Protein AF-A0A6M0H4W9-F1 (afdb_monomer_lite)

Sequence (1234 aa):
MKKTFKLLVAVLIGGSIASRFIGTFAAENNKVINEQLAGKTRFETAIEISNKFNNTDTVILVNSTAISDAIAVAPLAKMKNAPILLTEKNELNEVTINQIKKLDIKNIIIIGGEGVVSKNVEKQLSKMNVNIDRLGGESRYETCEKIIKSMGKVEKVAIVNGYNGLADGLSIAAPASRDEMAIVLSDGKEFVAAKDIVKNSKSIYIIGGEGVISEKLRTDLNGKRVSGCNRIKTNSEVIGEFYNEKELETLYIAKDGSNNFNELIDALTISPLSGIEKSPVQLVGDVLDDSQKNCLKEKIIKNIVQVGYGIKRNILEEIVNNLNTKKVNKKLEIESVKLVTNEKIIIKLGCEIKSIDKKNFHIEGGKVNLATLSKDRKTIELGVSGLVKGKEYIIKFKNLNGAFYDYYLEDVKIKVPNKSSSKNSNKPGVEVPKDDKNKKVWETKYFTFEGNIITGFSELGKEKLKTDKDIILPSKNEKGEKVTTIGDKAFFSTIEQQGSLNNQANAKQSKNKGINSIIIPDTITTIGNEAFRNNCLTSIKIPKAVTTIGMLAFNNNMIKELTIPENVINVGNGAFALNYISKLNLPSSLKTIPVAFAFNELEEVTIPEGVVKISDMAFSDNKISKINLPSTLTYLSGFNNNNFSSIDIPKTVTELGQKAFARNKIDNVVIPGNIKKVGKSAFQNTWHDCFISSLTIEDGVEVIENFAFSLNHLKDVYLPNSIKSIKSNSFNKNSGYDGLVHLYTIDYKNKSFLQDSKYHVIDPAKVVIRYICNDKVLKEVEMWKDEKNKYFYIGDKDIEIPVKYEDNQYEVKESIKKIDKLDKNKNIVFVKCEKKEVAEDITIKSIGDVAPLVVDFKTSKDKVINGLSRKTFIVDSNKNIHYVDLDWKIDKYDGNIPGEYSVVGTFVLPNGVVNNNPKLLLEVKTLVIVKENMNSNNDSSWDVEDFNFEDASICGFSENGFEKLKTNKNLILPNENEEGKIINYIKSDSFKDKELESLVIPEGLDNLVIGTNAFQNNNLSKVIISNGVKEIDAYAFEKNNLEYIDFPSTLKKIGNNAFANNKLVSVNFSEDIEGIALDRFSFYNNKLTSITILKEVKKVHGEAFKDNKGCAIDNKVEIFTLNQEAVNNNNWFPTSKHHKIVVLGVESIEEVKPIEVQLKTDFNNINLQSKIILNLNNGYKKEATVTWIKGEYNCSKSGEYVLEGYYDLPENMDGEKPKVTIKIIVRENMIYAA

Organism: NCBI:txid1465809

Secondary structure (DSSP, 8-state):
-------------------------------SSSEEE--SSHHHHHHHHHTT--S--EEEEEETT-HHHHTTHHHHHHHTT--EEEE-SS---HHHHHHHHHTT--EEEEES-TTTS-HHHHHHHHTTS-EEEEE--SSHHHHHHHHHHHH---SEEEEEETTT-HHHHHHHHHHHHHHTPEEEEE-SSSB-S-HHHHHT-SEEEEES-TTTS-HHHHHHTTPEEE--SSHHHHHHHHHHHH---SEEEEEEEEE--SS-GGGGHHHHHHHHHHHHHT--EEEE-SS--HHHHHHHHT-EEEEEEEESS---HHHHHHHHHTS---PPEEE--EEEEEEEETTEEEEEESS--SB--GGGEEETTSEEEEEEE-TTSSEEEEEEE-PPTT-EEEEEEPPEE-SSSEEE---EEEE--S--------PPPPPPPP---S-----GGGEEEETTEEEEE-HHHHHHHTT--EEE--SB-TTSPBP-EEPTTTT--PPPP-S-SS-GGG-PPPTTTS--EEE--TT--EE-TTTTTT---S-----TT--EE-TTTT-S----EEE--TT--EE-TTTT-SS---EEE--TT-SEE-S-S-SS--SEEEPPTT--EE-TTTT-SS---EEE--TT--EE----SS--S-----TT--EE-TTTTTT---SEEEE-TT--EE-TTTT----SS----EEEE-TT--EE-TTTTTTS---EEEPPTT--EE-TTTTTT---SSS-EEEEES-TTSSS-----SSEEEEEPPEEEEEEETTEEEEEEEESB-TTSPBP-TT-TT-EEE---B-SSEE-S-SEEE-SS-BTTTTEEEEE-EE-SSPPP-BEEEE---PPEEE-TT--HHHHHHHS-SEEEEEETT--EEEEE-EEEE-S--TTS-EEEEEEEE--PPTT-B--SSPPPSEEEEEEEEPP-TT-----PPPGGGEEEETTEEEEE-HHHHHHTTT--EEE--SB-TTSPBP-EEPTTTTTTS---EEEE-TT-TTEEE-TTTTTTS--SEEEE-TTEEEE-TTTT-S---SEEEE-TT--EE-TTTTTTS--SEEEE-TT--SEEE-TTTT-SS--SEEE--S-EEEE-TTTTTT---S-TTS-EEEEES-HHHHHH-TTS---SSEEEEE--EEEE-----EEEETT--GGGS---SEEEEEETTS-EEEEEEEEE-TT--TTS-EEEEEEEEE---TT--S---EEEEEEEEE-------

InterPro domains:
  IPR007253 Cell wall binding repeat 2 [PF04122] (37-122)
  IPR007253 Cell wall binding repeat 2 [PF04122] (134-217)
  IPR007253 Cell wall binding repeat 2 [PF04122] (225-300)
  IPR014755 Copper resistance protein CopC/internalin, immunoglobulin-like [G3DSA:2.60.40.1220] (333-408)
  IPR026906 BspA-type LRR region [PF13306] (511-621)
  IPR026906 BspA-type LRR region [PF13306] (639-733)
  IPR026906 BspA-type LRR region [PF13306] (985-1109)
  IPR032675 Leucine-rich repeat domain superfamily [G3DSA:3.80.10.10] (432-569)
  IPR032675 Leucine-rich repeat domain superfamily [G3DSA:3.80.10.10] (570-641)
  IPR032675 Leucine-rich repeat domain superfamily [G3DSA:3.80.10.10] (642-851)
  IPR032675 Leucine-rich repeat domain superfamily [G3DSA:3.80.10.10] (924-1192)
  IPR051922 Bacterial Sporulation-Associated [PTHR30032] (3-338)

Foldseek 3Di:
DDDDDDDDDDDDDDDDDDDDDPDDPDDDDDDLFPAEQADPDLQSSLLSLQVPQDPAQEEEEFALQPLLLCLQQLQVCLVRSYFYGYQHQQGRDPSNVVSCVVSNHAEYEYTEDCQGRNVNHVVVVVVVNHHYHYQYDPDSQSSLQSSVVSLPQDQAEEEAASPPGSLLSLLCLQLCNQRSYGYFHDNQEEGDHDVVNLVRHNAYEYGEDCVGHNPNHCVVSVHHYQYDPDSQLSSLSSCVVRVVDQEAAEEEEFASCPVHVSSSSQSSRNSSVSSVRVYGYHHDYQDDDPSLLVSQLSHDYNGYYYRYDDHDPVRSVSSSVSHDADAAEEEWDWPDWDDPDQFKIKTFTPHAFDDDDQVQKDKVQWDFPDWDADPRRGMIMTGIDRDDAQDKIKIAGDFGHHPRHTYHYDIDIDHHHNDDDDDDDDDDDDDDPDDDPDDDDDDQQQFDDDQLETQAGDPNVQVVCQVAQAEEDDQAHPVRHGRAEHEALRQAWDADDDDDDDDVPQRAHDQRTARAHYDDDLNYQYYEHCSRARHAHQDDDDHQNHQEQYACRNARYAHADDEDHQNHAYHHAQVAENYAHQYYHDHQNYQEQHLHADHYAHQEDEDHANHAYYDALSHHNYAHQYYHDYLNYQEAANYAQYAHQADDDHLNHQEYEALRHEAYQHQEYEAELSHQEQYALVHHYDDDPHFHAYYHYYHNHAYQDACSREPGQYAEYEDHPNYQDYDQRSHHQHVYPVQAHEYEYLPPVDPHPDDHHPHYDYAHHWAKEFEDEPRDGPDIDTDQADPVRHGDDPPPFFDWDQDFDDAQFKTAPDRIDGPPDDPSVPSYHYGYIDTDPGGDAWEWPDKFAWFEAEDEQPDDPVNRQLRGFQWTWTQIRRRDIDIWGWDKDWDPDDSNDFAKTKMKTATDDDPRYDADVVGDGRIHIYIYGYDDDPVDDPDDDDDLQQFDDDALETQAGDPNVLVSLVVALAEEDDQAHPVRHGRAEYEACRQAPSQRAEYEDDPNRANHEQYHCSNAQHAHQYYHDDPRHAYYEARSHANYAHQEDEDDQNYQEQYHLSQANYAHSYYAYPQNHENHEQYACSHHQYQYQEYEDAYYHNAHPQHVQHNNVHRDSQQAYEYEYCAPCCDVPDPRHDHHSHYGYDHKDFPDWPDAAAAEDEQQQDPVNGPHDQWTWTQIPRSDIDIWGKDKDCPPDDSHDFDKDKIKIFTDDPPNHDDDGDIDIYIYGYDYDPPPDD

Structure (mmCIF, N/CA/C/O backbone):
data_AF-A0A6M0H4W9-F1
#
_entry.id   AF-A0A6M0H4W9-F1
#
loop_
_atom_site.group_PDB
_atom_site.id
_atom_site.type_symbol
_atom_site.label_atom_id
_atom_site.label_alt_id
_atom_site.label_comp_id
_atom_site.label_asym_id
_atom_site.label_entity_id
_atom_site.label_seq_id
_atom_site.pdbx_PDB_ins_code
_atom_site.Cartn_x
_atom_site.Cartn_y
_atom_site.Cartn_z
_atom_site.occupancy
_atom_site.B_iso_or_equiv
_atom_site.auth_seq_id
_atom_site.auth_comp_id
_atom_site.auth_asym_id
_atom_site.auth_atom_id
_atom_site.pdbx_PDB_model_num
ATOM 1 N N . MET A 1 1 ? -65.200 -37.292 -10.925 1.00 32.03 1 MET A N 1
ATOM 2 C CA . MET A 1 1 ? -64.600 -38.634 -11.117 1.00 32.03 1 MET A CA 1
ATOM 3 C C . MET A 1 1 ? -63.394 -38.743 -10.185 1.00 32.03 1 MET A C 1
ATOM 5 O O . MET A 1 1 ? -62.514 -37.911 -10.297 1.00 32.03 1 MET A O 1
ATOM 9 N N . LYS A 1 2 ? -63.570 -39.419 -9.036 1.00 28.42 2 LYS A N 1
ATOM 10 C CA . LYS A 1 2 ? -62.911 -40.689 -8.615 1.00 28.42 2 LYS A CA 1
ATOM 11 C C . LYS A 1 2 ? -61.388 -40.537 -8.378 1.00 28.42 2 LYS A C 1
ATOM 13 O O . LYS A 1 2 ? -60.672 -40.330 -9.340 1.00 28.42 2 LYS A O 1
ATOM 18 N N . LYS A 1 3 ? -60.944 -40.457 -7.103 1.00 30.64 3 LYS A N 1
ATOM 19 C CA . LYS A 1 3 ? -60.423 -41.557 -6.217 1.00 30.64 3 LYS A CA 1
ATOM 20 C C . LYS A 1 3 ? -58.957 -41.901 -6.581 1.00 30.64 3 LYS A C 1
ATOM 22 O O . LYS A 1 3 ? -58.693 -42.005 -7.762 1.00 30.64 3 LYS A O 1
ATOM 27 N N . THR A 1 4 ? -57.943 -42.082 -5.718 1.00 28.89 4 THR A N 1
ATOM 28 C CA . THR A 1 4 ? -57.756 -42.663 -4.350 1.00 28.89 4 THR A CA 1
ATOM 29 C C . THR A 1 4 ? -56.230 -42.557 -4.053 1.00 28.89 4 THR A C 1
ATOM 31 O O . THR A 1 4 ? -55.474 -42.681 -5.005 1.00 28.89 4 THR A O 1
ATOM 34 N N . PHE A 1 5 ? -55.664 -42.153 -2.902 1.00 25.73 5 PHE A N 1
ATOM 35 C CA . PHE A 1 5 ? -55.563 -42.687 -1.517 1.00 25.73 5 PHE A CA 1
ATOM 36 C C . PHE A 1 5 ? -54.711 -43.966 -1.280 1.00 25.73 5 PHE A C 1
ATOM 38 O O . PHE A 1 5 ? -54.959 -44.976 -1.932 1.00 25.73 5 PHE A O 1
ATOM 45 N N . LYS A 1 6 ? -53.869 -43.900 -0.213 1.00 24.20 6 LYS A N 1
ATOM 46 C CA . LYS A 1 6 ? -53.020 -44.897 0.523 1.00 24.20 6 LYS A CA 1
ATOM 47 C C . LYS A 1 6 ? -51.514 -44.814 0.204 1.00 24.20 6 LYS A C 1
ATOM 49 O O . LYS A 1 6 ? -51.140 -45.026 -0.935 1.00 24.20 6 LYS A O 1
ATOM 54 N N . LEU A 1 7 ? -50.586 -44.437 1.096 1.00 24.69 7 LEU A N 1
ATOM 55 C CA . LEU A 1 7 ? -50.360 -44.654 2.544 1.00 24.69 7 LEU A CA 1
ATOM 56 C C . LEU A 1 7 ? -50.149 -46.129 2.930 1.00 24.69 7 LEU A C 1
ATOM 58 O O . LEU A 1 7 ? -51.121 -46.877 3.008 1.00 24.69 7 LEU A O 1
ATOM 62 N N . LEU A 1 8 ? -48.911 -46.495 3.290 1.00 22.03 8 LEU A N 1
ATOM 63 C CA . LEU A 1 8 ? -48.659 -47.397 4.415 1.00 22.03 8 LEU A CA 1
ATOM 64 C C . LEU A 1 8 ? -47.326 -47.066 5.107 1.00 22.03 8 LEU A C 1
ATOM 66 O O . LEU A 1 8 ? -46.333 -46.720 4.475 1.00 22.03 8 LEU A O 1
ATOM 70 N N . VAL A 1 9 ? -47.396 -47.148 6.430 1.00 22.94 9 VAL A N 1
ATOM 71 C CA . VAL A 1 9 ? -46.432 -46.811 7.480 1.00 22.94 9 VAL A CA 1
ATOM 72 C C . VAL A 1 9 ? -46.017 -48.113 8.175 1.00 22.94 9 VAL A C 1
ATOM 74 O O . VAL A 1 9 ? -46.828 -49.036 8.218 1.00 22.94 9 VAL A O 1
ATOM 77 N N . ALA A 1 10 ? -44.827 -48.094 8.792 1.00 24.70 10 ALA A N 1
ATOM 78 C CA . ALA A 1 10 ? -44.401 -48.773 10.036 1.00 24.70 10 ALA A CA 1
ATOM 79 C C . ALA A 1 10 ? -43.157 -49.672 9.830 1.00 24.70 10 ALA A C 1
ATOM 81 O O . ALA A 1 10 ? -43.217 -50.540 8.973 1.00 24.70 10 ALA A O 1
ATOM 82 N N . VAL A 1 11 ? -41.980 -49.550 10.475 1.00 25.02 11 VAL A N 1
ATOM 83 C CA . VAL A 1 11 ? -41.474 -49.035 11.780 1.00 25.02 11 VAL A CA 1
ATOM 84 C C . VAL A 1 11 ? -40.856 -50.200 12.590 1.00 25.02 11 VAL A C 1
ATOM 86 O O . VAL A 1 11 ? -41.448 -51.274 12.625 1.00 25.02 11 VAL A O 1
ATOM 89 N N . LEU A 1 12 ? -39.744 -49.896 13.304 1.00 25.27 12 LEU A N 1
ATOM 90 C CA . LEU A 1 12 ? -39.143 -50.567 14.494 1.00 25.27 12 LEU A CA 1
ATOM 91 C C . LEU A 1 12 ? -38.184 -51.759 14.207 1.00 25.27 12 LEU A C 1
ATOM 93 O O . LEU A 1 12 ? -38.542 -52.636 13.439 1.00 25.27 12 LEU A O 1
ATOM 97 N N . ILE A 1 13 ? -36.939 -51.892 14.717 1.00 28.77 13 ILE A N 1
ATOM 98 C CA . ILE A 1 13 ? -36.183 -51.533 15.960 1.00 28.77 13 ILE A CA 1
ATOM 99 C C . ILE A 1 13 ? -34.667 -51.571 15.595 1.00 28.77 13 ILE A C 1
ATOM 101 O O . ILE A 1 13 ? -34.315 -52.341 14.713 1.00 28.77 13 ILE A O 1
ATOM 105 N N . GLY A 1 14 ? -33.672 -50.881 16.171 1.00 25.84 14 GLY A N 1
ATOM 106 C CA . GLY A 1 14 ? -33.511 -49.981 17.316 1.00 25.84 14 GLY A CA 1
ATOM 107 C C . GLY A 1 14 ? -32.002 -49.736 17.571 1.00 25.84 14 GLY A C 1
ATOM 108 O O . GLY A 1 14 ? -31.177 -50.530 17.125 1.00 25.84 14 GLY A O 1
ATOM 109 N N . GLY A 1 15 ? -31.653 -48.655 18.290 1.00 26.03 15 GLY A N 1
ATOM 110 C CA . GLY A 1 15 ? -30.313 -48.467 18.885 1.00 26.03 15 GLY A CA 1
ATOM 111 C C . GLY A 1 15 ? -29.701 -47.053 18.858 1.00 26.03 15 GLY A C 1
ATOM 112 O O . GLY A 1 15 ? -28.792 -46.825 18.077 1.00 26.03 15 GLY A O 1
ATOM 113 N N . SER A 1 16 ? -30.186 -46.161 19.747 1.00 29.53 16 SER A N 1
ATOM 114 C CA . SER A 1 16 ? -29.491 -45.087 20.529 1.00 29.53 16 SER A CA 1
ATOM 115 C C . SER A 1 16 ? -28.453 -44.123 19.893 1.00 29.53 16 SER A C 1
ATOM 117 O O . SER A 1 16 ? -27.545 -44.585 19.227 1.00 29.53 16 SER A O 1
ATOM 119 N N . ILE A 1 17 ? -28.311 -42.812 20.184 1.00 28.78 17 ILE A N 1
ATOM 120 C CA . ILE A 1 17 ? -29.036 -41.681 20.826 1.00 28.78 17 ILE A CA 1
ATOM 121 C C . ILE A 1 17 ? -28.088 -40.446 20.709 1.00 28.78 17 ILE A C 1
ATOM 123 O O . ILE A 1 17 ? -26.911 -40.541 21.033 1.00 28.78 17 ILE A O 1
ATOM 127 N N . ALA A 1 18 ? -28.644 -39.307 20.275 1.00 27.45 18 ALA A N 1
ATOM 128 C CA . ALA A 1 18 ? -28.306 -37.887 20.515 1.00 27.45 18 ALA A CA 1
ATOM 129 C C . ALA A 1 18 ? -26.848 -37.351 20.535 1.00 27.45 18 ALA A C 1
ATOM 131 O O . ALA A 1 18 ? -26.135 -37.455 21.529 1.00 27.45 18 ALA A O 1
ATOM 132 N N . SER A 1 19 ? -26.564 -36.451 19.585 1.00 26.30 19 SER A N 1
ATOM 133 C CA . SER A 1 19 ? -25.997 -35.130 19.895 1.00 26.30 19 SER A CA 1
ATOM 134 C C . SER A 1 19 ? -26.638 -34.056 19.001 1.00 26.30 19 SER A C 1
ATOM 136 O O . SER A 1 19 ? -26.992 -34.280 17.846 1.00 26.30 19 SER A O 1
ATOM 138 N N . ARG A 1 20 ? -26.915 -32.906 19.619 1.00 27.78 20 ARG A N 1
ATOM 139 C CA . ARG A 1 20 ? -27.613 -31.740 19.070 1.00 27.78 20 ARG A CA 1
ATOM 140 C C . ARG A 1 20 ? -26.697 -30.969 18.116 1.00 27.78 20 ARG A C 1
ATOM 142 O O . ARG A 1 20 ? -25.591 -30.635 18.519 1.00 27.78 20 ARG A O 1
ATOM 149 N N . PHE A 1 21 ? -27.218 -30.519 16.976 1.00 25.22 21 PHE A N 1
ATOM 150 C CA . PHE A 1 21 ? -26.775 -29.258 16.377 1.00 25.22 21 PHE A CA 1
ATOM 151 C C . PHE A 1 21 ? -27.961 -28.299 16.287 1.00 25.22 21 PHE A C 1
ATOM 153 O O . PHE A 1 21 ? -28.819 -28.385 15.414 1.00 25.22 21 PHE A O 1
ATOM 160 N N . ILE A 1 22 ? -28.004 -27.392 17.262 1.00 29.20 22 ILE A N 1
ATOM 161 C CA . ILE A 1 22 ? -28.669 -26.100 17.138 1.00 29.20 22 ILE A CA 1
ATOM 162 C C . ILE A 1 22 ? -27.714 -25.256 16.292 1.00 29.20 22 ILE A C 1
ATOM 164 O O . ILE A 1 22 ? -26.676 -24.822 16.782 1.00 29.20 22 ILE A O 1
ATOM 168 N N . GLY A 1 23 ? -28.042 -25.088 15.014 1.00 24.38 23 GLY A N 1
ATOM 169 C CA . GLY A 1 23 ? -27.436 -24.103 14.126 1.00 24.38 23 GLY A CA 1
ATOM 170 C C . GLY A 1 23 ? -28.416 -22.953 13.940 1.00 24.38 23 GLY A C 1
ATOM 171 O O . GLY A 1 23 ? -29.367 -23.045 13.175 1.00 24.38 23 GLY A O 1
ATOM 172 N N . THR A 1 24 ? -28.207 -21.906 14.719 1.00 24.75 24 THR A N 1
ATOM 173 C CA . THR A 1 24 ? -28.845 -20.589 14.687 1.00 24.75 24 THR A CA 1
ATOM 174 C C . THR A 1 24 ? -28.977 -20.027 13.264 1.00 24.75 24 THR A C 1
ATOM 176 O O . THR A 1 24 ? -27.980 -19.627 12.672 1.00 24.75 24 THR A O 1
ATOM 179 N N . PHE A 1 25 ? -30.201 -19.890 12.744 1.00 25.50 25 PHE A N 1
ATOM 180 C CA . PHE A 1 25 ? -30.491 -18.891 11.710 1.00 25.50 25 PHE A CA 1
ATOM 181 C C . PHE A 1 25 ? -30.731 -17.550 12.405 1.00 25.50 25 PHE A C 1
ATOM 183 O O . PHE A 1 25 ? -31.840 -17.213 12.810 1.00 25.50 25 PHE A O 1
ATOM 190 N N . ALA A 1 26 ? -29.646 -16.809 12.599 1.00 26.69 26 ALA A N 1
ATOM 191 C CA . ALA A 1 26 ? -29.668 -15.400 12.949 1.00 26.69 26 ALA A CA 1
ATOM 192 C C . ALA A 1 26 ? -28.574 -14.702 12.139 1.00 26.69 26 ALA A C 1
ATOM 194 O O . ALA A 1 26 ? -27.420 -14.735 12.548 1.00 26.69 26 ALA A O 1
ATOM 195 N N . ALA A 1 27 ? -28.943 -14.123 10.992 1.00 25.89 27 ALA A N 1
ATOM 196 C CA . ALA A 1 27 ? -28.301 -12.959 10.367 1.00 25.89 27 ALA A CA 1
ATOM 197 C C . ALA A 1 27 ? -28.917 -12.699 8.980 1.00 25.89 27 ALA A C 1
ATOM 199 O O . ALA A 1 27 ? -28.407 -13.179 7.979 1.00 25.89 27 ALA A O 1
ATOM 200 N N . GLU A 1 28 ? -29.970 -11.886 8.906 1.00 26.20 28 GLU A N 1
ATOM 201 C CA . GLU A 1 28 ? -30.247 -11.104 7.693 1.00 26.20 28 GLU A CA 1
ATOM 202 C C . GLU A 1 28 ? -30.628 -9.685 8.113 1.00 26.20 28 GLU A C 1
ATOM 204 O O . GLU A 1 28 ? -31.800 -9.343 8.295 1.00 26.20 28 GLU A O 1
ATOM 209 N N . ASN A 1 29 ? -29.583 -8.884 8.323 1.00 27.45 29 ASN A N 1
ATOM 210 C CA . ASN A 1 29 ? -29.636 -7.432 8.360 1.00 27.45 29 ASN A CA 1
ATOM 211 C C . ASN A 1 29 ? -28.575 -6.885 7.398 1.00 27.45 29 ASN A C 1
ATOM 213 O O . ASN A 1 29 ? -27.473 -7.424 7.308 1.00 27.45 29 ASN A O 1
ATOM 217 N N . ASN A 1 30 ? -28.919 -5.756 6.774 1.00 34.53 30 ASN A N 1
ATOM 218 C CA . ASN A 1 30 ? -28.092 -4.879 5.947 1.00 34.53 30 ASN A CA 1
ATOM 219 C C . ASN A 1 30 ? -27.619 -5.415 4.601 1.00 34.53 30 ASN A C 1
ATOM 221 O O . ASN A 1 30 ? -26.530 -5.975 4.501 1.00 34.53 30 ASN A O 1
ATOM 225 N N . LYS A 1 31 ? -28.316 -5.035 3.528 1.00 34.88 31 LYS A N 1
ATOM 226 C CA . LYS A 1 31 ? -27.690 -5.066 2.212 1.00 34.88 31 LYS A CA 1
ATOM 227 C C . LYS A 1 31 ? -28.162 -3.896 1.331 1.00 34.88 31 LYS A C 1
ATOM 229 O O . LYS A 1 31 ? -29.227 -3.898 0.739 1.00 34.88 31 LYS A O 1
ATOM 234 N N . VAL A 1 32 ? -27.333 -2.842 1.363 1.00 47.62 32 VAL A N 1
ATOM 235 C CA . VAL A 1 32 ? -27.251 -1.708 0.407 1.00 47.62 32 VAL A CA 1
ATOM 236 C C . VAL A 1 32 ? -26.865 -2.213 -1.000 1.00 47.62 32 VAL A C 1
ATOM 238 O O . VAL A 1 32 ? -27.101 -1.561 -2.007 1.00 47.62 32 VAL A O 1
ATOM 241 N N . ILE A 1 33 ? -26.312 -3.420 -1.036 1.00 51.91 33 ILE A N 1
ATOM 242 C CA . ILE A 1 33 ? -26.134 -4.316 -2.169 1.00 51.91 33 ILE A CA 1
ATOM 243 C C . ILE A 1 33 ? -27.247 -5.353 -2.053 1.00 51.91 33 ILE A C 1
ATOM 245 O O . ILE A 1 33 ? -27.251 -6.044 -1.053 1.00 51.91 33 ILE A O 1
ATOM 249 N N . ASN A 1 34 ? -28.161 -5.529 -2.996 1.00 60.94 34 ASN A N 1
ATOM 250 C CA . ASN A 1 34 ? -29.227 -6.527 -2.816 1.00 60.94 34 ASN A CA 1
ATOM 251 C C . ASN A 1 34 ? -28.665 -7.962 -2.743 1.00 60.94 34 ASN A C 1
ATOM 253 O O . ASN A 1 34 ? -29.259 -8.825 -2.102 1.00 60.94 34 ASN A O 1
ATOM 257 N N . GLU A 1 35 ? -27.483 -8.203 -3.321 1.00 77.75 35 GLU A N 1
ATOM 258 C CA . GLU A 1 35 ? -26.851 -9.520 -3.374 1.00 77.75 35 GLU A CA 1
ATOM 259 C C . GLU A 1 35 ? -25.320 -9.440 -3.551 1.00 77.75 35 GLU A C 1
ATOM 261 O O . GLU A 1 35 ? -24.811 -8.567 -4.234 1.00 77.75 35 GLU A O 1
ATOM 266 N N . GLN A 1 36 ? -24.554 -10.342 -2.932 1.00 87.62 36 GLN A N 1
ATOM 267 C CA . GLN A 1 36 ? -23.094 -10.382 -3.105 1.00 87.62 36 GLN A CA 1
ATOM 268 C C . GLN A 1 36 ? -22.728 -11.735 -3.697 1.00 87.62 36 GLN A C 1
ATOM 270 O O . GLN A 1 36 ? -23.053 -12.751 -3.090 1.00 87.62 36 GLN A O 1
ATOM 275 N N . LEU A 1 37 ? -22.043 -11.721 -4.835 1.00 92.50 37 LEU A N 1
ATOM 276 C CA . LEU A 1 37 ? -21.465 -12.894 -5.479 1.00 92.50 37 LEU A CA 1
ATOM 277 C C . LEU A 1 37 ? -19.966 -12.878 -5.181 1.00 92.50 37 LEU A C 1
ATOM 279 O O . LEU A 1 37 ? -19.187 -12.257 -5.900 1.00 92.50 37 LEU A O 1
ATOM 283 N N . ALA A 1 38 ? -19.570 -13.457 -4.050 1.00 90.31 38 ALA A N 1
ATOM 284 C CA . ALA A 1 38 ? -18.181 -13.457 -3.603 1.00 90.31 38 ALA A CA 1
ATOM 285 C C . ALA A 1 38 ? -17.867 -14.704 -2.777 1.00 90.31 38 ALA A C 1
ATOM 287 O O . ALA A 1 38 ? -18.635 -15.071 -1.890 1.00 90.31 38 ALA A O 1
ATOM 288 N N . GLY A 1 39 ? -16.701 -15.288 -3.029 1.00 85.12 39 GLY A N 1
ATOM 289 C CA . GLY A 1 39 ? -16.082 -16.294 -2.176 1.00 85.12 39 GLY A CA 1
ATOM 290 C C . GLY A 1 39 ? -14.749 -15.797 -1.617 1.00 85.12 39 GLY A C 1
ATOM 291 O O . GLY A 1 39 ? -14.257 -14.746 -2.023 1.00 85.12 39 GLY A O 1
ATOM 292 N N . LYS A 1 40 ? -14.153 -16.516 -0.658 1.00 83.19 40 LYS A N 1
ATOM 293 C CA . LYS A 1 40 ? -12.884 -16.124 -0.009 1.00 83.19 40 LYS A CA 1
ATOM 294 C C . LYS A 1 40 ? -11.740 -16.008 -1.015 1.00 83.19 40 LYS A C 1
ATOM 296 O O . LYS A 1 40 ? -10.784 -15.277 -0.768 1.00 83.19 40 LYS A O 1
ATOM 301 N N . THR A 1 41 ? -11.838 -16.723 -2.134 1.00 90.12 41 THR A N 1
ATOM 302 C CA . THR A 1 41 ? -10.901 -16.662 -3.259 1.00 90.12 41 THR A CA 1
ATOM 303 C C . THR A 1 41 ? -11.627 -16.333 -4.566 1.00 90.12 41 THR A C 1
ATOM 305 O O . THR A 1 41 ? -12.839 -16.510 -4.680 1.00 90.12 41 THR A O 1
ATOM 308 N N . ARG A 1 42 ? -10.874 -15.927 -5.597 1.00 91.12 42 ARG A N 1
ATOM 309 C CA . ARG A 1 42 ? -11.403 -15.719 -6.960 1.00 91.12 42 ARG A CA 1
ATOM 310 C C . ARG A 1 42 ? -12.066 -16.971 -7.549 1.00 91.12 42 ARG A C 1
ATOM 312 O O . ARG A 1 42 ? -13.034 -16.860 -8.292 1.00 91.12 42 ARG A O 1
ATOM 319 N N . PHE A 1 43 ? -11.580 -18.162 -7.185 1.00 95.25 43 PHE A N 1
ATOM 320 C CA . PHE A 1 43 ? -12.173 -19.438 -7.596 1.00 95.25 43 PHE A CA 1
ATOM 321 C C . PHE A 1 43 ? -13.576 -19.598 -7.020 1.00 95.25 43 PHE A C 1
ATOM 323 O O . PHE A 1 43 ? -14.515 -19.912 -7.741 1.00 95.25 43 PHE A O 1
ATOM 330 N N . GLU A 1 44 ? -13.725 -19.324 -5.726 1.00 95.19 44 GLU A N 1
ATOM 331 C CA . GLU A 1 44 ? -15.017 -19.390 -5.050 1.00 95.19 44 GLU A CA 1
ATOM 332 C C . GLU A 1 44 ? -15.967 -18.280 -5.530 1.00 95.19 44 GLU A C 1
ATOM 334 O O . GLU A 1 44 ? -17.151 -18.540 -5.713 1.00 95.19 44 GLU A O 1
ATOM 339 N N . THR A 1 45 ? -15.469 -17.076 -5.835 1.00 95.62 45 THR A N 1
ATOM 340 C CA . THR A 1 45 ? -16.277 -16.027 -6.487 1.00 95.62 45 THR A CA 1
ATOM 341 C C . THR A 1 45 ? -16.814 -16.493 -7.843 1.00 95.62 45 THR A C 1
ATOM 343 O O . THR A 1 45 ? -18.012 -16.375 -8.094 1.00 95.62 45 THR A O 1
ATOM 346 N N . ALA A 1 46 ? -15.972 -17.088 -8.696 1.00 96.75 46 ALA A N 1
ATOM 347 C CA . ALA A 1 46 ? -16.408 -17.653 -9.975 1.00 96.75 46 ALA A CA 1
ATOM 348 C C . ALA A 1 46 ? -17.456 -18.769 -9.795 1.00 96.75 46 ALA A C 1
ATOM 350 O O . ALA A 1 46 ? -18.393 -18.881 -10.586 1.00 96.75 46 ALA A O 1
ATOM 351 N N . ILE A 1 47 ? -17.351 -19.560 -8.721 1.00 96.19 47 ILE A N 1
ATOM 352 C CA . ILE A 1 47 ? -18.344 -20.578 -8.356 1.00 96.19 47 ILE A CA 1
ATOM 353 C C . ILE A 1 47 ? -19.684 -19.937 -7.976 1.00 96.19 47 ILE A C 1
ATOM 355 O O . ILE A 1 47 ? -20.716 -20.362 -8.501 1.00 96.19 47 ILE A O 1
ATOM 359 N N . GLU A 1 48 ? -19.689 -18.900 -7.134 1.00 96.56 48 GLU A N 1
ATOM 360 C CA . GLU A 1 48 ? -20.915 -18.175 -6.765 1.00 96.56 48 GLU A CA 1
ATOM 361 C C . GLU A 1 48 ? -21.614 -17.570 -7.986 1.00 96.56 48 GLU A C 1
ATOM 363 O O . GLU A 1 48 ? -22.834 -17.669 -8.119 1.00 96.56 48 GLU A O 1
ATOM 368 N N . ILE A 1 49 ? -20.841 -17.030 -8.930 1.00 97.12 49 ILE A N 1
ATOM 369 C CA . ILE A 1 49 ? -21.361 -16.542 -10.211 1.00 97.12 49 ILE A CA 1
ATOM 370 C C . ILE A 1 49 ? -21.931 -17.701 -11.039 1.00 97.12 49 ILE A C 1
ATOM 372 O O . ILE A 1 49 ? -23.034 -17.596 -11.572 1.00 97.12 49 ILE A O 1
ATOM 376 N N . SER A 1 50 ? -21.228 -18.834 -11.121 1.00 97.19 50 SER A N 1
ATOM 377 C CA . SER A 1 50 ? -21.678 -19.988 -11.910 1.00 97.19 50 SER A CA 1
ATOM 378 C C . SER A 1 50 ? -22.996 -20.590 -11.413 1.00 97.19 50 SER A C 1
ATOM 380 O O . SER A 1 50 ? -23.782 -21.077 -12.220 1.00 97.19 50 SER A O 1
ATOM 382 N N . ASN A 1 51 ? -23.296 -20.487 -10.111 1.00 94.94 51 ASN A N 1
ATOM 383 C CA . ASN A 1 51 ? -24.569 -20.936 -9.536 1.00 94.94 51 ASN A CA 1
ATOM 384 C C . ASN A 1 51 ? -25.782 -20.129 -10.049 1.00 94.94 51 ASN A C 1
ATOM 386 O O . ASN A 1 51 ? -26.918 -20.545 -9.830 1.00 94.94 51 ASN A O 1
ATOM 390 N N . LYS A 1 52 ? -25.565 -18.982 -10.708 1.00 94.56 52 LYS A N 1
ATOM 391 C CA . LYS A 1 52 ? -26.625 -18.162 -11.318 1.00 94.56 52 LYS A CA 1
ATOM 392 C C . LYS A 1 52 ? -26.996 -18.587 -12.737 1.00 94.56 52 LYS A C 1
ATOM 394 O O . LYS A 1 52 ? -27.997 -18.109 -13.266 1.00 94.56 52 LYS A O 1
ATOM 399 N N . PHE A 1 53 ? -26.229 -19.487 -13.347 1.00 93.31 53 PHE A N 1
ATOM 400 C CA . PHE A 1 53 ? -26.520 -20.000 -14.680 1.00 93.31 53 PHE A CA 1
ATOM 401 C C . PHE A 1 53 ? -27.508 -21.160 -14.589 1.00 93.31 53 PHE A C 1
ATOM 403 O O . PHE A 1 53 ? -27.290 -22.129 -13.865 1.00 93.31 53 PHE A O 1
ATOM 410 N N . ASN A 1 54 ? -28.590 -21.075 -15.361 1.00 85.81 54 ASN A N 1
ATOM 411 C CA . ASN A 1 54 ? -29.581 -22.141 -15.464 1.00 85.81 54 ASN A CA 1
ATOM 412 C C . ASN A 1 54 ? -29.326 -22.973 -16.725 1.00 85.81 54 ASN A C 1
ATOM 414 O O . ASN A 1 54 ? -29.091 -22.409 -17.795 1.00 85.81 54 ASN A O 1
ATOM 418 N N . ASN A 1 55 ? -29.456 -24.299 -16.608 1.00 83.25 55 ASN A N 1
ATOM 419 C CA . ASN A 1 55 ? -29.400 -25.247 -17.729 1.00 83.25 55 ASN A CA 1
ATOM 420 C C . ASN A 1 55 ? -28.134 -25.116 -18.600 1.00 83.25 55 ASN A C 1
ATOM 422 O O . ASN A 1 55 ? -28.226 -25.144 -19.827 1.00 83.25 55 ASN A O 1
ATOM 426 N N . THR A 1 56 ? -26.964 -24.940 -17.979 1.00 91.50 56 THR A N 1
ATOM 427 C CA . THR A 1 56 ? -25.684 -24.961 -18.697 1.00 91.50 56 THR A CA 1
ATOM 428 C C . THR A 1 56 ? -25.131 -26.381 -18.784 1.00 91.50 56 THR A C 1
ATOM 430 O O . THR A 1 56 ? -25.133 -27.108 -17.796 1.00 91.50 56 THR A O 1
ATOM 433 N N . ASP A 1 57 ? -24.652 -26.773 -19.963 1.00 94.25 57 ASP A N 1
ATOM 434 C CA . ASP A 1 57 ? -23.893 -28.008 -20.183 1.00 94.25 57 ASP A CA 1
ATOM 435 C C . ASP A 1 57 ? -22.417 -27.732 -20.514 1.00 94.25 57 ASP A C 1
ATOM 437 O O . ASP A 1 57 ? -21.652 -28.667 -20.762 1.00 94.25 57 ASP A O 1
ATOM 441 N N . THR A 1 58 ? -22.021 -26.455 -20.537 1.00 96.94 58 THR A N 1
ATOM 442 C CA . THR A 1 58 ? -20.725 -25.991 -21.025 1.00 96.94 58 THR A CA 1
ATOM 443 C C . THR A 1 58 ? -20.093 -25.021 -20.031 1.00 96.94 58 THR A C 1
ATOM 445 O O . THR A 1 58 ? -20.739 -24.085 -19.569 1.00 96.94 58 THR A O 1
ATOM 448 N N . VAL A 1 59 ? -18.806 -25.192 -19.732 1.00 97.88 59 VAL A N 1
ATOM 449 C CA . VAL A 1 59 ? -18.014 -24.241 -18.933 1.00 97.88 59 VAL A CA 1
ATOM 450 C C . VAL A 1 59 ? -16.844 -23.723 -19.747 1.00 97.88 59 VAL A C 1
ATOM 452 O O . VAL A 1 59 ? -16.194 -24.475 -20.469 1.00 97.88 59 VAL A O 1
ATOM 455 N N . ILE A 1 60 ? -16.535 -22.441 -19.579 1.00 98.12 60 ILE A N 1
ATOM 456 C CA . ILE A 1 60 ? -15.278 -21.872 -20.056 1.00 98.12 60 ILE A CA 1
ATOM 457 C C . ILE A 1 60 ? -14.271 -21.884 -18.910 1.00 98.12 60 ILE A C 1
ATOM 459 O O . ILE A 1 60 ? -14.544 -21.347 -17.839 1.00 98.12 60 ILE A O 1
ATOM 463 N N . LEU A 1 61 ? -13.109 -22.495 -19.128 1.00 97.75 61 LEU A N 1
ATOM 464 C CA . LEU A 1 61 ? -12.057 -22.611 -18.126 1.00 97.75 61 LEU A CA 1
ATOM 465 C C . LEU A 1 61 ? -10.895 -21.668 -18.452 1.00 97.75 61 LEU A C 1
ATOM 467 O O . LEU A 1 61 ? -10.267 -21.778 -19.506 1.00 97.75 61 LEU A O 1
ATOM 471 N N . VAL A 1 62 ? -10.606 -20.753 -17.528 1.00 97.12 62 VAL A N 1
ATOM 472 C CA . VAL A 1 62 ? -9.585 -19.704 -17.673 1.00 97.12 62 VAL A CA 1
ATOM 473 C C . VAL A 1 62 ? -8.548 -19.826 -16.557 1.00 97.12 62 VAL A C 1
ATOM 475 O O . VAL A 1 62 ? -8.895 -20.104 -15.409 1.00 97.12 62 VAL A O 1
ATOM 478 N N . ASN A 1 63 ? -7.268 -19.593 -16.859 1.00 94.62 63 ASN A N 1
ATOM 479 C CA . ASN A 1 63 ? -6.252 -19.488 -15.810 1.00 94.62 63 ASN A CA 1
ATOM 480 C C . ASN A 1 63 ? -6.490 -18.225 -14.963 1.00 94.62 63 ASN A C 1
ATOM 482 O O . ASN A 1 63 ? -6.566 -17.109 -15.479 1.00 94.62 63 ASN A O 1
ATOM 486 N N . SER A 1 64 ? -6.552 -18.419 -13.648 1.00 91.31 64 SER A N 1
ATOM 487 C CA . SER A 1 64 ? -6.839 -17.412 -12.631 1.00 91.31 64 SER A CA 1
ATOM 488 C C . SER A 1 64 ? -5.905 -16.189 -12.643 1.00 91.31 64 SER A C 1
ATOM 490 O O . SER A 1 64 ? -6.288 -15.136 -12.128 1.00 91.31 64 SER A O 1
ATOM 492 N N . THR A 1 65 ? -4.707 -16.311 -13.225 1.00 84.94 65 THR A N 1
ATOM 493 C CA . THR A 1 65 ? -3.659 -15.274 -13.288 1.00 84.94 65 THR A CA 1
ATOM 494 C C . THR A 1 65 ? -3.335 -14.797 -14.710 1.00 84.94 65 THR A C 1
ATOM 496 O O . THR A 1 65 ? -2.556 -13.862 -14.876 1.00 84.94 65 THR A O 1
ATOM 499 N N . ALA A 1 66 ? -3.952 -15.377 -15.747 1.00 85.25 66 ALA A N 1
ATOM 500 C CA . ALA A 1 66 ? -3.656 -15.073 -17.153 1.00 85.25 66 ALA A CA 1
ATOM 501 C C . ALA A 1 66 ? -4.829 -14.375 -17.869 1.00 85.25 66 ALA A C 1
ATOM 503 O O . ALA A 1 66 ? -5.253 -14.769 -18.956 1.00 85.25 66 ALA A O 1
ATOM 504 N N . ILE A 1 67 ? -5.364 -13.313 -17.254 1.00 85.19 67 ILE A N 1
ATOM 505 C CA . ILE A 1 67 ? -6.532 -12.560 -17.758 1.00 85.19 67 ILE A CA 1
ATOM 506 C C . ILE A 1 67 ? -6.318 -12.060 -19.192 1.00 85.19 67 ILE A C 1
ATOM 508 O O . ILE A 1 67 ? -7.267 -12.020 -19.975 1.00 85.19 67 ILE A O 1
ATOM 512 N N . SER A 1 68 ? -5.078 -11.708 -19.551 1.00 82.69 68 SER A N 1
ATOM 513 C CA . SER A 1 68 ? -4.722 -11.174 -20.872 1.00 82.69 68 SER A CA 1
ATOM 514 C C . SER A 1 68 ? -5.107 -12.078 -22.036 1.00 82.69 68 SER A C 1
ATOM 516 O O . SER A 1 68 ? -5.394 -11.588 -23.126 1.00 82.69 68 SER A O 1
ATOM 518 N N . ASP A 1 69 ? -5.137 -13.384 -21.796 1.00 81.00 69 ASP A N 1
ATOM 519 C CA . ASP A 1 69 ? -5.407 -14.396 -22.812 1.00 81.00 69 ASP A CA 1
ATOM 520 C C . ASP A 1 69 ? -6.907 -14.689 -22.920 1.00 81.00 69 ASP A C 1
ATOM 522 O O . ASP A 1 69 ? -7.365 -15.282 -23.895 1.00 81.00 69 ASP A O 1
ATOM 526 N N . ALA A 1 70 ? -7.688 -14.218 -21.945 1.00 88.38 70 ALA A N 1
ATOM 527 C CA . ALA A 1 70 ? -9.112 -14.480 -21.823 1.00 88.38 70 ALA A CA 1
ATOM 528 C C . ALA A 1 70 ? -9.997 -13.233 -21.964 1.00 88.38 70 ALA A C 1
ATOM 530 O O . ALA A 1 70 ? -11.216 -13.375 -21.950 1.00 88.38 70 ALA A O 1
ATOM 531 N N . ILE A 1 71 ? -9.434 -12.030 -22.162 1.00 89.00 71 ILE A N 1
ATOM 532 C CA . ILE A 1 71 ? -10.197 -10.769 -22.319 1.00 89.00 71 ILE A CA 1
ATOM 533 C C . ILE A 1 71 ? -11.348 -10.934 -23.323 1.00 89.00 71 ILE A C 1
ATOM 535 O O . ILE A 1 71 ? -12.463 -10.473 -23.091 1.00 89.00 71 ILE A O 1
ATOM 539 N N . ALA A 1 72 ? -11.078 -11.622 -24.436 1.00 93.75 72 ALA A N 1
ATOM 540 C CA . ALA A 1 72 ? -12.023 -11.770 -25.534 1.00 93.75 72 ALA A CA 1
ATOM 541 C C . ALA A 1 72 ? -13.120 -12.821 -25.302 1.00 93.75 72 ALA A C 1
ATOM 543 O O . ALA A 1 72 ? -13.991 -12.981 -26.155 1.00 93.75 72 ALA A O 1
ATOM 544 N N . VAL A 1 73 ? -13.093 -13.560 -24.187 1.00 96.44 73 VAL A N 1
ATOM 545 C CA . VAL A 1 73 ? -13.925 -14.760 -24.035 1.00 96.44 73 VAL A CA 1
ATOM 546 C C . VAL A 1 73 ? -15.347 -14.490 -23.552 1.00 96.44 73 VAL A C 1
ATOM 548 O O . VAL A 1 73 ? -16.238 -15.292 -23.826 1.00 96.44 73 VAL A O 1
ATOM 551 N N . ALA A 1 74 ? -15.594 -13.378 -22.856 1.00 97.19 74 ALA A N 1
ATOM 552 C CA . ALA A 1 74 ? -16.900 -13.125 -22.241 1.00 97.19 74 ALA A CA 1
ATOM 553 C C . ALA A 1 74 ? -18.087 -13.194 -23.238 1.00 97.19 74 ALA A C 1
ATOM 555 O O . ALA A 1 74 ? -19.078 -13.863 -22.922 1.00 97.19 74 ALA A O 1
ATOM 556 N N . PRO A 1 75 ? -17.988 -12.644 -24.468 1.00 97.56 75 PRO A N 1
ATOM 557 C CA . PRO A 1 75 ? -19.041 -12.788 -25.473 1.00 97.56 75 PRO A CA 1
ATOM 558 C C . PRO A 1 75 ? -19.300 -14.233 -25.904 1.00 97.56 75 PRO A C 1
ATOM 560 O O . PRO A 1 75 ? -20.456 -14.652 -25.974 1.00 97.56 75 PRO A O 1
ATOM 563 N N . LEU A 1 76 ? -18.244 -15.025 -26.120 1.00 97.38 76 LEU A N 1
ATOM 564 C CA . LEU A 1 76 ? -18.369 -16.449 -26.441 1.00 97.38 76 LEU A CA 1
ATOM 565 C C . LEU A 1 76 ? -19.036 -17.220 -25.293 1.00 97.38 76 LEU A C 1
ATOM 567 O O . LEU A 1 76 ? -19.923 -18.038 -25.536 1.00 97.38 76 LEU A O 1
ATOM 571 N N . ALA A 1 77 ? -18.646 -16.933 -24.048 1.00 97.62 77 ALA A N 1
ATOM 572 C CA . ALA A 1 77 ? -19.232 -17.538 -22.854 1.00 97.62 77 ALA A CA 1
ATOM 573 C C . ALA A 1 77 ? -20.749 -17.302 -22.802 1.00 97.62 77 ALA A C 1
ATOM 575 O O . ALA A 1 77 ? -21.519 -18.250 -22.645 1.00 97.62 77 ALA A O 1
ATOM 576 N N . LYS A 1 78 ? -21.196 -16.061 -23.043 1.00 96.56 78 LYS A N 1
ATOM 577 C CA . LYS A 1 78 ? -22.627 -15.735 -23.121 1.00 96.56 78 LYS A CA 1
ATOM 578 C C . LYS A 1 78 ? -23.319 -16.488 -24.253 1.00 96.56 78 LYS A C 1
ATOM 580 O O . LYS A 1 78 ? -24.383 -17.056 -24.026 1.00 96.56 78 LYS A O 1
ATOM 585 N N . MET A 1 79 ? -22.743 -16.515 -25.459 1.00 94.88 79 MET A N 1
ATOM 586 C CA . MET A 1 79 ? -23.339 -17.203 -26.619 1.00 94.88 79 MET A CA 1
ATOM 587 C C . MET A 1 79 ? -23.527 -18.708 -26.384 1.00 94.88 79 MET A C 1
ATOM 589 O O . MET A 1 79 ? -24.435 -19.313 -26.948 1.00 94.88 79 MET A O 1
ATOM 593 N N . LYS A 1 80 ? -22.687 -19.309 -25.535 1.00 94.88 80 LYS A N 1
ATOM 594 C CA . LYS A 1 80 ? -22.786 -20.712 -25.112 1.00 94.88 80 LYS A CA 1
ATOM 595 C C . LYS A 1 80 ? -23.623 -20.920 -23.844 1.00 94.88 80 LYS A C 1
ATOM 597 O O . LYS A 1 80 ? -23.744 -22.057 -23.407 1.00 94.88 80 LYS A O 1
ATOM 602 N N . ASN A 1 81 ? -24.182 -19.861 -23.249 1.00 95.25 81 ASN A N 1
ATOM 603 C CA . ASN A 1 81 ? -24.806 -19.894 -21.919 1.00 95.25 81 ASN A CA 1
ATOM 604 C C . ASN A 1 81 ? -23.888 -20.545 -20.855 1.00 95.25 81 ASN A C 1
ATOM 606 O O . ASN A 1 81 ? -24.331 -21.309 -20.000 1.00 95.25 81 ASN A O 1
ATOM 610 N N . ALA A 1 82 ? -22.584 -20.272 -20.940 1.00 97.06 82 ALA A N 1
ATOM 611 C CA . ALA A 1 82 ? -21.541 -20.929 -20.164 1.00 97.06 82 ALA A CA 1
ATOM 612 C C . ALA A 1 82 ? -20.949 -19.981 -19.106 1.00 97.06 82 ALA A C 1
ATOM 614 O O . ALA A 1 82 ? -20.519 -18.877 -19.460 1.00 97.06 82 ALA A O 1
ATOM 615 N N . PRO A 1 83 ? -20.863 -20.386 -17.824 1.00 97.94 83 PRO A N 1
ATOM 616 C CA . PRO A 1 83 ? -20.095 -19.635 -16.844 1.00 97.94 83 PRO A CA 1
ATOM 617 C C . PRO A 1 83 ? -18.589 -19.774 -17.100 1.00 97.94 83 PRO A C 1
ATOM 619 O O . PRO A 1 83 ? -18.118 -20.773 -17.655 1.00 97.94 83 PRO A O 1
ATOM 622 N N . ILE A 1 84 ? -17.828 -18.774 -16.652 1.00 98.31 84 ILE A N 1
ATOM 623 C CA . ILE A 1 84 ? -16.364 -18.816 -16.643 1.00 98.31 84 ILE A CA 1
ATOM 624 C C . ILE A 1 84 ? -15.913 -19.311 -15.268 1.00 98.31 84 ILE A C 1
ATOM 626 O O . ILE A 1 84 ? -16.136 -18.636 -14.263 1.00 98.31 84 ILE A O 1
ATOM 630 N N . LEU A 1 85 ? -15.271 -20.477 -15.227 1.00 97.88 85 LEU A N 1
ATOM 631 C CA . LEU A 1 85 ? -14.597 -20.999 -14.040 1.00 97.88 85 LEU A CA 1
ATOM 632 C C . LEU A 1 85 ? -13.084 -20.820 -14.156 1.00 97.88 85 LEU A C 1
ATOM 634 O O . LEU A 1 85 ? -12.531 -20.648 -15.246 1.00 97.88 85 LEU A O 1
ATOM 638 N N . LEU A 1 86 ? -12.412 -20.868 -13.007 1.00 97.69 86 LEU A N 1
ATOM 639 C CA . LEU A 1 86 ? -10.983 -20.604 -12.907 1.00 97.69 86 LEU A CA 1
ATOM 640 C C . LEU A 1 86 ? -10.188 -21.872 -12.583 1.00 97.69 86 LEU A C 1
ATOM 642 O O . LEU A 1 86 ? -10.630 -22.722 -11.809 1.00 97.69 86 LEU A O 1
ATOM 646 N N . THR A 1 87 ? -8.988 -21.961 -13.144 1.00 96.12 87 THR A N 1
ATOM 647 C CA . THR A 1 87 ? -7.975 -22.985 -12.847 1.00 96.12 87 THR A CA 1
ATOM 648 C C . THR A 1 87 ? -6.636 -22.322 -12.552 1.00 96.12 87 THR A C 1
ATOM 650 O O . THR A 1 87 ? -6.419 -21.178 -12.950 1.00 96.12 87 THR A O 1
ATOM 653 N N . GLU A 1 88 ? -5.727 -23.025 -11.885 1.00 94.44 88 GLU A N 1
ATOM 654 C CA . GLU A 1 88 ? -4.315 -22.651 -11.943 1.00 94.44 88 GLU A CA 1
ATOM 655 C C . GLU A 1 88 ? -3.690 -23.188 -13.233 1.00 94.44 88 GLU A C 1
ATOM 657 O O . GLU A 1 88 ? -4.275 -24.034 -13.919 1.00 94.44 88 GLU A O 1
ATOM 662 N N . LYS A 1 89 ? -2.484 -22.710 -13.566 1.00 93.06 89 LYS A N 1
ATOM 663 C CA . LYS A 1 89 ? -1.763 -23.132 -14.777 1.00 93.06 89 LYS A CA 1
ATOM 664 C C . LYS A 1 89 ? -1.635 -24.651 -14.869 1.00 93.06 89 LYS A C 1
ATOM 666 O O . LYS A 1 89 ? -1.889 -25.223 -15.923 1.00 93.06 89 LYS A O 1
ATOM 671 N N . ASN A 1 90 ? -1.207 -25.290 -13.782 1.00 91.44 90 ASN A N 1
ATOM 672 C CA . ASN A 1 90 ? -0.834 -26.704 -13.777 1.00 91.44 90 ASN A CA 1
ATOM 673 C C . ASN A 1 90 ? -1.821 -27.612 -13.057 1.00 91.44 90 ASN A C 1
ATOM 675 O O . ASN A 1 90 ? -1.672 -28.831 -13.125 1.00 91.44 90 ASN A O 1
ATOM 679 N N . GLU A 1 91 ? -2.810 -27.045 -12.380 1.00 92.56 91 GLU A N 1
ATOM 680 C CA . GLU A 1 91 ? -3.698 -27.802 -11.519 1.00 92.56 91 GLU A CA 1
ATOM 681 C C . GLU A 1 91 ? -5.105 -27.216 -11.525 1.00 92.56 91 GLU A C 1
ATOM 683 O O . GLU A 1 91 ? -5.315 -26.008 -11.394 1.00 92.56 91 GLU A O 1
ATOM 688 N N . LEU A 1 92 ? -6.074 -28.111 -11.675 1.00 91.06 92 LEU A N 1
ATOM 689 C CA . LEU A 1 92 ? -7.478 -27.821 -11.505 1.00 91.06 92 LEU A CA 1
ATOM 690 C C . LEU A 1 92 ? -7.839 -27.920 -10.025 1.00 91.06 92 LEU A C 1
ATOM 692 O O . LEU A 1 92 ? -7.891 -29.011 -9.458 1.00 91.06 92 LEU A O 1
ATOM 696 N N . ASN A 1 93 ? -8.118 -26.771 -9.416 1.00 90.25 93 ASN A N 1
ATOM 697 C CA . ASN A 1 93 ? -8.462 -26.692 -8.000 1.00 90.25 93 ASN A CA 1
ATOM 698 C C . ASN A 1 93 ? -9.694 -27.541 -7.656 1.00 90.25 93 ASN A C 1
ATOM 700 O O . ASN A 1 93 ? -10.672 -27.588 -8.408 1.00 90.25 93 ASN A O 1
ATOM 704 N N . GLU A 1 94 ? -9.680 -28.148 -6.468 1.00 92.69 94 GLU A N 1
ATOM 705 C CA . GLU A 1 94 ? -10.747 -29.044 -6.003 1.00 92.69 94 GLU A CA 1
ATOM 706 C C . GLU A 1 94 ? -12.127 -28.364 -6.002 1.00 92.69 94 GLU A C 1
ATOM 708 O O . GLU A 1 94 ? -13.125 -28.964 -6.403 1.00 92.69 94 GLU A O 1
ATOM 713 N N . VAL A 1 95 ? -12.185 -27.079 -5.638 1.00 93.56 95 VAL A N 1
ATOM 714 C CA . VAL A 1 95 ? -13.423 -26.284 -5.675 1.00 93.56 95 VAL A CA 1
ATOM 715 C C . VAL A 1 95 ? -13.999 -26.181 -7.094 1.00 93.56 95 VAL A C 1
ATOM 717 O O . VAL A 1 95 ? -15.209 -26.321 -7.277 1.00 93.56 95 VAL A O 1
ATOM 720 N N . THR A 1 96 ? -13.145 -26.037 -8.110 1.00 95.62 96 THR A N 1
ATOM 721 C CA . THR A 1 96 ? -13.548 -25.995 -9.522 1.00 95.62 96 THR A CA 1
ATOM 722 C C . THR A 1 96 ? -13.997 -27.375 -10.004 1.00 95.62 96 THR A C 1
ATOM 724 O O . THR A 1 96 ? -15.038 -27.482 -10.650 1.00 95.62 96 THR A O 1
ATOM 727 N N . ILE A 1 97 ? -13.281 -28.446 -9.634 1.00 94.50 97 ILE A N 1
ATOM 728 C CA . ILE A 1 97 ? -13.674 -29.839 -9.930 1.00 94.50 97 ILE A CA 1
ATOM 729 C C . ILE A 1 97 ? -15.077 -30.126 -9.392 1.00 94.50 97 ILE A C 1
ATOM 731 O O . ILE A 1 97 ? -15.931 -30.665 -10.100 1.00 94.50 97 ILE A O 1
ATOM 735 N N . ASN A 1 98 ? -15.319 -29.768 -8.133 1.00 95.31 98 ASN A N 1
ATOM 736 C CA . ASN A 1 98 ? -16.592 -30.014 -7.471 1.00 95.31 98 ASN A CA 1
ATOM 737 C C . ASN A 1 98 ? -17.724 -29.223 -8.124 1.00 95.31 98 ASN A C 1
ATOM 739 O O . ASN A 1 98 ? -18.818 -29.761 -8.288 1.00 95.31 98 ASN A O 1
ATOM 743 N N . GLN A 1 99 ? -17.457 -27.994 -8.568 1.00 96.19 99 GLN A N 1
ATOM 744 C CA . GLN A 1 99 ? -18.460 -27.198 -9.263 1.00 96.19 99 GLN A CA 1
ATOM 745 C C . GLN A 1 99 ? -18.793 -27.749 -10.656 1.00 96.19 99 GLN A C 1
ATOM 747 O O . GLN A 1 99 ? -19.970 -27.829 -10.999 1.00 96.19 99 GLN A O 1
ATOM 752 N N . ILE A 1 100 ? -17.797 -28.201 -11.426 1.00 95.25 100 ILE A N 1
ATOM 753 C CA . ILE A 1 100 ? -18.016 -28.861 -12.728 1.00 95.25 100 ILE A CA 1
ATOM 754 C C . ILE A 1 100 ? -18.921 -30.091 -12.558 1.00 95.25 100 ILE A C 1
ATOM 756 O O . ILE A 1 100 ? -19.865 -30.273 -13.323 1.00 95.25 100 ILE A O 1
ATOM 760 N N . LYS A 1 101 ? -18.685 -30.905 -11.519 1.00 93.25 101 LYS A N 1
ATOM 761 C CA . LYS A 1 101 ? -19.539 -32.064 -11.199 1.00 93.25 101 LYS A CA 1
ATOM 762 C C . LYS A 1 101 ? -20.942 -31.651 -10.759 1.00 93.25 101 LYS A C 1
ATOM 764 O O . LYS A 1 101 ? -21.916 -32.261 -11.180 1.00 93.25 101 LYS A O 1
ATOM 769 N N . LYS A 1 102 ? -21.052 -30.629 -9.904 1.00 94.12 102 LYS A N 1
ATOM 770 C CA . LYS A 1 102 ? -22.334 -30.140 -9.370 1.00 94.12 102 LYS A CA 1
ATOM 771 C C . LYS A 1 102 ? -23.249 -29.604 -10.473 1.00 94.12 102 LYS A C 1
ATOM 773 O O . LYS A 1 102 ? -24.458 -29.787 -10.383 1.00 94.12 102 LYS A O 1
ATOM 778 N N . LEU A 1 103 ? -22.679 -28.938 -11.477 1.00 91.62 103 LEU A N 1
ATOM 779 C CA . LEU A 1 103 ? -23.414 -28.381 -12.613 1.00 91.62 103 LEU A CA 1
ATOM 780 C C . LEU A 1 103 ? -23.703 -29.411 -13.726 1.00 91.62 103 LEU A C 1
ATOM 782 O O . LEU A 1 103 ? -24.353 -29.046 -14.696 1.00 91.62 103 LEU A O 1
ATOM 786 N N . ASP A 1 104 ? -23.250 -30.666 -13.592 1.00 91.50 104 ASP A N 1
ATOM 787 C CA . ASP A 1 104 ? -23.394 -31.731 -14.607 1.00 91.50 104 ASP A CA 1
ATOM 788 C C . ASP A 1 104 ? -22.884 -31.313 -16.005 1.00 91.50 104 ASP A C 1
ATOM 790 O O . ASP A 1 104 ? -23.528 -31.508 -17.038 1.00 91.50 104 ASP A O 1
ATOM 794 N N . ILE A 1 105 ? -21.709 -30.676 -16.028 1.00 95.81 105 ILE A N 1
ATOM 795 C CA . ILE A 1 105 ? -21.104 -30.133 -17.250 1.00 95.81 105 ILE A CA 1
ATOM 796 C C . ILE A 1 105 ? -20.669 -31.255 -18.187 1.00 95.81 105 ILE A C 1
ATOM 798 O O . ILE A 1 105 ? -20.022 -32.211 -17.767 1.00 95.81 105 ILE A O 1
ATOM 802 N N . LYS A 1 106 ? -20.961 -31.091 -19.480 1.00 95.44 106 LYS A N 1
ATOM 803 C CA . LYS A 1 106 ? -20.613 -32.037 -20.549 1.00 95.44 106 LYS A CA 1
ATOM 804 C C . LYS A 1 106 ? -19.471 -31.546 -21.422 1.00 95.44 106 LYS A C 1
ATOM 806 O O . LYS A 1 106 ? -18.724 -32.371 -21.934 1.00 95.44 106 LYS A O 1
ATOM 811 N N . ASN A 1 107 ? -19.332 -30.233 -21.595 1.00 97.25 107 ASN A N 1
ATOM 812 C CA . ASN A 1 107 ? -18.318 -29.629 -22.453 1.00 97.25 107 ASN A CA 1
ATOM 813 C C . ASN A 1 107 ? -17.497 -28.596 -21.673 1.00 97.25 107 ASN A C 1
ATOM 815 O O . ASN A 1 107 ? -18.037 -27.779 -20.930 1.00 97.25 107 ASN A O 1
ATOM 819 N N . ILE A 1 108 ? -16.183 -28.597 -21.857 1.00 98.06 108 ILE A N 1
ATOM 820 C CA . ILE A 1 108 ? -15.284 -27.612 -21.261 1.00 98.06 108 ILE A CA 1
ATOM 821 C C . ILE A 1 108 ? -14.444 -26.993 -22.363 1.00 98.06 108 ILE A C 1
ATOM 823 O O . ILE A 1 108 ? -13.768 -27.699 -23.104 1.00 98.06 108 ILE A O 1
ATOM 827 N N . ILE A 1 109 ? -14.471 -25.666 -22.437 1.00 98.06 109 ILE A N 1
ATOM 828 C CA . ILE A 1 109 ? -13.662 -24.889 -23.369 1.00 98.06 109 ILE A CA 1
ATOM 829 C C . ILE A 1 109 ? -12.522 -24.243 -22.585 1.00 98.06 109 ILE A C 1
ATOM 831 O O . ILE A 1 109 ? -12.738 -23.303 -21.821 1.00 98.06 109 ILE A O 1
ATOM 835 N N . ILE A 1 110 ? -11.305 -24.742 -22.766 1.00 97.69 110 ILE A N 1
ATOM 836 C CA . ILE A 1 110 ? -10.095 -24.195 -22.154 1.00 97.69 110 ILE A CA 1
ATOM 837 C C . ILE A 1 110 ? -9.607 -23.003 -22.972 1.00 97.69 110 ILE A C 1
ATOM 839 O O . ILE A 1 110 ? -9.465 -23.097 -24.191 1.00 97.69 110 ILE A O 1
ATOM 843 N N . ILE A 1 111 ? -9.306 -21.898 -22.295 1.00 97.06 111 ILE A N 1
ATOM 844 C CA . ILE A 1 111 ? -8.802 -20.677 -22.922 1.00 97.06 111 ILE A CA 1
ATOM 845 C C . ILE A 1 111 ? -7.310 -20.514 -22.655 1.00 97.06 111 ILE A C 1
ATOM 847 O O . ILE A 1 111 ? -6.865 -20.559 -21.508 1.00 97.06 111 ILE A O 1
ATOM 851 N N . GLY A 1 112 ? -6.554 -20.288 -23.728 1.00 92.94 112 GLY A N 1
ATOM 852 C CA . GLY A 1 112 ? -5.100 -20.152 -23.700 1.00 92.94 112 GLY A CA 1
ATOM 853 C C . GLY A 1 112 ? -4.372 -21.430 -24.114 1.00 92.94 112 GLY A C 1
ATOM 854 O O . GLY A 1 112 ? -4.929 -22.531 -24.112 1.00 92.94 112 GLY A O 1
ATOM 855 N N . GLY A 1 113 ? -3.119 -21.276 -24.547 1.00 92.56 113 GLY A N 1
ATOM 856 C CA . GLY A 1 113 ? -2.249 -22.394 -24.920 1.00 92.56 113 GLY A CA 1
ATOM 857 C C . GLY A 1 113 ? -1.809 -23.236 -23.715 1.00 92.56 113 GLY A C 1
ATOM 858 O O . GLY A 1 113 ? -2.159 -22.950 -22.568 1.00 92.56 113 GLY A O 1
ATOM 859 N N . GLU A 1 114 ? -1.008 -24.273 -23.958 1.00 92.19 114 GLU A N 1
ATOM 860 C CA . GLU A 1 114 ? -0.500 -25.161 -22.897 1.00 92.19 114 GLU A CA 1
ATOM 861 C C . GLU A 1 114 ? 0.385 -24.428 -21.874 1.00 92.19 114 GLU A C 1
ATOM 863 O O . GLU A 1 114 ? 0.383 -24.777 -20.697 1.00 92.19 114 GLU A O 1
ATOM 868 N N . GLY A 1 115 ? 1.068 -23.354 -22.282 1.00 85.75 115 GLY A N 1
ATOM 869 C CA . GLY A 1 115 ? 1.828 -22.497 -21.365 1.00 85.75 115 GLY A CA 1
ATOM 870 C C . GLY A 1 115 ? 0.956 -21.677 -20.400 1.00 85.75 115 GLY A C 1
ATOM 871 O O . GLY A 1 115 ? 1.473 -21.154 -19.412 1.00 85.75 115 GLY A O 1
ATOM 872 N N . VAL A 1 116 ? -0.354 -21.583 -20.663 1.00 88.00 116 VAL A N 1
ATOM 873 C CA . VAL A 1 116 ? -1.335 -20.808 -19.885 1.00 88.00 116 VAL A CA 1
ATOM 874 C C . VAL A 1 116 ? -2.225 -21.729 -19.058 1.00 88.00 116 VAL A C 1
ATOM 876 O O . VAL A 1 116 ? -2.388 -21.509 -17.864 1.00 88.00 116 VAL A O 1
ATOM 879 N N . VAL A 1 117 ? -2.758 -22.790 -19.661 1.00 93.69 117 VAL A N 1
ATOM 880 C CA . VAL A 1 117 ? -3.440 -23.887 -18.960 1.00 93.69 117 VAL A CA 1
ATOM 881 C C . VAL A 1 117 ? -2.811 -25.177 -19.456 1.00 93.69 117 VAL A C 1
ATOM 883 O O . VAL A 1 117 ? -2.999 -25.534 -20.615 1.00 93.69 117 VAL A O 1
ATOM 886 N N . SER A 1 118 ? -2.051 -25.877 -18.628 1.00 95.50 118 SER A N 1
ATOM 887 C CA . SER A 1 118 ? -1.220 -26.984 -19.094 1.00 95.50 118 SER A CA 1
ATOM 888 C C . SER A 1 118 ? -2.021 -28.230 -19.448 1.00 95.50 118 SER A C 1
ATOM 890 O O . SER A 1 118 ? -3.172 -28.418 -19.040 1.00 95.50 118 SER A O 1
ATOM 892 N N . LYS A 1 119 ? -1.376 -29.146 -20.179 1.00 93.25 119 LYS A N 1
ATOM 893 C CA . LYS A 1 119 ? -1.909 -30.491 -20.439 1.00 93.25 119 LYS A CA 1
ATOM 894 C C . LYS A 1 119 ? -2.239 -31.260 -19.160 1.00 93.25 119 LYS A C 1
ATOM 896 O O . LYS A 1 119 ? -2.993 -32.227 -19.220 1.00 93.25 119 LYS A O 1
ATOM 901 N N . ASN A 1 120 ? -1.680 -30.892 -18.003 1.00 93.31 120 ASN A N 1
ATOM 902 C CA . ASN A 1 120 ? -2.030 -31.565 -16.756 1.00 93.31 120 ASN A CA 1
ATOM 903 C C . ASN A 1 120 ? -3.479 -31.275 -16.341 1.00 93.31 120 ASN A C 1
ATOM 905 O O . ASN A 1 120 ? -4.192 -32.198 -15.953 1.00 93.31 120 ASN A O 1
ATOM 909 N N . VAL A 1 121 ? -3.943 -30.036 -16.520 1.00 95.50 121 VAL A N 1
ATOM 910 C CA . VAL A 1 121 ? -5.345 -29.662 -16.285 1.00 95.50 121 VAL A CA 1
ATOM 911 C C . VAL A 1 121 ? -6.268 -30.423 -17.239 1.00 95.50 121 VAL A C 1
ATOM 913 O O . VAL A 1 121 ? -7.254 -31.009 -16.801 1.00 95.50 121 VAL A O 1
ATOM 916 N N . GLU A 1 122 ? -5.914 -30.530 -18.524 1.00 92.19 122 GLU A N 1
ATOM 917 C CA . GLU A 1 122 ? -6.656 -31.372 -19.479 1.00 92.19 122 GLU A CA 1
ATOM 918 C C . GLU A 1 122 ? -6.714 -32.837 -19.053 1.00 92.19 122 GLU A C 1
ATOM 920 O O . GLU A 1 122 ? -7.773 -33.458 -19.099 1.00 92.19 122 GLU A O 1
ATOM 925 N N . LYS A 1 123 ? -5.591 -33.401 -18.597 1.00 93.25 123 LYS A N 1
ATOM 926 C CA . LYS A 1 123 ? -5.548 -34.774 -18.083 1.00 93.25 123 LYS A CA 1
ATOM 927 C C . LYS A 1 123 ? -6.457 -34.939 -16.867 1.00 93.25 123 LYS A C 1
ATOM 929 O O . LYS A 1 123 ? -7.125 -35.965 -16.760 1.00 93.25 123 LYS A O 1
ATOM 934 N N . GLN A 1 124 ? -6.511 -33.962 -15.962 1.00 94.69 124 GLN A N 1
ATOM 935 C CA . GLN A 1 124 ? -7.429 -33.982 -14.820 1.00 94.69 124 GLN A CA 1
ATOM 936 C C . GLN A 1 124 ? -8.894 -33.934 -15.276 1.00 94.69 124 GLN A C 1
ATOM 938 O O . GLN A 1 124 ? -9.695 -34.742 -14.809 1.00 94.69 124 GLN A O 1
ATOM 943 N N . LEU A 1 125 ? -9.220 -33.074 -16.243 1.00 93.81 125 LEU A N 1
ATOM 944 C CA . LEU A 1 125 ? -10.559 -32.965 -16.826 1.00 93.81 125 LEU A CA 1
ATOM 945 C C . LEU A 1 125 ? -10.984 -34.216 -17.597 1.00 93.81 125 LEU A C 1
ATOM 947 O O . LEU A 1 125 ? -12.125 -34.646 -17.476 1.00 93.81 125 LEU A O 1
ATOM 951 N N . SER A 1 126 ? -10.076 -34.857 -18.337 1.00 88.81 126 SER A N 1
ATOM 952 C CA . SER A 1 126 ? -10.386 -36.051 -19.141 1.00 88.81 126 SER A CA 1
ATOM 953 C C . SER A 1 126 ? -10.890 -37.227 -18.295 1.00 88.81 126 SER A C 1
ATOM 955 O O . SER A 1 126 ? -11.620 -38.088 -18.779 1.00 88.81 126 SER A O 1
ATOM 957 N N . LYS A 1 127 ? -10.573 -37.231 -16.992 1.00 91.62 127 LYS A N 1
ATOM 958 C CA . LYS A 1 127 ? -11.074 -38.207 -16.014 1.00 91.62 127 LYS A CA 1
ATOM 959 C C . LYS A 1 127 ? -12.530 -37.957 -15.595 1.00 91.62 127 LYS A C 1
ATOM 961 O O . LYS A 1 127 ? -13.086 -38.772 -14.865 1.00 91.62 127 LYS A O 1
ATOM 966 N N . MET A 1 128 ? -13.140 -36.843 -16.006 1.00 88.75 128 MET A N 1
ATOM 967 C CA . MET A 1 128 ? -14.466 -36.393 -15.564 1.00 88.75 128 MET A CA 1
ATOM 968 C C . MET A 1 128 ? -15.595 -36.692 -16.568 1.00 88.75 128 MET A C 1
ATOM 970 O O . MET A 1 128 ? -16.704 -36.217 -16.362 1.00 88.75 128 MET A O 1
ATOM 974 N N . ASN A 1 129 ? -15.348 -37.499 -17.611 1.00 88.38 129 ASN A N 1
ATOM 975 C CA . ASN A 1 129 ? -16.320 -37.822 -18.673 1.00 88.38 129 ASN A CA 1
ATOM 976 C C . ASN A 1 129 ? -16.929 -36.572 -19.347 1.00 88.38 129 ASN A C 1
ATOM 978 O O . ASN A 1 129 ? -18.139 -36.479 -19.543 1.00 88.38 129 ASN A O 1
ATOM 982 N N . VAL A 1 130 ? -16.068 -35.609 -19.679 1.00 94.31 130 VAL A N 1
ATOM 983 C CA . VAL A 1 130 ? -16.417 -34.346 -20.344 1.00 94.31 130 VAL A CA 1
ATOM 984 C C . VAL A 1 130 ? -15.690 -34.231 -21.682 1.00 94.31 130 VAL A C 1
ATOM 986 O O . VAL A 1 130 ? -14.565 -34.712 -21.824 1.00 94.31 130 VAL A O 1
ATOM 989 N N . ASN A 1 131 ? -16.309 -33.562 -22.650 1.00 95.94 131 ASN A N 1
ATOM 990 C CA . ASN A 1 131 ? -15.660 -33.153 -23.891 1.00 95.94 131 ASN A CA 1
ATOM 991 C C . ASN A 1 131 ? -14.803 -31.917 -23.622 1.00 95.94 131 ASN A C 1
ATOM 993 O O . ASN A 1 131 ? -15.265 -30.975 -22.978 1.00 95.94 131 ASN A O 1
ATOM 997 N N . ILE A 1 132 ? -13.566 -31.912 -24.110 1.00 96.94 132 ILE A N 1
ATOM 998 C CA . ILE A 1 132 ? -12.617 -30.823 -23.873 1.00 96.94 132 ILE A CA 1
ATOM 999 C C . ILE A 1 132 ? -12.225 -30.221 -25.215 1.00 96.94 132 ILE A C 1
ATOM 1001 O O . ILE A 1 132 ? -11.590 -30.891 -26.026 1.00 96.94 132 ILE A O 1
ATOM 1005 N N . ASP A 1 133 ? -12.549 -28.946 -25.396 1.00 96.38 133 ASP A N 1
ATOM 1006 C CA . ASP A 1 133 ? -12.063 -28.120 -26.495 1.00 96.38 133 ASP A CA 1
ATOM 1007 C C . ASP A 1 133 ? -11.056 -27.105 -25.952 1.00 96.38 133 ASP A C 1
ATOM 1009 O O . ASP A 1 133 ? -11.232 -26.557 -24.865 1.00 96.38 133 ASP A O 1
ATOM 1013 N N . ARG A 1 134 ? -10.004 -26.801 -26.715 1.00 96.56 134 ARG A N 1
ATOM 1014 C CA . ARG A 1 134 ? -9.044 -25.745 -26.367 1.00 96.56 134 ARG A CA 1
ATOM 1015 C C . ARG A 1 134 ? -9.032 -24.648 -27.419 1.00 96.56 134 ARG A C 1
ATOM 1017 O O . ARG A 1 134 ? -8.722 -24.885 -28.585 1.00 96.56 134 ARG A O 1
ATOM 1024 N N . LEU A 1 135 ? -9.253 -23.418 -26.971 1.00 96.69 135 LEU A N 1
ATOM 1025 C CA . LEU A 1 135 ? -9.064 -22.198 -27.745 1.00 96.69 135 LEU A CA 1
ATOM 1026 C C . LEU A 1 135 ? -7.821 -21.479 -27.213 1.00 96.69 135 LEU A C 1
ATOM 1028 O O . LEU A 1 135 ? -7.903 -20.617 -26.344 1.00 96.69 135 LEU A O 1
ATOM 1032 N N . GLY A 1 136 ? -6.653 -21.872 -27.720 1.00 91.50 136 GLY A N 1
ATOM 1033 C CA . GLY A 1 136 ? -5.358 -21.315 -27.326 1.00 91.50 136 GLY A CA 1
ATOM 1034 C C . GLY A 1 136 ? -4.373 -21.295 -28.486 1.00 91.50 136 GLY A C 1
ATOM 1035 O O . GLY A 1 136 ? -4.254 -22.294 -29.195 1.00 91.50 136 GLY A O 1
ATOM 1036 N N . GLY A 1 137 ? -3.720 -20.162 -28.721 1.00 87.19 137 GLY A N 1
ATOM 1037 C CA . GLY A 1 137 ? -2.626 -19.999 -29.685 1.00 87.19 137 GLY A CA 1
ATOM 1038 C C . GLY A 1 137 ? -1.278 -19.779 -29.001 1.00 87.19 137 GLY A C 1
ATOM 1039 O O . GLY A 1 137 ? -1.196 -19.828 -27.773 1.00 87.19 137 GLY A O 1
ATOM 1040 N N . GLU A 1 138 ? -0.233 -19.533 -29.792 1.00 84.75 138 GLU A N 1
ATOM 1041 C CA . GLU A 1 138 ? 1.108 -19.208 -29.275 1.00 84.75 138 GLU A CA 1
ATOM 1042 C C . GLU A 1 138 ? 1.156 -17.796 -28.671 1.00 84.75 138 GLU A C 1
ATOM 1044 O O . GLU A 1 138 ? 1.974 -17.499 -27.802 1.00 84.75 138 GLU A O 1
ATOM 1049 N N . SER A 1 139 ? 0.218 -16.938 -29.079 1.00 87.75 139 SER A N 1
ATOM 1050 C CA . SER A 1 139 ? 0.049 -15.575 -28.585 1.00 87.75 139 SER A CA 1
ATOM 1051 C C . SER A 1 139 ? -1.388 -15.288 -28.132 1.00 87.75 139 SER A C 1
ATOM 1053 O O . SER A 1 139 ? -2.352 -15.934 -28.557 1.00 87.75 139 SER A O 1
ATOM 1055 N N . ARG A 1 140 ? -1.571 -14.238 -27.315 1.00 88.19 140 ARG A N 1
ATOM 1056 C CA . ARG A 1 140 ? -2.912 -13.738 -26.938 1.00 88.19 140 ARG A CA 1
ATOM 1057 C C . ARG A 1 140 ? -3.743 -13.304 -28.149 1.00 88.19 140 ARG A C 1
ATOM 1059 O O . ARG A 1 140 ? -4.967 -13.385 -28.110 1.00 88.19 140 ARG A O 1
ATOM 1066 N N . TYR A 1 141 ? -3.089 -12.891 -29.235 1.00 90.62 141 TYR A N 1
ATOM 1067 C CA . TYR A 1 141 ? -3.737 -12.525 -30.494 1.00 90.62 141 TYR A CA 1
ATOM 1068 C C . TYR A 1 141 ? -4.307 -13.741 -31.219 1.00 90.62 141 TYR A C 1
ATOM 1070 O O . TYR A 1 141 ? -5.461 -13.716 -31.636 1.00 90.62 141 TYR A O 1
ATOM 1078 N N . GLU A 1 142 ? -3.553 -14.833 -31.304 1.00 91.62 142 GLU A N 1
ATOM 1079 C CA . GLU A 1 142 ? -4.055 -16.082 -31.883 1.00 91.62 142 GLU A CA 1
ATOM 1080 C C . GLU A 1 142 ? -5.126 -16.737 -31.009 1.00 91.62 142 GLU A C 1
ATOM 1082 O O . GLU A 1 142 ? -6.119 -17.246 -31.528 1.00 91.62 142 GLU A O 1
ATOM 1087 N N . THR A 1 143 ? -4.960 -16.705 -29.683 1.00 93.81 143 THR A N 1
ATOM 1088 C CA . THR A 1 143 ? -6.004 -17.137 -28.743 1.00 93.81 143 THR A CA 1
ATOM 1089 C C . THR A 1 143 ? -7.287 -16.335 -28.974 1.00 93.81 143 THR A C 1
ATOM 1091 O O . THR A 1 143 ? -8.354 -16.921 -29.157 1.00 93.81 143 THR A O 1
ATOM 1094 N N . CYS A 1 144 ? -7.181 -15.005 -29.070 1.00 94.06 144 CYS A N 1
ATOM 1095 C CA . CYS A 1 144 ? -8.287 -14.114 -29.421 1.00 94.06 144 CYS A CA 1
ATOM 1096 C C . CYS A 1 144 ? -8.916 -14.486 -30.773 1.00 94.06 144 CYS A C 1
ATOM 1098 O O . CYS A 1 144 ? -10.134 -14.622 -30.865 1.00 94.06 144 CYS A O 1
ATOM 1100 N N . GLU A 1 145 ? -8.118 -14.745 -31.808 1.00 92.62 145 GLU A N 1
ATOM 1101 C CA . GLU A 1 145 ? -8.630 -15.148 -33.117 1.00 92.62 145 GLU A CA 1
ATOM 1102 C C . GLU A 1 145 ? -9.397 -16.479 -33.072 1.00 92.62 145 GLU A C 1
ATOM 1104 O O . GLU A 1 145 ? -10.466 -16.587 -33.676 1.00 92.62 145 GLU A O 1
ATOM 1109 N N . LYS A 1 146 ? -8.904 -17.477 -32.326 1.00 95.06 146 LYS A N 1
ATOM 1110 C CA . LYS A 1 146 ? -9.601 -18.760 -32.126 1.00 95.06 146 LYS A CA 1
ATOM 1111 C C . LYS A 1 146 ? -10.927 -18.578 -31.383 1.00 95.06 146 LYS A C 1
ATOM 1113 O O . LYS A 1 146 ? -11.921 -19.189 -31.773 1.00 95.06 146 LYS A O 1
ATOM 1118 N N . ILE A 1 147 ? -10.962 -17.715 -30.364 1.00 95.88 147 ILE A N 1
ATOM 1119 C CA . ILE A 1 147 ? -12.195 -17.360 -29.643 1.00 95.88 147 ILE A CA 1
ATOM 1120 C C . ILE A 1 147 ? -13.213 -16.749 -30.608 1.00 95.88 147 ILE A C 1
ATOM 1122 O O . ILE A 1 147 ? -14.340 -17.233 -30.694 1.00 95.88 147 ILE A O 1
ATOM 1126 N N . ILE A 1 148 ? -12.812 -15.738 -31.381 1.00 93.75 148 ILE A N 1
ATOM 1127 C CA . ILE A 1 148 ? -13.720 -15.032 -32.291 1.00 93.75 148 ILE A CA 1
ATOM 1128 C C . ILE A 1 148 ? -14.207 -15.964 -33.409 1.00 93.75 148 ILE A C 1
ATOM 1130 O O . ILE A 1 148 ? -15.391 -15.967 -33.733 1.00 93.75 148 ILE A O 1
ATOM 1134 N N . LYS A 1 149 ? -13.337 -16.815 -33.968 1.00 92.56 149 LYS A N 1
ATOM 1135 C CA . LYS A 1 149 ? -13.747 -17.828 -34.955 1.00 92.56 149 LYS A CA 1
ATOM 1136 C C . LYS A 1 149 ? -14.792 -18.795 -34.388 1.00 92.56 149 LYS A C 1
ATOM 1138 O O . LYS A 1 149 ? -15.723 -19.154 -35.103 1.00 92.56 149 LYS A O 1
ATOM 1143 N N . SER A 1 150 ? -14.683 -19.164 -33.109 1.00 94.00 150 SER A N 1
ATOM 1144 C CA . SER A 1 150 ? -15.663 -20.012 -32.412 1.00 94.00 150 SER A CA 1
ATOM 1145 C C . SER A 1 150 ? -17.016 -19.316 -32.179 1.00 94.00 150 SER A C 1
ATOM 1147 O O . SER A 1 150 ? -18.047 -19.983 -32.083 1.00 94.00 150 SER A O 1
ATOM 1149 N N . MET A 1 151 ? -17.047 -17.977 -32.156 1.00 93.62 151 MET A N 1
ATOM 1150 C CA . MET A 1 151 ? -18.296 -17.198 -32.135 1.00 93.62 151 MET A CA 1
ATOM 1151 C C . MET A 1 151 ? -19.024 -17.210 -33.492 1.00 93.62 151 MET A C 1
ATOM 1153 O O . MET A 1 151 ? -20.225 -16.963 -33.548 1.00 93.62 151 MET A O 1
ATOM 1157 N N . GLY A 1 152 ? -18.328 -17.507 -34.593 1.00 87.44 152 GLY A N 1
ATOM 1158 C CA . GLY A 1 152 ? -18.897 -17.469 -35.940 1.00 87.44 152 GLY A CA 1
ATOM 1159 C C . GLY A 1 152 ? -19.026 -16.044 -36.490 1.00 87.44 152 GLY A C 1
ATOM 1160 O O . GLY A 1 152 ? -18.120 -15.222 -36.352 1.00 87.44 152 GLY A O 1
ATOM 1161 N N . LYS A 1 153 ? -20.134 -15.747 -37.184 1.00 85.56 153 LYS A N 1
ATOM 1162 C CA . LYS A 1 153 ? -20.350 -14.434 -37.811 1.00 85.56 153 LYS A CA 1
ATOM 1163 C C . LYS A 1 153 ? -20.832 -13.417 -36.774 1.00 85.56 153 LYS A C 1
ATOM 1165 O O . LYS A 1 153 ? -21.926 -13.558 -36.242 1.00 85.56 153 LYS A O 1
ATOM 1170 N N . VAL A 1 154 ? -20.054 -12.356 -36.581 1.00 91.06 154 VAL A N 1
ATOM 1171 C CA . VAL A 1 154 ? -20.381 -11.221 -35.704 1.00 91.06 154 VAL A CA 1
ATOM 1172 C C . VAL A 1 154 ? -20.568 -9.943 -36.520 1.00 91.06 154 VAL A C 1
ATOM 1174 O O . VAL A 1 154 ? -19.874 -9.717 -37.510 1.00 91.06 154 VAL A O 1
ATOM 1177 N N . GLU A 1 155 ? -21.514 -9.093 -36.118 1.00 93.12 155 GLU A N 1
ATOM 1178 C CA . GLU A 1 155 ? -21.791 -7.828 -36.818 1.00 93.12 155 GLU A CA 1
ATOM 1179 C C . GLU A 1 155 ? -21.094 -6.618 -36.184 1.00 93.12 155 GLU A C 1
ATOM 1181 O O . GLU A 1 155 ? -20.914 -5.598 -36.851 1.00 93.12 155 GLU A O 1
ATOM 1186 N N . LYS A 1 156 ? -20.691 -6.725 -34.913 1.00 96.19 156 LYS A N 1
ATOM 1187 C CA . LYS A 1 156 ? -20.049 -5.656 -34.144 1.00 96.19 156 LYS A CA 1
ATOM 1188 C C . LYS A 1 156 ? -18.705 -6.121 -33.597 1.00 96.19 156 LYS A C 1
ATOM 1190 O O . LYS A 1 156 ? -18.574 -7.266 -33.160 1.00 96.19 156 LYS A O 1
ATOM 1195 N N . VAL A 1 157 ? -17.742 -5.207 -33.555 1.00 96.06 157 VAL A N 1
ATOM 1196 C CA . VAL A 1 157 ? -16.394 -5.458 -33.042 1.00 96.06 157 VAL A CA 1
ATOM 1197 C C . VAL A 1 157 ? -15.965 -4.344 -32.088 1.00 96.06 157 VAL A C 1
ATOM 1199 O O . VAL A 1 157 ? -16.136 -3.169 -32.401 1.00 96.06 157 VAL A O 1
ATOM 1202 N N . ALA A 1 158 ? -15.352 -4.708 -30.963 1.00 96.81 158 ALA A N 1
ATOM 1203 C CA . ALA A 1 158 ? -14.597 -3.805 -30.099 1.00 96.81 158 ALA A CA 1
ATOM 1204 C C . ALA A 1 158 ? -13.099 -4.097 -30.214 1.00 96.81 158 ALA A C 1
ATOM 1206 O O . ALA A 1 158 ? -12.654 -5.194 -29.890 1.00 96.81 158 ALA A O 1
ATOM 1207 N N . ILE A 1 159 ? -12.319 -3.110 -30.647 1.00 95.31 159 ILE A N 1
ATOM 1208 C CA . ILE A 1 159 ? -10.859 -3.168 -30.670 1.00 95.31 159 ILE A CA 1
ATOM 1209 C C . ILE A 1 159 ? -10.331 -2.671 -29.326 1.00 95.31 159 ILE A C 1
ATOM 1211 O O . ILE A 1 159 ? -10.662 -1.559 -28.903 1.00 95.31 159 ILE A O 1
ATOM 1215 N N . VAL A 1 160 ? -9.496 -3.484 -28.681 1.00 94.25 160 VAL A N 1
ATOM 1216 C CA . VAL A 1 160 ? -8.900 -3.202 -27.366 1.00 94.25 160 VAL A CA 1
ATOM 1217 C C . VAL A 1 160 ? -7.396 -3.488 -27.400 1.00 94.25 160 VAL A C 1
ATOM 1219 O O . VAL A 1 160 ? -6.949 -4.375 -28.129 1.00 94.25 160 VAL A O 1
ATOM 1222 N N . ASN A 1 161 ? -6.583 -2.755 -26.635 1.00 91.75 161 ASN A N 1
ATOM 1223 C CA . ASN A 1 161 ? -5.142 -3.026 -26.584 1.00 91.75 161 ASN A CA 1
ATOM 1224 C C . ASN A 1 161 ? -4.858 -4.252 -25.700 1.00 91.75 161 ASN A C 1
ATOM 1226 O O . ASN A 1 161 ? -5.217 -4.280 -24.522 1.00 91.75 161 ASN A O 1
ATOM 1230 N N . GLY A 1 162 ? -4.183 -5.250 -26.268 1.00 85.06 162 GLY A N 1
ATOM 1231 C CA . GLY A 1 162 ? -3.892 -6.523 -25.616 1.00 85.06 162 GLY A CA 1
ATOM 1232 C C . GLY A 1 162 ? -2.809 -6.470 -24.538 1.00 85.06 162 GLY A C 1
ATOM 1233 O O . GLY A 1 162 ? -2.721 -7.424 -23.774 1.00 85.06 162 GLY A O 1
ATOM 1234 N N . TYR A 1 163 ? -2.001 -5.407 -24.446 1.00 80.94 163 TYR A N 1
ATOM 1235 C CA . TYR A 1 163 ? -0.910 -5.257 -23.469 1.00 80.94 163 TYR A CA 1
ATOM 1236 C C . TYR A 1 163 ? -1.202 -4.181 -22.418 1.00 80.94 163 TYR A C 1
ATOM 1238 O O . TYR A 1 163 ? -1.172 -4.467 -21.225 1.00 80.94 163 TYR A O 1
ATOM 1246 N N . ASN A 1 164 ? -1.551 -2.969 -22.856 1.00 80.75 164 ASN A N 1
ATOM 1247 C CA . ASN A 1 164 ? -1.708 -1.798 -21.983 1.00 80.75 164 ASN A CA 1
ATOM 1248 C C . ASN A 1 164 ? -3.178 -1.379 -21.779 1.00 80.75 164 ASN A C 1
ATOM 1250 O O . ASN A 1 164 ? -3.438 -0.349 -21.164 1.00 80.75 164 ASN A O 1
ATOM 1254 N N . GLY A 1 165 ? -4.138 -2.162 -22.289 1.00 82.81 165 GLY A N 1
ATOM 1255 C CA . GLY A 1 165 ? -5.574 -1.844 -22.290 1.00 82.81 165 GLY A CA 1
ATOM 1256 C C . GLY A 1 165 ? -6.460 -2.867 -21.575 1.00 82.81 165 GLY A C 1
ATOM 1257 O O . GLY A 1 165 ? -7.634 -2.979 -21.908 1.00 82.81 165 GLY A O 1
ATOM 1258 N N . LEU A 1 166 ? -5.938 -3.632 -20.606 1.00 85.62 166 LEU A N 1
ATOM 1259 C CA . LEU A 1 166 ? -6.705 -4.688 -19.920 1.00 85.62 166 LEU A CA 1
ATOM 1260 C C . LEU A 1 166 ? -8.020 -4.169 -19.315 1.00 85.62 166 LEU A C 1
ATOM 1262 O O . LEU A 1 166 ? -9.079 -4.744 -19.551 1.00 85.62 166 LEU A O 1
ATOM 1266 N N . ALA A 1 167 ? -7.975 -3.055 -18.579 1.00 88.88 167 ALA A N 1
ATOM 1267 C CA . ALA A 1 167 ? -9.170 -2.466 -17.974 1.00 88.88 167 ALA A CA 1
ATOM 1268 C C . ALA A 1 167 ? -10.150 -1.891 -19.018 1.00 88.88 167 ALA A C 1
ATOM 1270 O O . ALA A 1 167 ? -11.362 -1.927 -18.800 1.00 88.88 167 ALA A O 1
ATOM 1271 N N . ASP A 1 168 ? -9.654 -1.424 -20.169 1.00 92.31 168 ASP A N 1
ATOM 1272 C CA . ASP A 1 168 ? -10.491 -1.010 -21.304 1.00 92.31 168 ASP A CA 1
ATOM 1273 C C . ASP A 1 168 ? -11.203 -2.235 -21.916 1.00 92.31 168 ASP A C 1
ATOM 1275 O O . ASP A 1 168 ? -12.409 -2.206 -22.165 1.00 92.31 168 ASP A O 1
ATOM 1279 N N . GLY A 1 169 ? -10.483 -3.355 -22.052 1.00 92.88 169 GLY A N 1
ATOM 1280 C CA . GLY A 1 169 ? -11.022 -4.653 -22.464 1.00 92.88 169 GLY A CA 1
ATOM 1281 C C . GLY A 1 169 ? -12.112 -5.185 -21.536 1.00 92.88 169 GLY A C 1
ATOM 1282 O O . GLY A 1 169 ? -13.162 -5.628 -22.000 1.00 92.88 169 GLY A O 1
ATOM 1283 N N . LEU A 1 170 ? -11.913 -5.084 -20.221 1.00 95.00 170 LEU A N 1
ATOM 1284 C CA . LEU A 1 170 ? -12.928 -5.493 -19.248 1.00 95.00 170 LEU A CA 1
ATOM 1285 C C . LEU A 1 170 ? -14.096 -4.512 -19.153 1.00 95.00 170 LEU A C 1
ATOM 1287 O O . LEU A 1 170 ? -15.215 -4.932 -18.869 1.00 95.00 170 LEU A O 1
ATOM 1291 N N . SER A 1 171 ? -13.880 -3.231 -19.454 1.00 96.31 171 SER A N 1
ATOM 1292 C CA . SER A 1 171 ? -14.966 -2.251 -19.514 1.00 96.31 171 SER A CA 1
ATOM 1293 C C . SER A 1 171 ? -15.991 -2.603 -20.593 1.00 96.31 171 SER A C 1
ATOM 1295 O O . SER A 1 171 ? -17.189 -2.454 -20.361 1.00 96.31 171 SER A O 1
ATOM 1297 N N . ILE A 1 172 ? -15.539 -3.103 -21.750 1.00 97.69 172 ILE A N 1
ATOM 1298 C CA . ILE A 1 172 ? -16.420 -3.492 -22.861 1.00 97.69 172 ILE A CA 1
ATOM 1299 C C . ILE A 1 172 ? -16.933 -4.938 -22.766 1.00 97.69 172 ILE A C 1
ATOM 1301 O O . ILE A 1 172 ? -17.850 -5.293 -23.499 1.00 97.69 172 ILE A O 1
ATOM 1305 N N . ALA A 1 173 ? -16.420 -5.769 -21.852 1.00 97.38 173 ALA A N 1
ATOM 1306 C CA . ALA A 1 173 ? -16.764 -7.194 -21.771 1.00 97.38 173 ALA A CA 1
ATOM 1307 C C . ALA A 1 173 ? -18.265 -7.464 -21.548 1.00 97.38 173 ALA A C 1
ATOM 1309 O O . ALA A 1 173 ? -18.850 -8.319 -22.219 1.00 97.38 173 ALA A O 1
ATOM 1310 N N . ALA A 1 174 ? -18.908 -6.701 -20.663 1.00 97.06 174 ALA A N 1
ATOM 1311 C CA . ALA A 1 174 ? -20.346 -6.782 -20.401 1.00 97.06 174 ALA A CA 1
ATOM 1312 C C . ALA A 1 174 ? -21.210 -6.324 -21.602 1.00 97.06 174 ALA A C 1
ATOM 1314 O O . ALA A 1 174 ? -22.023 -7.125 -22.082 1.00 97.06 174 ALA A O 1
ATOM 1315 N N . PRO A 1 175 ? -21.012 -5.110 -22.170 1.00 97.38 175 PRO A N 1
ATOM 1316 C CA . PRO A 1 175 ? -21.665 -4.711 -23.418 1.00 97.38 175 PRO A CA 1
ATOM 1317 C C . PRO A 1 175 ? -21.450 -5.705 -24.557 1.00 97.38 175 PRO A C 1
ATOM 1319 O O . PRO A 1 175 ? -22.388 -6.031 -25.282 1.00 97.38 175 PRO A O 1
ATOM 1322 N N . ALA A 1 176 ? -20.225 -6.213 -24.701 1.00 97.81 176 ALA A N 1
ATOM 1323 C CA . ALA A 1 176 ? -19.885 -7.133 -25.768 1.00 97.81 176 ALA A CA 1
ATOM 1324 C C . ALA A 1 176 ? -20.588 -8.483 -25.607 1.00 97.81 176 ALA A C 1
ATOM 1326 O O . ALA A 1 176 ? -21.050 -9.058 -26.590 1.00 97.81 176 ALA A O 1
ATOM 1327 N N . SER A 1 177 ? -20.755 -8.950 -24.369 1.00 97.62 177 SER A N 1
ATOM 1328 C CA . SER A 1 177 ? -21.534 -10.153 -24.063 1.00 97.62 177 SER A CA 1
ATOM 1329 C C . SER A 1 177 ? -23.022 -9.966 -24.350 1.00 97.62 177 SER A C 1
ATOM 1331 O O . SER A 1 177 ? -23.663 -10.852 -24.913 1.00 97.62 177 SER A O 1
ATOM 1333 N N . ARG A 1 178 ? -23.581 -8.799 -24.014 1.00 96.19 178 ARG A N 1
ATOM 1334 C CA . ARG A 1 178 ? -24.985 -8.473 -24.293 1.00 96.19 178 ARG A CA 1
ATOM 1335 C C . ARG A 1 178 ? -25.275 -8.424 -25.796 1.00 96.19 178 ARG A C 1
ATOM 1337 O O . ARG A 1 178 ? -26.249 -9.023 -26.250 1.00 96.19 178 ARG A O 1
ATOM 1344 N N . ASP A 1 179 ? -24.420 -7.728 -26.542 1.00 95.56 179 ASP A N 1
ATOM 1345 C CA . ASP A 1 179 ? -24.608 -7.415 -27.964 1.00 95.56 179 ASP A CA 1
ATOM 1346 C C . ASP A 1 179 ? -23.988 -8.453 -28.914 1.00 95.56 179 ASP A C 1
ATOM 1348 O O . ASP A 1 179 ? -24.023 -8.246 -30.127 1.00 95.56 179 ASP A O 1
ATOM 1352 N N . GLU A 1 180 ? -23.405 -9.533 -28.380 1.00 95.19 180 GLU A N 1
ATOM 1353 C CA . GLU A 1 180 ? -22.682 -10.561 -29.152 1.00 95.19 180 GLU A CA 1
ATOM 1354 C C . GLU A 1 180 ? -21.572 -9.948 -30.029 1.00 95.19 180 GLU A C 1
ATOM 1356 O O . GLU A 1 180 ? -21.332 -10.331 -31.174 1.00 95.19 180 GLU A O 1
ATOM 1361 N N . MET A 1 181 ? -20.894 -8.945 -29.468 1.00 96.50 181 MET A N 1
ATOM 1362 C CA . MET A 1 181 ? -19.795 -8.217 -30.091 1.00 96.50 181 MET A CA 1
ATOM 1363 C C . MET A 1 181 ? -18.487 -8.977 -29.884 1.00 96.50 181 MET A C 1
ATOM 1365 O O . MET A 1 181 ? -18.163 -9.368 -28.763 1.00 96.50 181 MET A O 1
ATOM 1369 N N . ALA A 1 182 ? -17.691 -9.137 -30.939 1.00 96.38 182 ALA A N 1
ATOM 1370 C CA . ALA A 1 182 ? -16.350 -9.689 -30.785 1.00 96.38 182 ALA A CA 1
ATOM 1371 C C . ALA A 1 182 ? -15.404 -8.653 -30.171 1.00 96.38 182 ALA A C 1
ATOM 1373 O O . ALA A 1 182 ? -15.327 -7.518 -30.640 1.00 96.38 182 ALA A O 1
ATOM 1374 N N . ILE A 1 183 ? -14.644 -9.063 -29.159 1.00 96.50 183 ILE A N 1
ATOM 1375 C CA . ILE A 1 183 ? -13.541 -8.270 -28.613 1.00 96.50 183 ILE A CA 1
ATOM 1376 C C . ILE A 1 183 ? -12.262 -8.715 -29.318 1.00 96.50 183 ILE A C 1
ATOM 1378 O O . ILE A 1 183 ? -11.861 -9.873 -29.216 1.00 96.50 183 ILE A O 1
ATOM 1382 N N . VAL A 1 184 ? -11.631 -7.794 -30.037 1.00 94.50 184 VAL A N 1
ATOM 1383 C CA . VAL A 1 184 ? -10.442 -8.034 -30.857 1.00 94.50 184 VAL A CA 1
ATOM 1384 C C . VAL A 1 184 ? -9.247 -7.331 -30.230 1.00 94.50 184 VAL A C 1
ATOM 1386 O O . VAL A 1 184 ? -9.281 -6.126 -29.975 1.00 94.50 184 VAL A O 1
ATOM 1389 N N . LEU A 1 185 ? -8.169 -8.083 -30.013 1.00 92.44 185 LEU A N 1
ATOM 1390 C CA . LEU A 1 185 ? -6.933 -7.542 -29.459 1.00 92.44 185 LEU A CA 1
ATOM 1391 C C . LEU A 1 185 ? -6.073 -6.863 -30.540 1.00 92.44 185 LEU A C 1
ATOM 1393 O O . LEU A 1 185 ? -5.846 -7.400 -31.626 1.00 92.44 185 LEU A O 1
ATOM 1397 N N . SER A 1 186 ? -5.543 -5.692 -30.196 1.00 89.06 186 SER A N 1
ATOM 1398 C CA . SER A 1 186 ? -4.580 -4.894 -30.963 1.00 89.06 186 SER A CA 1
ATOM 1399 C C . SER A 1 186 ? -3.309 -4.651 -30.139 1.00 89.06 186 SER A C 1
ATOM 1401 O O . SER A 1 186 ? -3.322 -4.777 -28.915 1.00 89.06 186 SER A O 1
ATOM 1403 N N . ASP A 1 187 ? -2.192 -4.324 -30.785 1.00 86.75 187 ASP A N 1
ATOM 1404 C CA . ASP A 1 187 ? -0.981 -3.825 -30.110 1.00 86.75 187 ASP A CA 1
ATOM 1405 C C . ASP A 1 187 ? -1.022 -2.299 -29.849 1.00 86.75 187 ASP A C 1
ATOM 1407 O O . ASP A 1 187 ? -0.141 -1.745 -29.194 1.00 86.75 187 ASP A O 1
ATOM 1411 N N . GLY A 1 188 ? -2.077 -1.621 -30.318 1.00 85.44 188 GLY A N 1
ATOM 1412 C CA . GLY A 1 188 ? -2.296 -0.177 -30.229 1.00 85.44 188 GLY A CA 1
ATOM 1413 C C . GLY A 1 188 ? -1.992 0.587 -31.522 1.00 85.44 188 GLY A C 1
ATOM 1414 O O . GLY A 1 188 ? -2.488 1.703 -31.700 1.00 85.44 188 GLY A O 1
ATOM 1415 N N . LYS A 1 189 ? -1.229 0.008 -32.453 1.00 82.00 189 LYS A N 1
ATOM 1416 C CA . LYS A 1 189 ? -0.899 0.601 -33.761 1.00 82.00 189 LYS A CA 1
ATOM 1417 C C . LYS A 1 189 ? -1.578 -0.144 -34.900 1.00 82.00 189 LYS A C 1
ATOM 1419 O O . LYS A 1 189 ? -2.110 0.488 -35.805 1.00 82.00 189 LYS A O 1
ATOM 1424 N N . GLU A 1 190 ? -1.615 -1.465 -34.808 1.00 76.44 190 GLU A N 1
ATOM 1425 C CA . GLU A 1 190 ? -2.273 -2.355 -35.749 1.00 76.44 190 GLU A CA 1
ATOM 1426 C C . GLU A 1 190 ? -3.130 -3.378 -34.996 1.00 76.44 190 GLU A C 1
ATOM 1428 O O . GLU A 1 190 ? -2.945 -3.661 -33.808 1.00 76.44 190 GLU A O 1
ATOM 1433 N N . PHE A 1 191 ? -4.131 -3.934 -35.671 1.00 68.75 191 PHE A N 1
ATOM 1434 C CA . PHE A 1 191 ? -4.892 -5.055 -35.132 1.00 68.75 191 PHE A CA 1
ATOM 1435 C C . PHE A 1 191 ? -4.333 -6.352 -35.717 1.00 68.75 191 PHE A C 1
ATOM 1437 O O . PHE A 1 191 ? -4.192 -6.504 -36.934 1.00 68.75 191 PHE A O 1
ATOM 1444 N N . VAL A 1 192 ? -3.957 -7.269 -34.828 1.00 64.81 192 VAL A N 1
ATOM 1445 C CA . VAL A 1 192 ? -3.189 -8.469 -35.186 1.00 64.81 192 VAL A CA 1
ATOM 1446 C C . VAL A 1 192 ? -4.110 -9.686 -35.328 1.00 64.81 192 VAL A C 1
ATOM 1448 O O . VAL A 1 192 ? -3.846 -10.551 -36.155 1.00 64.81 192 VAL A O 1
ATOM 1451 N N . ALA A 1 193 ? -5.236 -9.715 -34.606 1.00 71.31 193 ALA A N 1
ATOM 1452 C CA . ALA A 1 193 ? -6.175 -10.837 -34.584 1.00 71.31 193 ALA A CA 1
ATOM 1453 C C . ALA A 1 193 ? -7.392 -10.647 -35.515 1.00 71.31 193 ALA A C 1
ATOM 1455 O O . ALA A 1 193 ? -7.920 -9.542 -35.653 1.00 71.31 193 ALA A O 1
ATOM 1456 N N . ALA A 1 194 ? -7.883 -11.752 -36.092 1.00 78.00 194 ALA A N 1
ATOM 1457 C CA . ALA A 1 194 ? -9.197 -11.862 -36.749 1.00 78.00 194 ALA A CA 1
ATOM 1458 C C . ALA A 1 194 ? -9.476 -10.834 -37.871 1.00 78.00 194 ALA A C 1
ATOM 1460 O O . ALA A 1 194 ? -10.580 -10.284 -37.972 1.00 78.00 194 ALA A O 1
ATOM 1461 N N . LYS A 1 195 ? -8.489 -10.598 -38.751 1.00 83.19 195 LYS A N 1
ATOM 1462 C CA . LYS A 1 195 ? -8.536 -9.521 -39.758 1.00 83.19 195 LYS A CA 1
ATOM 1463 C C . LYS A 1 195 ? -9.778 -9.524 -40.652 1.00 83.19 195 LYS A C 1
ATOM 1465 O O . LYS A 1 195 ? -10.365 -8.469 -40.900 1.00 83.19 195 LYS A O 1
ATOM 1470 N N . ASP A 1 196 ? -10.202 -10.702 -41.091 1.00 82.38 196 ASP A N 1
ATOM 1471 C CA . ASP A 1 196 ? -11.358 -10.859 -41.978 1.00 82.38 196 ASP A CA 1
ATOM 1472 C C . ASP A 1 196 ? -12.684 -10.524 -41.288 1.00 82.38 196 ASP A C 1
ATOM 1474 O O . ASP A 1 196 ? -13.609 -10.018 -41.920 1.00 82.38 196 ASP A O 1
ATOM 1478 N N . ILE A 1 197 ? -12.781 -10.760 -39.981 1.00 83.81 197 ILE A N 1
ATOM 1479 C CA . ILE A 1 197 ? -13.997 -10.496 -39.207 1.00 83.81 197 ILE A CA 1
ATOM 1480 C C . ILE A 1 197 ? -14.150 -8.995 -38.971 1.00 83.81 197 ILE A C 1
ATOM 1482 O O . ILE A 1 197 ? -15.240 -8.457 -39.150 1.00 83.81 197 ILE A O 1
ATOM 1486 N N . VAL A 1 198 ? -13.051 -8.297 -38.668 1.00 88.12 198 VAL A N 1
ATOM 1487 C CA . VAL A 1 198 ? -13.057 -6.833 -38.535 1.00 88.12 198 VAL A CA 1
ATOM 1488 C C . VAL A 1 198 ? -13.468 -6.170 -39.849 1.00 88.12 198 VAL A C 1
ATOM 1490 O O . VAL A 1 198 ? -14.368 -5.332 -39.844 1.00 88.12 198 VAL A O 1
ATOM 1493 N N . LYS A 1 199 ? -12.887 -6.588 -40.983 1.00 84.19 199 LYS A N 1
ATOM 1494 C CA . LYS A 1 199 ? -13.212 -6.033 -42.312 1.00 84.19 199 LYS A CA 1
ATOM 1495 C C . LYS A 1 199 ? -14.682 -6.199 -42.704 1.00 84.19 199 LYS A C 1
ATOM 1497 O O . LYS A 1 199 ? -15.220 -5.346 -43.399 1.00 84.19 199 LYS A O 1
ATOM 1502 N N . ASN A 1 200 ? -15.316 -7.288 -42.274 1.00 84.69 200 ASN A N 1
ATOM 1503 C CA . ASN A 1 200 ? -16.707 -7.606 -42.601 1.00 84.69 200 ASN A CA 1
ATOM 1504 C C . ASN A 1 200 ? -17.714 -7.130 -41.538 1.00 84.69 200 ASN A C 1
ATOM 1506 O O . ASN A 1 200 ? -18.916 -7.376 -41.677 1.00 84.69 200 ASN A O 1
ATOM 1510 N N . SER A 1 201 ? -17.246 -6.483 -40.467 1.00 87.88 201 SER A N 1
ATOM 1511 C CA . SER A 1 201 ? -18.111 -5.985 -39.398 1.00 87.88 201 SER A CA 1
ATOM 1512 C C . SER A 1 201 ? -18.863 -4.720 -39.826 1.00 87.88 201 SER A C 1
ATOM 1514 O O . SER A 1 201 ? -18.368 -3.903 -40.600 1.00 87.88 201 SER A O 1
ATOM 1516 N N . LYS A 1 202 ? -20.090 -4.549 -39.324 1.00 92.31 202 LYS A N 1
ATOM 1517 C CA . LYS A 1 202 ? -20.931 -3.376 -39.609 1.00 92.31 202 LYS A CA 1
ATOM 1518 C C . LYS A 1 202 ? -20.612 -2.196 -38.694 1.00 92.31 202 LYS A C 1
ATOM 1520 O O . LYS A 1 202 ? -20.907 -1.054 -39.036 1.00 92.31 202 LYS A O 1
ATOM 1525 N N . SER A 1 203 ? -20.088 -2.458 -37.499 1.00 94.50 203 SER A N 1
ATOM 1526 C CA . SER A 1 203 ? -19.771 -1.422 -36.515 1.00 94.50 203 SER A CA 1
ATOM 1527 C C . SER A 1 203 ? -18.512 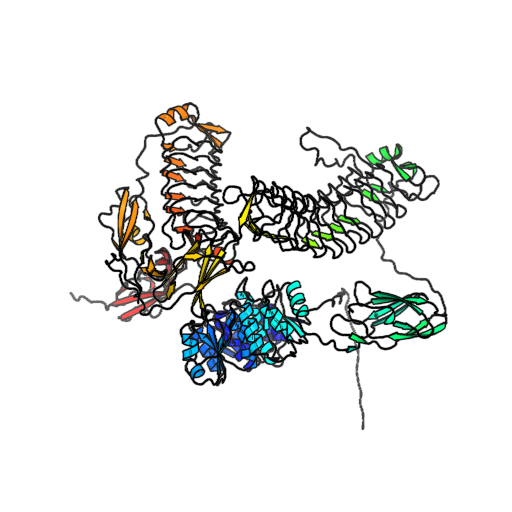-1.783 -35.746 1.00 94.50 203 SER A C 1
ATOM 1529 O O . SER A 1 203 ? -18.426 -2.862 -35.158 1.00 94.50 203 SER A O 1
ATOM 1531 N N . ILE A 1 204 ? -17.562 -0.852 -35.732 1.00 95.94 204 ILE A N 1
ATOM 1532 C CA . ILE A 1 204 ? -16.280 -0.999 -35.049 1.00 95.94 204 ILE A CA 1
ATOM 1533 C C . ILE A 1 204 ? -16.202 0.052 -33.947 1.00 95.94 204 ILE A C 1
ATOM 1535 O O . ILE A 1 204 ? -16.380 1.245 -34.197 1.00 95.94 204 ILE A O 1
ATOM 1539 N N . TYR A 1 205 ? -15.916 -0.393 -32.730 1.00 97.50 205 TYR A N 1
ATOM 1540 C CA . TYR A 1 205 ? -15.684 0.453 -31.570 1.00 97.50 205 TYR A CA 1
ATOM 1541 C C . TYR A 1 205 ? -14.219 0.365 -31.160 1.00 97.50 205 TYR A C 1
ATOM 1543 O O . TYR A 1 205 ? -13.654 -0.722 -31.106 1.00 97.50 205 TYR A O 1
ATOM 1551 N N . ILE A 1 206 ? -13.599 1.501 -30.864 1.00 96.69 206 ILE A N 1
ATOM 1552 C CA . ILE A 1 206 ? -12.233 1.571 -30.342 1.00 96.69 206 ILE A CA 1
ATOM 1553 C C . ILE A 1 206 ? -12.323 1.912 -28.860 1.00 96.69 206 ILE A C 1
ATOM 1555 O O . ILE A 1 206 ? -12.738 3.020 -28.518 1.00 96.69 206 ILE A O 1
ATOM 1559 N N . ILE A 1 207 ? -11.962 0.971 -27.989 1.00 96.81 207 ILE A N 1
ATOM 1560 C CA . ILE A 1 207 ? -12.081 1.154 -26.539 1.00 96.81 207 ILE A CA 1
ATOM 1561 C C . ILE A 1 207 ? -10.706 1.483 -25.965 1.00 96.81 207 ILE A C 1
ATOM 1563 O O . ILE A 1 207 ? -9.779 0.679 -26.053 1.00 96.81 207 ILE A O 1
ATOM 1567 N N . GLY A 1 208 ? -10.584 2.683 -25.401 1.00 91.56 208 GLY A N 1
ATOM 1568 C CA . GLY A 1 208 ? -9.321 3.230 -24.900 1.00 91.56 208 GLY A CA 1
ATOM 1569 C C . GLY A 1 208 ? -8.888 4.506 -25.630 1.00 91.56 208 GLY A C 1
ATOM 1570 O O . GLY A 1 208 ? -9.257 4.766 -26.781 1.00 91.56 208 GLY A O 1
ATOM 1571 N N . GLY A 1 209 ? -8.145 5.359 -24.921 1.00 89.44 209 GLY A N 1
ATOM 1572 C CA . GLY A 1 209 ? -7.694 6.660 -25.429 1.00 89.44 209 GLY A CA 1
ATOM 1573 C C . GLY A 1 209 ? -6.628 6.547 -26.524 1.00 89.44 209 GLY A C 1
ATOM 1574 O O . GLY A 1 209 ? -6.102 5.467 -26.792 1.00 89.44 209 GLY A O 1
ATOM 1575 N N . GLU A 1 210 ? -6.261 7.676 -27.139 1.00 85.81 210 GLU A N 1
ATOM 1576 C CA . GLU A 1 210 ? -5.264 7.720 -28.227 1.00 85.81 210 GLU A CA 1
ATOM 1577 C C . GLU A 1 210 ? -3.882 7.171 -27.832 1.00 85.81 210 GLU A C 1
ATOM 1579 O O . GLU A 1 210 ? -3.171 6.633 -28.677 1.00 85.81 210 GLU A O 1
ATOM 1584 N N . GLY A 1 211 ? -3.514 7.271 -26.548 1.00 78.31 211 GLY A N 1
ATOM 1585 C CA . GLY A 1 211 ? -2.264 6.716 -26.016 1.00 78.31 211 GLY A CA 1
ATOM 1586 C C . GLY A 1 211 ? -2.254 5.188 -25.870 1.00 78.31 211 GLY A C 1
ATOM 1587 O O . GLY A 1 211 ? -1.186 4.608 -25.710 1.00 78.31 211 GLY A O 1
ATOM 1588 N N . VAL A 1 212 ? -3.422 4.537 -25.931 1.00 83.94 212 VAL A N 1
ATOM 1589 C CA . VAL A 1 212 ? -3.584 3.075 -25.808 1.00 83.94 212 VAL A CA 1
ATOM 1590 C C . VAL A 1 212 ? -3.923 2.452 -27.164 1.00 83.94 212 VAL A C 1
ATOM 1592 O O . VAL A 1 212 ? -3.385 1.402 -27.516 1.00 83.94 212 VAL A O 1
ATOM 1595 N N . ILE A 1 213 ? -4.772 3.114 -27.956 1.00 89.69 213 ILE A N 1
ATOM 1596 C CA . ILE A 1 213 ? -5.038 2.770 -29.355 1.00 89.69 213 ILE A CA 1
ATOM 1597 C C . ILE A 1 213 ? -4.927 4.027 -30.207 1.00 89.69 213 ILE A C 1
ATOM 1599 O O . ILE A 1 213 ? -5.732 4.953 -30.067 1.00 89.69 213 ILE A O 1
ATOM 1603 N N . SER A 1 214 ? -3.966 4.025 -31.126 1.00 91.06 214 SER A N 1
ATOM 1604 C CA . SER A 1 214 ? -3.631 5.167 -31.968 1.00 91.06 214 SER A CA 1
ATOM 1605 C C . SER A 1 214 ? -4.824 5.684 -32.772 1.00 91.06 214 SER A C 1
ATOM 1607 O O . SER A 1 214 ? -5.718 4.943 -33.191 1.00 91.06 214 SER A O 1
ATOM 1609 N N . GLU A 1 215 ? -4.824 6.990 -33.023 1.00 91.44 215 GLU A N 1
ATOM 1610 C CA . GLU A 1 215 ? -5.843 7.625 -33.859 1.00 91.44 215 GLU A CA 1
ATOM 1611 C C . GLU A 1 215 ? -5.765 7.181 -35.325 1.00 91.44 215 GLU A C 1
ATOM 1613 O O . GLU A 1 215 ? -6.786 7.099 -36.012 1.00 91.44 215 GLU A O 1
ATOM 1618 N N . LYS A 1 216 ? -4.566 6.784 -35.767 1.00 90.94 216 LYS A N 1
ATOM 1619 C CA . LYS A 1 216 ? -4.352 6.133 -37.058 1.00 90.94 216 LYS A CA 1
ATOM 1620 C C . LYS A 1 216 ? -5.174 4.849 -37.165 1.00 90.94 216 LYS A C 1
ATOM 1622 O O . LYS A 1 216 ? -5.992 4.747 -38.069 1.00 90.94 216 LYS A O 1
ATOM 1627 N N . LEU A 1 217 ? -5.032 3.924 -36.213 1.00 88.81 217 LEU A N 1
ATOM 1628 C CA . LEU A 1 217 ? -5.776 2.663 -36.239 1.00 88.81 217 LEU A CA 1
ATOM 1629 C C . LEU A 1 217 ? -7.295 2.884 -36.186 1.00 88.81 217 LEU A C 1
ATOM 1631 O O . LEU A 1 217 ? -8.041 2.225 -36.907 1.00 88.81 217 LEU A O 1
ATOM 1635 N N . ARG A 1 218 ? -7.764 3.840 -35.370 1.00 93.38 218 ARG A N 1
ATOM 1636 C CA . ARG A 1 218 ? -9.190 4.208 -35.328 1.00 93.38 218 ARG A CA 1
ATOM 1637 C C . ARG A 1 218 ? -9.688 4.671 -36.698 1.00 93.38 218 ARG A C 1
ATOM 1639 O O . ARG A 1 218 ? -10.768 4.261 -37.120 1.00 93.38 218 ARG A O 1
ATOM 1646 N N . THR A 1 219 ? -8.914 5.519 -37.371 1.00 90.88 219 THR A N 1
ATOM 1647 C CA . THR A 1 219 ? -9.258 6.067 -38.688 1.00 90.88 219 THR A CA 1
ATOM 1648 C C . THR A 1 219 ? -9.221 4.991 -39.769 1.00 90.88 219 THR A C 1
ATOM 1650 O O . THR A 1 219 ? -10.184 4.874 -40.522 1.00 90.88 219 THR A O 1
ATOM 1653 N N . ASP A 1 220 ? -8.175 4.159 -39.792 1.00 89.00 220 ASP A N 1
ATOM 1654 C CA . ASP A 1 220 ? -8.004 3.060 -40.754 1.00 89.00 220 ASP A CA 1
ATOM 1655 C C . ASP A 1 220 ? -9.169 2.051 -40.675 1.00 89.00 220 ASP A C 1
ATOM 1657 O O . ASP A 1 220 ? -9.568 1.466 -41.680 1.00 89.00 220 ASP A O 1
ATOM 1661 N N . LEU A 1 221 ? -9.756 1.883 -39.485 1.00 88.50 221 LEU A N 1
ATOM 1662 C CA . LEU A 1 221 ? -10.912 1.019 -39.244 1.00 88.50 221 LEU A CA 1
ATOM 1663 C C . LEU A 1 221 ? -12.268 1.733 -39.317 1.00 88.50 221 LEU A C 1
ATOM 1665 O O . LEU A 1 221 ? -13.296 1.086 -39.140 1.00 88.50 221 LEU A O 1
ATOM 1669 N N . ASN A 1 222 ? -12.301 3.052 -39.526 1.00 91.38 222 ASN A N 1
ATOM 1670 C CA . ASN A 1 222 ? -13.513 3.869 -39.402 1.00 91.38 222 ASN A CA 1
ATOM 1671 C C . ASN A 1 222 ? -14.293 3.599 -38.089 1.00 91.38 222 ASN A C 1
ATOM 1673 O O . ASN A 1 222 ? -15.522 3.511 -38.068 1.00 91.38 222 ASN A O 1
ATOM 1677 N N . GLY A 1 223 ? -13.563 3.412 -36.985 1.00 92.12 223 GLY A N 1
ATOM 1678 C CA . GLY A 1 223 ? -14.131 3.015 -35.698 1.00 92.12 223 GLY A CA 1
ATOM 1679 C C . GLY A 1 223 ? -14.610 4.196 -34.846 1.00 92.12 223 GLY A C 1
ATOM 1680 O O . GLY A 1 223 ? -14.001 5.272 -34.840 1.00 92.12 223 GLY A O 1
ATOM 1681 N N . LYS A 1 224 ? -15.673 3.991 -34.060 1.00 96.81 224 LYS A N 1
ATOM 1682 C CA . LYS A 1 224 ? -16.140 4.945 -33.042 1.00 96.81 224 LYS A CA 1
ATOM 1683 C C . LYS A 1 224 ? -15.333 4.767 -31.754 1.00 96.81 224 LYS A C 1
ATOM 1685 O O . LYS A 1 224 ? -15.367 3.698 -31.152 1.00 96.81 224 LYS A O 1
ATOM 1690 N N . ARG A 1 225 ? -14.613 5.802 -31.313 1.00 97.00 225 ARG A N 1
ATOM 1691 C CA . ARG A 1 225 ? -13.842 5.750 -30.060 1.00 97.00 225 ARG A CA 1
ATOM 1692 C C . ARG A 1 225 ? -14.745 5.953 -28.844 1.00 97.00 225 ARG A C 1
ATOM 1694 O O . ARG A 1 225 ? -15.552 6.877 -28.831 1.00 97.00 225 ARG A O 1
ATOM 1701 N N . VAL A 1 226 ? -14.553 5.122 -27.823 1.00 96.56 226 VAL A N 1
ATOM 1702 C CA . VAL A 1 226 ? -15.154 5.255 -26.490 1.00 96.56 226 VAL A CA 1
ATOM 1703 C C . VAL A 1 226 ? -14.019 5.159 -25.473 1.00 96.56 226 VAL A C 1
ATOM 1705 O O . VAL A 1 226 ? -13.357 4.127 -25.363 1.00 96.56 226 VAL A O 1
ATOM 1708 N N . SER A 1 227 ? -13.713 6.257 -24.783 1.00 92.94 227 SER A N 1
ATOM 1709 C CA . SER A 1 227 ? -12.499 6.343 -23.963 1.00 92.94 227 SER A CA 1
ATOM 1710 C C . SER A 1 227 ? -12.567 7.418 -22.889 1.00 92.94 227 SER A C 1
ATOM 1712 O O . SER A 1 227 ? -13.119 8.490 -23.126 1.00 92.94 227 SER A O 1
ATOM 1714 N N . GLY A 1 228 ? -11.894 7.177 -21.765 1.00 84.12 228 GLY A N 1
ATOM 1715 C CA . GLY A 1 228 ? -11.596 8.175 -20.743 1.00 84.12 228 GLY A CA 1
ATOM 1716 C C . GLY A 1 228 ? -10.101 8.486 -20.630 1.00 84.12 228 GLY A C 1
ATOM 1717 O O . GLY A 1 228 ? -9.259 7.841 -21.248 1.00 84.12 228 GLY A O 1
ATOM 1718 N N . CYS A 1 229 ? -9.756 9.476 -19.802 1.00 77.94 229 CYS A N 1
ATOM 1719 C CA . CYS A 1 229 ? -8.363 9.791 -19.455 1.00 77.94 229 CYS A CA 1
ATOM 1720 C C . CYS A 1 229 ? -7.733 8.779 -18.480 1.00 77.94 229 CYS A C 1
ATOM 1722 O O . CYS A 1 229 ? -6.533 8.834 -18.231 1.00 77.94 229 CYS A O 1
ATOM 1724 N N . ASN A 1 230 ? -8.534 7.875 -17.915 1.00 83.25 230 ASN A N 1
ATOM 1725 C CA . ASN A 1 230 ? -8.109 6.771 -17.063 1.00 83.25 230 ASN A CA 1
ATOM 1726 C C . ASN A 1 230 ? -9.117 5.608 -17.181 1.00 83.25 230 ASN A C 1
ATOM 1728 O O . ASN A 1 230 ? -10.192 5.768 -17.766 1.00 83.25 230 ASN A O 1
ATOM 1732 N N . ARG A 1 231 ? -8.781 4.452 -16.592 1.00 88.75 231 ARG A N 1
ATOM 1733 C CA . ARG A 1 231 ? -9.594 3.220 -16.647 1.00 88.75 231 ARG A CA 1
ATOM 1734 C C . ARG A 1 231 ? -11.022 3.387 -16.118 1.00 88.75 231 ARG A C 1
ATOM 1736 O O . ARG A 1 231 ? -11.959 2.831 -16.681 1.00 88.75 231 ARG A O 1
ATOM 1743 N N . ILE A 1 232 ? -11.184 4.175 -15.054 1.00 89.94 232 ILE A N 1
ATOM 1744 C CA . ILE A 1 232 ? -12.471 4.408 -14.394 1.00 89.94 232 ILE A CA 1
ATOM 1745 C C . ILE A 1 232 ? -13.375 5.222 -15.318 1.00 89.94 232 ILE A C 1
ATOM 1747 O O . ILE A 1 232 ? -14.534 4.872 -15.540 1.00 89.94 232 ILE A O 1
ATOM 1751 N N . LYS A 1 233 ? -12.824 6.281 -15.916 1.00 91.31 233 LYS A N 1
ATOM 1752 C CA . LYS A 1 233 ? -13.549 7.102 -16.873 1.00 91.31 233 LYS A CA 1
ATOM 1753 C C . LYS A 1 233 ? -13.880 6.313 -18.140 1.00 91.31 233 LYS A C 1
ATOM 1755 O O . LYS A 1 233 ? -15.017 6.400 -18.578 1.00 91.31 233 LYS A O 1
ATOM 1760 N N . THR A 1 234 ? -12.967 5.501 -18.692 1.00 93.69 234 THR A N 1
ATOM 1761 C CA . THR A 1 234 ? -13.310 4.632 -19.837 1.00 93.69 234 THR A CA 1
ATOM 1762 C C . THR A 1 234 ? -14.492 3.721 -19.503 1.00 93.69 234 THR A C 1
ATOM 1764 O O . THR A 1 234 ? -15.422 3.642 -20.299 1.00 93.69 234 THR A O 1
ATOM 1767 N N . ASN A 1 235 ? -14.515 3.097 -18.320 1.00 96.62 235 ASN A N 1
ATOM 1768 C CA . ASN A 1 235 ? -15.649 2.279 -17.887 1.00 96.62 235 ASN A CA 1
ATOM 1769 C C . ASN A 1 235 ? -16.963 3.081 -17.820 1.00 96.62 235 ASN A C 1
ATOM 1771 O O . ASN A 1 235 ? -17.977 2.616 -18.334 1.00 96.62 235 ASN A O 1
ATOM 1775 N N . SER A 1 236 ? -16.946 4.298 -17.266 1.00 94.12 236 SER A N 1
ATOM 1776 C CA . SER A 1 236 ? -18.120 5.185 -17.232 1.00 94.12 236 SER A CA 1
ATOM 1777 C C . SER A 1 236 ? -18.623 5.566 -18.626 1.00 94.12 236 SER A C 1
ATOM 1779 O O . SER A 1 236 ? -19.827 5.515 -18.862 1.00 94.12 236 SER A O 1
ATOM 1781 N N . GLU A 1 237 ? -17.722 5.913 -19.552 1.00 94.62 237 GLU A N 1
ATOM 1782 C CA . GLU A 1 237 ? -18.072 6.257 -20.941 1.00 94.62 237 GLU A CA 1
ATOM 1783 C C . GLU A 1 237 ? -18.628 5.037 -21.692 1.00 94.62 237 GLU A C 1
ATOM 1785 O O . GLU A 1 237 ? -19.593 5.152 -22.442 1.00 94.62 237 GLU A O 1
ATOM 1790 N N . VAL A 1 238 ? -18.079 3.841 -21.450 1.00 96.75 238 VAL A N 1
ATOM 1791 C CA . VAL A 1 238 ? -18.611 2.587 -22.003 1.00 96.75 238 VAL A CA 1
ATOM 1792 C C . VAL A 1 238 ? -20.013 2.299 -21.457 1.00 96.75 238 VAL A C 1
ATOM 1794 O O . VAL A 1 238 ? -20.918 1.984 -22.227 1.00 96.75 238 VAL A O 1
ATOM 1797 N N . ILE A 1 239 ? -20.247 2.456 -20.153 1.00 94.94 239 ILE A N 1
ATOM 1798 C CA . ILE A 1 239 ? -21.597 2.299 -19.592 1.00 94.94 239 ILE A CA 1
ATOM 1799 C C . ILE A 1 239 ? -22.553 3.335 -20.201 1.00 94.94 239 ILE A C 1
ATOM 1801 O O . ILE A 1 239 ? -23.664 2.982 -20.597 1.00 94.94 239 ILE A O 1
ATOM 1805 N N . GLY A 1 240 ? -22.108 4.587 -20.317 1.00 91.44 240 GLY A N 1
ATOM 1806 C CA . GLY A 1 240 ? -22.882 5.692 -20.874 1.00 91.44 240 GLY A CA 1
ATOM 1807 C C . GLY A 1 240 ? -23.229 5.544 -22.357 1.00 91.44 240 GLY A C 1
ATOM 1808 O O . GLY A 1 240 ? -24.291 6.007 -22.750 1.00 91.44 240 GLY A O 1
ATOM 1809 N N . GLU A 1 241 ? -22.377 4.896 -23.156 1.00 94.50 241 GLU A N 1
ATOM 1810 C CA . GLU A 1 241 ? -22.586 4.654 -24.593 1.00 94.50 241 GLU A CA 1
ATOM 1811 C C . GLU A 1 241 ? -23.465 3.429 -24.874 1.00 94.50 241 GLU A C 1
ATOM 1813 O O . GLU A 1 241 ? -24.242 3.423 -25.833 1.00 94.50 241 GLU A O 1
ATOM 1818 N N . PHE A 1 242 ? -23.309 2.363 -24.082 1.00 95.50 242 PHE A N 1
ATOM 1819 C CA . PHE A 1 242 ? -23.957 1.083 -24.363 1.00 95.50 242 PHE A CA 1
ATOM 1820 C C . PHE A 1 242 ? -25.212 0.837 -23.529 1.00 95.50 242 PHE A C 1
ATOM 1822 O O . PHE A 1 242 ? -26.050 0.043 -23.952 1.00 95.50 242 PHE A O 1
ATOM 1829 N N . TYR A 1 243 ? -25.390 1.494 -22.384 1.00 93.12 243 TYR A N 1
ATOM 1830 C CA . TYR A 1 243 ? -26.563 1.349 -21.516 1.00 93.12 243 TYR A CA 1
ATOM 1831 C C . TYR A 1 243 ? -27.289 2.686 -21.378 1.00 93.12 243 TYR A C 1
ATOM 1833 O O . TYR A 1 243 ? -27.372 3.254 -20.295 1.00 93.12 243 TYR A O 1
ATOM 1841 N N . ASN A 1 244 ? -27.837 3.202 -22.477 1.00 86.12 244 ASN A N 1
ATOM 1842 C CA . ASN A 1 244 ? -28.450 4.542 -22.532 1.00 86.12 244 ASN A CA 1
ATOM 1843 C C . ASN A 1 244 ? -29.805 4.608 -21.809 1.00 86.12 244 ASN A C 1
ATOM 1845 O O . ASN A 1 244 ? -30.327 5.690 -21.540 1.00 86.12 244 ASN A O 1
ATOM 1849 N N . GLU A 1 245 ? -30.369 3.451 -21.472 1.00 84.31 245 GLU A N 1
ATOM 1850 C CA . GLU A 1 245 ? -31.608 3.325 -20.716 1.00 84.31 245 GLU A CA 1
ATOM 1851 C C . GLU A 1 245 ? -31.472 4.002 -19.346 1.00 84.31 245 GLU A C 1
ATOM 1853 O O . GLU A 1 245 ? -30.433 3.924 -18.681 1.00 84.31 245 GLU A O 1
ATOM 1858 N N . LYS A 1 246 ? -32.522 4.721 -18.936 1.00 80.75 246 LYS A N 1
ATOM 1859 C CA . LYS A 1 246 ? -32.570 5.363 -17.617 1.00 80.75 246 LYS A CA 1
ATOM 1860 C C . LYS A 1 246 ? -32.869 4.361 -16.511 1.00 80.75 246 LYS A C 1
ATOM 1862 O O . LYS A 1 246 ? -32.441 4.586 -15.392 1.00 80.75 246 LYS A O 1
ATOM 1867 N N . GLU A 1 247 ? -33.593 3.287 -16.807 1.00 84.38 247 GLU A N 1
ATOM 1868 C CA . GLU A 1 247 ? -33.937 2.236 -15.849 1.00 84.38 247 GLU A CA 1
ATOM 1869 C C . GLU A 1 247 ? -33.176 0.959 -16.201 1.00 84.38 247 GLU A C 1
ATOM 1871 O O . GLU A 1 247 ? -33.277 0.489 -17.329 1.00 84.38 247 GLU A O 1
ATOM 1876 N N . LEU A 1 248 ? -32.430 0.400 -15.247 1.00 85.19 248 LEU A N 1
ATOM 1877 C CA . LEU A 1 248 ? -31.706 -0.864 -15.405 1.00 85.19 248 LEU A CA 1
ATOM 1878 C C . LEU A 1 248 ? -32.050 -1.807 -14.246 1.00 85.19 248 LEU A C 1
ATOM 1880 O O . LEU A 1 248 ? -32.228 -1.378 -13.101 1.00 85.19 248 LEU A O 1
ATOM 1884 N N . GLU A 1 249 ? -32.146 -3.104 -14.539 1.00 86.00 249 GLU A N 1
ATOM 1885 C CA . GLU A 1 249 ? -32.538 -4.110 -13.546 1.00 86.00 249 GLU A CA 1
ATOM 1886 C C . GLU A 1 249 ? -31.439 -4.318 -12.499 1.00 86.00 249 GLU A C 1
ATOM 1888 O O . GLU A 1 249 ? -31.683 -4.121 -11.311 1.00 86.00 249 GLU A O 1
ATOM 1893 N N . THR A 1 250 ? -30.220 -4.639 -12.939 1.00 91.00 250 THR A N 1
ATOM 1894 C CA . THR A 1 250 ? -29.075 -4.896 -12.053 1.00 91.00 250 THR A CA 1
ATOM 1895 C C . THR A 1 250 ? -27.864 -4.036 -12.431 1.00 91.00 250 THR A C 1
ATOM 1897 O O . THR A 1 250 ? -27.599 -3.833 -13.614 1.00 91.00 250 THR A O 1
ATOM 1900 N N . LEU A 1 251 ? -27.114 -3.550 -11.440 1.00 93.31 251 LEU A N 1
ATOM 1901 C CA . LEU A 1 251 ? -25.771 -2.980 -11.577 1.00 93.31 251 LEU A CA 1
ATOM 1902 C C . LEU A 1 251 ? -24.777 -3.888 -10.853 1.00 93.31 251 LEU A C 1
ATOM 1904 O O . LEU A 1 251 ? -24.836 -4.020 -9.627 1.00 93.31 251 LEU A O 1
ATOM 1908 N N . TYR A 1 252 ? -23.856 -4.484 -11.602 1.00 96.50 252 TYR A N 1
ATOM 1909 C CA . TYR A 1 252 ? -22.761 -5.265 -11.039 1.00 96.50 252 TYR A CA 1
ATOM 1910 C C . TYR A 1 252 ? -21.587 -4.353 -10.691 1.00 96.50 252 TYR A C 1
ATOM 1912 O O . TYR A 1 252 ? -21.240 -3.471 -11.472 1.00 96.50 252 TYR A O 1
ATOM 1920 N N . ILE A 1 253 ? -20.968 -4.564 -9.532 1.00 95.81 253 ILE A N 1
ATOM 1921 C CA . ILE A 1 253 ? -19.840 -3.765 -9.046 1.00 95.81 253 ILE A CA 1
ATOM 1922 C C . ILE A 1 253 ? -18.646 -4.690 -8.825 1.00 95.81 253 ILE A C 1
ATOM 1924 O O . ILE A 1 253 ? -18.718 -5.592 -7.991 1.00 95.81 253 ILE A O 1
ATOM 1928 N N . ALA A 1 254 ? -17.555 -4.440 -9.545 1.00 95.56 254 ALA A N 1
ATOM 1929 C CA . ALA A 1 254 ? -16.302 -5.188 -9.455 1.00 95.56 254 ALA A CA 1
ATOM 1930 C C . ALA A 1 254 ? -15.112 -4.228 -9.297 1.00 95.56 254 ALA A C 1
ATOM 1932 O O . ALA A 1 254 ? -15.216 -3.038 -9.594 1.00 95.56 254 ALA A O 1
ATOM 1933 N N . LYS A 1 255 ? -13.971 -4.728 -8.819 1.00 94.00 255 LYS A N 1
ATOM 1934 C CA . LYS A 1 255 ? -12.759 -3.911 -8.667 1.00 94.00 255 LYS A CA 1
ATOM 1935 C C . LYS A 1 255 ? -12.163 -3.515 -10.019 1.00 94.00 255 LYS A C 1
ATOM 1937 O O . LYS A 1 255 ? -12.217 -4.278 -10.979 1.00 94.00 255 LYS A O 1
ATOM 1942 N N . ASP A 1 256 ? -11.542 -2.342 -10.077 1.00 91.56 256 ASP A N 1
ATOM 1943 C CA . ASP A 1 256 ? -10.926 -1.788 -11.293 1.00 91.56 256 ASP A CA 1
ATOM 1944 C C . ASP A 1 256 ? -9.485 -2.270 -11.578 1.00 91.56 256 ASP A C 1
ATOM 1946 O O . ASP A 1 256 ? -8.866 -1.870 -12.575 1.00 91.56 256 ASP A O 1
ATOM 1950 N N . GLY A 1 257 ? -8.928 -3.097 -10.689 1.00 87.81 257 GLY A N 1
ATOM 1951 C CA . GLY A 1 257 ? -7.565 -3.621 -10.764 1.00 87.81 257 GLY A CA 1
ATOM 1952 C C . GLY A 1 257 ? -6.471 -2.554 -10.745 1.00 87.81 257 GLY A C 1
ATOM 1953 O O . GLY A 1 257 ? -5.402 -2.768 -11.324 1.00 87.81 257 GLY A O 1
ATOM 1954 N N . SER A 1 258 ? -6.744 -1.374 -10.172 1.00 81.81 258 SER A N 1
ATOM 1955 C CA . SER A 1 258 ? -5.758 -0.297 -9.984 1.00 81.81 258 SER A CA 1
ATOM 1956 C C . SER A 1 258 ? -4.648 -0.690 -9.007 1.00 81.81 258 SER A C 1
ATOM 1958 O O . SER A 1 258 ? -3.490 -0.368 -9.260 1.00 81.81 258 SER A O 1
ATOM 1960 N N . ASN A 1 259 ? -4.991 -1.445 -7.959 1.00 74.50 259 ASN A N 1
ATOM 1961 C CA . ASN A 1 259 ? -4.048 -1.972 -6.971 1.00 74.50 259 ASN A CA 1
ATOM 1962 C C . ASN A 1 259 ? -3.350 -3.251 -7.464 1.00 74.50 259 ASN A C 1
ATOM 1964 O O . ASN A 1 259 ? -2.150 -3.420 -7.274 1.00 74.50 259 ASN A O 1
ATOM 1968 N N . ASN A 1 260 ? -4.090 -4.152 -8.118 1.00 80.69 260 ASN A N 1
ATOM 1969 C CA . ASN A 1 260 ? -3.552 -5.366 -8.729 1.00 80.69 260 ASN A CA 1
ATOM 1970 C C . ASN A 1 260 ? -4.392 -5.744 -9.958 1.00 80.69 260 ASN A C 1
ATOM 1972 O O . ASN A 1 260 ? -5.597 -5.961 -9.846 1.00 80.69 260 ASN A O 1
ATOM 1976 N N . PHE A 1 261 ? -3.774 -5.868 -11.137 1.00 79.00 261 PHE A N 1
ATOM 1977 C CA . PHE A 1 261 ? -4.504 -6.156 -12.380 1.00 79.00 261 PHE A CA 1
ATOM 1978 C C . PHE A 1 261 ? -5.269 -7.489 -12.334 1.00 79.00 261 PHE A C 1
ATOM 1980 O O . PHE A 1 261 ? -6.280 -7.633 -13.019 1.00 79.00 261 PHE A O 1
ATOM 1987 N N . ASN A 1 262 ? -4.836 -8.443 -11.500 1.00 83.19 262 ASN A N 1
ATOM 1988 C CA . ASN A 1 262 ? -5.529 -9.714 -11.309 1.00 83.19 262 ASN A CA 1
ATOM 1989 C C . ASN A 1 262 ? -6.909 -9.565 -10.645 1.00 83.19 262 ASN A C 1
ATOM 1991 O O . ASN A 1 262 ? -7.716 -10.487 -10.716 1.00 83.19 262 ASN A O 1
ATOM 1995 N N . GLU A 1 263 ? -7.213 -8.424 -10.021 1.00 87.62 263 GLU A N 1
ATOM 1996 C CA . GLU A 1 263 ? -8.543 -8.144 -9.460 1.00 87.62 263 GLU A CA 1
ATOM 1997 C C . GLU A 1 263 ? -9.615 -7.969 -10.550 1.00 87.62 263 GLU A C 1
ATOM 1999 O O . GLU A 1 263 ? -10.803 -8.103 -10.270 1.00 87.62 263 GLU A O 1
ATOM 2004 N N . LEU A 1 264 ? -9.212 -7.748 -11.809 1.00 92.38 264 LEU A N 1
ATOM 2005 C CA . LEU A 1 264 ? -10.120 -7.692 -12.959 1.00 92.38 264 LEU A CA 1
ATOM 2006 C C . LEU A 1 264 ? -10.745 -9.056 -13.309 1.00 92.38 264 LEU A C 1
ATOM 2008 O O . LEU A 1 264 ? -11.686 -9.106 -14.102 1.00 92.38 264 LEU A O 1
ATOM 2012 N N . ILE A 1 265 ? -10.263 -10.163 -12.727 1.00 94.75 265 ILE A N 1
ATOM 2013 C CA . ILE A 1 265 ? -10.806 -11.507 -12.986 1.00 94.75 265 ILE A CA 1
ATOM 2014 C C . ILE A 1 265 ? -12.276 -11.625 -12.554 1.00 94.75 265 ILE A C 1
ATOM 2016 O O . ILE A 1 265 ? -13.062 -12.315 -13.205 1.00 94.75 265 ILE A O 1
ATOM 2020 N N . ASP A 1 266 ? -12.680 -10.900 -11.509 1.00 94.50 266 ASP A N 1
ATOM 2021 C CA . ASP A 1 266 ? -14.066 -10.876 -11.033 1.00 94.50 266 ASP A CA 1
ATOM 2022 C C . ASP A 1 266 ? -14.976 -10.169 -12.054 1.00 94.50 266 ASP A C 1
ATOM 2024 O O . ASP A 1 266 ? -16.088 -10.619 -12.324 1.00 94.50 266 ASP A O 1
ATOM 2028 N N . ALA A 1 267 ? -14.474 -9.116 -12.711 1.00 96.38 267 ALA A N 1
ATOM 2029 C CA . ALA A 1 267 ? -15.174 -8.455 -13.811 1.00 96.38 267 ALA A CA 1
ATOM 2030 C C . ALA A 1 267 ? -15.268 -9.355 -15.059 1.00 96.38 267 ALA A C 1
ATOM 2032 O O . ALA A 1 267 ? -16.306 -9.380 -15.725 1.00 96.38 267 ALA A O 1
ATOM 2033 N N . LEU A 1 268 ? -14.219 -10.133 -15.360 1.00 97.00 268 LEU A N 1
ATOM 2034 C CA . LEU A 1 268 ? -14.245 -11.100 -16.463 1.00 97.00 268 LEU A CA 1
ATOM 2035 C C . LEU A 1 268 ? -15.314 -12.173 -16.233 1.00 97.00 268 LEU A C 1
ATOM 2037 O O . LEU A 1 268 ? -16.121 -12.442 -17.119 1.00 97.00 268 LEU A O 1
ATOM 2041 N N . THR A 1 269 ? -15.322 -12.772 -15.040 1.00 97.19 269 THR A N 1
ATOM 2042 C CA . THR A 1 269 ? -16.188 -13.912 -14.703 1.00 97.19 269 THR A CA 1
ATOM 2043 C C . THR A 1 269 ? -17.667 -13.538 -14.617 1.00 97.19 269 THR A C 1
ATOM 2045 O O . THR A 1 269 ? -18.504 -14.348 -15.012 1.00 97.19 269 THR A O 1
ATOM 2048 N N . ILE A 1 270 ? -18.011 -12.314 -14.188 1.00 97.69 270 ILE A N 1
ATOM 2049 C CA . ILE A 1 270 ? -19.409 -11.843 -14.153 1.00 97.69 270 ILE A CA 1
ATOM 2050 C C . ILE A 1 270 ? -19.943 -11.388 -15.519 1.00 97.69 270 ILE A C 1
ATOM 2052 O O . ILE A 1 270 ? -21.152 -11.421 -15.747 1.00 97.69 270 ILE A O 1
ATOM 2056 N N . SER A 1 271 ? -19.069 -10.983 -16.447 1.00 97.75 271 SER A N 1
ATOM 2057 C CA . SER A 1 271 ? -19.466 -10.389 -17.735 1.00 97.75 271 SER A CA 1
ATOM 2058 C C . SER A 1 271 ? -20.458 -11.226 -18.566 1.00 97.75 271 SER A C 1
ATOM 2060 O O . SER A 1 271 ? -21.387 -10.634 -19.118 1.00 97.75 271 SER A O 1
ATOM 2062 N N . PRO A 1 272 ? -20.363 -12.572 -18.640 1.00 97.75 272 PRO A N 1
ATOM 2063 C CA . PRO A 1 272 ? -21.335 -13.372 -19.387 1.00 97.75 272 PRO A CA 1
ATOM 2064 C C . PRO A 1 272 ? -22.738 -13.327 -18.769 1.00 97.75 272 PRO A C 1
ATOM 2066 O O . PRO A 1 272 ? -23.717 -13.157 -19.495 1.00 97.75 272 PRO A O 1
ATOM 2069 N N . LEU A 1 273 ? -22.840 -13.407 -17.434 1.00 96.69 273 LEU A N 1
ATOM 2070 C CA . LEU A 1 273 ? -24.114 -13.293 -16.712 1.00 96.69 273 LEU A CA 1
ATOM 2071 C C . LEU A 1 273 ? -24.705 -11.891 -16.874 1.00 96.69 273 LEU A C 1
ATOM 2073 O O . LEU A 1 273 ? -25.880 -11.734 -17.191 1.00 96.69 273 LEU A O 1
ATOM 2077 N N . SER A 1 274 ? -23.860 -10.871 -16.740 1.00 96.38 274 SER A N 1
ATOM 2078 C CA . SER A 1 274 ? -24.219 -9.477 -16.992 1.00 96.38 274 SER A CA 1
ATOM 2079 C C . SER A 1 274 ? -24.745 -9.271 -18.422 1.00 96.38 274 SER A C 1
ATOM 2081 O O . SER A 1 274 ? -25.724 -8.550 -18.615 1.00 96.38 274 SER A O 1
ATOM 2083 N N . GLY A 1 275 ? -24.175 -9.956 -19.419 1.00 96.00 275 GLY A N 1
ATOM 2084 C CA . GLY A 1 275 ? -24.682 -9.975 -20.791 1.00 96.00 275 GLY A CA 1
ATOM 2085 C C . GLY A 1 275 ? -26.064 -10.627 -20.933 1.00 96.00 275 GLY A C 1
ATOM 2086 O O . GLY A 1 275 ? -26.910 -10.092 -21.651 1.00 96.00 275 GLY A O 1
ATOM 2087 N N . ILE A 1 276 ? -26.314 -11.743 -20.235 1.00 94.50 276 ILE A N 1
ATOM 2088 C CA . ILE A 1 276 ? -27.620 -12.436 -20.197 1.00 94.50 276 ILE A CA 1
ATOM 2089 C C . ILE A 1 276 ? -28.692 -11.535 -19.571 1.00 94.50 276 ILE A C 1
ATOM 2091 O O . ILE A 1 276 ? -29.782 -11.385 -20.122 1.00 94.50 276 ILE A O 1
ATOM 2095 N N . GLU A 1 277 ? -28.363 -10.896 -18.451 1.00 93.69 277 GLU A N 1
ATOM 2096 C CA . GLU A 1 277 ? -29.268 -10.011 -17.711 1.00 93.69 277 GLU A CA 1
ATOM 2097 C C . GLU A 1 277 ? -29.377 -8.602 -18.304 1.00 93.69 277 GLU A C 1
ATOM 2099 O O . GLU A 1 277 ? -30.210 -7.809 -17.870 1.00 93.69 277 GLU A O 1
ATOM 2104 N N . LYS A 1 278 ? -28.565 -8.293 -19.325 1.00 94.44 278 LYS A N 1
ATOM 2105 C CA . LYS A 1 278 ? -28.475 -6.973 -19.967 1.00 94.44 278 LYS A CA 1
ATOM 2106 C C . LYS A 1 278 ? -28.105 -5.859 -18.983 1.00 94.44 278 LYS A C 1
ATOM 2108 O O . LYS A 1 278 ? -28.558 -4.724 -19.110 1.00 94.44 278 LYS A O 1
ATOM 2113 N N . SER A 1 279 ? -27.221 -6.172 -18.047 1.00 94.12 279 SER A N 1
ATOM 2114 C CA . SER A 1 279 ? -26.817 -5.297 -16.948 1.00 94.12 279 SER A CA 1
ATOM 2115 C C . SER A 1 279 ? -25.376 -4.816 -17.096 1.00 94.12 279 SER A C 1
ATOM 2117 O O . SER A 1 279 ? -24.544 -5.590 -17.560 1.00 94.12 279 SER A O 1
ATOM 2119 N N . PRO A 1 280 ? -25.037 -3.570 -16.723 1.00 96.00 280 PRO A N 1
ATOM 2120 C CA . PRO A 1 280 ? -23.657 -3.089 -16.750 1.00 96.00 280 PRO A CA 1
ATOM 2121 C C . PRO A 1 280 ? -22.804 -3.660 -15.609 1.00 96.00 280 PRO A C 1
ATOM 2123 O O . PRO A 1 280 ? -23.314 -4.002 -14.538 1.00 96.00 280 PRO A O 1
ATOM 2126 N N . VAL A 1 281 ? -21.487 -3.674 -15.834 1.00 97.19 281 VAL A N 1
ATOM 2127 C CA . VAL A 1 281 ? -20.459 -3.901 -14.809 1.00 97.19 281 VAL A CA 1
ATOM 2128 C C . VAL A 1 281 ? -19.699 -2.594 -14.590 1.00 97.19 281 VAL A C 1
ATOM 2130 O O . VAL A 1 281 ? -18.981 -2.121 -15.474 1.00 97.19 281 VAL A O 1
ATOM 2133 N N . GLN A 1 282 ? -19.861 -2.010 -13.407 1.00 95.56 282 GLN A N 1
ATOM 2134 C CA . GLN A 1 282 ? -19.122 -0.837 -12.961 1.00 95.56 282 GLN A CA 1
ATOM 2135 C C . GLN A 1 282 ? -17.827 -1.274 -12.274 1.00 95.56 282 GLN A C 1
ATOM 2137 O O . GLN A 1 282 ? -17.853 -1.949 -11.243 1.00 95.56 282 GLN A O 1
ATOM 2142 N N . LEU A 1 283 ? -16.698 -0.847 -12.835 1.00 95.56 283 LEU A N 1
ATOM 2143 C CA . LEU A 1 283 ? -15.377 -1.010 -12.239 1.00 95.56 283 LEU A CA 1
ATOM 2144 C C . LEU A 1 283 ? -15.126 0.114 -11.234 1.00 95.56 283 LEU A C 1
ATOM 2146 O O . LEU A 1 283 ? -15.287 1.287 -11.573 1.00 95.56 283 LEU A O 1
ATOM 2150 N N . VAL A 1 284 ? -14.745 -0.228 -10.004 1.00 93.38 284 VAL A N 1
ATOM 2151 C CA . VAL A 1 284 ? -14.541 0.741 -8.917 1.00 93.38 284 VAL A CA 1
ATOM 2152 C C . VAL A 1 284 ? -13.192 0.552 -8.233 1.00 93.38 284 VAL A C 1
ATOM 2154 O O . VAL A 1 284 ? -12.760 -0.575 -7.987 1.00 93.38 284 VAL A O 1
ATOM 2157 N N . GLY A 1 285 ? -12.536 1.671 -7.933 1.00 87.81 285 GLY A N 1
ATOM 2158 C CA . GLY A 1 285 ? -11.339 1.722 -7.098 1.00 87.81 285 GLY A CA 1
ATOM 2159 C C . GLY A 1 285 ? -11.678 2.072 -5.646 1.00 87.81 285 GLY A C 1
ATOM 2160 O O . GLY A 1 285 ? -12.796 1.869 -5.170 1.00 87.81 285 GLY A O 1
ATOM 2161 N N . ASP A 1 286 ? -10.709 2.653 -4.944 1.00 84.12 286 ASP A N 1
ATOM 2162 C CA . ASP A 1 286 ? -10.855 3.069 -3.543 1.00 84.12 286 ASP A CA 1
ATOM 2163 C C . ASP A 1 286 ? -11.661 4.364 -3.335 1.00 84.12 286 ASP A C 1
ATOM 2165 O O . ASP A 1 286 ? -11.956 4.708 -2.189 1.00 84.12 286 ASP A O 1
ATOM 2169 N N . VAL A 1 287 ? -12.005 5.072 -4.420 1.00 84.19 287 VAL A N 1
ATOM 2170 C CA . VAL A 1 287 ? -12.784 6.325 -4.457 1.00 84.19 287 VAL A CA 1
ATOM 2171 C C . VAL A 1 287 ? -13.668 6.332 -5.716 1.00 84.19 287 VAL A C 1
ATOM 2173 O O . VAL A 1 287 ? -13.237 5.832 -6.756 1.00 84.19 287 VAL A O 1
ATOM 2176 N N . LEU A 1 288 ? -14.881 6.907 -5.649 1.00 84.19 288 LEU A N 1
ATOM 2177 C CA . LEU A 1 288 ? -15.692 7.181 -6.847 1.00 84.19 288 LEU A CA 1
ATOM 2178 C C . LEU A 1 288 ? -15.242 8.469 -7.539 1.00 84.19 288 LEU A C 1
ATOM 2180 O O . LEU A 1 288 ? -15.283 9.550 -6.943 1.00 84.19 288 LEU A O 1
ATOM 2184 N N . ASP A 1 289 ? -14.930 8.360 -8.826 1.00 84.31 289 ASP A N 1
ATOM 2185 C CA . ASP A 1 289 ? -14.655 9.505 -9.694 1.00 84.31 289 ASP A CA 1
ATOM 2186 C C . ASP A 1 289 ? -15.948 10.245 -10.094 1.00 84.31 289 ASP A C 1
ATOM 2188 O O . ASP A 1 289 ? -17.036 9.661 -10.155 1.00 84.31 289 ASP A O 1
ATOM 2192 N N . ASP A 1 290 ? -15.840 11.537 -10.412 1.00 85.81 290 ASP A N 1
ATOM 2193 C CA . ASP A 1 290 ? -16.982 12.360 -10.827 1.00 85.81 290 ASP A CA 1
ATOM 2194 C C . ASP A 1 290 ? -17.669 11.832 -12.095 1.00 85.81 290 ASP A C 1
ATOM 2196 O O . ASP A 1 290 ? -18.893 11.928 -12.214 1.00 85.81 290 ASP A O 1
ATOM 2200 N N . SER A 1 291 ? -16.921 11.219 -13.021 1.00 83.69 291 SER A N 1
ATOM 2201 C CA . SER A 1 291 ? -17.500 10.574 -14.208 1.00 83.69 291 SER A CA 1
ATOM 2202 C C . SER A 1 291 ? -18.450 9.432 -13.837 1.00 83.69 291 SER A C 1
ATOM 2204 O O . SER A 1 291 ? -19.535 9.329 -14.409 1.00 83.69 291 SER A O 1
ATOM 2206 N N . GLN A 1 292 ? -18.099 8.629 -12.828 1.00 90.06 292 GLN A N 1
ATOM 2207 C CA . GLN A 1 292 ? -18.950 7.548 -12.326 1.00 90.06 292 GLN A CA 1
ATOM 2208 C C . GLN A 1 292 ? -20.180 8.112 -11.630 1.00 90.06 292 GLN A C 1
ATOM 2210 O O . GLN A 1 292 ? -21.294 7.670 -11.891 1.00 90.06 292 GLN A O 1
ATOM 2215 N N . LYS A 1 293 ? -20.002 9.130 -10.780 1.00 89.06 293 LYS A N 1
ATOM 2216 C CA . LYS A 1 293 ? -21.115 9.791 -10.081 1.00 89.06 293 LYS A CA 1
ATOM 2217 C C . LYS A 1 293 ? -22.126 10.353 -11.069 1.00 89.06 293 LYS A C 1
ATOM 2219 O O . LYS A 1 293 ? -23.324 10.184 -10.877 1.00 89.06 293 LYS A O 1
ATOM 2224 N N . ASN A 1 294 ? -21.653 11.008 -12.124 1.00 84.88 294 ASN A N 1
ATOM 2225 C CA . ASN A 1 294 ? -22.520 11.582 -13.146 1.00 84.88 294 ASN A CA 1
ATOM 2226 C C . ASN A 1 294 ? -23.232 10.497 -13.957 1.00 84.88 294 ASN A C 1
ATOM 2228 O O . ASN A 1 294 ? -24.445 10.586 -14.122 1.00 84.88 294 ASN A O 1
ATOM 2232 N N . CYS A 1 295 ? -22.519 9.441 -14.362 1.00 84.44 295 CYS A N 1
ATOM 2233 C CA . CYS A 1 295 ? -23.125 8.288 -15.026 1.00 84.44 295 CYS A CA 1
ATOM 2234 C C . CYS A 1 295 ? -24.236 7.661 -14.161 1.00 84.44 295 CYS A C 1
ATOM 2236 O O . CYS A 1 295 ? -25.346 7.446 -14.641 1.00 84.44 295 CYS A O 1
ATOM 2238 N N . LEU A 1 296 ? -23.988 7.459 -12.861 1.00 84.56 296 LEU A N 1
ATOM 2239 C CA . LEU A 1 296 ? -24.940 6.868 -11.912 1.00 84.56 296 LEU A CA 1
ATOM 2240 C C . LEU A 1 296 ? -26.161 7.762 -11.627 1.00 84.56 296 LEU A C 1
ATOM 2242 O O . LEU A 1 296 ? -27.275 7.248 -11.532 1.00 84.56 296 LEU A O 1
ATOM 2246 N N . LYS A 1 297 ? -25.991 9.091 -11.555 1.00 83.44 297 LYS A N 1
ATOM 2247 C CA . LYS A 1 297 ? -27.087 10.061 -11.323 1.00 83.44 297 LYS A CA 1
ATOM 2248 C C . LYS A 1 297 ? -28.171 10.029 -12.380 1.00 83.44 297 LYS A C 1
ATOM 2250 O O . LYS A 1 297 ? -29.311 10.401 -12.108 1.00 83.44 297 LYS A O 1
ATOM 2255 N N . GLU A 1 298 ? -27.836 9.597 -13.584 1.00 78.88 298 GLU A N 1
ATOM 2256 C CA . GLU A 1 298 ? -28.794 9.497 -14.676 1.00 78.88 298 GLU A CA 1
ATOM 2257 C C . GLU A 1 298 ? -29.551 8.162 -14.681 1.00 78.88 298 GLU A C 1
ATOM 2259 O O . GLU A 1 298 ? -30.532 8.024 -15.419 1.00 78.88 298 GLU A O 1
ATOM 2264 N N . LYS A 1 299 ? -29.140 7.198 -13.842 1.00 80.31 299 LYS A N 1
ATOM 2265 C CA . LYS A 1 299 ? -29.698 5.845 -13.786 1.00 80.31 299 LYS A CA 1
ATOM 2266 C C . LYS A 1 299 ? -30.602 5.623 -12.578 1.00 80.31 299 LYS A C 1
ATOM 2268 O O . LYS A 1 299 ? -30.363 6.091 -11.466 1.00 80.31 299 LYS A O 1
ATOM 2273 N N . ILE A 1 300 ? -31.632 4.826 -12.815 1.00 81.69 300 ILE A N 1
ATOM 2274 C CA . ILE A 1 300 ? -32.530 4.217 -11.846 1.00 81.69 300 ILE A CA 1
ATOM 2275 C C . ILE A 1 300 ? -32.190 2.724 -11.867 1.00 81.69 300 ILE A C 1
ATOM 2277 O O . ILE A 1 300 ? -32.461 2.038 -12.850 1.00 81.69 300 ILE A O 1
ATOM 2281 N N . ILE A 1 301 ? -31.564 2.225 -10.803 1.00 83.38 301 ILE A N 1
ATOM 2282 C CA . ILE A 1 301 ? -31.132 0.825 -10.692 1.00 83.38 301 ILE A CA 1
ATOM 2283 C C . ILE A 1 301 ? -32.008 0.111 -9.663 1.00 83.38 301 ILE A C 1
ATOM 2285 O O . ILE A 1 301 ? -32.171 0.618 -8.551 1.00 83.38 301 ILE A O 1
ATOM 2289 N N . LYS A 1 302 ? -32.554 -1.065 -9.998 1.00 78.31 302 LYS A N 1
ATOM 2290 C CA . LYS A 1 302 ? -33.380 -1.842 -9.053 1.00 78.31 302 LYS A CA 1
ATOM 2291 C C . LYS A 1 302 ? -32.547 -2.713 -8.112 1.00 78.31 302 LYS A C 1
ATOM 2293 O O . LYS A 1 302 ? -32.847 -2.774 -6.919 1.00 78.31 302 LYS A O 1
ATOM 2298 N N . ASN A 1 303 ? -31.502 -3.357 -8.632 1.00 82.75 303 ASN A N 1
ATOM 2299 C CA . ASN A 1 303 ? -30.627 -4.263 -7.895 1.00 82.75 303 ASN A CA 1
ATOM 2300 C C . ASN A 1 303 ? -29.160 -3.873 -8.033 1.00 82.75 303 ASN A C 1
ATOM 2302 O O . ASN A 1 303 ? -28.680 -3.572 -9.118 1.00 82.75 303 ASN A O 1
ATOM 2306 N N . ILE A 1 304 ? -28.424 -3.918 -6.929 1.00 88.12 304 ILE A N 1
ATOM 2307 C CA . ILE A 1 304 ? -26.978 -3.699 -6.924 1.00 88.12 304 ILE A CA 1
ATOM 2308 C C . ILE A 1 304 ? -26.322 -4.974 -6.433 1.00 88.12 304 ILE A C 1
ATOM 2310 O O . ILE A 1 304 ? -26.692 -5.470 -5.367 1.00 88.12 304 ILE A O 1
ATOM 2314 N N . VAL A 1 305 ? -25.363 -5.487 -7.198 1.00 92.25 305 VAL A N 1
ATOM 2315 C CA . VAL A 1 305 ? -24.677 -6.740 -6.894 1.00 92.25 305 VAL A CA 1
ATOM 2316 C C . VAL A 1 305 ? -23.184 -6.498 -6.785 1.00 92.25 305 VAL A C 1
ATOM 2318 O O . VAL A 1 305 ? -22.542 -6.064 -7.737 1.00 92.25 305 VAL A O 1
ATOM 2321 N N . GLN A 1 306 ? -22.620 -6.788 -5.616 1.00 94.31 306 GLN A N 1
ATOM 2322 C CA . GLN A 1 306 ? -21.171 -6.767 -5.436 1.00 94.31 306 GLN A CA 1
ATOM 2323 C C . GLN A 1 306 ? -20.581 -8.089 -5.920 1.00 94.31 306 GLN A C 1
ATOM 2325 O O . GLN A 1 306 ? -21.043 -9.153 -5.508 1.00 94.31 306 GLN A O 1
ATOM 2330 N N . VAL A 1 307 ? -19.525 -8.009 -6.723 1.00 95.06 307 VAL A N 1
ATOM 2331 C CA . VAL A 1 307 ? -18.778 -9.157 -7.234 1.00 95.06 307 VAL A CA 1
ATOM 2332 C C . VAL A 1 307 ? -17.397 -9.174 -6.582 1.00 95.06 307 VAL A C 1
ATOM 2334 O O . VAL A 1 307 ? -16.658 -8.193 -6.664 1.00 95.06 307 VAL A O 1
ATOM 2337 N N . GLY A 1 308 ? -17.073 -10.268 -5.894 1.00 90.75 308 GLY A N 1
ATOM 2338 C CA . GLY A 1 308 ? -15.820 -10.417 -5.150 1.00 90.75 308 GLY A CA 1
ATOM 2339 C C . GLY A 1 308 ? -15.758 -9.652 -3.818 1.00 90.75 308 GLY A C 1
ATOM 2340 O O . GLY A 1 308 ? -16.638 -8.860 -3.455 1.00 90.75 308 GLY A O 1
ATOM 2341 N N . TYR A 1 309 ? -14.706 -9.913 -3.036 1.00 84.25 309 TYR A N 1
ATOM 2342 C CA . TYR A 1 309 ? -14.420 -9.202 -1.781 1.00 84.25 309 TYR A CA 1
ATOM 2343 C C . TYR A 1 309 ? -13.459 -8.025 -1.985 1.00 84.25 309 TYR A C 1
ATOM 2345 O O . TYR A 1 309 ? -12.701 -7.956 -2.948 1.00 84.25 309 TYR A O 1
ATOM 2353 N N . GLY A 1 310 ? -13.448 -7.104 -1.018 1.00 80.00 310 GLY A N 1
ATOM 2354 C CA . GLY A 1 310 ? -12.458 -6.027 -0.934 1.00 80.00 310 GLY A CA 1
ATOM 2355 C C . GLY A 1 310 ? -12.870 -4.697 -1.568 1.00 80.00 310 GLY A C 1
ATOM 2356 O O . GLY A 1 310 ? -12.062 -3.778 -1.568 1.00 80.00 310 GLY A O 1
ATOM 2357 N N . ILE A 1 311 ? -14.105 -4.560 -2.062 1.00 86.06 311 ILE A N 1
ATOM 2358 C CA . ILE A 1 311 ? -14.695 -3.240 -2.332 1.00 86.06 311 ILE A CA 1
ATOM 2359 C C . ILE A 1 311 ? -15.125 -2.639 -0.991 1.00 86.06 311 ILE A C 1
ATOM 2361 O O . ILE A 1 311 ? -15.852 -3.275 -0.220 1.00 86.06 311 ILE A O 1
ATOM 2365 N N . LYS A 1 312 ? -14.659 -1.424 -0.688 1.00 82.50 312 LYS A N 1
ATOM 2366 C CA . LYS A 1 312 ? -14.948 -0.765 0.589 1.00 82.50 312 LYS A CA 1
ATOM 2367 C C . LYS A 1 312 ? -16.436 -0.421 0.708 1.00 82.50 312 LYS A C 1
ATOM 2369 O O . LYS A 1 312 ? -17.094 -0.025 -0.251 1.00 82.50 312 LYS A O 1
ATOM 2374 N N . ARG A 1 313 ? -16.986 -0.539 1.920 1.00 77.56 313 ARG A N 1
ATOM 2375 C CA . ARG A 1 313 ? -18.419 -0.315 2.177 1.00 77.56 313 ARG A CA 1
ATOM 2376 C C . ARG A 1 313 ? -18.877 1.111 1.843 1.00 77.56 313 ARG A C 1
ATOM 2378 O O . ARG A 1 313 ? -19.970 1.283 1.317 1.00 77.56 313 ARG A O 1
ATOM 2385 N N . ASN A 1 314 ? -18.052 2.114 2.129 1.00 77.00 314 ASN A N 1
ATOM 2386 C CA . ASN A 1 314 ? -18.344 3.516 1.822 1.00 77.00 314 ASN A CA 1
ATOM 2387 C C . ASN A 1 314 ? -18.505 3.768 0.312 1.00 77.00 314 ASN A C 1
ATOM 2389 O O . ASN A 1 314 ? -19.364 4.553 -0.066 1.00 77.00 314 ASN A O 1
ATOM 2393 N N . ILE A 1 315 ? -17.745 3.068 -0.537 1.00 86.25 315 ILE A N 1
ATOM 2394 C CA . ILE A 1 315 ? -17.856 3.127 -2.004 1.00 86.25 315 ILE A CA 1
ATOM 2395 C C . ILE A 1 315 ? -19.212 2.605 -2.462 1.00 86.25 315 ILE A C 1
ATOM 2397 O O . ILE A 1 315 ? -19.896 3.244 -3.255 1.00 86.25 315 ILE A O 1
ATOM 2401 N N . LEU A 1 316 ? -19.654 1.486 -1.893 1.00 81.81 316 LEU A N 1
ATOM 2402 C CA . LEU A 1 316 ? -20.969 0.911 -2.177 1.00 81.81 316 LEU A CA 1
ATOM 2403 C C . LEU A 1 316 ? -22.094 1.855 -1.735 1.00 81.81 316 LEU A C 1
ATOM 2405 O O . LEU A 1 316 ? -23.045 2.075 -2.479 1.00 81.81 316 LEU A O 1
ATOM 2409 N N . GLU A 1 317 ? -21.968 2.461 -0.554 1.00 78.00 317 GLU A N 1
ATOM 2410 C CA . GLU A 1 317 ? -22.916 3.467 -0.063 1.00 78.00 317 GLU A CA 1
ATOM 2411 C C . GLU A 1 317 ? -22.926 4.729 -0.941 1.00 78.00 317 GLU A C 1
ATOM 2413 O O . GLU A 1 317 ? -23.993 5.271 -1.227 1.00 78.00 317 GLU A O 1
ATOM 2418 N N . GLU A 1 318 ? -21.766 5.185 -1.413 1.00 81.62 318 GLU A N 1
ATOM 2419 C CA . GLU A 1 318 ? -21.647 6.335 -2.310 1.00 81.62 318 GLU A CA 1
ATOM 2420 C C . GLU A 1 318 ? -22.268 6.064 -3.688 1.00 81.62 318 GLU A C 1
ATOM 2422 O O . GLU A 1 318 ? -22.961 6.941 -4.204 1.00 81.62 318 GLU A O 1
ATOM 2427 N N . ILE A 1 319 ? -22.125 4.856 -4.247 1.00 83.94 319 ILE A N 1
ATOM 2428 C CA . ILE A 1 319 ? -22.809 4.443 -5.488 1.00 83.94 319 ILE A CA 1
ATOM 2429 C C . ILE A 1 319 ? -24.320 4.568 -5.322 1.00 83.94 319 ILE A C 1
ATOM 2431 O O . ILE A 1 319 ? -24.975 5.232 -6.121 1.00 83.94 319 ILE A O 1
ATOM 2435 N N . VAL A 1 320 ? -24.869 3.996 -4.248 1.00 77.38 320 VAL A N 1
ATOM 2436 C CA . VAL A 1 320 ? -26.315 4.026 -3.980 1.00 77.38 320 VAL A CA 1
ATOM 2437 C C . VAL A 1 320 ? -26.828 5.450 -3.794 1.00 77.38 320 VAL A C 1
ATOM 2439 O O . VAL A 1 320 ? -27.888 5.798 -4.310 1.00 77.38 320 VAL A O 1
ATOM 2442 N N . ASN A 1 321 ? -26.068 6.294 -3.094 1.00 75.25 321 ASN A N 1
ATOM 2443 C CA . ASN A 1 321 ? -26.435 7.690 -2.860 1.00 75.25 321 ASN A CA 1
ATOM 2444 C C . ASN A 1 321 ? -26.434 8.541 -4.138 1.00 75.25 321 ASN A C 1
ATOM 2446 O O . ASN A 1 321 ? -27.096 9.577 -4.168 1.00 75.25 321 ASN A O 1
ATOM 2450 N N . ASN A 1 322 ? -25.695 8.131 -5.170 1.00 79.31 322 ASN A N 1
ATOM 2451 C CA . ASN A 1 322 ? -25.643 8.837 -6.445 1.00 79.31 322 ASN A CA 1
ATOM 2452 C C . ASN A 1 322 ? -26.692 8.346 -7.456 1.00 79.31 322 ASN A C 1
ATOM 2454 O O . ASN A 1 322 ? -26.725 8.895 -8.545 1.00 79.31 322 ASN A O 1
ATOM 2458 N N . LEU A 1 323 ? -27.562 7.380 -7.134 1.00 77.50 323 LEU A N 1
ATOM 2459 C CA . LEU A 1 323 ? -28.630 6.922 -8.037 1.00 77.50 323 LEU A CA 1
ATOM 2460 C C . LEU A 1 323 ? -29.892 7.797 -7.980 1.00 77.50 323 LEU A C 1
ATOM 2462 O O . LEU A 1 323 ? -30.270 8.328 -6.933 1.00 77.50 323 LEU A O 1
ATOM 2466 N N . ASN A 1 324 ? -30.613 7.884 -9.100 1.00 62.50 324 ASN A N 1
ATOM 2467 C CA . ASN A 1 324 ? -31.898 8.577 -9.181 1.00 62.50 324 ASN A CA 1
ATOM 2468 C C . ASN A 1 324 ? -33.020 7.683 -8.616 1.00 62.50 324 ASN A C 1
ATOM 2470 O O . ASN A 1 324 ? -33.285 6.610 -9.153 1.00 62.50 324 ASN A O 1
ATOM 2474 N N . THR A 1 325 ? -33.693 8.082 -7.529 1.00 52.97 325 THR A N 1
ATOM 2475 C CA . THR A 1 325 ? -34.712 7.235 -6.870 1.00 52.97 325 THR A CA 1
ATOM 2476 C C . THR A 1 325 ? -36.129 7.817 -6.974 1.00 52.97 325 THR A C 1
ATOM 2478 O O . THR A 1 325 ? -36.454 8.831 -6.361 1.00 52.97 325 THR A O 1
ATOM 2481 N N . LYS A 1 326 ? -37.030 7.124 -7.692 1.00 43.34 326 LYS A N 1
ATOM 2482 C CA . LYS A 1 326 ? -38.486 7.175 -7.444 1.00 43.34 326 LYS A CA 1
ATOM 2483 C C . LYS A 1 326 ? -38.827 6.051 -6.462 1.00 43.34 326 LYS A C 1
ATOM 2485 O O . LYS A 1 326 ? -38.704 4.881 -6.809 1.00 43.34 326 LYS A O 1
ATOM 2490 N N . LYS A 1 327 ? -39.237 6.381 -5.234 1.00 46.38 327 LYS A N 1
ATOM 2491 C CA . LYS A 1 327 ? -39.609 5.374 -4.224 1.00 46.38 327 LYS A CA 1
ATOM 2492 C C . LYS A 1 327 ? -40.924 4.681 -4.600 1.00 46.38 327 LYS A C 1
ATOM 2494 O O . LYS A 1 327 ? -41.931 5.347 -4.820 1.00 46.38 327 LYS A O 1
ATOM 2499 N N . VAL A 1 328 ? -40.918 3.350 -4.652 1.00 44.97 328 VAL A N 1
ATOM 2500 C CA . VAL A 1 328 ? -42.107 2.509 -4.893 1.00 44.97 328 VAL A CA 1
ATOM 2501 C C . VAL A 1 328 ? -42.722 2.091 -3.543 1.00 44.97 328 VAL A C 1
ATOM 2503 O O . VAL A 1 328 ? -41.993 1.920 -2.566 1.00 44.97 328 VAL A O 1
ATOM 2506 N N . ASN A 1 329 ? -44.051 1.934 -3.458 1.00 47.78 329 ASN A N 1
ATOM 2507 C CA . ASN A 1 329 ? -44.736 1.466 -2.241 1.00 47.78 329 ASN A CA 1
ATOM 2508 C C . ASN A 1 329 ? -44.711 -0.074 -2.149 1.00 47.78 329 ASN A C 1
ATOM 2510 O O . ASN A 1 329 ? -45.138 -0.737 -3.094 1.00 47.78 329 ASN A O 1
ATOM 2514 N N . LYS A 1 330 ? -44.272 -0.658 -1.025 1.00 53.97 330 LYS A N 1
ATOM 2515 C CA . LYS A 1 330 ? -44.163 -2.121 -0.830 1.00 53.97 330 LYS A CA 1
ATOM 2516 C C . LYS A 1 330 ? -44.958 -2.595 0.395 1.00 53.97 330 LYS A C 1
ATOM 2518 O O . LYS A 1 330 ? -44.887 -1.977 1.454 1.00 53.97 330 LYS A O 1
ATOM 2523 N N . LYS A 1 331 ? -45.706 -3.699 0.273 1.00 68.44 331 LYS A N 1
ATOM 2524 C CA . LYS A 1 331 ? -46.426 -4.310 1.407 1.00 68.44 331 LYS A CA 1
ATOM 2525 C C . LYS A 1 331 ? -45.425 -4.900 2.401 1.00 68.44 331 LYS A C 1
ATOM 2527 O O . LYS A 1 331 ? -44.519 -5.619 1.984 1.00 68.44 331 LYS A O 1
ATOM 2532 N N . LEU A 1 332 ? -45.593 -4.612 3.688 1.00 76.88 332 LEU A N 1
ATOM 2533 C CA . LEU A 1 332 ? -44.732 -5.102 4.762 1.00 76.88 332 LEU A CA 1
ATOM 2534 C C . LEU A 1 332 ? -45.486 -6.089 5.657 1.00 76.88 332 LEU A C 1
ATOM 2536 O O . LEU A 1 332 ? -46.573 -5.781 6.144 1.00 76.88 332 LEU A O 1
ATOM 2540 N N . GLU A 1 333 ? -44.908 -7.270 5.878 1.00 77.00 333 GLU A N 1
ATOM 2541 C CA . GLU A 1 333 ? -45.483 -8.284 6.767 1.00 77.00 333 GLU A CA 1
ATOM 2542 C C . GLU A 1 333 ? -45.171 -7.999 8.241 1.00 77.00 333 GLU A C 1
ATOM 2544 O O . GLU A 1 333 ? -44.081 -7.539 8.599 1.00 77.00 333 GLU A O 1
ATOM 2549 N N . ILE A 1 334 ? -46.141 -8.296 9.107 1.00 81.88 334 ILE A N 1
ATOM 2550 C CA . ILE A 1 334 ? -46.017 -8.181 10.561 1.00 81.88 334 ILE A CA 1
ATOM 2551 C C . ILE A 1 334 ? -45.778 -9.580 11.127 1.00 81.88 334 ILE A C 1
ATOM 2553 O O . ILE A 1 334 ? -46.665 -10.427 11.078 1.00 81.88 334 ILE A O 1
ATOM 2557 N N . GLU A 1 335 ? -44.595 -9.813 11.696 1.00 83.75 335 GLU A N 1
ATOM 2558 C CA . GLU A 1 335 ? -44.233 -11.094 12.315 1.00 83.75 335 GLU A CA 1
ATOM 2559 C C . GLU A 1 335 ? -45.029 -11.346 13.596 1.00 83.75 335 GLU A C 1
ATOM 2561 O O . GLU A 1 335 ? -45.423 -12.471 13.892 1.00 83.75 335 GLU A O 1
ATOM 2566 N N . SER A 1 336 ? -45.228 -10.305 14.408 1.00 82.69 336 SER A N 1
ATOM 2567 C CA . SER A 1 336 ? -46.031 -10.417 15.626 1.00 82.69 336 SER A CA 1
ATOM 2568 C C . SER A 1 336 ? -46.482 -9.061 16.149 1.00 82.69 336 SER A C 1
ATOM 2570 O O . SER A 1 336 ? -45.788 -8.056 16.004 1.00 82.69 336 SER A O 1
ATOM 2572 N N . VAL A 1 337 ? -47.629 -9.048 16.830 1.00 85.81 337 VAL A N 1
ATOM 2573 C CA . VAL A 1 337 ? -48.079 -7.912 17.641 1.00 85.81 337 VAL A CA 1
ATOM 2574 C C . VAL A 1 337 ? -48.377 -8.398 19.048 1.00 85.81 337 VAL A C 1
ATOM 2576 O O . VAL A 1 337 ? -49.159 -9.326 19.247 1.00 85.81 337 VAL A O 1
ATOM 2579 N N . LYS A 1 338 ? -47.745 -7.770 20.039 1.00 84.88 338 LYS A N 1
ATOM 2580 C CA . LYS A 1 338 ? -47.884 -8.118 21.451 1.00 84.88 338 LYS A CA 1
ATOM 2581 C C . LYS A 1 338 ? -48.261 -6.893 22.271 1.00 84.88 338 LYS A C 1
ATOM 2583 O O . LYS A 1 338 ? -47.502 -5.931 22.358 1.00 84.88 338 LYS A O 1
ATOM 2588 N N . LEU A 1 339 ? -49.405 -6.965 22.943 1.00 81.50 339 LEU A N 1
ATOM 2589 C CA . LEU A 1 339 ? -49.732 -6.049 24.032 1.00 81.50 339 LEU A CA 1
ATOM 2590 C C . LEU A 1 339 ? -48.931 -6.477 25.270 1.00 81.50 339 LEU A C 1
ATOM 2592 O O . LEU A 1 339 ? -49.160 -7.555 25.818 1.00 81.50 339 LEU A O 1
ATOM 2596 N N . VAL A 1 340 ? -47.950 -5.670 25.671 1.00 76.56 340 VAL A N 1
ATOM 2597 C CA . VAL A 1 340 ? -47.057 -5.984 26.801 1.00 76.56 340 VAL A CA 1
ATOM 2598 C C . VAL A 1 340 ? -47.664 -5.496 28.112 1.00 76.56 340 VAL A C 1
ATOM 2600 O O . VAL A 1 340 ? -47.635 -6.206 29.114 1.00 76.56 340 VAL A O 1
ATOM 2603 N N . THR A 1 341 ? -48.254 -4.304 28.086 1.00 77.06 341 THR A N 1
ATOM 2604 C CA . THR A 1 341 ? -49.052 -3.716 29.168 1.00 77.06 341 THR A CA 1
ATOM 2605 C C . THR A 1 341 ? -50.199 -2.917 28.551 1.00 77.06 341 THR A C 1
ATOM 2607 O O . THR A 1 341 ? -50.213 -2.686 27.344 1.00 77.06 341 THR A O 1
ATOM 2610 N N . ASN A 1 342 ? -51.133 -2.416 29.363 1.00 76.31 342 ASN A N 1
ATOM 2611 C CA . ASN A 1 342 ? -52.198 -1.521 28.882 1.00 76.31 342 ASN A CA 1
ATOM 2612 C C . ASN A 1 342 ? -51.673 -0.174 28.333 1.00 76.31 342 ASN A C 1
ATOM 2614 O O . ASN A 1 342 ? -52.461 0.619 27.823 1.00 76.31 342 ASN A O 1
ATOM 2618 N N . GLU A 1 343 ? -50.361 0.071 28.428 1.00 82.38 343 GLU A N 1
ATOM 2619 C CA . GLU A 1 343 ? -49.687 1.300 28.003 1.00 82.38 343 GLU A CA 1
ATOM 2620 C C . GLU A 1 343 ? -48.612 1.062 26.929 1.00 82.38 343 GLU A C 1
ATOM 2622 O O . GLU A 1 343 ? -48.025 2.018 26.423 1.00 82.38 343 GLU A O 1
ATOM 2627 N N . LYS A 1 344 ? -48.335 -0.200 26.559 1.00 87.19 344 LYS A N 1
ATOM 2628 C CA . LYS A 1 344 ? -47.264 -0.544 25.614 1.00 87.19 344 LYS A CA 1
ATOM 2629 C C . LYS A 1 344 ? -47.651 -1.688 24.681 1.00 87.19 344 LYS A C 1
ATOM 2631 O O . LYS A 1 344 ? -47.919 -2.808 25.126 1.00 87.19 344 LYS A O 1
ATOM 2636 N N . ILE A 1 345 ? -47.584 -1.419 23.379 1.00 88.12 345 ILE A N 1
ATOM 2637 C CA . ILE A 1 345 ? -47.721 -2.410 22.304 1.00 88.12 345 ILE A CA 1
ATOM 2638 C C . ILE A 1 345 ? -46.368 -2.557 21.610 1.00 88.12 345 ILE A C 1
ATOM 2640 O O . ILE A 1 345 ? -45.698 -1.565 21.338 1.00 88.12 345 ILE A O 1
ATOM 2644 N N . ILE A 1 346 ? -45.976 -3.790 21.312 1.00 88.19 346 ILE A N 1
ATOM 2645 C CA . ILE A 1 346 ? -44.797 -4.103 20.510 1.00 88.19 346 ILE A CA 1
ATOM 2646 C C . ILE A 1 346 ? -45.258 -4.747 19.205 1.00 88.19 346 ILE A C 1
ATOM 2648 O O . ILE A 1 346 ? -46.006 -5.722 19.230 1.00 88.19 346 ILE A O 1
ATOM 2652 N N . ILE A 1 347 ? -44.809 -4.203 18.079 1.00 89.81 347 ILE A N 1
ATOM 2653 C CA . ILE A 1 347 ? -45.061 -4.706 16.728 1.00 89.81 347 ILE A CA 1
ATOM 2654 C C . ILE A 1 347 ? -43.712 -5.105 16.145 1.00 89.81 347 ILE A C 1
ATOM 2656 O O . ILE A 1 347 ? -42.815 -4.272 16.048 1.00 89.81 347 ILE A O 1
ATOM 2660 N N . LYS A 1 348 ? -43.558 -6.366 15.760 1.00 87.12 348 LYS A N 1
ATOM 2661 C CA . LYS A 1 348 ? -42.355 -6.867 15.102 1.00 87.12 348 LYS A CA 1
ATOM 2662 C C . LYS A 1 348 ? -42.630 -7.054 13.618 1.00 87.12 348 LYS A C 1
ATOM 2664 O O . LYS A 1 348 ? -43.606 -7.702 13.250 1.00 87.12 348 LYS A O 1
ATOM 2669 N N . LEU A 1 349 ? -41.788 -6.460 12.789 1.00 83.75 349 LEU A N 1
ATOM 2670 C CA . LEU A 1 349 ? -41.894 -6.431 11.336 1.00 83.75 349 LEU A CA 1
ATOM 2671 C C . LEU A 1 349 ? -40.999 -7.501 10.711 1.00 83.75 349 LEU A C 1
ATOM 2673 O O . LEU A 1 349 ? -39.945 -7.816 11.258 1.00 83.75 349 LEU A O 1
ATOM 2677 N N . GLY A 1 350 ? -41.391 -7.996 9.536 1.00 70.62 350 GLY A N 1
ATOM 2678 C CA . GLY A 1 350 ? -40.606 -8.973 8.771 1.00 70.62 350 GLY A CA 1
ATOM 2679 C C . GLY A 1 350 ? -39.294 -8.421 8.202 1.00 70.62 350 GLY A C 1
ATOM 2680 O O . GLY A 1 350 ? -38.404 -9.185 7.838 1.00 70.62 350 GLY A O 1
ATOM 2681 N N . CYS A 1 351 ? -39.127 -7.094 8.130 1.00 63.62 351 CYS A N 1
ATOM 2682 C CA . CYS A 1 351 ? -37.885 -6.468 7.675 1.00 63.62 351 CYS A CA 1
ATOM 2683 C C . CYS A 1 351 ? -37.597 -5.133 8.374 1.00 63.62 351 CYS A C 1
ATOM 2685 O O . CYS A 1 351 ? -38.441 -4.586 9.085 1.00 63.62 351 CYS A O 1
ATOM 2687 N N . GLU A 1 352 ? -36.380 -4.615 8.180 1.00 75.81 352 GLU A N 1
ATOM 2688 C CA . GLU A 1 352 ? -35.948 -3.343 8.766 1.00 75.81 352 GLU A CA 1
ATOM 2689 C C . GLU A 1 352 ? -36.602 -2.131 8.081 1.00 75.81 352 GLU A C 1
ATOM 2691 O O . GLU A 1 352 ? -36.788 -2.119 6.861 1.00 75.81 352 GLU A O 1
ATOM 2696 N N . ILE A 1 353 ? -36.872 -1.069 8.847 1.00 71.94 353 ILE A N 1
ATOM 2697 C CA . ILE A 1 353 ? -37.348 0.229 8.338 1.00 71.94 353 ILE A CA 1
ATOM 2698 C C . ILE A 1 353 ? -36.443 1.387 8.792 1.00 71.94 353 ILE A C 1
ATOM 2700 O O . ILE A 1 353 ? -35.715 1.280 9.776 1.00 71.94 353 ILE A O 1
ATOM 2704 N N . LYS A 1 354 ? -36.435 2.505 8.049 1.00 68.12 354 LYS A N 1
ATOM 2705 C CA . LYS A 1 354 ? -35.465 3.599 8.258 1.00 68.12 354 LYS A CA 1
ATOM 2706 C C . LYS A 1 354 ? -35.863 4.507 9.413 1.00 68.12 354 LYS A C 1
ATOM 2708 O O . LYS A 1 354 ? -35.012 4.902 10.208 1.00 68.12 354 LYS A O 1
ATOM 2713 N N . SER A 1 355 ? -37.137 4.870 9.476 1.00 72.38 355 SER A N 1
ATOM 2714 C CA . SER A 1 355 ? -37.669 5.717 10.534 1.00 72.38 355 SER A CA 1
ATOM 2715 C C . SER A 1 355 ? -39.173 5.535 10.680 1.00 72.38 355 SER A C 1
ATOM 2717 O O . SER A 1 355 ? -39.859 5.060 9.774 1.00 72.38 355 SER A O 1
ATOM 2719 N N . ILE A 1 356 ? -39.680 5.935 11.842 1.00 79.69 356 ILE A N 1
ATOM 2720 C CA . ILE A 1 356 ? -41.108 5.971 12.143 1.00 79.69 356 ILE A CA 1
ATOM 2721 C C . ILE A 1 356 ? -41.462 7.303 12.794 1.00 79.69 356 ILE A C 1
ATOM 2723 O O . ILE A 1 356 ? -40.644 7.900 13.492 1.00 79.69 356 ILE A O 1
ATOM 2727 N N . ASP A 1 357 ? -42.701 7.734 12.601 1.00 84.00 357 ASP A N 1
ATOM 2728 C CA . ASP A 1 357 ? -43.344 8.822 13.326 1.00 84.00 357 ASP A CA 1
ATOM 2729 C C . ASP A 1 357 ? -44.605 8.272 14.008 1.00 84.00 357 ASP A C 1
ATOM 2731 O O . ASP A 1 357 ? -45.292 7.391 13.489 1.00 84.00 357 ASP A O 1
ATOM 2735 N N . LYS A 1 358 ? -44.962 8.800 15.180 1.00 84.38 358 LYS A N 1
ATOM 2736 C CA . LYS A 1 358 ? -46.195 8.395 15.873 1.00 84.38 358 LYS A CA 1
ATOM 2737 C C . LYS A 1 358 ? -47.457 8.596 15.022 1.00 84.38 358 LYS A C 1
ATOM 2739 O O . LYS A 1 358 ? -48.412 7.847 15.182 1.00 84.38 358 LYS A O 1
ATOM 2744 N N . LYS A 1 359 ? -47.464 9.568 14.100 1.00 87.19 359 LYS A N 1
ATOM 2745 C CA . LYS A 1 359 ? -48.558 9.835 13.147 1.00 87.19 359 LYS A CA 1
ATOM 2746 C C . LYS A 1 359 ? -48.766 8.699 12.150 1.00 87.19 359 LYS A C 1
ATOM 2748 O O . LYS A 1 359 ? -49.812 8.664 11.501 1.00 87.19 359 LYS A O 1
ATOM 2753 N N . ASN A 1 360 ? -47.792 7.797 12.013 1.00 89.00 360 ASN A N 1
ATOM 2754 C CA . ASN A 1 360 ? -47.944 6.606 11.194 1.00 89.00 360 ASN A CA 1
ATOM 2755 C C . ASN A 1 360 ? -48.893 5.573 11.813 1.00 89.00 360 ASN A C 1
ATOM 2757 O O . ASN A 1 360 ? -49.293 4.647 11.116 1.00 89.00 360 ASN A O 1
ATOM 2761 N N . PHE A 1 361 ? -49.277 5.736 13.082 1.00 88.81 361 PHE A N 1
ATOM 2762 C CA . PHE A 1 361 ? -50.099 4.782 13.816 1.00 88.81 361 PHE A CA 1
ATOM 2763 C C . PHE A 1 361 ? -51.348 5.470 14.366 1.00 88.81 361 PHE A C 1
ATOM 2765 O O . PHE A 1 361 ? -51.274 6.514 15.017 1.00 88.81 361 PHE A O 1
ATOM 2772 N N . HIS A 1 362 ? -52.507 4.866 14.137 1.00 90.44 362 HIS A N 1
ATOM 2773 C CA . HIS A 1 362 ? -53.775 5.302 14.708 1.00 90.44 362 HIS A CA 1
ATOM 2774 C C . HIS A 1 362 ? -54.464 4.116 15.376 1.00 90.44 362 HIS A C 1
ATOM 2776 O O . HIS A 1 362 ? -54.521 3.043 14.794 1.00 90.44 362 HIS A O 1
ATOM 2782 N N . ILE A 1 363 ? -54.982 4.293 16.591 1.00 89.56 363 ILE A N 1
ATOM 2783 C CA . ILE A 1 363 ? -55.740 3.249 17.289 1.00 89.56 363 ILE A CA 1
ATOM 2784 C C . ILE A 1 363 ? -57.174 3.736 17.433 1.00 89.56 363 ILE A C 1
ATOM 2786 O O . ILE A 1 363 ? -57.415 4.742 18.100 1.00 89.56 363 ILE A O 1
ATOM 2790 N N . GLU A 1 364 ? -58.125 3.031 16.828 1.00 85.06 364 GLU A N 1
ATOM 2791 C CA . GLU A 1 364 ? -59.537 3.411 16.895 1.00 85.06 364 GLU A CA 1
ATOM 2792 C C . GLU A 1 364 ? -60.051 3.299 18.337 1.00 85.06 364 GLU A C 1
ATOM 2794 O O . GLU A 1 364 ? -60.086 2.214 18.909 1.00 85.06 364 GLU A O 1
ATOM 2799 N N . GLY A 1 365 ? -60.423 4.427 18.952 1.00 77.94 365 GLY A N 1
ATOM 2800 C CA . GLY A 1 365 ? -60.863 4.475 20.353 1.00 77.94 365 GLY A CA 1
ATOM 2801 C C . GLY A 1 365 ? -59.734 4.464 21.397 1.00 77.94 365 GLY A C 1
ATOM 2802 O O . GLY A 1 365 ? -60.026 4.357 22.587 1.00 77.94 365 GLY A O 1
ATOM 2803 N N . GLY A 1 366 ? -58.468 4.587 20.979 1.00 82.38 366 GLY A N 1
ATOM 2804 C CA . GLY A 1 366 ? -57.292 4.735 21.846 1.00 82.38 366 GLY A CA 1
ATOM 2805 C C . GLY A 1 366 ? -56.378 5.879 21.389 1.00 82.38 366 GLY A C 1
ATOM 2806 O O . GLY A 1 366 ? -56.657 6.562 20.405 1.00 82.38 366 GLY A O 1
ATOM 2807 N N . LYS A 1 367 ? -55.268 6.117 22.096 1.00 85.56 367 LYS A N 1
ATOM 2808 C CA . LYS A 1 367 ? -54.296 7.164 21.738 1.00 85.56 367 LYS A CA 1
ATOM 2809 C C . LYS A 1 367 ? -52.876 6.614 21.670 1.00 85.56 367 LYS A C 1
ATOM 2811 O O . LYS A 1 367 ? -52.440 5.926 22.589 1.00 85.56 367 LYS A O 1
ATOM 2816 N N . VAL A 1 368 ? -52.143 6.965 20.610 1.00 88.19 368 VAL A N 1
ATOM 2817 C CA . VAL A 1 368 ? -50.696 6.720 20.482 1.00 88.19 368 VAL A CA 1
ATOM 2818 C C . VAL A 1 368 ? -49.950 7.962 20.962 1.00 88.19 368 VAL A C 1
ATOM 2820 O O . VAL A 1 368 ? -50.059 9.039 20.374 1.00 88.19 368 VAL A O 1
ATOM 2823 N N . ASN A 1 369 ? -49.204 7.824 22.053 1.00 85.31 369 ASN A N 1
ATOM 2824 C CA . ASN A 1 369 ? -48.451 8.917 22.667 1.00 85.31 369 ASN A CA 1
ATOM 2825 C C . ASN A 1 369 ? -47.028 8.998 22.106 1.00 85.31 369 ASN A C 1
ATOM 2827 O O . ASN A 1 369 ? -46.522 10.097 21.864 1.00 85.31 369 ASN A O 1
ATOM 2831 N N . LEU A 1 370 ? -46.413 7.839 21.862 1.00 84.00 370 LEU A N 1
ATOM 2832 C CA . LEU A 1 370 ? -45.035 7.701 21.403 1.00 84.00 370 LEU A CA 1
ATOM 2833 C C . LEU A 1 370 ? -44.902 6.480 20.486 1.00 84.00 370 LEU A C 1
ATOM 2835 O O . LEU A 1 370 ? -45.571 5.474 20.706 1.00 84.00 370 LEU A O 1
ATOM 2839 N N . ALA A 1 371 ? -44.021 6.566 19.492 1.00 87.81 371 ALA A N 1
ATOM 2840 C CA . ALA A 1 371 ? -43.583 5.432 18.690 1.00 87.81 371 ALA A CA 1
ATOM 2841 C C . ALA A 1 371 ? -42.052 5.447 18.625 1.00 87.81 371 ALA A C 1
ATOM 2843 O O . ALA A 1 371 ? -41.468 6.464 18.252 1.00 87.81 371 ALA A O 1
ATOM 2844 N N . THR A 1 372 ? -41.408 4.348 19.006 1.00 82.19 372 THR A N 1
ATOM 2845 C CA . THR A 1 372 ? -39.945 4.204 18.988 1.00 82.19 372 THR A CA 1
ATOM 2846 C C . THR A 1 372 ? -39.536 2.946 18.242 1.00 82.19 372 THR A C 1
ATOM 2848 O O . THR A 1 372 ? -40.135 1.890 18.428 1.00 82.19 372 THR A O 1
ATOM 2851 N N . LEU A 1 373 ? -38.514 3.067 17.396 1.00 87.19 373 LEU A N 1
ATOM 2852 C CA . LEU A 1 373 ? -37.940 1.957 16.644 1.00 87.19 373 LEU A CA 1
ATOM 2853 C C . LEU A 1 373 ? -36.713 1.424 17.394 1.00 87.19 373 LEU A C 1
ATOM 2855 O O . LEU A 1 373 ? -35.837 2.198 17.782 1.00 87.19 373 LEU A O 1
ATOM 2859 N N . SER A 1 374 ? -36.652 0.118 17.619 1.00 73.62 374 SER A N 1
ATOM 2860 C CA . SER A 1 374 ? -35.513 -0.564 18.245 1.00 73.62 374 SER A CA 1
ATOM 2861 C C . SER A 1 374 ? -34.256 -0.544 17.368 1.00 73.62 374 SER A C 1
ATOM 2863 O O . SER A 1 374 ? -34.306 -0.306 16.162 1.00 73.62 374 SER A O 1
ATOM 2865 N N . LYS A 1 375 ? -33.099 -0.857 17.971 1.00 67.81 375 LYS A N 1
ATOM 2866 C CA . LYS A 1 375 ? -31.796 -0.914 17.277 1.00 67.81 375 LYS A CA 1
ATOM 2867 C C . LYS A 1 375 ? -31.756 -1.910 16.114 1.00 67.81 375 LYS A C 1
ATOM 2869 O O . LYS A 1 375 ? -31.019 -1.681 15.165 1.00 67.81 375 LYS A O 1
ATOM 2874 N N . ASP A 1 376 ? -32.548 -2.980 16.183 1.00 72.19 376 ASP A N 1
ATOM 2875 C CA . ASP A 1 376 ? -32.676 -3.962 15.098 1.00 72.19 376 ASP A CA 1
ATOM 2876 C C . ASP A 1 376 ? -33.477 -3.435 13.895 1.00 72.19 376 ASP A C 1
ATOM 2878 O O . ASP A 1 376 ? -33.593 -4.143 12.907 1.00 72.19 376 ASP A O 1
ATOM 2882 N N . ARG A 1 377 ? -34.066 -2.231 13.994 1.00 78.06 377 ARG A N 1
ATOM 2883 C CA . ARG A 1 377 ? -34.936 -1.591 12.998 1.00 78.06 377 ARG A CA 1
ATOM 2884 C C . ARG A 1 377 ? -36.158 -2.405 12.555 1.00 78.06 377 ARG A C 1
ATOM 2886 O O . ARG A 1 377 ? -36.846 -1.977 11.631 1.00 78.06 377 ARG A O 1
ATOM 2893 N N . LYS A 1 378 ? -36.472 -3.518 13.226 1.00 83.00 378 LYS A N 1
ATOM 2894 C CA . LYS A 1 378 ? -37.622 -4.397 12.944 1.00 83.00 378 LYS A CA 1
ATOM 2895 C C . LYS A 1 378 ? -38.706 -4.312 14.014 1.00 83.00 378 LYS A C 1
ATOM 2897 O O . LYS A 1 378 ? -39.846 -4.676 13.743 1.00 83.00 378 LYS A O 1
ATOM 2902 N N . THR A 1 379 ? -38.393 -3.829 15.217 1.00 88.38 379 THR A N 1
ATOM 2903 C CA . THR A 1 379 ? -39.363 -3.769 16.318 1.00 88.38 379 THR A CA 1
ATOM 2904 C C . THR A 1 379 ? -39.832 -2.336 16.590 1.00 88.38 379 THR A C 1
ATOM 2906 O O . THR A 1 379 ? -39.063 -1.445 16.946 1.00 88.38 379 THR A O 1
ATOM 2909 N N . ILE A 1 380 ? -41.132 -2.105 16.437 1.00 90.12 380 ILE A N 1
ATOM 2910 C CA . ILE A 1 380 ? -41.797 -0.851 16.784 1.00 90.12 380 ILE A CA 1
ATOM 2911 C C . ILE A 1 380 ? -42.411 -0.995 18.172 1.00 90.12 380 ILE A C 1
ATOM 2913 O O . ILE A 1 380 ? -43.230 -1.880 18.420 1.00 90.12 380 ILE A O 1
ATOM 2917 N N . GLU A 1 381 ? -42.067 -0.081 19.069 1.00 91.31 381 GLU A N 1
ATOM 2918 C CA . GLU A 1 381 ? -42.712 0.056 20.368 1.00 91.31 381 GLU A CA 1
ATOM 2919 C C . GLU A 1 381 ? -43.644 1.270 20.360 1.00 91.31 381 GLU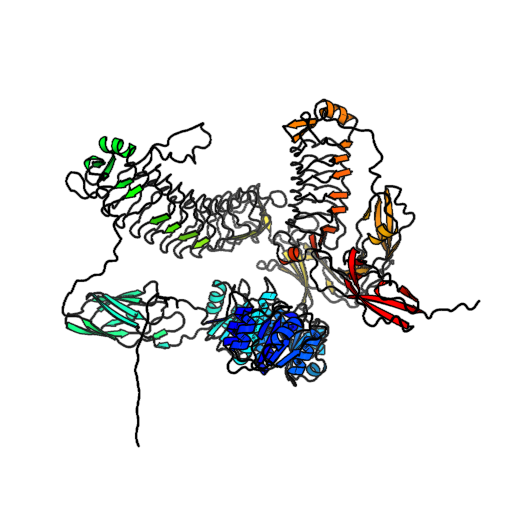 A C 1
ATOM 2921 O O . GLU A 1 381 ? -43.204 2.405 20.172 1.00 91.31 381 GLU A O 1
ATOM 2926 N N . LEU A 1 382 ? -44.937 1.035 20.576 1.00 89.81 382 LEU A N 1
ATOM 2927 C CA . LEU A 1 382 ? -45.944 2.081 20.716 1.00 89.81 382 LEU A CA 1
ATOM 2928 C C . LEU A 1 382 ? -46.279 2.283 22.193 1.00 89.81 382 LEU A C 1
ATOM 2930 O O . LEU A 1 382 ? -46.775 1.369 22.856 1.00 89.81 382 LEU A O 1
ATOM 2934 N N . GLY A 1 383 ? -46.052 3.497 22.689 1.00 87.69 383 GLY A N 1
ATOM 2935 C CA . GLY A 1 383 ? -46.593 3.966 23.960 1.00 87.69 383 GLY A CA 1
ATOM 2936 C C . GLY A 1 383 ? -48.024 4.451 23.754 1.00 87.69 383 GLY A C 1
ATOM 2937 O O . GLY A 1 383 ? -48.253 5.376 22.970 1.00 87.69 383 GLY A O 1
ATOM 2938 N N . VAL A 1 384 ? -48.988 3.842 24.440 1.00 87.44 384 VAL A N 1
ATOM 2939 C CA . VAL A 1 384 ? -50.426 4.033 24.196 1.00 87.44 384 VAL A CA 1
ATOM 2940 C C . VAL A 1 384 ? -51.192 4.357 25.473 1.00 87.44 384 VAL A C 1
ATOM 2942 O O . VAL A 1 384 ? -50.746 4.047 26.570 1.00 87.44 384 VAL A O 1
ATOM 2945 N N . SER A 1 385 ? -52.346 5.008 25.352 1.00 83.12 385 SER A N 1
ATOM 2946 C CA . SER A 1 385 ? -53.255 5.258 26.477 1.00 83.12 385 SER A CA 1
ATOM 2947 C C . SER A 1 385 ? -54.722 5.193 26.044 1.00 83.12 385 SER A C 1
ATOM 2949 O O . SER A 1 385 ? -55.039 5.215 24.853 1.00 83.12 385 SER A O 1
ATOM 2951 N N . GLY A 1 386 ? -55.630 5.076 27.018 1.00 80.62 386 GLY A N 1
ATOM 2952 C CA . GLY A 1 386 ? -57.076 4.985 26.769 1.00 80.62 386 GLY A CA 1
ATOM 2953 C C . GLY A 1 386 ? -57.587 3.584 26.401 1.00 80.62 386 GLY A C 1
ATOM 2954 O O . GLY A 1 386 ? -58.739 3.447 25.998 1.00 80.62 386 GLY A O 1
ATOM 2955 N N . LEU A 1 387 ? -56.764 2.539 26.550 1.00 83.75 387 LEU A N 1
ATOM 2956 C CA . LEU A 1 387 ? -57.170 1.154 26.298 1.00 83.75 387 LEU A CA 1
ATOM 2957 C C . LEU A 1 387 ? -57.892 0.551 27.517 1.00 83.75 387 LEU A C 1
ATOM 2959 O O . LEU A 1 387 ? -57.345 0.493 28.619 1.00 83.75 387 LEU A O 1
ATOM 2963 N N . VAL A 1 388 ? -59.122 0.076 27.315 1.00 80.25 388 VAL A N 1
ATOM 2964 C CA . VAL A 1 388 ? -59.998 -0.488 28.353 1.00 80.25 388 VAL A CA 1
ATOM 2965 C C . VAL A 1 388 ? -59.912 -2.014 28.342 1.00 80.25 388 VAL A C 1
ATOM 2967 O O . VAL A 1 388 ? -59.981 -2.647 27.287 1.00 80.25 388 VAL A O 1
ATOM 2970 N N . LYS A 1 389 ? -59.789 -2.620 29.531 1.00 79.19 389 LYS A N 1
ATOM 2971 C CA . LYS A 1 389 ? -59.745 -4.082 29.705 1.00 79.19 389 LYS A CA 1
ATOM 2972 C C . LYS A 1 389 ? -60.979 -4.749 29.085 1.00 79.19 389 LYS A C 1
ATOM 2974 O O . LYS A 1 389 ? -62.095 -4.267 29.253 1.00 79.19 389 LYS A O 1
ATOM 2979 N N . GLY A 1 390 ? -60.767 -5.850 28.369 1.00 71.56 390 GLY A N 1
ATOM 2980 C CA . GLY A 1 390 ? -61.827 -6.645 27.747 1.00 71.56 390 GLY A CA 1
ATOM 2981 C C . GLY A 1 390 ? -62.309 -6.146 26.385 1.00 71.56 390 GLY A C 1
ATOM 2982 O O . GLY A 1 390 ? -63.039 -6.883 25.722 1.00 71.56 390 GLY A O 1
ATOM 2983 N N . LYS A 1 391 ? -61.889 -4.952 25.940 1.00 80.56 391 LYS A N 1
ATOM 2984 C CA . LYS A 1 391 ? -62.218 -4.406 24.615 1.00 80.56 391 LYS A CA 1
ATOM 2985 C C . LYS A 1 391 ? -61.166 -4.767 23.560 1.00 80.56 391 LYS A C 1
ATOM 2987 O O . LYS A 1 391 ? -59.993 -4.994 23.869 1.00 80.56 391 LYS A O 1
ATOM 2992 N N . GLU A 1 392 ? -61.624 -4.835 22.315 1.00 85.31 392 GLU A N 1
ATOM 2993 C CA . GLU A 1 392 ? -60.804 -5.028 21.119 1.00 85.31 392 GLU A CA 1
ATOM 2994 C C . GLU A 1 392 ? -60.604 -3.684 20.412 1.00 85.31 392 GLU A C 1
ATOM 2996 O O . GLU A 1 392 ? -61.512 -2.853 20.393 1.00 85.31 392 GLU A O 1
ATOM 3001 N N . TYR A 1 393 ? -59.410 -3.472 19.869 1.00 85.62 393 TYR A N 1
ATOM 3002 C CA . TYR A 1 393 ? -58.984 -2.234 19.224 1.00 85.62 393 TYR A CA 1
ATOM 3003 C C . TYR A 1 393 ? -58.319 -2.545 17.883 1.00 85.62 393 TYR A C 1
ATOM 3005 O O . TYR A 1 393 ? -57.615 -3.550 17.763 1.00 85.62 393 TYR A O 1
ATOM 3013 N N . ILE A 1 394 ? -58.508 -1.666 16.896 1.00 87.06 394 ILE A N 1
ATOM 3014 C CA . ILE A 1 394 ? -57.868 -1.754 15.577 1.00 87.06 394 ILE A CA 1
ATOM 3015 C C . ILE A 1 394 ? -56.744 -0.722 15.505 1.00 87.06 394 ILE A C 1
ATOM 3017 O O . ILE A 1 394 ? -56.970 0.467 15.736 1.00 87.06 394 ILE A O 1
ATOM 3021 N N . ILE A 1 395 ? -55.536 -1.183 15.188 1.00 88.69 395 ILE A N 1
ATOM 3022 C CA . ILE A 1 395 ? -54.380 -0.347 14.876 1.00 88.69 395 ILE A CA 1
ATOM 3023 C C . ILE A 1 395 ? -54.341 -0.169 13.361 1.00 88.69 395 ILE A C 1
ATOM 3025 O O . ILE A 1 395 ? -54.111 -1.134 12.635 1.00 88.69 395 ILE A O 1
ATOM 3029 N N . LYS A 1 396 ? -54.558 1.063 12.909 1.00 85.94 396 LYS A N 1
ATOM 3030 C CA . LYS A 1 396 ? -54.429 1.482 11.518 1.00 85.94 396 LYS A CA 1
ATOM 3031 C C . LYS A 1 396 ? -53.053 2.060 11.246 1.00 85.94 396 LYS A C 1
ATOM 3033 O O . LYS A 1 396 ? -52.533 2.842 12.051 1.00 85.94 396 LYS A O 1
ATOM 3038 N N . PHE A 1 397 ? -52.500 1.721 10.089 1.00 83.69 397 PHE A N 1
ATOM 3039 C CA . PHE A 1 397 ? -51.165 2.143 9.680 1.00 83.69 397 PHE A CA 1
ATOM 3040 C C . PHE A 1 397 ? -51.225 3.115 8.501 1.00 83.69 397 PHE A C 1
ATOM 3042 O O . PHE A 1 397 ? -51.979 2.928 7.550 1.00 83.69 397 PHE A O 1
ATOM 3049 N N . LYS A 1 398 ? -50.393 4.155 8.543 1.00 81.31 398 LYS A N 1
ATOM 3050 C CA . LYS A 1 398 ? -49.998 4.918 7.350 1.00 81.31 398 LYS A CA 1
ATOM 3051 C C . LYS A 1 398 ? -48.629 4.443 6.880 1.00 81.31 398 LYS A C 1
ATOM 3053 O O . LYS A 1 398 ? -47.889 3.845 7.661 1.00 81.31 398 LYS A O 1
ATOM 3058 N N . ASN A 1 399 ? -48.276 4.781 5.641 1.00 72.75 399 ASN A N 1
ATOM 3059 C CA . ASN A 1 399 ? -47.003 4.385 5.043 1.00 72.75 399 ASN A CA 1
ATOM 3060 C C . ASN A 1 399 ? -45.812 4.715 5.959 1.00 72.75 399 ASN A C 1
ATOM 3062 O O . ASN A 1 399 ? -45.701 5.837 6.458 1.00 72.75 399 ASN A O 1
ATOM 3066 N N . LEU A 1 400 ? -44.946 3.730 6.191 1.00 73.38 400 LEU A N 1
ATOM 3067 C CA . LEU A 1 400 ? -43.711 3.847 6.958 1.00 73.38 400 LEU A CA 1
ATOM 3068 C C . LEU A 1 400 ? -42.541 4.147 6.025 1.00 73.38 400 LEU A C 1
ATOM 3070 O O . LEU A 1 400 ? -42.410 3.544 4.961 1.00 73.38 400 LEU A O 1
ATOM 3074 N N . ASN A 1 401 ? -41.656 5.043 6.454 1.00 60.00 401 ASN A N 1
ATOM 3075 C CA . ASN A 1 401 ? -40.500 5.432 5.658 1.00 60.00 401 ASN A CA 1
ATOM 3076 C C . ASN A 1 401 ? -39.423 4.342 5.703 1.00 60.00 401 ASN A C 1
ATOM 3078 O O . ASN A 1 401 ? -38.739 4.139 6.714 1.00 60.00 401 ASN A O 1
ATOM 3082 N N . GLY A 1 402 ? -39.233 3.660 4.577 1.00 53.03 402 GLY A N 1
ATOM 3083 C CA . GLY A 1 402 ? -38.089 2.792 4.349 1.00 53.03 402 GLY A CA 1
ATOM 3084 C C . GLY A 1 402 ? -36.882 3.552 3.804 1.00 53.03 402 GLY A C 1
ATOM 3085 O O . GLY A 1 402 ? -36.943 4.730 3.435 1.00 53.03 402 GLY A O 1
ATOM 3086 N N . ALA A 1 403 ? -35.742 2.864 3.760 1.00 44.69 403 ALA A N 1
ATOM 3087 C CA . ALA A 1 403 ? -34.534 3.407 3.147 1.00 44.69 403 ALA A CA 1
ATOM 3088 C C . ALA A 1 403 ? -34.680 3.564 1.622 1.00 44.69 403 ALA A C 1
ATOM 3090 O O . ALA A 1 403 ? -34.159 4.533 1.078 1.00 44.69 403 ALA A O 1
ATOM 3091 N N . PHE A 1 404 ? -35.458 2.681 0.983 1.00 44.59 404 PHE A N 1
ATOM 3092 C CA . PHE A 1 404 ? -35.573 2.566 -0.479 1.00 44.59 404 PHE A CA 1
ATOM 3093 C C . PHE A 1 404 ? -37.026 2.496 -0.995 1.00 44.59 404 PHE A C 1
ATOM 3095 O O . PHE A 1 404 ? -37.306 2.968 -2.092 1.00 44.59 404 PHE A O 1
ATOM 3102 N N . TYR A 1 405 ? -37.958 1.983 -0.180 1.00 51.50 405 TYR A N 1
ATOM 3103 C CA . TYR A 1 405 ? -39.401 1.906 -0.455 1.00 51.50 405 TYR A CA 1
ATOM 3104 C C . TYR A 1 405 ? -40.190 2.625 0.642 1.00 51.50 405 TYR A C 1
ATOM 3106 O O . TYR A 1 405 ? -39.707 2.732 1.771 1.00 51.50 405 TYR A O 1
ATOM 3114 N N . ASP A 1 406 ? -41.409 3.057 0.340 1.00 56.94 406 ASP A N 1
ATOM 3115 C CA . ASP A 1 406 ? -42.391 3.404 1.370 1.00 56.94 406 ASP A CA 1
ATOM 3116 C C . ASP A 1 406 ? -43.219 2.145 1.674 1.00 56.94 406 ASP A C 1
ATOM 3118 O O . ASP A 1 406 ? -43.700 1.462 0.770 1.00 56.94 406 ASP A O 1
ATOM 3122 N N . TYR A 1 407 ? -43.335 1.767 2.945 1.00 67.25 407 TYR A N 1
ATOM 3123 C CA . TYR A 1 407 ? -43.953 0.499 3.336 1.00 67.25 407 TYR A CA 1
ATOM 3124 C C . TYR A 1 407 ? -45.391 0.695 3.793 1.00 67.25 407 TYR A C 1
ATOM 3126 O O . TYR A 1 407 ? -45.629 1.520 4.669 1.00 67.25 407 TYR A O 1
ATOM 3134 N N . TYR A 1 408 ? -46.340 -0.091 3.287 1.00 74.81 408 TYR A N 1
ATOM 3135 C CA . TYR A 1 408 ? -47.702 -0.124 3.832 1.00 74.81 408 TYR A CA 1
ATOM 3136 C C . TYR A 1 408 ? -47.960 -1.432 4.588 1.00 74.81 408 TYR A C 1
ATOM 3138 O O . TYR A 1 408 ? -47.457 -2.492 4.214 1.00 74.81 408 TYR A O 1
ATOM 3146 N N . LEU A 1 409 ? -48.731 -1.341 5.670 1.00 80.44 409 LEU A N 1
ATOM 3147 C CA . LEU A 1 409 ? -49.060 -2.438 6.583 1.00 80.44 409 LEU A CA 1
ATOM 3148 C C . LEU A 1 409 ? -50.570 -2.664 6.579 1.00 80.44 409 LEU A C 1
ATOM 3150 O O . LEU A 1 409 ? -51.333 -1.720 6.380 1.00 80.44 409 LEU A O 1
ATOM 3154 N N . GLU A 1 410 ? -50.994 -3.901 6.818 1.00 80.75 410 GLU A N 1
ATOM 3155 C CA . GLU A 1 410 ? -52.405 -4.196 7.070 1.00 80.75 410 GLU A CA 1
ATOM 3156 C C . GLU A 1 410 ? -52.786 -3.844 8.508 1.00 80.75 410 GLU A C 1
ATOM 3158 O O . GLU A 1 410 ? -51.972 -3.952 9.427 1.00 80.75 410 GLU A O 1
ATOM 3163 N N . ASP A 1 411 ? -54.037 -3.428 8.699 1.00 86.38 411 ASP A N 1
ATOM 3164 C CA . ASP A 1 411 ? -54.572 -3.082 10.012 1.00 86.38 411 ASP A CA 1
ATOM 3165 C C . ASP A 1 411 ? -54.554 -4.298 10.952 1.00 86.38 411 ASP A C 1
ATOM 3167 O O . ASP A 1 411 ? -54.936 -5.408 10.575 1.00 86.38 411 ASP A O 1
ATOM 3171 N N . VAL A 1 412 ? -54.157 -4.089 12.211 1.00 83.38 412 VAL A N 1
ATOM 3172 C CA . VAL A 1 412 ? -54.036 -5.171 13.202 1.00 83.38 412 VAL A CA 1
ATOM 3173 C C . VAL A 1 412 ? -55.038 -5.005 14.332 1.00 83.38 412 VAL A C 1
ATOM 3175 O O . VAL A 1 412 ? -55.141 -3.944 14.945 1.00 83.38 412 VAL A O 1
ATOM 3178 N N . LYS A 1 413 ? -55.731 -6.095 14.667 1.00 86.12 413 LYS A N 1
ATOM 3179 C CA . LYS A 1 413 ? -56.631 -6.178 15.821 1.00 86.12 413 LYS A CA 1
ATOM 3180 C C . LYS A 1 413 ? -55.882 -6.630 17.071 1.00 86.12 413 LYS A C 1
ATOM 3182 O O . LYS A 1 413 ? -55.170 -7.631 17.043 1.00 86.12 413 LYS A O 1
ATOM 3187 N N . ILE A 1 414 ? -56.087 -5.931 18.185 1.00 85.38 414 ILE A N 1
ATOM 3188 C CA . ILE A 1 414 ? -55.556 -6.308 19.499 1.00 85.38 414 ILE A CA 1
ATOM 3189 C C . ILE A 1 414 ? -56.668 -6.340 20.551 1.00 85.38 414 ILE A C 1
ATOM 3191 O O . ILE A 1 414 ? -57.524 -5.460 20.595 1.00 85.38 414 ILE A O 1
ATOM 3195 N N . LYS A 1 415 ? -56.646 -7.339 21.438 1.00 82.25 415 LYS A N 1
ATOM 3196 C CA . LYS A 1 415 ? -57.605 -7.473 22.546 1.00 82.25 415 LYS A CA 1
ATOM 3197 C C . LYS A 1 415 ? -56.903 -7.284 23.883 1.00 82.25 415 LYS A C 1
ATOM 3199 O O . LYS A 1 415 ? -55.912 -7.959 24.155 1.00 82.25 415 LYS A O 1
ATOM 3204 N N . VAL A 1 416 ? -57.425 -6.399 24.733 1.00 79.31 416 VAL A N 1
ATOM 3205 C CA . VAL A 1 416 ? -56.861 -6.159 26.070 1.00 79.31 416 VAL A CA 1
ATOM 3206 C C . VAL A 1 416 ? -57.345 -7.261 27.025 1.00 79.31 416 VAL A C 1
ATOM 3208 O O . VAL A 1 416 ? -58.550 -7.349 27.280 1.00 79.31 416 VAL A O 1
ATOM 3211 N N . PRO A 1 417 ? -56.462 -8.123 27.562 1.00 67.00 417 PRO A N 1
ATOM 3212 C CA . PRO A 1 417 ? -56.869 -9.265 28.375 1.00 67.00 417 PRO A CA 1
ATOM 3213 C C . PRO A 1 417 ? -57.456 -8.847 29.735 1.00 67.00 417 PRO A C 1
ATOM 3215 O O . PRO A 1 417 ? -57.044 -7.864 30.350 1.00 67.00 417 PRO A O 1
ATOM 3218 N N . ASN A 1 418 ? -58.417 -9.635 30.230 1.00 56.34 418 ASN A N 1
ATOM 3219 C CA . ASN A 1 418 ? -59.178 -9.348 31.455 1.00 56.34 418 ASN A CA 1
ATOM 3220 C C . ASN A 1 418 ? -58.435 -9.657 32.774 1.00 56.34 418 ASN A C 1
ATOM 3222 O O . ASN A 1 418 ? -58.940 -9.304 33.837 1.00 56.34 418 ASN A O 1
ATOM 3226 N N . LYS A 1 419 ? -57.257 -10.300 32.752 1.00 51.09 419 LYS A N 1
ATOM 3227 C CA . LYS A 1 419 ? -56.532 -10.732 33.964 1.00 51.09 419 LYS A CA 1
ATOM 3228 C C . LYS A 1 419 ? -55.051 -10.347 33.935 1.00 51.09 419 LYS A C 1
ATOM 3230 O O . LYS A 1 419 ? -54.372 -10.552 32.937 1.00 51.09 419 LYS A O 1
ATOM 3235 N N . SER A 1 420 ? -54.554 -9.854 35.071 1.00 44.84 420 SER A N 1
ATOM 3236 C CA . SER A 1 420 ? -53.127 -9.792 35.399 1.00 44.84 420 SER A CA 1
ATOM 3237 C C . SER A 1 420 ? -52.651 -11.179 35.837 1.00 44.84 420 SER A C 1
ATOM 3239 O O . SER A 1 420 ? -53.177 -11.714 36.813 1.00 44.84 420 SER A O 1
ATOM 3241 N N . SER A 1 421 ? -51.655 -11.755 35.169 1.00 35.38 421 SER A N 1
ATOM 3242 C CA . SER A 1 421 ? -51.016 -12.998 35.617 1.00 35.38 421 SER A CA 1
ATOM 3243 C C . SER A 1 421 ? -49.497 -12.885 35.557 1.00 35.38 421 SER A C 1
ATOM 3245 O O . SER A 1 421 ? -48.903 -12.791 34.484 1.00 35.38 421 SER A O 1
ATOM 3247 N N . SER A 1 422 ? -48.896 -12.902 36.744 1.00 35.03 422 SER A N 1
ATOM 3248 C CA . SER A 1 422 ? -47.500 -13.233 37.012 1.00 35.03 422 SER A CA 1
ATOM 3249 C C . SER A 1 422 ? -47.312 -14.762 37.112 1.00 35.03 422 SER A C 1
ATOM 3251 O O . SER A 1 422 ? -48.280 -15.471 37.390 1.00 35.03 422 SER A O 1
ATOM 3253 N N . LYS A 1 423 ? -46.046 -15.215 36.975 1.00 31.59 423 LYS A N 1
ATOM 3254 C CA . LYS A 1 423 ? -45.475 -16.596 37.073 1.00 31.59 423 LYS A CA 1
ATOM 3255 C C . LYS A 1 423 ? -45.476 -17.397 35.745 1.00 31.59 423 LYS A C 1
ATOM 3257 O O . LYS A 1 423 ? -46.446 -17.325 35.012 1.00 31.59 423 LYS A O 1
ATOM 3262 N N . ASN A 1 424 ? -44.455 -18.183 35.352 1.00 28.31 424 ASN A N 1
ATOM 3263 C CA . ASN A 1 424 ? -43.356 -18.822 36.093 1.00 28.31 424 ASN A CA 1
ATOM 3264 C C . ASN A 1 424 ? -42.225 -19.367 35.161 1.00 28.31 424 ASN A C 1
ATOM 3266 O O . ASN A 1 424 ? -42.511 -19.889 34.091 1.00 28.31 424 ASN A O 1
ATOM 3270 N N . SER A 1 425 ? -40.977 -19.308 35.657 1.00 27.05 425 SER A N 1
ATOM 3271 C CA . SER A 1 425 ? -39.943 -20.375 35.726 1.00 27.05 425 SER A CA 1
ATOM 3272 C C . SER A 1 425 ? -39.264 -21.016 34.492 1.00 27.05 425 SER A C 1
ATOM 3274 O O . SER A 1 425 ? -39.874 -21.806 33.783 1.00 27.05 425 SER A O 1
ATOM 3276 N N . ASN A 1 426 ? -37.930 -20.851 34.397 1.00 27.83 426 ASN A N 1
ATOM 3277 C CA . ASN A 1 426 ? -36.951 -21.958 34.460 1.00 27.83 426 ASN A CA 1
ATOM 3278 C C . ASN A 1 426 ? -35.504 -21.444 34.656 1.00 27.83 426 ASN A C 1
ATOM 3280 O O . ASN A 1 426 ? -35.018 -20.603 33.905 1.00 27.83 426 ASN A O 1
ATOM 3284 N N . LYS A 1 427 ? -34.840 -21.956 35.704 1.00 29.33 427 LYS A N 1
ATOM 3285 C CA . LYS A 1 427 ? -33.406 -21.805 36.024 1.00 29.33 427 LYS A CA 1
ATOM 3286 C C . LYS A 1 427 ? -32.547 -22.645 35.063 1.00 29.33 427 LYS A C 1
ATOM 3288 O O . LYS A 1 427 ? -32.967 -23.753 34.739 1.00 29.33 427 LYS A O 1
ATOM 3293 N N . PRO A 1 428 ? -31.290 -22.258 34.792 1.00 28.55 428 PRO A N 1
ATOM 3294 C CA . PRO A 1 428 ? -30.193 -23.203 34.644 1.00 28.55 428 PRO A CA 1
ATOM 3295 C C . PRO A 1 428 ? -29.439 -23.333 35.975 1.00 28.55 428 PRO A C 1
ATOM 3297 O O . PRO A 1 428 ? -29.116 -22.338 36.628 1.00 28.55 428 PRO A O 1
ATOM 3300 N N . GLY A 1 429 ? -29.211 -24.576 36.394 1.00 25.23 429 GLY A N 1
ATOM 3301 C CA . GLY A 1 429 ? -28.373 -24.909 37.538 1.00 25.23 429 GLY A CA 1
ATOM 3302 C C . GLY A 1 429 ? -26.919 -24.530 37.273 1.00 25.23 429 GLY A C 1
ATOM 3303 O O . GLY A 1 429 ? -26.361 -24.872 36.236 1.00 25.23 429 GLY A O 1
ATOM 3304 N N . VAL A 1 430 ? -26.326 -23.828 38.232 1.00 28.06 430 VAL A N 1
ATOM 3305 C CA . VAL A 1 430 ? -24.884 -23.852 38.454 1.00 28.06 430 VAL A CA 1
ATOM 3306 C C . VAL A 1 430 ? -24.680 -24.907 39.530 1.00 28.06 430 VAL A C 1
ATOM 3308 O O . VAL A 1 430 ? -25.243 -24.788 40.621 1.00 28.06 430 VAL A O 1
ATOM 3311 N N . GLU A 1 431 ? -23.959 -25.972 39.191 1.00 26.55 431 GLU A N 1
ATOM 3312 C CA . GLU A 1 431 ? -23.495 -26.952 40.163 1.00 26.55 431 GLU A CA 1
ATOM 3313 C C . GLU A 1 431 ? -22.631 -26.244 41.208 1.00 26.55 431 GLU A C 1
ATOM 3315 O O . GLU A 1 431 ? -21.641 -25.580 40.901 1.00 26.55 431 GLU A O 1
ATOM 3320 N N . VAL A 1 432 ? -23.064 -26.361 42.458 1.00 26.61 432 VAL A N 1
ATOM 3321 C CA . VAL A 1 432 ? -22.305 -25.985 43.646 1.00 26.61 432 VAL A CA 1
ATOM 3322 C C . VAL A 1 432 ? -21.333 -27.139 43.927 1.00 26.61 432 VAL A C 1
ATOM 3324 O O . VAL A 1 432 ? -21.793 -28.283 43.995 1.00 26.61 432 VAL A O 1
ATOM 3327 N N . PRO A 1 433 ? -20.020 -26.896 44.096 1.00 28.94 433 PRO A N 1
ATOM 3328 C CA . PRO A 1 433 ? -19.107 -27.924 44.579 1.00 28.94 433 PRO A CA 1
ATOM 3329 C C . PRO A 1 433 ? -19.547 -28.391 45.969 1.00 28.94 433 PRO A C 1
ATOM 3331 O O . PRO A 1 433 ? -19.901 -27.577 46.822 1.00 28.94 433 PRO A O 1
ATOM 3334 N N . LYS A 1 434 ? -19.551 -29.709 46.175 1.00 30.67 434 LYS A N 1
ATOM 3335 C CA . LYS A 1 434 ? -19.909 -30.350 47.443 1.00 30.67 434 LYS A CA 1
ATOM 3336 C C . LYS A 1 434 ? -19.030 -29.848 48.594 1.00 30.67 434 LYS A C 1
ATOM 3338 O O . LYS A 1 434 ? -17.834 -29.643 48.414 1.00 30.67 434 LYS A O 1
ATOM 3343 N N . ASP A 1 435 ? -19.683 -29.712 49.748 1.00 33.81 435 ASP A N 1
ATOM 3344 C CA . ASP A 1 435 ? -19.158 -29.370 51.071 1.00 33.81 435 ASP A CA 1
ATOM 3345 C C . ASP A 1 435 ? -17.720 -29.839 51.330 1.00 33.81 435 ASP A C 1
ATOM 3347 O O . ASP A 1 435 ? -17.466 -31.041 51.430 1.00 33.81 435 ASP A O 1
ATOM 3351 N N . ASP A 1 436 ? -16.835 -28.875 51.594 1.00 32.19 436 ASP A N 1
ATOM 3352 C CA . ASP A 1 436 ? -15.691 -29.087 52.474 1.00 32.19 436 ASP A CA 1
ATOM 3353 C C . ASP A 1 436 ? -15.924 -28.298 53.772 1.00 32.19 436 ASP A C 1
ATOM 3355 O O . ASP A 1 436 ? -15.977 -27.063 53.810 1.00 32.19 436 ASP A O 1
ATOM 3359 N N . LYS A 1 437 ? -16.171 -29.038 54.852 1.00 36.56 437 LYS A N 1
ATOM 3360 C CA . LYS A 1 437 ? -16.490 -28.516 56.181 1.00 36.56 437 LYS A CA 1
ATOM 3361 C C . LYS A 1 437 ? -15.200 -28.071 56.874 1.00 36.56 437 LYS A C 1
ATOM 3363 O O . LYS A 1 437 ? -14.756 -28.746 57.793 1.00 36.56 437 LYS A O 1
ATOM 3368 N N . ASN A 1 438 ? -14.620 -26.936 56.463 1.00 39.06 438 ASN A N 1
ATOM 3369 C CA . ASN A 1 438 ? -13.810 -26.066 57.334 1.00 39.06 438 ASN A CA 1
ATOM 3370 C C . ASN A 1 438 ? -13.429 -24.713 56.676 1.00 39.06 438 ASN A C 1
ATOM 3372 O O . ASN A 1 438 ? -12.525 -24.644 55.855 1.00 39.06 438 ASN A O 1
ATOM 3376 N N . LYS A 1 439 ? -14.053 -23.626 57.177 1.00 48.19 439 LYS A N 1
ATOM 3377 C CA . LYS A 1 439 ? -13.728 -22.176 57.047 1.00 48.19 439 LYS A CA 1
ATOM 3378 C C . LYS A 1 439 ? -13.790 -21.505 55.657 1.00 48.19 439 LYS A C 1
ATOM 3380 O O . LYS A 1 439 ? -13.065 -21.880 54.751 1.00 48.19 439 LYS A O 1
ATOM 3385 N N . LYS A 1 440 ? -14.507 -20.361 55.596 1.00 54.06 440 LYS A N 1
ATOM 3386 C CA . LYS A 1 440 ? -14.008 -19.000 55.225 1.00 54.06 440 LYS A CA 1
ATOM 3387 C C . LYS A 1 440 ? -15.165 -18.013 54.931 1.00 54.06 440 LYS A C 1
ATOM 3389 O O . LYS A 1 440 ? -15.321 -17.515 53.824 1.00 54.06 440 LYS A O 1
ATOM 3394 N N . VAL A 1 441 ? -15.996 -17.702 55.929 1.00 74.69 441 VAL A N 1
ATOM 3395 C CA . VAL A 1 441 ? -17.024 -16.649 55.785 1.00 74.69 441 VAL A CA 1
ATOM 3396 C C . VAL A 1 441 ? -16.460 -15.316 56.287 1.00 74.69 441 VAL A C 1
ATOM 3398 O O . VAL A 1 441 ? -15.907 -15.245 57.385 1.00 74.69 441 VAL A O 1
ATOM 3401 N N . TRP A 1 442 ? -16.570 -14.264 55.474 1.00 86.88 442 TRP A N 1
ATOM 3402 C CA . TRP A 1 442 ? -16.299 -12.881 55.873 1.00 86.88 442 TRP A CA 1
ATOM 3403 C C . TRP A 1 442 ? -17.574 -12.268 56.482 1.00 86.88 442 TRP A C 1
ATOM 3405 O O . TRP A 1 442 ? -18.489 -11.866 55.771 1.00 86.88 442 TRP A O 1
ATOM 3415 N N . GLU A 1 443 ? -17.658 -12.246 57.812 1.00 89.00 443 GLU A N 1
ATOM 3416 C CA . GLU A 1 443 ? -18.728 -11.604 58.593 1.00 89.00 443 GLU A CA 1
ATOM 3417 C C . GLU A 1 443 ? -18.533 -10.083 58.747 1.00 89.00 443 GLU A C 1
ATOM 3419 O O . GLU A 1 443 ? -17.428 -9.565 58.584 1.00 89.00 443 GLU A O 1
ATOM 3424 N N . THR A 1 444 ? -19.592 -9.363 59.143 1.00 92.19 444 THR A N 1
ATOM 3425 C CA . THR A 1 444 ? -19.578 -7.897 59.328 1.00 92.19 444 THR A CA 1
ATOM 3426 C C . THR A 1 444 ? -18.482 -7.416 60.279 1.00 92.19 444 THR A C 1
ATOM 3428 O O . THR A 1 444 ? -17.847 -6.411 59.985 1.00 92.19 444 THR A O 1
ATOM 3431 N N . LYS A 1 445 ? -18.169 -8.174 61.340 1.00 92.56 445 LYS A N 1
ATOM 3432 C CA . LYS A 1 445 ? -17.121 -7.844 62.329 1.00 92.56 445 LYS A CA 1
ATOM 3433 C C . LYS A 1 445 ? -15.709 -7.668 61.745 1.00 92.56 445 LYS A C 1
ATOM 3435 O O . LYS A 1 445 ? -14.828 -7.139 62.421 1.00 92.56 445 LYS A O 1
ATOM 3440 N N . TYR A 1 446 ? -15.453 -8.153 60.525 1.00 95.69 446 TYR A N 1
ATOM 3441 C CA . TYR A 1 446 ? -14.160 -8.011 59.842 1.00 95.69 446 TYR A CA 1
ATOM 3442 C C . TYR A 1 446 ? -14.010 -6.684 59.090 1.00 95.69 446 TYR A C 1
ATOM 3444 O O . TYR A 1 446 ? -12.953 -6.416 58.519 1.00 95.69 446 TYR A O 1
ATOM 3452 N N . PHE A 1 447 ? -15.042 -5.847 59.085 1.00 96.81 447 PHE A N 1
ATOM 3453 C CA . PHE A 1 447 ? -15.082 -4.610 58.321 1.00 96.81 447 PHE A CA 1
ATOM 3454 C C . PHE A 1 447 ? -15.431 -3.424 59.218 1.00 96.81 447 PHE A C 1
ATOM 3456 O O . PHE A 1 447 ? -16.061 -3.587 60.258 1.00 96.81 447 PHE A O 1
ATOM 3463 N N . THR A 1 448 ? -15.018 -2.227 58.814 1.00 96.81 448 THR A N 1
ATOM 3464 C CA . THR A 1 448 ? -15.423 -0.968 59.450 1.00 96.81 448 THR A CA 1
ATOM 3465 C C . THR A 1 448 ? -16.516 -0.296 58.628 1.00 96.81 448 THR A C 1
ATOM 3467 O O . THR A 1 448 ? -16.518 -0.378 57.396 1.00 96.81 448 THR A O 1
ATOM 3470 N N . PHE A 1 449 ? -17.451 0.376 59.304 1.00 96.62 449 PHE A N 1
ATOM 3471 C CA . PHE A 1 449 ? -18.590 1.034 58.666 1.00 96.62 449 PHE A CA 1
ATOM 3472 C C . PHE A 1 449 ? -18.794 2.454 59.187 1.00 96.62 449 PHE A C 1
ATOM 3474 O O . PHE A 1 449 ? -18.627 2.717 60.375 1.00 96.62 449 PHE A O 1
ATOM 3481 N N . GLU A 1 450 ? -19.251 3.333 58.300 1.00 95.06 450 GLU A N 1
ATOM 3482 C CA . GLU A 1 450 ? -19.802 4.647 58.623 1.00 95.06 450 GLU A CA 1
ATOM 3483 C C . GLU A 1 450 ? -21.203 4.737 58.000 1.00 95.06 450 GLU A C 1
ATOM 3485 O O . GLU A 1 450 ? -21.369 4.966 56.802 1.00 95.06 450 GLU A O 1
ATOM 3490 N N . GLY A 1 451 ? -22.232 4.431 58.797 1.00 93.69 451 GLY A N 1
ATOM 3491 C CA . GLY A 1 451 ? -23.605 4.290 58.302 1.00 93.69 451 GLY A CA 1
ATOM 3492 C C . GLY A 1 451 ? -23.736 3.187 57.242 1.00 93.69 451 GLY A C 1
ATOM 3493 O O . GLY A 1 451 ? -23.511 2.007 57.521 1.00 93.69 451 GLY A O 1
ATOM 3494 N N . ASN A 1 452 ? -24.103 3.575 56.017 1.00 95.25 452 ASN A N 1
ATOM 3495 C CA . ASN A 1 452 ? -24.247 2.701 54.844 1.00 95.25 452 ASN A CA 1
ATOM 3496 C C . ASN A 1 452 ? -22.952 2.541 54.019 1.00 95.25 452 ASN A C 1
ATOM 3498 O O . ASN A 1 452 ? -22.990 1.942 52.935 1.00 95.25 452 ASN A O 1
ATOM 3502 N N . ILE A 1 453 ? -21.831 3.084 54.501 1.00 97.50 453 ILE A N 1
ATOM 3503 C CA . ILE A 1 453 ? -20.523 3.060 53.845 1.00 97.50 453 ILE A CA 1
ATOM 3504 C C . ILE A 1 453 ? -19.646 2.005 54.518 1.00 97.50 453 ILE A C 1
ATOM 3506 O O . ILE A 1 453 ? -19.473 2.033 55.733 1.00 97.50 453 ILE A O 1
ATOM 3510 N N . ILE A 1 454 ? -19.057 1.096 53.741 1.00 97.75 454 ILE A N 1
ATOM 3511 C CA . ILE A 1 454 ? -17.969 0.235 54.218 1.00 97.75 454 ILE A CA 1
ATOM 3512 C C . ILE A 1 454 ? -16.635 0.964 54.028 1.00 97.75 454 ILE A C 1
ATOM 3514 O O . ILE A 1 454 ? -16.279 1.323 52.906 1.00 97.75 454 ILE A O 1
ATOM 3518 N N . THR A 1 455 ? -15.916 1.227 55.119 1.00 97.06 455 THR A N 1
ATOM 3519 C CA . THR A 1 455 ? -14.711 2.078 55.137 1.00 97.06 455 THR A CA 1
ATOM 3520 C C . THR A 1 455 ? -13.403 1.292 55.177 1.00 97.06 455 THR A C 1
ATOM 3522 O O . THR A 1 455 ? -12.342 1.895 55.067 1.00 97.06 455 THR A O 1
ATOM 3525 N N . GLY A 1 456 ? -13.459 -0.039 55.293 1.00 96.06 456 GLY A N 1
ATOM 3526 C CA . GLY A 1 456 ? -12.295 -0.915 55.174 1.00 96.06 456 GLY A CA 1
ATOM 3527 C C . GLY A 1 456 ? -12.337 -2.135 56.083 1.00 96.06 456 GLY A C 1
ATOM 3528 O O . GLY A 1 456 ? -13.414 -2.628 56.421 1.00 96.06 456 GLY A O 1
ATOM 3529 N N . PHE A 1 457 ? -11.162 -2.653 56.445 1.00 95.88 457 PHE A N 1
ATOM 3530 C CA . PHE A 1 457 ? -11.016 -3.779 57.371 1.00 95.88 457 PHE A CA 1
ATOM 3531 C C . PHE A 1 457 ? -10.943 -3.312 58.828 1.00 95.88 457 PHE A C 1
ATOM 3533 O O . PHE A 1 457 ? -10.190 -2.391 59.152 1.00 95.88 457 PHE A O 1
ATOM 3540 N N . SER A 1 458 ? -11.643 -4.016 59.722 1.00 95.50 458 SER A N 1
ATOM 3541 C CA . SER A 1 458 ? -11.386 -3.926 61.165 1.00 95.50 458 SER A CA 1
ATOM 3542 C C . SER A 1 458 ? -10.037 -4.575 61.507 1.00 95.50 458 SER A C 1
ATOM 3544 O O . SER A 1 458 ? -9.442 -5.257 60.669 1.00 95.50 458 SER A O 1
ATOM 3546 N N . GLU A 1 459 ? -9.552 -4.436 62.744 1.00 94.31 459 GLU A N 1
ATOM 3547 C CA . GLU A 1 459 ? -8.326 -5.130 63.182 1.00 94.31 459 GLU A CA 1
ATOM 3548 C C . GLU A 1 459 ? -8.428 -6.657 63.000 1.00 94.31 459 GLU A C 1
ATOM 3550 O O . GLU A 1 459 ? -7.502 -7.295 62.500 1.00 94.31 459 GLU A O 1
ATOM 3555 N N . LEU A 1 460 ? -9.602 -7.242 63.272 1.00 93.06 460 LEU A N 1
ATOM 3556 C CA . LEU A 1 460 ? -9.867 -8.660 62.999 1.00 93.06 460 LEU A CA 1
ATOM 3557 C C . LEU A 1 460 ? -9.822 -8.979 61.497 1.00 93.06 460 LEU A C 1
ATOM 3559 O O . LEU A 1 460 ? -9.378 -10.059 61.105 1.00 93.06 460 LEU A O 1
ATOM 3563 N N . GLY A 1 461 ? -10.298 -8.061 60.653 1.00 93.69 461 GLY A N 1
ATOM 3564 C CA . GLY A 1 461 ? -10.244 -8.199 59.199 1.00 93.69 461 GLY A CA 1
ATOM 3565 C C . GLY A 1 461 ? -8.818 -8.175 58.657 1.00 93.69 461 GLY A C 1
ATOM 3566 O O . GLY A 1 461 ? -8.477 -9.010 57.821 1.00 93.69 461 GLY A O 1
ATOM 3567 N N . LYS A 1 462 ? -7.965 -7.283 59.177 1.00 92.31 462 LYS A N 1
ATOM 3568 C CA . LYS A 1 462 ? -6.540 -7.199 58.812 1.00 92.31 462 LYS A CA 1
ATOM 3569 C C . LYS A 1 462 ? -5.784 -8.478 59.170 1.00 92.31 462 LYS A C 1
ATOM 3571 O O . LYS A 1 462 ? -5.002 -8.968 58.359 1.00 92.31 462 LYS A O 1
ATOM 3576 N N . GLU A 1 463 ? -6.043 -9.060 60.342 1.00 90.75 463 GLU A N 1
ATOM 3577 C CA . GLU A 1 463 ? -5.454 -10.351 60.723 1.00 90.75 463 GLU A CA 1
ATOM 3578 C C . GLU A 1 463 ? -5.948 -11.492 59.828 1.00 90.75 463 GLU A C 1
ATOM 3580 O O . GLU A 1 463 ? -5.155 -12.306 59.349 1.00 90.75 463 GLU A O 1
ATOM 3585 N N . LYS A 1 464 ? -7.250 -11.523 59.519 1.00 90.50 464 LYS A N 1
ATOM 3586 C CA . LYS A 1 464 ? -7.817 -12.522 58.607 1.00 90.50 464 LYS A CA 1
ATOM 3587 C C . LYS A 1 464 ? -7.217 -12.414 57.198 1.00 90.50 464 LYS A C 1
ATOM 3589 O O . LYS A 1 464 ? -6.888 -13.450 56.616 1.00 90.50 464 LYS A O 1
ATOM 3594 N N . LEU A 1 465 ? -6.984 -11.195 56.701 1.00 89.75 465 LEU A N 1
ATOM 3595 C CA . LEU A 1 465 ? -6.401 -10.916 55.381 1.00 89.75 465 LEU A CA 1
ATOM 3596 C C . LEU A 1 465 ? -5.015 -11.557 55.178 1.00 89.75 465 LEU A C 1
ATOM 3598 O O . LEU A 1 465 ? -4.664 -11.928 54.058 1.00 89.75 465 LEU A O 1
ATOM 3602 N N . LYS A 1 466 ? -4.234 -11.752 56.252 1.00 88.19 466 LYS A N 1
ATOM 3603 C CA . LYS A 1 466 ? -2.921 -12.424 56.179 1.00 88.19 466 LYS A CA 1
ATOM 3604 C C . LYS A 1 466 ? -3.022 -13.874 55.691 1.00 88.19 466 LYS A C 1
ATOM 3606 O O . LYS A 1 466 ? -2.085 -14.374 55.078 1.00 88.19 466 LYS A O 1
ATOM 3611 N N . THR A 1 467 ? -4.150 -14.541 55.951 1.00 88.00 467 THR A N 1
ATOM 3612 C CA . THR A 1 467 ? -4.379 -15.965 55.620 1.00 88.00 467 THR A CA 1
ATOM 3613 C C . THR A 1 467 ? -5.462 -16.184 54.563 1.00 88.00 467 THR A C 1
ATOM 3615 O O . THR A 1 467 ? -5.549 -17.257 53.963 1.00 88.00 467 THR A O 1
ATOM 3618 N N . ASP A 1 468 ? -6.302 -15.179 54.324 1.00 89.00 468 ASP A N 1
ATOM 3619 C CA . ASP A 1 468 ? -7.447 -15.257 53.432 1.00 89.00 468 ASP A CA 1
ATOM 3620 C C . ASP A 1 468 ? -7.548 -13.982 52.595 1.00 89.00 468 ASP A C 1
ATOM 3622 O O . ASP A 1 468 ? -7.838 -12.916 53.119 1.00 89.00 468 ASP A O 1
ATOM 3626 N N . LYS A 1 469 ? -7.276 -14.077 51.293 1.00 90.00 469 LYS A N 1
ATOM 3627 C CA . LYS A 1 469 ? -7.190 -12.919 50.384 1.00 90.00 469 LYS A CA 1
ATOM 3628 C C . LYS A 1 469 ? -8.330 -12.857 49.374 1.00 90.00 469 LYS A C 1
ATOM 3630 O O . LYS A 1 469 ? -8.300 -12.017 48.478 1.00 90.00 469 LYS A O 1
ATOM 3635 N N . ASP A 1 470 ? -9.310 -13.740 49.523 1.00 90.88 470 ASP A N 1
ATOM 3636 C CA . ASP A 1 470 ? -10.510 -13.812 48.701 1.00 90.88 470 ASP A CA 1
ATOM 3637 C C . ASP A 1 470 ? -11.679 -13.280 49.530 1.00 90.88 470 ASP A C 1
ATOM 3639 O O . ASP A 1 470 ? -12.150 -13.918 50.474 1.00 90.88 470 ASP A O 1
ATOM 3643 N N . ILE A 1 471 ? -12.078 -12.042 49.245 1.00 91.75 471 ILE A N 1
ATOM 3644 C CA . ILE A 1 471 ? -12.928 -11.246 50.132 1.00 91.75 471 ILE A CA 1
ATOM 3645 C C . ILE A 1 471 ? -14.377 -11.284 49.657 1.00 91.75 471 ILE A C 1
ATOM 3647 O O . ILE A 1 471 ? -14.669 -11.082 48.479 1.00 91.75 471 ILE A O 1
ATOM 3651 N N . ILE A 1 472 ? -15.310 -11.464 50.589 1.00 91.88 472 ILE A N 1
ATOM 3652 C CA . ILE A 1 472 ? -16.747 -11.322 50.328 1.00 91.88 472 ILE A CA 1
ATOM 3653 C C . ILE A 1 472 ? -17.250 -10.144 51.153 1.00 91.88 472 ILE A C 1
ATOM 3655 O O . ILE A 1 472 ? -17.222 -10.197 52.381 1.00 91.88 472 ILE A O 1
ATOM 3659 N N . LEU A 1 473 ? -17.690 -9.072 50.490 1.00 94.75 473 LEU A N 1
ATOM 3660 C CA . LEU A 1 473 ? -18.212 -7.908 51.200 1.00 94.75 473 LEU A CA 1
ATOM 3661 C C . LEU A 1 473 ? -19.658 -8.152 51.667 1.00 94.75 473 LEU A C 1
ATOM 3663 O O . LEU A 1 473 ? -20.471 -8.698 50.912 1.00 94.75 473 LEU A O 1
ATOM 3667 N N . PRO A 1 474 ? -20.018 -7.723 52.888 1.00 93.50 474 PRO A N 1
ATOM 3668 C CA . PRO A 1 474 ? -21.364 -7.894 53.410 1.00 93.50 474 PRO A CA 1
ATOM 3669 C C . PRO A 1 474 ? -22.342 -6.910 52.755 1.00 93.50 474 PRO A C 1
ATOM 3671 O O . PRO A 1 474 ? -22.025 -5.749 52.505 1.00 93.50 474 PRO A O 1
ATOM 3674 N N . SER A 1 475 ? -23.572 -7.366 52.503 1.00 93.69 475 SER A N 1
ATOM 3675 C CA . SER A 1 475 ? -24.654 -6.531 51.948 1.00 93.69 475 SER A CA 1
ATOM 3676 C C . SER A 1 475 ? -25.342 -5.639 52.990 1.00 93.69 475 SER A C 1
ATOM 3678 O O . SER A 1 475 ? -26.109 -4.739 52.633 1.00 93.69 475 SER A O 1
ATOM 3680 N N . LYS A 1 476 ? -25.083 -5.895 54.277 1.00 94.56 476 LYS A N 1
ATOM 3681 C CA . LYS A 1 476 ? -25.637 -5.176 55.425 1.00 94.56 476 LYS A CA 1
ATOM 3682 C C . LYS A 1 476 ? -24.550 -4.879 56.456 1.00 94.56 476 LYS A C 1
ATOM 3684 O O . LYS A 1 476 ? -23.603 -5.652 56.569 1.00 94.56 476 LYS A O 1
ATOM 3689 N N . ASN A 1 477 ? -24.699 -3.788 57.199 1.00 92.62 477 ASN A N 1
ATOM 3690 C CA . ASN A 1 477 ? -23.829 -3.464 58.329 1.00 92.62 477 ASN A CA 1
ATOM 3691 C C . ASN A 1 477 ? -24.264 -4.218 59.604 1.00 92.62 477 ASN A C 1
ATOM 3693 O O . ASN A 1 477 ? -25.205 -5.015 59.587 1.00 92.62 477 ASN A O 1
ATOM 3697 N N . GLU A 1 478 ? -23.598 -3.945 60.726 1.00 90.62 478 GLU A N 1
ATOM 3698 C CA . GLU A 1 478 ? -23.880 -4.571 62.029 1.00 90.62 478 GLU A CA 1
ATOM 3699 C C . GLU A 1 478 ? -25.298 -4.295 62.560 1.00 90.62 478 GLU A C 1
ATOM 3701 O O . GLU A 1 478 ? -25.834 -5.090 63.327 1.00 90.62 478 GLU A O 1
ATOM 3706 N N . LYS A 1 479 ? -25.938 -3.208 62.110 1.00 90.31 479 LYS A N 1
ATOM 3707 C CA . LYS A 1 479 ? -27.320 -2.835 62.457 1.00 90.31 479 LYS A CA 1
ATOM 3708 C C . LYS A 1 479 ? -28.360 -3.430 61.500 1.00 90.31 479 LYS A C 1
ATOM 3710 O O . LYS A 1 479 ? -29.554 -3.183 61.648 1.00 90.31 479 LYS A O 1
ATOM 3715 N N . GLY A 1 480 ? -27.930 -4.204 60.501 1.00 88.88 480 GLY A N 1
ATOM 3716 C CA . GLY A 1 480 ? -28.803 -4.773 59.473 1.00 88.88 480 GLY A CA 1
ATOM 3717 C C . GLY A 1 480 ? -29.214 -3.788 58.370 1.00 88.88 480 GLY A C 1
ATOM 3718 O O . GLY A 1 480 ? -30.031 -4.148 57.515 1.00 88.88 480 GLY A O 1
ATOM 3719 N N . GLU A 1 481 ? -28.648 -2.580 58.354 1.00 93.12 481 GLU A N 1
ATOM 3720 C CA . GLU A 1 481 ? -28.892 -1.562 57.330 1.00 93.12 481 GLU A CA 1
ATOM 3721 C C . GLU A 1 481 ? -28.146 -1.924 56.042 1.00 93.12 481 GLU A C 1
ATOM 3723 O O . GLU A 1 481 ? -27.053 -2.489 56.079 1.00 93.12 481 GLU A O 1
ATOM 3728 N N . LYS A 1 482 ? -28.730 -1.606 54.883 1.00 96.50 482 LYS A N 1
ATOM 3729 C CA . LYS A 1 482 ? -28.158 -1.927 53.569 1.00 96.50 482 LYS A CA 1
ATOM 3730 C C . LYS A 1 482 ? -26.876 -1.120 53.324 1.00 96.50 482 LYS A C 1
ATOM 3732 O O . LYS A 1 482 ? -26.913 0.106 53.346 1.00 96.50 482 LYS A O 1
ATOM 3737 N N . VAL A 1 483 ? -25.776 -1.800 53.005 1.00 96.88 483 VAL A N 1
ATOM 3738 C CA . VAL A 1 483 ? -24.522 -1.151 52.587 1.00 96.88 483 VAL A CA 1
ATOM 3739 C C . VAL A 1 483 ? -24.642 -0.780 51.115 1.00 96.88 483 VAL A C 1
ATOM 3741 O O . VAL A 1 483 ? -24.924 -1.644 50.282 1.00 96.88 483 VAL A O 1
ATOM 3744 N N . THR A 1 484 ? -24.446 0.495 50.786 1.00 97.38 484 THR A N 1
ATOM 3745 C CA . THR A 1 484 ? -24.604 1.011 49.414 1.00 97.38 484 THR A CA 1
ATOM 3746 C C . THR A 1 484 ? -23.326 1.611 48.840 1.00 97.38 484 THR A C 1
ATOM 3748 O O . THR A 1 484 ? -23.243 1.804 47.630 1.00 97.38 484 THR A O 1
ATOM 3751 N N . THR A 1 485 ? -22.313 1.869 49.663 1.00 98.31 485 THR A N 1
ATOM 3752 C CA . THR A 1 485 ? -21.088 2.546 49.224 1.00 98.31 485 THR A CA 1
ATOM 3753 C C . THR A 1 485 ? -19.861 1.832 49.762 1.00 98.31 485 THR A C 1
ATOM 3755 O O . THR A 1 485 ? -19.811 1.510 50.945 1.00 98.31 485 THR A O 1
ATOM 3758 N N . ILE A 1 486 ? -18.857 1.627 48.910 1.00 98.62 486 ILE A N 1
ATOM 3759 C CA . ILE A 1 486 ? -17.485 1.333 49.340 1.00 98.62 486 ILE A CA 1
ATOM 3760 C C . ILE A 1 486 ? -16.757 2.669 49.444 1.00 98.62 486 ILE A C 1
ATOM 3762 O O . ILE A 1 486 ? -16.714 3.404 48.461 1.00 98.62 486 ILE A O 1
ATOM 3766 N N . GLY A 1 487 ? -16.249 2.996 50.628 1.00 97.44 487 GLY A N 1
ATOM 3767 C CA . GLY A 1 487 ? -15.615 4.279 50.913 1.00 97.44 487 GLY A CA 1
ATOM 3768 C C . GLY A 1 487 ? -14.282 4.477 50.194 1.00 97.44 487 GLY A C 1
ATOM 3769 O O . GLY A 1 487 ? -13.679 3.541 49.659 1.00 97.44 487 GLY A O 1
ATOM 3770 N N . ASP A 1 488 ? -13.814 5.720 50.204 1.00 98.00 488 ASP A N 1
ATOM 3771 C CA . ASP A 1 488 ? -12.508 6.081 49.662 1.00 98.00 488 ASP A CA 1
ATOM 3772 C C . ASP A 1 488 ? -11.397 5.329 50.407 1.00 98.00 488 ASP A C 1
ATOM 3774 O O . ASP A 1 488 ? -11.406 5.232 51.633 1.00 98.00 488 ASP A O 1
ATOM 3778 N N . LYS A 1 489 ? -10.442 4.772 49.653 1.00 96.50 489 LYS A N 1
ATOM 3779 C CA . LYS A 1 489 ? -9.304 3.979 50.151 1.00 96.50 489 LYS A CA 1
ATOM 3780 C C . LYS A 1 489 ? -9.679 2.776 51.028 1.00 96.50 489 LYS A C 1
ATOM 3782 O O . LYS A 1 489 ? -8.790 2.214 51.662 1.00 96.50 489 LYS A O 1
ATOM 3787 N N . ALA A 1 490 ? -10.942 2.336 51.029 1.00 96.25 490 ALA A N 1
ATOM 3788 C CA . ALA A 1 490 ? -11.430 1.320 51.966 1.00 96.25 490 ALA A CA 1
ATOM 3789 C C . ALA A 1 490 ? -10.582 0.037 51.983 1.00 96.25 490 ALA A C 1
ATOM 3791 O O . ALA A 1 490 ? -10.281 -0.517 53.037 1.00 96.25 490 ALA A O 1
ATOM 3792 N N . PHE A 1 491 ? -10.146 -0.411 50.810 1.00 96.44 491 PHE A N 1
ATOM 3793 C CA . PHE A 1 491 ? -9.317 -1.599 50.632 1.00 96.44 491 PHE A CA 1
ATOM 3794 C C . PHE A 1 491 ? -8.033 -1.282 49.854 1.00 96.44 491 PHE A C 1
ATOM 3796 O O . PHE A 1 491 ? -7.499 -2.130 49.138 1.00 96.44 491 PHE A O 1
ATOM 3803 N N . PHE A 1 492 ? -7.535 -0.050 49.979 1.00 93.12 492 PHE A N 1
ATOM 3804 C CA . PHE A 1 492 ? -6.242 0.357 49.440 1.00 93.12 492 PHE A CA 1
ATOM 3805 C C . PHE A 1 492 ? -5.110 -0.461 50.078 1.00 93.12 492 PHE A C 1
ATOM 3807 O O . PHE A 1 492 ? -5.089 -0.655 51.295 1.00 93.12 492 PHE A O 1
ATOM 3814 N N . SER A 1 493 ? -4.132 -0.889 49.275 1.00 89.06 493 SER A N 1
ATOM 3815 C CA . SER A 1 493 ? -2.925 -1.553 49.779 1.00 89.06 493 SER A CA 1
ATOM 3816 C C . SER A 1 493 ? -1.660 -0.740 49.478 1.00 89.06 493 SER A C 1
ATOM 3818 O O . SER A 1 493 ? -1.549 -0.032 48.476 1.00 89.06 493 SER A O 1
ATOM 3820 N N . THR A 1 494 ? -0.682 -0.799 50.380 1.00 82.19 494 THR A N 1
ATOM 3821 C CA . THR A 1 494 ? 0.616 -0.137 50.190 1.00 82.19 494 THR A CA 1
ATOM 3822 C C . THR A 1 494 ? 1.536 -1.029 49.357 1.00 82.19 494 THR A C 1
ATOM 3824 O O . THR A 1 494 ? 1.584 -2.241 49.564 1.00 82.19 494 THR A O 1
ATOM 3827 N N . ILE A 1 495 ? 2.274 -0.443 48.411 1.00 73.88 495 ILE A N 1
ATOM 3828 C CA . ILE A 1 495 ? 3.241 -1.171 47.572 1.00 73.88 495 ILE A CA 1
ATOM 3829 C C . ILE A 1 495 ? 4.413 -1.649 48.449 1.00 73.88 495 ILE A C 1
ATOM 3831 O O . ILE A 1 495 ? 4.951 -0.866 49.235 1.00 73.88 495 ILE A O 1
ATOM 3835 N N . GLU A 1 496 ? 4.827 -2.915 48.331 1.00 61.03 496 GLU A N 1
ATOM 3836 C CA . GLU A 1 496 ? 6.121 -3.366 48.873 1.00 61.03 496 GLU A CA 1
ATOM 3837 C C . GLU A 1 496 ? 7.258 -2.877 47.970 1.00 61.03 496 GLU A C 1
ATOM 3839 O O . GLU A 1 496 ? 7.337 -3.256 46.804 1.00 61.03 496 GLU A O 1
ATOM 3844 N N . GLN A 1 497 ? 8.140 -2.025 48.499 1.00 53.91 497 GLN A N 1
ATOM 3845 C CA . GLN A 1 497 ? 9.353 -1.617 47.793 1.00 53.91 497 GLN A CA 1
ATOM 3846 C C . GLN A 1 497 ? 10.426 -2.704 47.935 1.00 53.91 497 GLN A C 1
ATOM 3848 O O . GLN A 1 497 ? 10.832 -3.033 49.048 1.00 53.91 497 GLN A O 1
ATOM 3853 N N . GLN A 1 498 ? 10.923 -3.219 46.811 1.00 42.69 498 GLN A N 1
ATOM 3854 C CA . GLN A 1 498 ? 12.228 -3.875 46.730 1.00 42.69 498 GLN A CA 1
ATOM 3855 C C . GLN A 1 498 ? 13.091 -3.108 45.714 1.00 42.69 498 GLN A C 1
ATOM 3857 O O . GLN A 1 498 ? 12.763 -3.083 44.532 1.00 42.69 498 GLN A O 1
ATOM 3862 N N . GLY A 1 499 ? 14.194 -2.501 46.171 1.00 44.75 499 GLY A N 1
ATOM 3863 C CA . GLY A 1 499 ? 15.252 -1.949 45.306 1.00 44.75 499 GLY A CA 1
ATOM 3864 C C . GLY A 1 499 ? 15.128 -0.472 44.882 1.00 44.75 499 GLY A C 1
ATOM 3865 O O . GLY A 1 499 ? 14.084 0.155 45.035 1.00 44.75 499 GLY A O 1
ATOM 3866 N N . SER A 1 500 ? 16.252 0.075 44.391 1.00 38.03 500 SER A N 1
ATOM 3867 C CA . SER A 1 500 ? 16.553 1.512 44.216 1.00 38.03 500 SER A CA 1
ATOM 3868 C C . SER A 1 500 ? 15.645 2.297 43.245 1.00 38.03 500 SER A C 1
ATOM 3870 O O . SER A 1 500 ? 15.079 1.774 42.284 1.00 38.03 500 SER A O 1
ATOM 3872 N N . LEU A 1 501 ? 15.555 3.600 43.529 1.00 42.88 501 LEU A N 1
ATOM 3873 C CA . LEU A 1 501 ? 14.659 4.648 43.026 1.00 42.88 501 LEU A CA 1
ATOM 3874 C C . LEU A 1 501 ? 14.890 5.057 41.558 1.00 42.88 501 LEU A C 1
ATOM 3876 O O . LEU A 1 501 ? 15.249 6.201 41.297 1.00 42.88 501 LEU A O 1
ATOM 3880 N N . ASN A 1 502 ? 14.660 4.172 40.581 1.00 38.66 502 ASN A N 1
ATOM 3881 C CA . ASN A 1 502 ? 14.909 4.556 39.179 1.00 38.66 502 ASN A CA 1
ATOM 3882 C C . ASN A 1 502 ? 13.727 4.348 38.214 1.00 38.66 502 ASN A C 1
ATOM 3884 O O . ASN A 1 502 ? 13.782 4.895 37.123 1.00 38.66 502 ASN A O 1
ATOM 3888 N N . ASN A 1 503 ? 12.643 3.642 38.578 1.00 44.25 503 ASN A N 1
ATOM 3889 C CA . ASN A 1 503 ? 11.468 3.460 37.697 1.00 44.25 503 ASN A CA 1
ATOM 3890 C C . ASN A 1 503 ? 10.148 3.259 38.478 1.00 44.25 503 ASN A C 1
ATOM 3892 O O . ASN A 1 503 ? 9.497 2.218 38.407 1.00 44.25 503 ASN A O 1
ATOM 3896 N N . GLN A 1 504 ? 9.729 4.275 39.236 1.00 43.66 504 GLN A N 1
ATOM 3897 C CA . GLN A 1 504 ? 8.552 4.213 40.121 1.00 43.66 504 GLN A CA 1
ATOM 3898 C C . GLN A 1 504 ? 7.196 4.015 39.407 1.00 43.66 504 GLN A C 1
ATOM 3900 O O . GLN A 1 504 ? 6.231 3.617 40.055 1.00 43.66 504 GLN A O 1
ATOM 3905 N N . ALA A 1 505 ? 7.091 4.261 38.096 1.00 47.12 505 ALA A N 1
ATOM 3906 C CA . ALA A 1 505 ? 5.805 4.232 37.385 1.00 47.12 505 ALA A CA 1
ATOM 3907 C C . ALA A 1 505 ? 5.247 2.816 37.112 1.00 47.12 505 ALA A C 1
ATOM 3909 O O . ALA A 1 505 ? 4.056 2.689 36.843 1.00 47.12 505 ALA A O 1
ATOM 3910 N N . ASN A 1 506 ? 6.073 1.763 37.222 1.00 49.62 506 ASN A N 1
ATOM 3911 C CA . ASN A 1 506 ? 5.718 0.384 36.843 1.00 49.62 506 ASN A CA 1
ATOM 3912 C C . ASN A 1 506 ? 5.866 -0.641 37.987 1.00 49.62 506 ASN A C 1
ATOM 3914 O O . ASN A 1 506 ? 5.896 -1.849 37.737 1.00 49.62 506 ASN A O 1
ATOM 3918 N N . ALA A 1 507 ? 5.987 -0.191 39.240 1.00 59.09 507 ALA A N 1
ATOM 3919 C CA . ALA A 1 507 ? 6.128 -1.088 40.386 1.00 59.09 507 ALA A CA 1
ATOM 3920 C C . ALA A 1 507 ? 4.822 -1.873 40.630 1.00 59.09 507 ALA A C 1
ATOM 3922 O O . ALA A 1 507 ? 3.820 -1.333 41.108 1.00 59.09 507 ALA A O 1
ATOM 3923 N N . LYS A 1 508 ? 4.837 -3.163 40.277 1.00 66.12 508 LYS A N 1
ATOM 3924 C CA . LYS A 1 508 ? 3.712 -4.090 40.455 1.00 66.12 508 LYS A CA 1
ATOM 3925 C C . LYS A 1 508 ? 3.621 -4.537 41.911 1.00 66.12 508 LYS A C 1
ATOM 3927 O O . LYS A 1 508 ? 4.639 -4.806 42.543 1.00 66.12 508 LYS A O 1
ATOM 3932 N N . GLN A 1 509 ? 2.399 -4.648 42.428 1.00 73.75 509 GLN A N 1
ATOM 3933 C CA . GLN A 1 509 ? 2.181 -5.069 43.809 1.00 73.75 509 GLN A CA 1
ATOM 3934 C C . GLN A 1 509 ? 2.643 -6.517 44.051 1.00 73.75 509 GLN A C 1
ATOM 3936 O O . GLN A 1 509 ? 2.380 -7.420 43.252 1.00 73.75 509 GLN A O 1
ATOM 3941 N N . SER A 1 510 ? 3.277 -6.741 45.205 1.00 70.25 510 SER A N 1
ATOM 3942 C CA . SER A 1 510 ? 3.605 -8.070 45.720 1.00 70.25 510 SER A CA 1
ATOM 3943 C C . SER A 1 510 ? 2.329 -8.830 46.087 1.00 70.25 510 SER A C 1
ATOM 3945 O O . SER A 1 510 ? 1.495 -8.344 46.859 1.00 70.25 510 SER A O 1
ATOM 3947 N N . LYS A 1 511 ? 2.206 -10.076 45.605 1.00 68.88 511 LYS A N 1
ATOM 3948 C CA . LYS A 1 511 ? 1.080 -10.983 45.919 1.00 68.88 511 LYS A CA 1
ATOM 3949 C C . LYS A 1 511 ? 0.878 -11.188 47.430 1.00 68.88 511 LYS A C 1
ATOM 3951 O O . LYS A 1 511 ? -0.177 -11.653 47.866 1.00 68.88 511 LYS A O 1
ATOM 3956 N N . ASN A 1 512 ? 1.865 -10.832 48.254 1.00 69.94 512 ASN A N 1
ATOM 3957 C CA . ASN A 1 512 ? 1.826 -11.027 49.695 1.00 69.94 512 ASN A CA 1
ATOM 3958 C C . ASN A 1 512 ? 1.038 -9.951 50.468 1.00 69.94 512 ASN A C 1
ATOM 3960 O O . ASN A 1 512 ? 0.533 -10.289 51.538 1.00 69.94 512 ASN A O 1
ATOM 3964 N N . LYS A 1 513 ? 0.808 -8.747 49.920 1.00 73.94 513 LYS A N 1
ATOM 3965 C CA . LYS A 1 513 ? 0.094 -7.650 50.619 1.00 73.94 513 LYS A CA 1
ATOM 3966 C C . LYS A 1 513 ? -1.301 -7.290 50.098 1.00 73.94 513 LYS A C 1
ATOM 3968 O O . LYS A 1 513 ? -2.036 -6.590 50.794 1.00 73.94 513 LYS A O 1
ATOM 3973 N N . GLY A 1 514 ? -1.658 -7.699 48.885 1.00 83.81 514 GLY A N 1
ATOM 3974 C CA . GLY A 1 514 ? -2.933 -7.332 48.259 1.00 83.81 514 GLY A CA 1
ATOM 3975 C C . GLY A 1 514 ? -4.058 -8.351 48.462 1.00 83.81 514 GLY A C 1
ATOM 3976 O O . GLY A 1 514 ? -3.829 -9.494 48.859 1.00 83.81 514 GLY A O 1
ATOM 3977 N N . ILE A 1 515 ? -5.276 -7.927 48.123 1.00 91.81 515 ILE A N 1
ATOM 3978 C CA . ILE A 1 515 ? -6.443 -8.789 47.899 1.00 91.81 515 ILE A CA 1
ATOM 3979 C C . ILE A 1 515 ? -6.295 -9.503 46.545 1.00 91.81 515 ILE A C 1
ATOM 3981 O O . ILE A 1 515 ? -5.936 -8.864 45.553 1.00 91.81 515 ILE A O 1
ATOM 3985 N N . ASN A 1 516 ? -6.605 -10.802 46.492 1.00 90.44 516 ASN A N 1
ATOM 3986 C CA . ASN A 1 516 ? -6.541 -11.623 45.274 1.00 90.44 516 ASN A CA 1
ATOM 3987 C C . ASN A 1 516 ? -7.858 -11.606 44.488 1.00 90.44 516 ASN A C 1
ATOM 3989 O O . ASN A 1 516 ? -7.854 -11.543 43.256 1.00 90.44 516 ASN A O 1
ATOM 3993 N N . SER A 1 517 ? -8.988 -11.664 45.194 1.00 92.25 517 SER A N 1
ATOM 3994 C CA . SER A 1 517 ? -10.319 -11.608 44.594 1.00 92.25 517 SER A CA 1
ATOM 3995 C C . SER A 1 517 ? -11.323 -10.935 45.524 1.00 92.25 517 SER A C 1
ATOM 3997 O O . SER A 1 517 ? -11.139 -10.893 46.744 1.00 92.25 517 SER A O 1
ATOM 3999 N N . ILE A 1 518 ? -12.390 -10.383 44.943 1.00 94.62 518 ILE A N 1
ATOM 4000 C CA . ILE A 1 518 ? -13.455 -9.753 45.714 1.00 94.62 518 ILE A CA 1
ATOM 4001 C C . ILE A 1 518 ? -14.840 -9.981 45.111 1.00 94.62 518 ILE A C 1
ATOM 4003 O O . ILE A 1 518 ? -15.046 -9.839 43.904 1.00 94.62 518 ILE A O 1
ATOM 4007 N N . ILE A 1 519 ? -15.807 -10.279 45.979 1.00 94.62 519 ILE A N 1
ATOM 4008 C CA . ILE A 1 519 ? -17.234 -10.317 45.661 1.00 94.62 519 ILE A CA 1
ATOM 4009 C C . ILE A 1 519 ? -17.901 -9.075 46.254 1.00 94.62 519 ILE A C 1
ATOM 4011 O O . ILE A 1 519 ? -18.001 -8.926 47.474 1.00 94.62 519 ILE A O 1
ATOM 4015 N N . ILE A 1 520 ? -18.374 -8.192 45.373 1.00 95.94 520 ILE A N 1
ATOM 4016 C CA . ILE A 1 520 ? -19.119 -6.984 45.739 1.00 95.94 520 ILE A CA 1
ATOM 4017 C C . ILE A 1 520 ? -20.627 -7.309 45.729 1.00 95.94 520 ILE A C 1
ATOM 4019 O O . ILE A 1 520 ? -21.109 -7.856 44.735 1.00 95.94 520 ILE A O 1
ATOM 4023 N N . PRO A 1 521 ? -21.395 -6.991 46.790 1.00 93.25 521 PRO A N 1
ATOM 4024 C CA . PRO A 1 521 ? -22.824 -7.277 46.842 1.00 93.25 521 PRO A CA 1
ATOM 4025 C C . PRO A 1 521 ? -23.627 -6.359 45.914 1.00 93.25 521 PRO A C 1
ATOM 4027 O O . PRO A 1 521 ? -23.299 -5.188 45.726 1.00 93.25 521 PRO A O 1
ATOM 4030 N N . ASP A 1 522 ? -24.763 -6.862 45.417 1.00 95.62 522 ASP A N 1
ATOM 4031 C CA . ASP A 1 522 ? -25.686 -6.136 44.522 1.00 95.62 522 ASP A CA 1
ATOM 4032 C C . ASP A 1 522 ? -26.345 -4.897 45.157 1.00 95.62 522 ASP A C 1
ATOM 4034 O O . ASP A 1 522 ? -27.125 -4.187 44.522 1.00 95.62 522 ASP A O 1
ATOM 4038 N N . THR A 1 523 ? -26.049 -4.631 46.428 1.00 95.94 523 THR A N 1
ATOM 4039 C CA . THR A 1 523 ? -26.509 -3.460 47.166 1.00 95.94 523 THR A CA 1
ATOM 4040 C C . THR A 1 523 ? -25.666 -2.215 46.904 1.00 95.94 523 THR A C 1
ATOM 4042 O O . THR A 1 523 ? -26.170 -1.118 47.139 1.00 95.94 523 THR A O 1
ATOM 4045 N N . ILE A 1 524 ? -24.432 -2.374 46.407 1.00 98.25 524 ILE A N 1
ATOM 4046 C CA . ILE A 1 524 ? -23.490 -1.276 46.177 1.00 98.25 524 ILE A CA 1
ATOM 4047 C C . ILE A 1 524 ? -23.882 -0.459 44.946 1.00 98.25 524 ILE A C 1
ATOM 4049 O O . ILE A 1 524 ? -24.015 -0.985 43.842 1.00 98.25 524 ILE A O 1
ATOM 4053 N N . THR A 1 525 ? -24.012 0.849 45.147 1.00 97.75 525 THR A N 1
ATOM 4054 C CA . THR A 1 525 ? -24.267 1.858 44.117 1.00 97.75 525 THR A CA 1
ATOM 4055 C C . THR A 1 525 ? -23.035 2.706 43.800 1.00 97.75 525 THR A C 1
ATOM 4057 O O . THR A 1 525 ? -22.947 3.246 42.697 1.00 97.75 525 THR A O 1
ATOM 4060 N N . THR A 1 526 ? -22.079 2.801 44.730 1.00 98.44 526 THR A N 1
ATOM 4061 C CA . THR A 1 526 ? -20.890 3.660 44.606 1.00 98.44 526 THR A CA 1
ATOM 4062 C C . THR A 1 526 ? -19.629 2.938 45.075 1.00 98.44 526 THR A C 1
ATOM 4064 O O . THR A 1 526 ? -19.603 2.366 46.166 1.00 98.44 526 THR A O 1
ATOM 4067 N N . ILE A 1 527 ? -18.572 2.998 44.265 1.00 98.69 527 ILE A N 1
ATOM 4068 C CA . ILE A 1 527 ? -17.217 2.563 44.624 1.00 98.69 527 ILE A CA 1
ATOM 4069 C C . ILE A 1 527 ? -16.346 3.815 44.744 1.00 98.69 527 ILE A C 1
ATOM 4071 O O . ILE A 1 527 ? -16.222 4.551 43.769 1.00 98.69 527 ILE A O 1
ATOM 4075 N N . GLY A 1 528 ? -15.784 4.066 45.924 1.00 98.06 528 GLY A N 1
ATOM 4076 C CA . GLY A 1 528 ? -15.023 5.273 46.246 1.00 98.06 528 GLY A CA 1
ATOM 4077 C C . GLY A 1 528 ? -13.670 5.388 45.542 1.00 98.06 528 GLY A C 1
ATOM 4078 O O . GLY A 1 528 ? -13.201 4.476 44.854 1.00 98.06 528 GLY A O 1
ATOM 4079 N N . ASN A 1 529 ? -13.032 6.540 45.722 1.00 98.25 529 ASN A N 1
ATOM 4080 C CA . ASN A 1 529 ? -11.710 6.835 45.184 1.00 98.25 529 ASN A CA 1
ATOM 4081 C C . ASN A 1 529 ? -10.664 5.900 45.792 1.00 98.25 529 ASN A C 1
ATOM 4083 O O . ASN A 1 529 ? -10.647 5.676 46.999 1.00 98.25 529 ASN A O 1
ATOM 4087 N N . GLU A 1 530 ? -9.778 5.355 44.959 1.00 97.44 530 GLU A N 1
ATOM 4088 C CA . GLU A 1 530 ? -8.691 4.454 45.367 1.00 97.44 530 GLU A CA 1
ATOM 4089 C C . GLU A 1 530 ? -9.149 3.211 46.159 1.00 97.44 530 GLU A C 1
ATOM 4091 O O . GLU A 1 530 ? -8.320 2.548 46.780 1.00 97.44 530 GLU A O 1
ATOM 4096 N N . ALA A 1 531 ? -10.447 2.873 46.136 1.00 97.81 531 ALA A N 1
ATOM 4097 C CA . ALA A 1 531 ? -11.048 1.863 47.007 1.00 97.81 531 ALA A CA 1
ATOM 4098 C C . ALA A 1 531 ? -10.328 0.506 46.977 1.00 97.81 531 ALA A C 1
ATOM 4100 O O . ALA A 1 531 ? -10.227 -0.134 48.013 1.00 97.81 531 ALA A O 1
ATOM 4101 N N . PHE A 1 532 ? -9.804 0.091 45.822 1.00 97.19 532 PHE A N 1
ATOM 4102 C CA . PHE A 1 532 ? -9.066 -1.156 45.598 1.00 97.19 532 PHE A CA 1
ATOM 4103 C C . PHE A 1 532 ? -7.704 -0.932 44.929 1.00 97.19 532 PHE A C 1
ATOM 4105 O O . PHE A 1 532 ? -7.157 -1.848 44.305 1.00 97.19 532 PHE A O 1
ATOM 4112 N N . ARG A 1 533 ? -7.128 0.267 45.035 1.00 94.88 533 ARG A N 1
ATOM 4113 C CA . ARG A 1 533 ? -5.839 0.577 44.404 1.00 94.88 533 ARG A CA 1
ATOM 4114 C C . ARG A 1 533 ? -4.698 -0.273 44.988 1.00 94.88 533 ARG A C 1
ATOM 4116 O O . ARG A 1 533 ? -4.671 -0.529 46.192 1.00 94.88 533 ARG A O 1
ATOM 4123 N N . ASN A 1 534 ? -3.744 -0.653 44.127 1.00 91.88 534 ASN A N 1
ATOM 4124 C CA . ASN A 1 534 ? -2.544 -1.440 44.453 1.00 91.88 534 ASN A CA 1
ATOM 4125 C C . ASN A 1 534 ? -2.847 -2.824 45.063 1.00 91.88 534 ASN A C 1
ATOM 4127 O O . ASN A 1 534 ? -2.177 -3.253 46.003 1.00 91.88 534 ASN A O 1
ATOM 4131 N N . ASN A 1 535 ? -3.859 -3.524 44.553 1.00 92.56 535 ASN A N 1
ATOM 4132 C CA . ASN A 1 535 ? -4.168 -4.899 44.955 1.00 92.56 535 ASN A CA 1
ATOM 4133 C C . ASN A 1 535 ? -3.699 -5.908 43.892 1.00 92.56 535 ASN A C 1
ATOM 4135 O O . ASN A 1 535 ? -2.925 -5.586 42.992 1.00 92.56 535 ASN A O 1
ATOM 4139 N N . CYS A 1 536 ? -4.106 -7.169 44.028 1.00 92.00 536 CYS A N 1
ATOM 4140 C CA . CYS A 1 536 ? -3.749 -8.258 43.121 1.00 92.00 536 CYS A CA 1
ATOM 4141 C C . CYS A 1 536 ? -4.986 -8.839 42.419 1.00 92.00 536 CYS A C 1
ATOM 4143 O O . CYS A 1 536 ? -4.989 -10.013 42.049 1.00 92.00 536 CYS A O 1
ATOM 4145 N N . LEU A 1 537 ? -6.039 -8.029 42.235 1.00 94.25 537 LEU A N 1
ATOM 4146 C CA . LEU A 1 537 ? -7.291 -8.477 41.627 1.00 94.25 537 LEU A CA 1
ATOM 4147 C C . LEU A 1 537 ? -7.051 -8.910 40.183 1.00 94.25 537 LEU A C 1
ATOM 4149 O O . LEU A 1 537 ? -6.626 -8.106 39.359 1.00 94.25 537 LEU A O 1
ATOM 4153 N N . THR A 1 538 ? -7.348 -10.170 39.873 1.00 91.75 538 THR A N 1
ATOM 4154 C CA . THR A 1 538 ? -7.204 -10.731 38.514 1.00 91.75 538 THR A CA 1
ATOM 4155 C C . THR A 1 538 ? -8.470 -10.594 37.668 1.00 91.75 538 THR A C 1
ATOM 4157 O O . THR A 1 538 ? -8.422 -10.618 36.437 1.00 91.75 538 THR A O 1
ATOM 4160 N N . SER A 1 539 ? -9.614 -10.431 38.328 1.00 93.94 539 SER A N 1
ATOM 4161 C CA . SER A 1 539 ? -10.919 -10.185 37.724 1.00 93.94 539 SER A CA 1
ATOM 4162 C C . SER A 1 539 ? -11.788 -9.385 38.690 1.00 93.94 539 SER A C 1
ATOM 4164 O O . SER A 1 539 ? -11.541 -9.367 39.899 1.00 93.94 539 SER A O 1
ATOM 4166 N N . ILE A 1 540 ? -12.811 -8.717 38.160 1.00 96.06 540 ILE A N 1
ATOM 4167 C CA . ILE A 1 540 ? -13.798 -8.010 38.970 1.00 96.06 540 ILE A CA 1
ATOM 4168 C C . ILE A 1 540 ? -15.185 -8.120 38.342 1.00 96.06 540 ILE A C 1
ATOM 4170 O O . ILE A 1 540 ? -15.374 -7.856 37.155 1.00 96.06 540 ILE A O 1
ATOM 4174 N N . LYS A 1 541 ? -16.179 -8.479 39.160 1.00 95.69 541 LYS A N 1
ATOM 4175 C CA . LYS A 1 541 ? -17.594 -8.414 38.789 1.00 95.69 541 LYS A CA 1
ATOM 4176 C C . LYS A 1 541 ? -18.223 -7.193 39.445 1.00 95.69 541 LYS A C 1
ATOM 4178 O O . LYS A 1 541 ? -18.514 -7.205 40.638 1.00 95.69 541 LYS A O 1
ATOM 4183 N N . ILE A 1 542 ? -18.438 -6.147 38.656 1.00 97.06 542 ILE A N 1
ATOM 4184 C CA . ILE A 1 542 ? -19.079 -4.919 39.129 1.00 97.06 542 ILE A CA 1
ATOM 4185 C C . ILE A 1 542 ? -20.603 -5.141 39.155 1.00 97.06 542 ILE A C 1
ATOM 4187 O O . ILE A 1 542 ? -21.175 -5.532 38.130 1.00 97.06 542 ILE A O 1
ATOM 4191 N N . PRO A 1 543 ? -21.287 -4.930 40.294 1.00 95.44 543 PRO A N 1
ATOM 4192 C CA . PRO A 1 543 ? -22.726 -5.145 40.382 1.00 95.44 543 PRO A CA 1
ATOM 4193 C C . PRO A 1 543 ? -23.540 -4.179 39.524 1.00 95.44 543 PRO A C 1
ATOM 4195 O O . PRO A 1 543 ? -23.179 -3.018 39.347 1.00 95.44 543 PRO A O 1
ATOM 4198 N N . LYS A 1 544 ? -24.712 -4.628 39.058 1.00 94.25 544 LYS A N 1
ATOM 4199 C CA . LYS A 1 544 ? -25.595 -3.820 38.196 1.00 94.25 544 LYS A CA 1
ATOM 4200 C C . LYS A 1 544 ? -26.111 -2.544 38.865 1.00 94.25 544 LYS A C 1
ATOM 4202 O O . LYS A 1 544 ? -26.516 -1.636 38.154 1.00 94.25 544 LYS A O 1
ATOM 4207 N N . ALA A 1 545 ? -26.150 -2.483 40.196 1.00 95.94 545 ALA A N 1
ATOM 4208 C CA . ALA A 1 545 ? -26.608 -1.303 40.926 1.00 95.94 545 ALA A CA 1
ATOM 4209 C C . ALA A 1 545 ? -25.569 -0.167 40.954 1.00 95.94 545 ALA A C 1
ATOM 4211 O O . ALA A 1 545 ? -25.927 0.960 41.294 1.00 95.94 545 ALA A O 1
ATOM 4212 N N . VAL A 1 546 ? -24.309 -0.440 40.588 1.00 98.31 546 VAL A N 1
ATOM 4213 C CA . VAL A 1 546 ? -23.245 0.567 40.583 1.00 98.31 546 VAL A CA 1
ATOM 4214 C C . VAL A 1 546 ? -23.526 1.624 39.520 1.00 98.31 546 VAL A C 1
ATOM 4216 O O . VAL A 1 546 ? -23.753 1.310 38.354 1.00 98.31 546 VAL A O 1
ATOM 4219 N N . THR A 1 547 ? -23.476 2.884 39.943 1.00 97.69 547 THR A N 1
ATOM 4220 C CA . THR A 1 547 ? -23.630 4.069 39.088 1.00 97.69 547 THR A CA 1
ATOM 4221 C C . THR A 1 547 ? -22.349 4.898 39.004 1.00 97.69 547 THR A C 1
ATOM 4223 O O . THR A 1 547 ? -22.139 5.600 38.016 1.00 97.69 547 THR A O 1
ATOM 4226 N N . THR A 1 548 ? -21.481 4.804 40.019 1.00 98.12 548 THR A N 1
ATOM 4227 C CA . THR A 1 548 ? -20.251 5.598 40.132 1.00 98.12 548 THR A CA 1
ATOM 4228 C C . THR A 1 548 ? -19.068 4.731 40.557 1.00 98.12 548 THR A C 1
ATOM 4230 O O . THR A 1 548 ? -19.149 3.999 41.546 1.00 98.12 548 THR A O 1
ATOM 4233 N N . ILE A 1 549 ? -17.962 4.851 39.821 1.00 98.69 549 ILE A N 1
ATOM 4234 C CA . ILE A 1 549 ? -16.654 4.265 40.133 1.00 98.69 549 ILE A CA 1
ATOM 4235 C C . ILE A 1 549 ? -15.659 5.414 40.302 1.00 98.69 549 ILE A C 1
ATOM 4237 O O . ILE A 1 549 ? -15.469 6.199 39.376 1.00 98.69 549 ILE A O 1
ATOM 4241 N N . GLY A 1 550 ? -15.041 5.524 41.474 1.00 98.19 550 GLY A N 1
ATOM 4242 C CA . GLY A 1 550 ? -14.166 6.630 41.851 1.00 98.19 550 GLY A CA 1
ATOM 4243 C C . GLY A 1 550 ? -12.831 6.674 41.108 1.00 98.19 550 GLY A C 1
ATOM 4244 O O . GLY A 1 550 ? -12.428 5.745 40.402 1.00 98.19 550 GLY A O 1
ATOM 4245 N N . MET A 1 551 ? -12.122 7.787 41.285 1.00 97.81 551 MET A N 1
ATOM 4246 C CA . MET A 1 551 ? -10.779 8.005 40.750 1.00 97.81 551 MET A CA 1
ATOM 4247 C C . MET A 1 551 ? -9.824 6.931 41.277 1.00 97.81 551 MET A C 1
ATOM 4249 O O . MET A 1 551 ? -9.823 6.638 42.469 1.00 97.81 551 MET A O 1
ATOM 4253 N N . LEU A 1 552 ? -9.017 6.333 40.396 1.00 96.31 552 LEU A N 1
ATOM 4254 C CA . LEU A 1 552 ? -8.033 5.291 40.721 1.00 96.31 552 LEU A CA 1
ATOM 4255 C C . LEU A 1 552 ? -8.603 4.054 41.449 1.00 96.31 552 LEU A C 1
ATOM 4257 O O . LEU A 1 552 ? -7.829 3.279 42.005 1.00 96.31 552 LEU A O 1
ATOM 4261 N N . ALA A 1 553 ? -9.926 3.840 41.452 1.00 98.00 553 ALA A N 1
ATOM 4262 C CA . ALA A 1 553 ? -10.583 2.823 42.278 1.00 98.00 553 ALA A CA 1
ATOM 4263 C C . ALA A 1 553 ? -9.987 1.410 42.139 1.00 98.00 553 ALA A C 1
ATOM 4265 O O . ALA A 1 553 ? -9.829 0.736 43.146 1.00 98.00 553 ALA A O 1
ATOM 4266 N N . PHE A 1 554 ? -9.610 0.981 40.933 1.00 97.75 554 PHE A N 1
ATOM 4267 C CA . PHE A 1 554 ? -8.982 -0.315 40.637 1.00 97.75 554 PHE A CA 1
ATOM 4268 C C . PHE A 1 554 ? -7.595 -0.163 39.984 1.00 97.75 554 PHE A C 1
ATOM 4270 O O . PHE A 1 554 ? -7.114 -1.067 39.296 1.00 97.75 554 PHE A O 1
ATOM 4277 N N . ASN A 1 555 ? -6.926 0.972 40.193 1.00 95.62 555 ASN A N 1
ATOM 4278 C CA . ASN A 1 555 ? -5.602 1.236 39.633 1.00 95.62 555 ASN A CA 1
ATOM 4279 C C . ASN A 1 555 ? -4.543 0.257 40.171 1.00 95.62 555 ASN A C 1
ATOM 4281 O O . ASN A 1 555 ? -4.579 -0.091 41.353 1.00 95.62 555 ASN A O 1
ATOM 4285 N N . ASN A 1 556 ? -3.583 -0.131 39.325 1.00 91.50 556 ASN A N 1
ATOM 4286 C CA . ASN A 1 556 ? -2.467 -1.018 39.681 1.00 91.50 556 ASN A CA 1
ATOM 4287 C C . ASN A 1 556 ? -2.947 -2.362 40.262 1.00 91.50 556 ASN A C 1
ATOM 4289 O O . ASN A 1 556 ? -2.698 -2.688 41.423 1.00 91.50 556 ASN A O 1
ATOM 4293 N N . ASN A 1 557 ? -3.703 -3.103 39.452 1.00 93.25 557 ASN A N 1
ATOM 4294 C CA . ASN A 1 557 ? -4.194 -4.451 39.745 1.00 93.25 557 ASN A CA 1
ATOM 4295 C C . ASN A 1 557 ? -3.749 -5.417 38.629 1.00 93.25 557 ASN A C 1
ATOM 4297 O O . ASN A 1 557 ? -2.865 -5.107 37.831 1.00 93.25 557 ASN A O 1
ATOM 4301 N N . MET A 1 558 ? -4.316 -6.625 38.585 1.00 93.12 558 MET A N 1
ATOM 4302 C CA . MET A 1 558 ? -3.984 -7.652 37.594 1.00 93.12 558 MET A CA 1
ATOM 4303 C C . MET A 1 558 ? -5.180 -8.024 36.698 1.00 93.12 558 MET A C 1
ATOM 4305 O O . MET A 1 558 ? -5.241 -9.146 36.192 1.00 93.12 558 MET A O 1
ATOM 4309 N N . ILE A 1 559 ? -6.145 -7.112 36.525 1.00 96.31 559 ILE A N 1
ATOM 4310 C CA . ILE A 1 559 ? -7.410 -7.390 35.832 1.00 96.31 559 ILE A CA 1
ATOM 4311 C C . ILE A 1 559 ? -7.134 -7.648 34.350 1.00 96.31 559 ILE A C 1
ATOM 4313 O O . ILE A 1 559 ? -6.477 -6.835 33.706 1.00 96.31 559 ILE A O 1
ATOM 4317 N N . LYS A 1 560 ? -7.653 -8.764 33.820 1.00 95.31 560 LYS A N 1
ATOM 4318 C CA . LYS A 1 560 ? -7.487 -9.160 32.406 1.00 95.31 560 LYS A CA 1
ATOM 4319 C C . LYS A 1 560 ? -8.704 -8.883 31.527 1.00 95.31 560 LYS A C 1
ATOM 4321 O O . LYS A 1 560 ? -8.573 -8.511 30.366 1.00 95.31 560 LYS A O 1
ATOM 4326 N N . GLU A 1 561 ? -9.896 -9.043 32.087 1.00 97.31 561 GLU A N 1
ATOM 4327 C CA . GLU A 1 561 ? -11.156 -8.775 31.399 1.00 97.31 561 GLU A CA 1
ATOM 4328 C C . GLU A 1 561 ? -12.033 -7.888 32.274 1.00 97.31 561 GLU A C 1
ATOM 4330 O O . GLU A 1 561 ? -12.132 -8.098 33.487 1.00 97.31 561 GLU A O 1
ATOM 4335 N N . LEU A 1 562 ? -12.686 -6.904 31.658 1.00 97.94 562 LEU A N 1
ATOM 4336 C CA . LEU A 1 562 ? -13.521 -5.945 32.365 1.00 97.94 562 LEU A CA 1
ATOM 4337 C C . LEU A 1 562 ? -14.845 -5.724 31.637 1.00 97.94 562 LEU A C 1
ATOM 4339 O O . LEU A 1 562 ? -14.891 -5.366 30.463 1.00 97.94 562 LEU A O 1
ATOM 4343 N N . THR A 1 563 ? 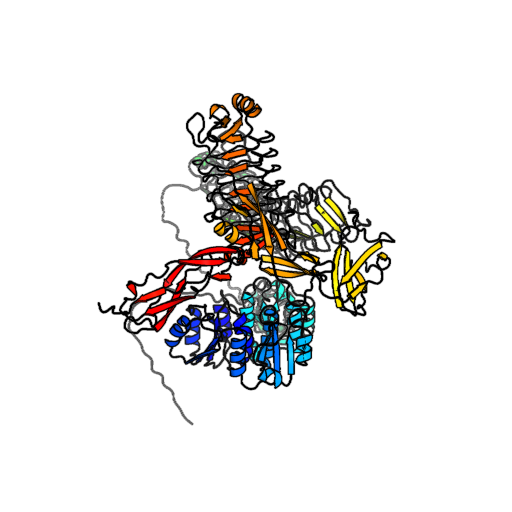-15.943 -5.885 32.374 1.00 97.50 563 THR A N 1
ATOM 4344 C CA . THR A 1 563 ? -17.275 -5.450 31.944 1.00 97.50 563 THR A CA 1
ATOM 4345 C C . THR A 1 563 ? -17.804 -4.427 32.933 1.00 97.50 563 THR A C 1
ATOM 4347 O O . THR A 1 563 ? -18.010 -4.742 34.106 1.00 97.50 563 THR A O 1
ATOM 4350 N N . ILE A 1 564 ? -18.033 -3.208 32.451 1.00 97.50 564 ILE A N 1
ATOM 4351 C CA . ILE A 1 564 ? -18.640 -2.137 33.237 1.00 97.50 564 ILE A CA 1
ATOM 4352 C C . ILE A 1 564 ? -20.164 -2.155 32.978 1.00 97.50 564 ILE A C 1
ATOM 4354 O O . ILE A 1 564 ? -20.579 -2.101 31.821 1.00 97.50 564 ILE A O 1
ATOM 4358 N N . PRO A 1 565 ? -21.017 -2.264 34.017 1.00 95.69 565 PRO A N 1
ATOM 4359 C CA . PRO A 1 565 ? -22.470 -2.368 33.859 1.00 95.69 565 PRO A CA 1
ATOM 4360 C C . PRO A 1 565 ? -23.128 -1.135 33.228 1.00 95.69 565 PRO A C 1
ATOM 4362 O O . PRO A 1 565 ? -22.713 -0.010 33.484 1.00 95.69 565 PRO A O 1
ATOM 4365 N N . GLU A 1 566 ? -24.242 -1.342 32.513 1.00 94.38 566 GLU A N 1
ATOM 4366 C CA . GLU A 1 566 ? -25.002 -0.286 31.808 1.00 94.38 566 GLU A CA 1
ATOM 4367 C C . GLU A 1 566 ? -25.466 0.884 32.691 1.00 94.38 566 GLU A C 1
ATOM 4369 O O . GLU A 1 566 ? -25.703 1.975 32.184 1.00 94.38 566 GLU A O 1
ATOM 4374 N N . ASN A 1 567 ? -25.579 0.697 34.006 1.00 94.56 567 ASN A N 1
ATOM 4375 C CA . ASN A 1 567 ? -26.014 1.753 34.925 1.00 94.56 567 ASN A CA 1
ATOM 4376 C C . ASN A 1 567 ? -24.875 2.680 35.379 1.00 94.56 567 ASN A C 1
ATOM 4378 O O . ASN A 1 567 ? -25.144 3.665 36.067 1.00 94.56 567 ASN A O 1
ATOM 4382 N N . VAL A 1 568 ? -23.621 2.386 35.017 1.00 97.62 568 VAL A N 1
ATOM 4383 C CA . VAL A 1 568 ? -22.464 3.202 35.398 1.00 97.62 568 VAL A CA 1
ATOM 4384 C C . VAL A 1 568 ? -22.411 4.468 34.551 1.00 97.62 568 VAL A C 1
ATOM 4386 O O . VAL A 1 568 ? -22.084 4.430 33.372 1.00 97.62 568 VAL A O 1
ATOM 4389 N N . ILE A 1 569 ? -22.681 5.603 35.190 1.00 94.25 569 ILE A N 1
ATOM 4390 C CA . ILE A 1 569 ? -22.694 6.930 34.566 1.00 94.25 569 ILE A CA 1
ATOM 4391 C C . ILE A 1 569 ? -21.311 7.582 34.665 1.00 94.25 569 ILE A C 1
ATOM 4393 O O . ILE A 1 569 ? -20.881 8.272 33.742 1.00 94.25 569 ILE A O 1
ATOM 4397 N N . ASN A 1 570 ? -20.607 7.353 35.779 1.00 94.81 570 ASN A N 1
ATOM 4398 C CA . ASN A 1 570 ? -19.342 8.012 36.092 1.00 94.81 570 ASN A CA 1
ATOM 4399 C C . ASN A 1 570 ? -18.234 6.990 36.362 1.00 94.81 570 ASN A C 1
ATOM 4401 O O . ASN A 1 570 ? -18.361 6.136 37.241 1.00 94.81 570 ASN A O 1
ATOM 4405 N N . VAL A 1 571 ? -17.119 7.136 35.645 1.00 98.12 571 VAL A N 1
ATOM 4406 C CA . VAL A 1 571 ? -15.858 6.429 35.898 1.00 98.12 571 VAL A CA 1
ATOM 4407 C C . VAL A 1 571 ? -14.791 7.482 36.184 1.00 98.12 571 VAL A C 1
ATOM 4409 O O . VAL A 1 571 ? -14.638 8.432 35.425 1.00 98.12 571 VAL A O 1
ATOM 4412 N N . GLY A 1 572 ? -14.074 7.363 37.295 1.00 96.62 572 GLY A N 1
ATOM 4413 C CA . GLY A 1 572 ? -13.038 8.316 37.672 1.00 96.62 572 GLY A CA 1
ATOM 4414 C C . GLY A 1 572 ? -11.753 8.156 36.856 1.00 96.62 572 GLY A C 1
ATOM 4415 O O . GLY A 1 572 ? -11.466 7.096 36.293 1.00 96.62 572 GLY A O 1
ATOM 4416 N N . ASN A 1 573 ? -10.933 9.208 36.827 1.00 96.50 573 ASN A N 1
ATOM 4417 C CA . ASN A 1 573 ? -9.617 9.153 36.188 1.00 96.50 573 ASN A CA 1
ATOM 4418 C C . ASN A 1 573 ? -8.742 8.062 36.825 1.00 96.50 573 ASN A C 1
ATOM 4420 O O . ASN A 1 573 ? -8.741 7.854 38.034 1.00 96.50 573 ASN A O 1
ATOM 4424 N N . GLY A 1 574 ? -8.016 7.333 35.992 1.00 94.75 574 GLY A N 1
ATOM 4425 C CA . GLY A 1 574 ? -7.127 6.236 36.351 1.00 94.75 574 GLY A CA 1
ATOM 4426 C C . GLY A 1 574 ? -7.818 5.015 36.955 1.00 94.75 574 GLY A C 1
ATOM 4427 O O . GLY A 1 574 ? -7.113 4.118 37.409 1.00 94.75 574 GLY A O 1
ATOM 4428 N N . ALA A 1 575 ? -9.158 4.955 36.985 1.00 98.00 575 ALA A N 1
ATOM 4429 C CA . ALA A 1 575 ? -9.899 3.916 37.701 1.00 98.00 575 ALA A CA 1
ATOM 4430 C C . ALA A 1 575 ? -9.457 2.490 37.347 1.00 98.00 575 ALA A C 1
ATOM 4432 O O . ALA A 1 575 ? -9.421 1.658 38.242 1.00 98.00 575 ALA A O 1
ATOM 4433 N N . PHE A 1 576 ? -9.073 2.224 36.097 1.00 98.19 576 PHE A N 1
ATOM 4434 C CA . PHE A 1 576 ? -8.621 0.914 35.617 1.00 98.19 576 PHE A CA 1
ATOM 4435 C C . PHE A 1 576 ? -7.237 0.965 34.949 1.00 98.19 576 PHE A C 1
ATOM 4437 O O . PHE A 1 576 ? -6.868 0.060 34.200 1.00 98.19 576 PHE A O 1
ATOM 4444 N N . ALA A 1 577 ? -6.448 2.008 35.218 1.00 96.00 577 ALA A N 1
ATOM 4445 C CA . ALA A 1 577 ? -5.107 2.132 34.656 1.00 96.00 577 ALA A CA 1
ATOM 4446 C C . ALA A 1 577 ? -4.119 1.180 35.352 1.00 96.00 577 ALA A C 1
ATOM 4448 O O . ALA A 1 577 ? -4.347 0.814 36.511 1.00 96.00 577 ALA A O 1
ATOM 4449 N N . LEU A 1 578 ? -3.016 0.829 34.682 1.00 93.19 578 LEU A N 1
ATOM 4450 C CA . LEU A 1 578 ? -1.998 -0.110 35.186 1.00 93.19 578 LEU A CA 1
ATOM 4451 C C . LEU A 1 578 ? -2.608 -1.485 35.519 1.00 93.19 578 LEU A C 1
ATOM 4453 O O . LEU A 1 578 ? -2.549 -1.957 36.652 1.00 93.19 578 LEU A O 1
ATOM 4457 N N . ASN A 1 579 ? -3.258 -2.100 34.537 1.00 94.38 579 ASN A N 1
ATOM 4458 C CA . ASN A 1 579 ? -3.793 -3.462 34.620 1.00 94.38 579 ASN A CA 1
ATOM 4459 C C . ASN A 1 579 ? -3.311 -4.269 33.396 1.00 94.38 579 ASN A C 1
ATOM 4461 O O . ASN A 1 579 ? -2.404 -3.842 32.688 1.00 94.38 579 ASN A O 1
ATOM 4465 N N . TYR A 1 580 ? -3.888 -5.448 33.152 1.00 95.25 580 TYR A N 1
ATOM 4466 C CA . TYR A 1 580 ? -3.614 -6.259 31.958 1.00 95.25 580 TYR A CA 1
ATOM 4467 C C . TYR A 1 580 ? -4.874 -6.445 31.118 1.00 95.25 580 TYR A C 1
ATOM 4469 O O . TYR A 1 580 ? -5.103 -7.528 30.577 1.00 95.25 580 TYR A O 1
ATOM 4477 N N . ILE A 1 581 ? -5.740 -5.429 31.077 1.00 98.12 581 ILE A N 1
ATOM 4478 C CA . ILE A 1 581 ? -7.041 -5.561 30.431 1.00 98.12 581 ILE A CA 1
ATOM 4479 C C . ILE A 1 581 ? -6.804 -5.737 28.935 1.00 98.12 581 ILE A C 1
ATOM 4481 O O . ILE A 1 581 ? -6.312 -4.820 28.286 1.00 98.12 581 ILE A O 1
ATOM 4485 N N . SER A 1 582 ? -7.177 -6.897 28.404 1.00 96.44 582 SER A N 1
ATOM 4486 C CA . SER A 1 582 ? -7.162 -7.196 26.969 1.00 96.44 582 SER A CA 1
ATOM 4487 C C . SER A 1 582 ? -8.567 -7.206 26.365 1.00 96.44 582 SER A C 1
ATOM 4489 O O . SER A 1 582 ? -8.719 -7.041 25.157 1.00 96.44 582 SER A O 1
ATOM 4491 N N . LYS A 1 583 ? -9.612 -7.330 27.200 1.00 97.00 583 LYS A N 1
ATOM 4492 C CA . LYS A 1 583 ? -11.023 -7.289 26.787 1.00 97.00 583 LYS A CA 1
ATOM 4493 C C . LYS A 1 583 ? -11.835 -6.326 27.647 1.00 97.00 583 LYS A C 1
ATOM 4495 O O . LYS A 1 583 ? -11.922 -6.495 28.866 1.00 97.00 583 LYS A O 1
ATOM 4500 N N . LEU A 1 584 ? -12.472 -5.350 27.002 1.00 97.81 584 LEU A N 1
ATOM 4501 C CA . LEU A 1 584 ? -13.220 -4.278 27.658 1.00 97.81 584 LEU A CA 1
ATOM 4502 C C . LEU A 1 584 ? -14.618 -4.106 27.054 1.00 97.81 584 LEU A C 1
ATOM 4504 O O . LEU A 1 584 ? -14.756 -3.813 25.869 1.00 97.81 584 LEU A O 1
ATOM 4508 N N . ASN A 1 585 ? -15.646 -4.195 27.902 1.00 96.50 585 ASN A N 1
ATOM 4509 C CA . ASN A 1 585 ? -17.020 -3.818 27.569 1.00 96.50 585 ASN A CA 1
ATOM 4510 C C . ASN A 1 585 ? -17.408 -2.541 28.326 1.00 96.50 585 ASN A C 1
ATOM 4512 O O . ASN A 1 585 ? -17.499 -2.546 29.560 1.00 96.50 585 ASN A O 1
ATOM 4516 N N . LEU A 1 586 ? -17.640 -1.462 27.578 1.00 97.25 586 LEU A N 1
ATOM 4517 C CA . LEU A 1 586 ? -18.075 -0.163 28.094 1.00 97.25 586 LEU A CA 1
ATOM 4518 C C . LEU A 1 586 ? -19.605 -0.029 28.039 1.00 97.25 586 LEU A C 1
ATOM 4520 O O . LEU A 1 586 ? -20.214 -0.536 27.096 1.00 97.25 586 LEU A O 1
ATOM 4524 N N . PRO A 1 587 ? -20.233 0.684 28.991 1.00 95.38 587 PRO A N 1
ATOM 4525 C CA . PRO A 1 587 ? -21.673 0.857 29.004 1.00 95.38 587 PRO A CA 1
ATOM 4526 C C . PRO A 1 587 ? -22.100 2.026 28.116 1.00 95.38 587 PRO A C 1
ATOM 4528 O O . PRO A 1 587 ? -21.399 3.032 27.982 1.00 95.38 587 PRO A O 1
ATOM 4531 N N . SER A 1 588 ? -23.296 1.915 27.545 1.00 92.19 588 SER A N 1
ATOM 4532 C CA . SER A 1 588 ? -23.875 2.935 26.659 1.00 92.19 588 SER A CA 1
ATOM 4533 C C . SER A 1 588 ? -24.322 4.216 27.376 1.00 92.19 588 SER A C 1
ATOM 4535 O O . SER A 1 588 ? -24.629 5.220 26.736 1.00 92.19 588 SER A O 1
ATOM 4537 N N . SER A 1 589 ? -24.342 4.205 28.709 1.00 94.38 589 SER A N 1
ATOM 4538 C CA . SER A 1 589 ? -24.680 5.356 29.550 1.00 94.38 589 SER A CA 1
ATOM 4539 C C . SER A 1 589 ? -23.556 6.391 29.680 1.00 94.38 589 SER A C 1
ATOM 4541 O O . SER A 1 589 ? -23.833 7.522 30.089 1.00 94.38 589 SER A O 1
ATOM 4543 N N . LEU A 1 590 ? -22.312 6.065 29.301 1.00 95.94 590 LEU A N 1
ATOM 4544 C CA . LEU A 1 590 ? -21.205 7.023 29.349 1.00 95.94 590 LEU A CA 1
ATOM 4545 C C . LEU A 1 590 ? -21.373 8.135 28.308 1.00 95.94 590 LEU A C 1
ATOM 4547 O O . LEU A 1 590 ? -21.606 7.887 27.127 1.00 95.94 590 LEU A O 1
ATOM 4551 N N . LYS A 1 591 ? -21.160 9.382 28.740 1.00 95.94 591 LYS A N 1
ATOM 4552 C CA . LYS A 1 591 ? -21.021 10.543 27.840 1.00 95.94 591 LYS A CA 1
ATOM 4553 C C . LYS A 1 591 ? -19.574 10.863 27.495 1.00 95.94 591 LYS A C 1
ATOM 4555 O O . LYS A 1 591 ? -19.292 11.282 26.373 1.00 95.94 591 LYS A O 1
ATOM 4560 N N . THR A 1 592 ? -18.671 10.622 28.436 1.00 97.31 592 THR A N 1
ATOM 4561 C CA . THR A 1 592 ? -17.239 10.869 28.287 1.00 97.31 592 THR A CA 1
ATOM 4562 C C . THR A 1 592 ? -16.480 9.634 28.726 1.00 97.31 592 THR A C 1
ATOM 4564 O O . THR A 1 592 ? -16.769 9.086 29.788 1.00 97.31 592 THR A O 1
ATOM 4567 N N . ILE A 1 593 ? -15.483 9.228 27.943 1.00 98.06 593 ILE A N 1
ATOM 4568 C CA . ILE A 1 593 ? -14.491 8.252 28.386 1.00 98.06 593 ILE A CA 1
ATOM 4569 C C . ILE A 1 593 ? -13.345 9.025 29.057 1.00 98.06 593 ILE A C 1
ATOM 4571 O O . ILE A 1 593 ? -12.696 9.847 28.395 1.00 98.06 593 ILE A O 1
ATOM 4575 N N . PRO A 1 594 ? -13.125 8.839 30.370 1.00 97.25 594 PRO A N 1
ATOM 4576 C CA . PRO A 1 594 ? -12.094 9.549 31.121 1.00 97.25 594 PRO A CA 1
ATOM 4577 C C . PRO A 1 594 ? -10.725 8.884 30.950 1.00 97.25 594 PRO A C 1
ATOM 4579 O O . PRO A 1 594 ? -10.585 7.903 30.219 1.00 97.25 594 PRO A O 1
ATOM 4582 N N . VAL A 1 595 ? -9.713 9.395 31.658 1.00 96.31 595 VAL A N 1
ATOM 4583 C CA . VAL A 1 595 ? -8.337 8.862 31.660 1.00 96.31 595 VAL A CA 1
ATOM 4584 C C . VAL A 1 595 ? -8.249 7.538 32.424 1.00 96.31 595 VAL A C 1
ATOM 4586 O O . VAL A 1 595 ? -7.494 7.424 33.376 1.00 96.31 595 VAL A O 1
ATOM 4589 N N . ALA A 1 596 ? -9.097 6.559 32.117 1.00 96.69 596 ALA A N 1
ATOM 4590 C CA . ALA A 1 596 ? -9.348 5.413 32.987 1.00 96.69 596 ALA A CA 1
ATOM 4591 C C . ALA A 1 596 ? -8.650 4.120 32.551 1.00 96.69 596 ALA A C 1
ATOM 4593 O O . ALA A 1 596 ? -8.477 3.256 33.403 1.00 96.69 596 ALA A O 1
ATOM 4594 N N . PHE A 1 597 ? -8.246 3.983 31.284 1.00 98.06 597 PHE A N 1
ATOM 4595 C CA . PHE A 1 597 ? -7.813 2.707 30.693 1.00 98.06 597 PHE A CA 1
ATOM 4596 C C . PHE A 1 597 ? -6.374 2.734 30.149 1.00 98.06 597 PHE A C 1
ATOM 4598 O O . PHE A 1 597 ? -5.981 1.862 29.375 1.00 98.06 597 PHE A O 1
ATOM 4605 N N . ALA A 1 598 ? -5.568 3.708 30.573 1.00 95.94 598 ALA A N 1
ATOM 4606 C CA . ALA A 1 598 ? -4.152 3.799 30.225 1.00 95.94 598 ALA A CA 1
ATOM 4607 C C . ALA A 1 598 ? -3.317 2.640 30.808 1.00 95.94 598 ALA A C 1
ATOM 4609 O O . ALA A 1 598 ? -3.640 2.135 31.885 1.00 95.94 598 ALA A O 1
ATOM 4610 N N . PHE A 1 599 ? -2.216 2.271 30.149 1.00 94.75 599 PHE A N 1
ATOM 4611 C CA . PHE A 1 599 ? -1.294 1.208 30.576 1.00 94.75 599 PHE A CA 1
ATOM 4612 C C . PHE A 1 599 ? -2.009 -0.137 30.779 1.00 94.75 599 PHE A C 1
ATOM 4614 O O . PHE A 1 599 ? -2.127 -0.639 31.900 1.00 94.75 599 PHE A O 1
ATOM 4621 N N . ASN A 1 600 ? -2.541 -0.670 29.680 1.00 96.50 600 ASN A N 1
ATOM 4622 C CA . ASN A 1 600 ? -3.248 -1.949 29.603 1.00 96.50 600 ASN A CA 1
ATOM 4623 C C . ASN A 1 600 ? -2.797 -2.721 28.346 1.00 96.50 600 ASN A C 1
ATOM 4625 O O . ASN A 1 600 ? -1.828 -2.352 27.689 1.00 96.50 600 ASN A O 1
ATOM 4629 N N . GLU A 1 601 ? -3.483 -3.815 28.019 1.00 97.12 601 GLU A N 1
ATOM 4630 C CA . GLU A 1 601 ? -3.114 -4.743 26.944 1.00 97.12 601 GLU A CA 1
ATOM 4631 C C . GLU A 1 601 ? -4.211 -4.816 25.863 1.00 97.12 601 GLU A C 1
ATOM 4633 O O . GLU A 1 601 ? -4.391 -5.851 25.225 1.00 97.12 601 GLU A O 1
ATOM 4638 N N . LEU A 1 602 ? -4.992 -3.742 25.678 1.00 98.06 602 LEU A N 1
ATOM 4639 C CA . LEU A 1 602 ? -6.105 -3.718 24.723 1.00 98.06 602 LEU A CA 1
ATOM 4640 C C . LEU A 1 602 ? -5.584 -3.748 23.286 1.00 98.06 602 LEU A C 1
ATOM 4642 O O . LEU A 1 602 ? -4.778 -2.899 22.917 1.00 98.06 602 LEU A O 1
ATOM 4646 N N . GLU A 1 603 ? -6.097 -4.664 22.466 1.00 96.62 603 GLU A N 1
ATOM 4647 C CA . GLU A 1 603 ? -5.802 -4.744 21.023 1.00 96.62 603 GLU A CA 1
ATOM 4648 C C . GLU A 1 603 ? -6.925 -4.147 20.160 1.00 96.62 603 GLU A C 1
ATOM 4650 O O . GLU A 1 603 ? -6.676 -3.586 19.088 1.00 96.62 603 GLU A O 1
ATOM 4655 N N . GLU A 1 604 ? -8.159 -4.209 20.660 1.00 96.38 604 GLU A N 1
ATOM 4656 C CA . GLU A 1 604 ? -9.330 -3.580 20.063 1.00 96.38 604 GLU A CA 1
ATOM 4657 C C . GLU A 1 604 ? -10.248 -2.975 21.129 1.00 96.38 604 GLU A C 1
ATOM 4659 O O . GLU A 1 604 ? -10.312 -3.443 22.269 1.00 96.38 604 GLU A O 1
ATOM 4664 N N . VAL A 1 605 ? -10.984 -1.925 20.759 1.00 95.50 605 VAL A N 1
ATOM 4665 C CA . VAL A 1 605 ? -12.010 -1.345 21.632 1.00 95.50 605 VAL A CA 1
ATOM 4666 C C . VAL A 1 605 ? -13.227 -0.896 20.828 1.00 95.50 605 VAL A C 1
ATOM 4668 O O . VAL A 1 605 ? -13.114 -0.328 19.741 1.00 95.50 605 VAL A O 1
ATOM 4671 N N . THR A 1 606 ? -14.419 -1.141 21.373 1.00 96.25 606 THR A N 1
ATOM 4672 C CA . THR A 1 606 ? -15.671 -0.594 20.839 1.00 96.25 606 THR A CA 1
ATOM 4673 C C . THR A 1 606 ? -16.164 0.507 21.758 1.00 96.25 606 THR A C 1
ATOM 4675 O O . THR A 1 606 ? -16.436 0.273 22.936 1.00 96.25 606 THR A O 1
ATOM 4678 N N . ILE A 1 607 ? -16.280 1.713 21.213 1.00 97.31 607 ILE A N 1
ATOM 4679 C CA . ILE A 1 607 ? -16.771 2.881 21.931 1.00 97.31 607 ILE A CA 1
ATOM 4680 C C . ILE A 1 607 ? -18.303 2.948 21.753 1.00 97.31 607 ILE A C 1
ATOM 4682 O O . ILE A 1 607 ? -18.771 3.015 20.616 1.00 97.31 607 ILE A O 1
ATOM 4686 N N . PRO A 1 608 ? -19.106 2.903 22.835 1.00 95.81 608 PRO A N 1
ATOM 4687 C CA . PRO A 1 608 ? -20.565 2.854 22.730 1.00 95.81 608 PRO A CA 1
ATOM 4688 C C . PRO A 1 608 ? -21.196 4.106 22.105 1.00 95.81 608 PRO A C 1
ATOM 4690 O O . PRO A 1 608 ? -20.740 5.230 22.320 1.00 95.81 608 PRO A O 1
ATOM 4693 N N . GLU A 1 609 ? -22.317 3.916 21.403 1.00 94.62 609 GLU A N 1
ATOM 4694 C CA . GLU A 1 609 ? -23.137 5.025 20.903 1.00 94.62 609 GLU A CA 1
ATOM 4695 C C . GLU A 1 609 ? -23.678 5.866 22.067 1.00 94.62 609 GLU A C 1
ATOM 4697 O O . GLU A 1 609 ? -24.184 5.322 23.048 1.00 94.62 609 GLU A O 1
ATOM 4702 N N . GLY A 1 610 ? -23.594 7.193 21.949 1.00 93.75 610 GLY A N 1
ATOM 4703 C CA . GLY A 1 610 ? -23.935 8.132 23.017 1.00 93.75 610 GLY A CA 1
ATOM 4704 C C . GLY A 1 610 ? -22.720 8.775 23.687 1.00 93.75 610 GLY A C 1
ATOM 4705 O O . GLY A 1 610 ? -22.891 9.838 24.296 1.00 93.75 610 GLY A O 1
ATOM 4706 N N . VAL A 1 611 ? -21.522 8.193 23.527 1.00 97.69 611 VAL A N 1
ATOM 4707 C CA . VAL A 1 611 ? -20.249 8.817 23.914 1.00 97.69 611 VAL A CA 1
ATOM 4708 C C . VAL A 1 611 ? -19.961 9.990 22.978 1.00 97.69 611 VAL A C 1
ATOM 4710 O O . VAL A 1 611 ? -19.972 9.851 21.755 1.00 97.69 611 VAL A O 1
ATOM 4713 N N . VAL A 1 612 ? -19.701 11.153 23.570 1.00 97.69 612 VAL A N 1
ATOM 4714 C CA . VAL A 1 612 ? -19.449 12.420 22.865 1.00 97.69 612 VAL A CA 1
ATOM 4715 C C . VAL A 1 612 ? -17.964 12.783 22.888 1.00 97.69 612 VAL A C 1
ATOM 4717 O O . VAL A 1 612 ? -17.463 13.412 21.957 1.00 97.69 612 VAL A O 1
ATOM 4720 N N . LYS A 1 613 ? -17.238 12.356 23.928 1.00 98.31 613 LYS A N 1
ATOM 4721 C CA . LYS A 1 613 ? -15.832 12.714 24.141 1.00 98.31 613 LYS A CA 1
ATOM 4722 C C . LYS A 1 613 ? -14.996 11.529 24.617 1.00 98.31 613 LYS A C 1
ATOM 4724 O O . LYS A 1 613 ? -15.357 10.864 25.586 1.00 98.31 613 LYS A O 1
ATOM 4729 N N . ILE A 1 614 ? -13.829 11.342 24.004 1.00 98.50 614 ILE A N 1
ATOM 4730 C CA . ILE A 1 614 ? -12.745 10.509 24.545 1.00 98.50 614 ILE A CA 1
ATOM 4731 C C . ILE A 1 614 ? -11.642 11.448 25.036 1.00 98.50 614 ILE A C 1
ATOM 4733 O O . ILE A 1 614 ? -11.135 12.264 24.269 1.00 98.50 614 ILE A O 1
ATOM 4737 N N . SER A 1 615 ? -11.322 11.396 26.329 1.00 97.88 615 SER A N 1
ATOM 4738 C CA . SER A 1 615 ? -10.366 12.325 26.946 1.00 97.88 615 SER A CA 1
ATOM 4739 C C . SER A 1 615 ? -8.922 12.038 26.527 1.00 97.88 615 SER A C 1
ATOM 4741 O O . SER A 1 615 ? -8.578 10.915 26.157 1.00 97.88 615 SER A O 1
ATOM 4743 N N . ASP A 1 616 ? -8.058 13.048 26.635 1.00 97.44 616 ASP A N 1
ATOM 4744 C CA . ASP A 1 616 ? -6.617 12.880 26.433 1.00 97.44 616 ASP A CA 1
ATOM 4745 C C . ASP A 1 616 ? -6.067 11.764 27.335 1.00 97.44 616 ASP A C 1
ATOM 4747 O O . ASP A 1 616 ? -6.429 11.664 28.503 1.00 97.44 616 ASP A O 1
ATOM 4751 N N . MET A 1 617 ? -5.198 10.916 26.783 1.00 95.12 617 MET A N 1
ATOM 4752 C CA . MET A 1 617 ? -4.619 9.724 27.427 1.00 95.12 617 MET A CA 1
ATOM 4753 C C . MET A 1 617 ? -5.612 8.636 27.899 1.00 95.12 617 MET A C 1
ATOM 4755 O O . MET A 1 617 ? -5.205 7.734 28.627 1.00 95.12 617 MET A O 1
ATOM 4759 N N . ALA A 1 618 ? -6.894 8.664 27.498 1.00 97.44 618 ALA A N 1
ATOM 4760 C CA . ALA A 1 618 ? -7.900 7.671 27.918 1.00 97.44 618 ALA A CA 1
ATOM 4761 C C . ALA A 1 618 ? -7.474 6.203 27.762 1.00 97.44 618 ALA A C 1
ATOM 4763 O O . ALA A 1 618 ? -7.749 5.392 28.649 1.00 97.44 618 ALA A O 1
ATOM 4764 N N . PHE A 1 619 ? -6.783 5.901 26.666 1.00 98.12 619 PHE A N 1
ATOM 4765 C CA . PHE A 1 619 ? -6.294 4.584 26.268 1.00 98.12 619 PHE A CA 1
ATOM 4766 C C . PHE A 1 619 ? -4.794 4.628 25.945 1.00 98.12 619 PHE A C 1
ATOM 4768 O O . PHE A 1 619 ? -4.328 3.943 25.030 1.00 98.12 619 PHE A O 1
ATOM 4775 N N . SER A 1 620 ? -4.025 5.460 26.655 1.00 96.06 620 SER A N 1
ATOM 4776 C CA . SER A 1 620 ? -2.589 5.544 26.396 1.00 96.06 620 SER A CA 1
ATOM 4777 C C . SER A 1 620 ? -1.886 4.229 26.706 1.00 96.06 620 SER A C 1
ATOM 4779 O O . SER A 1 620 ? -2.327 3.500 27.592 1.00 96.06 620 SER A O 1
ATOM 4781 N N . ASP A 1 621 ? -0.787 3.940 26.011 1.00 94.62 621 ASP A N 1
ATOM 4782 C CA . ASP A 1 621 ? 0.102 2.823 26.353 1.00 94.62 621 ASP A CA 1
ATOM 4783 C C . ASP A 1 621 ? -0.661 1.484 26.372 1.00 94.62 621 ASP A C 1
ATOM 4785 O O . ASP A 1 621 ? -0.740 0.786 27.382 1.00 94.62 621 ASP A O 1
ATOM 4789 N N . ASN A 1 622 ? -1.291 1.186 25.236 1.00 96.94 622 ASN A N 1
ATOM 4790 C CA . ASN A 1 622 ? -2.021 -0.048 24.953 1.00 96.94 622 ASN A CA 1
ATOM 4791 C C . ASN A 1 622 ? -1.484 -0.664 23.644 1.00 96.94 622 ASN A C 1
ATOM 4793 O O . ASN A 1 622 ? -0.469 -0.229 23.099 1.00 96.94 622 ASN A O 1
ATOM 4797 N N . LYS A 1 623 ? -2.154 -1.695 23.121 1.00 96.50 623 LYS A N 1
ATOM 4798 C CA . LYS A 1 623 ? -1.795 -2.376 21.869 1.00 96.50 623 LYS A CA 1
ATOM 4799 C C . LYS A 1 623 ? -2.836 -2.166 20.768 1.00 96.50 623 LYS A C 1
ATOM 4801 O O . LYS A 1 623 ? -2.868 -2.948 19.817 1.00 96.50 623 LYS A O 1
ATOM 4806 N N . ILE A 1 624 ? -3.666 -1.122 20.873 1.00 97.44 624 ILE A N 1
ATOM 4807 C CA . ILE A 1 624 ? -4.855 -0.972 20.034 1.00 97.44 624 ILE A CA 1
ATOM 4808 C C . ILE A 1 624 ? -4.429 -0.767 18.585 1.00 97.44 624 ILE A C 1
ATOM 4810 O O . ILE A 1 624 ? -3.675 0.154 18.275 1.00 97.44 624 ILE A O 1
ATOM 4814 N N . SER A 1 625 ? -4.930 -1.626 17.707 1.00 93.94 625 SER A N 1
ATOM 4815 C CA . SER A 1 625 ? -4.775 -1.504 16.252 1.00 93.94 625 SER A CA 1
ATOM 4816 C C . SER A 1 625 ? -6.116 -1.295 15.545 1.00 93.94 625 SER A C 1
ATOM 4818 O O . SER A 1 625 ? -6.146 -0.820 14.411 1.00 93.94 625 SER A O 1
ATOM 4820 N N . LYS A 1 626 ? -7.233 -1.595 16.227 1.00 92.56 626 LYS A N 1
ATOM 4821 C CA . LYS A 1 626 ? -8.596 -1.494 15.698 1.00 92.56 626 LYS A CA 1
ATOM 4822 C C . LYS A 1 626 ? -9.536 -0.816 16.692 1.00 92.56 626 LYS A C 1
ATOM 4824 O O . LYS A 1 626 ? -9.565 -1.154 17.873 1.00 92.56 626 LYS A O 1
ATOM 4829 N N . ILE A 1 627 ? -10.354 0.113 16.205 1.00 94.94 627 ILE A N 1
ATOM 4830 C CA . ILE A 1 627 ? -11.338 0.825 17.024 1.00 94.94 627 ILE A CA 1
ATOM 4831 C C . ILE A 1 627 ? -12.656 1.022 16.281 1.00 94.94 627 ILE A C 1
ATOM 4833 O O . ILE A 1 627 ? -12.662 1.367 15.104 1.00 94.94 627 ILE A O 1
ATOM 4837 N N . ASN A 1 628 ? -13.773 0.852 16.992 1.00 93.69 628 ASN A N 1
ATOM 4838 C CA . ASN A 1 628 ? -15.097 1.245 16.510 1.00 93.69 628 ASN A CA 1
ATOM 4839 C C . ASN A 1 628 ? -15.528 2.530 17.230 1.00 93.69 628 ASN A C 1
ATOM 4841 O O . ASN A 1 628 ? -15.760 2.505 18.442 1.00 93.69 628 ASN A O 1
ATOM 4845 N N . LEU A 1 629 ? -15.619 3.642 16.495 1.00 95.75 629 LEU A N 1
ATOM 4846 C CA . LEU A 1 629 ? -16.002 4.961 17.015 1.00 95.75 629 LEU A CA 1
ATOM 4847 C C . LEU A 1 629 ? -17.496 5.254 16.747 1.00 95.75 629 LEU A C 1
ATOM 4849 O O . LEU A 1 629 ? -17.984 4.921 15.666 1.00 95.75 629 LEU A O 1
ATOM 4853 N N . PRO A 1 630 ? -18.233 5.880 17.688 1.00 95.69 630 PRO A N 1
ATOM 4854 C CA . PRO A 1 630 ? -19.661 6.137 17.545 1.00 95.69 630 PRO A CA 1
ATOM 4855 C C . PRO A 1 630 ? -19.933 7.387 16.709 1.00 95.69 630 PRO A C 1
ATOM 4857 O O . PRO A 1 630 ? -19.098 8.289 16.606 1.00 95.69 630 PRO A O 1
ATOM 4860 N N . SER A 1 631 ? -21.155 7.488 16.185 1.00 93.56 631 SER A N 1
ATOM 4861 C CA . SER A 1 631 ? -21.574 8.648 15.387 1.00 93.56 631 SER A CA 1
ATOM 4862 C C . SER A 1 631 ? -21.835 9.906 16.223 1.00 93.56 631 SER A C 1
ATOM 4864 O O . SER A 1 631 ? -21.924 11.002 15.686 1.00 93.56 631 SER A O 1
ATOM 4866 N N . THR A 1 632 ? -21.934 9.773 17.547 1.00 96.62 632 THR A N 1
ATOM 4867 C CA . THR A 1 632 ? -22.094 10.895 18.486 1.00 96.62 632 THR A CA 1
ATOM 4868 C C . THR A 1 632 ? -20.789 11.594 18.866 1.00 96.62 632 THR A C 1
ATOM 4870 O O . THR A 1 632 ? -20.833 12.585 19.595 1.00 96.62 632 THR A O 1
ATOM 4873 N N . LEU A 1 633 ? -19.631 11.085 18.434 1.00 97.94 633 LEU A N 1
ATOM 4874 C CA . LEU A 1 633 ? -18.334 11.584 18.883 1.00 97.94 633 LEU A CA 1
ATOM 4875 C C . LEU A 1 633 ? -18.013 12.952 18.267 1.00 97.94 633 LEU A C 1
ATOM 4877 O O . LEU A 1 633 ? -18.007 13.084 17.045 1.00 97.94 633 LEU A O 1
ATOM 4881 N N . THR A 1 634 ? -17.691 13.944 19.101 1.00 97.88 634 THR A N 1
ATOM 4882 C CA . THR A 1 634 ? -17.277 15.290 18.656 1.00 97.88 634 THR A CA 1
ATOM 4883 C C . THR A 1 634 ? -15.821 15.614 18.991 1.00 97.88 634 THR A C 1
ATOM 4885 O O . THR A 1 634 ? -15.200 16.426 18.307 1.00 97.88 634 THR A O 1
ATOM 4888 N N . TYR A 1 635 ? -15.249 14.952 20.002 1.00 98.31 635 TYR A N 1
ATOM 4889 C CA . TYR A 1 635 ? -13.860 15.129 20.430 1.00 98.31 635 TYR A CA 1
ATOM 4890 C C . TYR A 1 635 ? -13.151 13.777 20.535 1.00 98.31 635 TYR A C 1
ATOM 4892 O O . TYR A 1 635 ? -13.569 12.911 21.315 1.00 98.31 635 TYR A O 1
ATOM 4900 N N . LEU A 1 636 ? -12.065 13.614 19.775 1.00 98.12 636 LEU A N 1
ATOM 4901 C CA . LEU A 1 636 ? -11.311 12.365 19.662 1.00 98.12 636 LEU A CA 1
ATOM 4902 C C . LEU A 1 636 ? -9.871 12.554 20.150 1.00 98.12 636 LEU A C 1
ATOM 4904 O O . LEU A 1 636 ? -9.117 13.373 19.627 1.00 98.12 636 LEU A O 1
ATOM 4908 N N . SER A 1 637 ? -9.485 11.780 21.158 1.00 97.31 637 SER A N 1
ATOM 4909 C CA . SER A 1 637 ? -8.130 11.756 21.706 1.00 97.31 637 SER A CA 1
ATOM 4910 C C . SER A 1 637 ? -7.873 10.427 22.413 1.00 97.31 637 SER A C 1
ATOM 4912 O O . SER A 1 637 ? -8.699 9.522 22.349 1.00 97.31 637 SER A O 1
ATOM 4914 N N . GLY A 1 638 ? -6.754 10.323 23.126 1.00 95.50 638 GLY A N 1
ATOM 4915 C CA . GLY A 1 638 ? -6.548 9.267 24.110 1.00 95.50 638 GLY A CA 1
ATOM 4916 C C . GLY A 1 638 ? -5.748 8.059 23.655 1.00 95.50 638 GLY A C 1
ATOM 4917 O O . GLY A 1 638 ? -5.521 7.188 24.483 1.00 95.50 638 GLY A O 1
ATOM 4918 N N . PHE A 1 639 ? -5.283 8.011 22.409 1.00 96.94 639 PHE A N 1
ATOM 4919 C CA . PHE A 1 639 ? -4.666 6.828 21.805 1.00 96.94 639 PHE A CA 1
ATOM 4920 C C . PHE A 1 639 ? -3.155 6.961 21.596 1.00 96.94 639 PHE A C 1
ATOM 4922 O O . PHE A 1 639 ? -2.596 6.379 20.664 1.00 96.94 639 PHE A O 1
ATOM 4929 N N . ASN A 1 640 ? -2.450 7.704 22.454 1.00 94.38 640 ASN A N 1
ATOM 4930 C CA . ASN A 1 640 ? -0.994 7.758 22.359 1.00 94.38 640 ASN A CA 1
ATOM 4931 C C . ASN A 1 640 ? -0.341 6.419 22.722 1.00 94.38 640 ASN A C 1
ATOM 4933 O O . ASN A 1 640 ? -0.772 5.764 23.665 1.00 94.38 640 ASN A O 1
ATOM 4937 N N . ASN A 1 641 ? 0.750 6.076 22.036 1.00 92.69 641 ASN A N 1
ATOM 4938 C CA . ASN A 1 641 ? 1.514 4.843 22.232 1.00 92.69 641 ASN A CA 1
ATOM 4939 C C . ASN A 1 641 ? 0.641 3.585 22.069 1.00 92.69 641 ASN A C 1
ATOM 4941 O O . ASN A 1 641 ? 0.390 2.856 23.026 1.00 92.69 641 ASN A O 1
ATOM 4945 N N . ASN A 1 642 ? 0.121 3.404 20.854 1.00 94.88 642 ASN A N 1
ATOM 4946 C CA . ASN A 1 642 ? -0.697 2.269 20.420 1.00 94.88 642 ASN A CA 1
ATOM 4947 C C . ASN A 1 642 ? -0.150 1.719 19.081 1.00 94.88 642 ASN A C 1
ATOM 4949 O O . ASN A 1 642 ? 0.939 2.090 18.642 1.00 94.88 642 ASN A O 1
ATOM 4953 N N . ASN A 1 643 ? -0.885 0.816 18.426 1.00 93.88 643 ASN A N 1
ATOM 4954 C CA . ASN A 1 643 ? -0.475 0.129 17.198 1.00 93.88 643 ASN A CA 1
ATOM 4955 C C . ASN A 1 643 ? -1.294 0.546 15.960 1.00 93.88 643 ASN A C 1
ATOM 4957 O O . ASN A 1 643 ? -1.412 -0.242 15.023 1.00 93.88 643 ASN A O 1
ATOM 4961 N N . PHE A 1 644 ? -1.874 1.751 15.926 1.00 92.69 644 PHE A N 1
ATOM 4962 C CA . PHE A 1 644 ? -2.636 2.195 14.753 1.00 92.69 644 PHE A CA 1
ATOM 4963 C C . PHE A 1 644 ? -1.729 2.335 13.526 1.00 92.69 644 PHE A C 1
ATOM 4965 O O . PHE A 1 644 ? -0.731 3.049 13.592 1.00 92.69 644 PHE A O 1
ATOM 4972 N N . SER A 1 645 ? -2.110 1.702 12.412 1.00 89.00 645 SER A N 1
ATOM 4973 C CA . SER A 1 645 ? -1.515 1.932 11.082 1.00 89.00 645 SER A CA 1
ATOM 4974 C C . SER A 1 645 ? -2.347 2.876 10.215 1.00 89.00 645 SER A C 1
ATOM 4976 O O . SER A 1 645 ? -1.830 3.512 9.307 1.00 89.00 645 SER A O 1
ATOM 4978 N N . SER A 1 646 ? -3.637 3.001 10.519 1.00 87.50 646 SER A N 1
ATOM 4979 C CA . SER A 1 646 ? -4.561 3.970 9.930 1.00 87.50 646 SER A CA 1
ATOM 4980 C C . SER A 1 646 ? -5.644 4.319 10.953 1.00 87.50 646 SER A C 1
ATOM 4982 O O . SER A 1 646 ? -5.776 3.645 11.980 1.00 87.50 646 SER A O 1
ATOM 4984 N N . ILE A 1 647 ? -6.398 5.391 10.702 1.00 87.62 647 ILE A N 1
ATOM 4985 C CA . ILE A 1 647 ? -7.511 5.803 11.557 1.00 87.62 647 ILE A CA 1
ATOM 4986 C C . ILE A 1 647 ? -8.653 6.388 10.724 1.00 87.62 647 ILE A C 1
ATOM 4988 O O . ILE A 1 647 ? -8.471 7.369 10.007 1.00 87.62 647 ILE A O 1
ATOM 4992 N N . ASP A 1 648 ? -9.846 5.817 10.883 1.00 87.88 648 ASP A N 1
ATOM 4993 C CA . ASP A 1 648 ? -11.082 6.358 10.321 1.00 87.88 648 ASP A CA 1
ATOM 4994 C C . ASP A 1 648 ? -11.725 7.315 11.330 1.00 87.88 648 ASP A C 1
ATOM 4996 O O . ASP A 1 648 ? -12.238 6.904 12.374 1.00 87.88 648 ASP A O 1
ATOM 5000 N N . ILE A 1 649 ? -11.691 8.615 11.034 1.00 92.38 649 ILE A N 1
ATOM 5001 C CA . ILE A 1 649 ? -12.229 9.655 11.917 1.00 92.38 649 ILE A CA 1
ATOM 5002 C C . ILE A 1 649 ? -13.698 9.938 11.539 1.00 92.38 649 ILE A C 1
ATOM 5004 O O . ILE A 1 649 ? -13.965 10.323 10.398 1.00 92.38 649 ILE A O 1
ATOM 5008 N N . PRO A 1 650 ? -14.674 9.801 12.462 1.00 91.94 650 PRO A N 1
ATOM 5009 C CA . PRO A 1 650 ? -16.073 10.106 12.171 1.00 91.94 650 PRO A CA 1
ATOM 5010 C C . PRO A 1 650 ? -16.278 11.565 11.742 1.00 91.94 650 PRO A C 1
ATOM 5012 O O . PRO A 1 650 ? -15.691 12.480 12.319 1.00 91.94 650 PRO A O 1
ATOM 5015 N N . LYS A 1 651 ? -17.195 11.799 10.792 1.00 91.62 651 LYS A N 1
ATOM 5016 C CA . LYS A 1 651 ? -17.523 13.143 10.262 1.00 91.62 651 LYS A CA 1
ATOM 5017 C C . LYS A 1 651 ? -18.026 14.133 11.321 1.00 91.62 651 LYS A C 1
ATOM 5019 O O . LYS A 1 651 ? -18.048 15.336 11.085 1.00 91.62 651 LYS A O 1
ATOM 5024 N N . THR A 1 652 ? -18.476 13.630 12.466 1.00 96.25 652 THR A N 1
ATOM 5025 C CA . THR A 1 652 ? -18.961 14.429 13.596 1.00 96.25 652 THR A CA 1
ATOM 5026 C C . THR A 1 652 ? -17.845 14.948 14.493 1.00 96.25 652 THR A C 1
ATOM 5028 O O . THR A 1 652 ? -18.087 15.862 15.280 1.00 96.25 652 THR A O 1
ATOM 5031 N N . VAL A 1 653 ? -16.630 14.398 14.390 1.00 98.06 653 VAL A N 1
ATOM 5032 C CA . VAL A 1 653 ? -15.485 14.852 15.183 1.00 98.06 653 VAL A CA 1
ATOM 5033 C C . VAL A 1 653 ? -15.042 16.215 14.672 1.00 98.06 653 VAL A C 1
ATOM 5035 O O . VAL A 1 653 ? -14.784 16.383 13.487 1.00 98.06 653 VAL A O 1
ATOM 5038 N N . THR A 1 654 ? -14.929 17.195 15.561 1.00 97.62 654 THR A N 1
ATOM 5039 C CA . THR A 1 654 ? -14.494 18.553 15.208 1.00 97.62 654 THR A CA 1
ATOM 5040 C C . THR A 1 654 ? -13.120 18.898 15.767 1.00 97.62 654 THR A C 1
ATOM 5042 O O . THR A 1 654 ? -12.509 19.863 15.323 1.00 97.62 654 THR A O 1
ATOM 5045 N N . GLU A 1 655 ? -12.613 18.140 16.740 1.00 98.38 655 GLU A N 1
ATOM 5046 C CA . GLU A 1 655 ? -11.308 18.395 17.357 1.00 98.38 655 GLU A CA 1
ATOM 5047 C C . GLU A 1 655 ? -10.574 17.087 17.668 1.00 98.38 655 GLU A C 1
ATOM 5049 O O . GLU A 1 655 ? -11.148 16.150 18.234 1.00 98.38 655 GLU A O 1
ATOM 5054 N N . LEU A 1 656 ? -9.286 17.062 17.313 1.00 98.38 656 LEU A N 1
ATOM 5055 C CA . LEU A 1 656 ? -8.331 16.058 17.772 1.00 98.38 656 LEU A CA 1
ATOM 5056 C C . LEU A 1 656 ? -7.584 16.596 18.992 1.00 98.38 656 LEU A C 1
ATOM 5058 O O . LEU A 1 656 ? -7.020 17.690 18.945 1.00 98.38 656 LEU A O 1
ATOM 5062 N N . GLY A 1 657 ? -7.578 15.830 20.080 1.00 97.69 657 GLY A N 1
ATOM 5063 C CA . GLY A 1 657 ? -7.010 16.254 21.358 1.00 97.69 657 GLY A CA 1
ATOM 5064 C C . GLY A 1 657 ? -5.485 16.190 21.462 1.00 97.69 657 GLY A C 1
ATOM 5065 O O . GLY A 1 657 ? -4.760 15.909 20.502 1.00 97.69 657 GLY A O 1
ATOM 5066 N N . GLN A 1 658 ? -4.974 16.474 22.663 1.00 96.81 658 GLN A N 1
ATOM 5067 C CA . GLN A 1 658 ? -3.539 16.450 22.925 1.00 96.81 658 GLN A CA 1
ATOM 5068 C C . GLN A 1 658 ? -3.015 15.014 22.863 1.00 96.81 658 GLN A C 1
ATOM 5070 O O . GLN A 1 658 ? -3.507 14.129 23.560 1.00 96.81 658 GLN A O 1
ATOM 5075 N N . LYS A 1 659 ? -1.951 14.804 22.078 1.00 95.38 659 LYS A N 1
ATOM 5076 C CA . LYS A 1 659 ? -1.354 13.481 21.847 1.00 95.38 659 LYS A CA 1
ATOM 5077 C C . LYS A 1 659 ? -2.371 12.439 21.360 1.00 95.38 659 LYS A C 1
ATOM 5079 O O . LYS A 1 659 ? -2.164 11.259 21.603 1.00 95.38 659 LYS A O 1
ATOM 5084 N N . ALA A 1 660 ? -3.437 12.852 20.669 1.00 96.81 660 ALA A N 1
ATOM 5085 C CA . ALA A 1 660 ? -4.532 11.972 20.258 1.00 96.81 660 ALA A CA 1
ATOM 5086 C C . ALA A 1 660 ? -4.066 10.625 19.680 1.00 96.81 660 ALA A C 1
ATOM 5088 O O . ALA A 1 660 ? -4.573 9.593 20.102 1.00 96.81 660 ALA A O 1
ATOM 5089 N N . PHE A 1 661 ? -3.062 10.650 18.802 1.00 95.75 661 PHE A N 1
ATOM 5090 C CA . PHE A 1 661 ? -2.461 9.503 18.122 1.00 95.75 661 PHE A CA 1
ATOM 5091 C C . PHE A 1 661 ? -0.924 9.545 18.141 1.00 95.75 661 PHE A C 1
ATOM 5093 O O . PHE A 1 661 ? -0.268 8.968 17.273 1.00 95.75 661 PHE A O 1
ATOM 5100 N N . ALA A 1 662 ? -0.315 10.201 19.132 1.00 93.81 662 ALA A N 1
ATOM 5101 C CA . ALA A 1 662 ? 1.143 10.268 19.230 1.00 93.81 662 ALA A CA 1
ATOM 5102 C C . ALA A 1 662 ? 1.756 8.864 19.382 1.00 93.81 662 ALA A C 1
ATOM 5104 O O . ALA A 1 662 ? 1.181 8.030 20.075 1.00 93.81 662 ALA A O 1
ATOM 5105 N N . ARG A 1 663 ? 2.946 8.617 18.822 1.00 90.75 663 ARG A N 1
ATOM 5106 C CA . ARG A 1 663 ? 3.663 7.324 18.931 1.00 90.75 663 ARG A CA 1
ATOM 5107 C C . ARG A 1 663 ? 2.833 6.124 18.444 1.00 90.75 663 ARG A C 1
ATOM 5109 O O . ARG A 1 663 ? 2.728 5.119 19.137 1.00 90.75 663 ARG A O 1
ATOM 5116 N N . ASN A 1 664 ? 2.211 6.254 17.277 1.00 91.75 664 ASN A N 1
ATOM 5117 C CA . ASN A 1 664 ? 1.553 5.146 16.579 1.00 91.75 664 ASN A CA 1
ATOM 5118 C C . ASN A 1 664 ? 2.352 4.734 15.336 1.00 91.75 664 ASN A C 1
ATOM 5120 O O . ASN A 1 664 ? 3.344 5.370 14.987 1.00 91.75 664 ASN A O 1
ATOM 5124 N N . LYS A 1 665 ? 1.902 3.678 14.656 1.00 90.00 665 LYS A N 1
ATOM 5125 C CA . LYS A 1 665 ? 2.524 3.109 13.451 1.00 90.00 665 LYS A CA 1
ATOM 5126 C C . LYS A 1 665 ? 1.883 3.647 12.163 1.00 90.00 665 LYS A C 1
ATOM 5128 O O . LYS A 1 665 ? 1.716 2.905 11.201 1.00 90.00 665 LYS A O 1
ATOM 5133 N N . ILE A 1 666 ? 1.490 4.924 12.178 1.00 89.19 666 ILE A N 1
ATOM 5134 C CA . ILE A 1 666 ? 0.855 5.618 11.050 1.00 89.19 666 ILE A CA 1
ATOM 5135 C C . ILE A 1 666 ? 1.960 6.219 10.176 1.00 89.19 666 ILE A C 1
ATOM 5137 O O . ILE A 1 666 ? 2.778 6.999 10.667 1.00 89.19 666 ILE A O 1
ATOM 5141 N N . ASP A 1 667 ? 1.973 5.874 8.892 1.00 83.31 667 ASP A N 1
ATOM 5142 C CA . ASP A 1 667 ? 2.929 6.373 7.893 1.00 83.31 667 ASP A CA 1
ATOM 5143 C C . ASP A 1 667 ? 2.318 7.442 6.964 1.00 83.31 667 ASP A C 1
ATOM 5145 O O . ASP A 1 667 ? 3.009 8.350 6.490 1.00 83.31 667 ASP A O 1
ATOM 5149 N N . ASN A 1 668 ? 1.003 7.382 6.765 1.00 85.00 668 ASN A N 1
ATOM 5150 C CA . ASN A 1 668 ? 0.215 8.311 5.973 1.00 85.00 668 ASN A CA 1
ATOM 5151 C C . ASN A 1 668 ? -1.050 8.687 6.746 1.00 85.00 668 ASN A C 1
ATOM 5153 O O . ASN A 1 668 ? -1.747 7.821 7.276 1.00 85.00 668 ASN A O 1
ATOM 5157 N N . VAL A 1 669 ? -1.372 9.978 6.800 1.00 90.31 669 VAL A N 1
ATOM 5158 C CA . VAL A 1 669 ? -2.574 10.450 7.497 1.00 90.31 669 VAL A CA 1
ATOM 5159 C C . VAL A 1 669 ? -3.354 11.449 6.651 1.00 90.31 669 VAL A C 1
ATOM 5161 O O . VAL A 1 669 ? -2.785 12.362 6.049 1.00 90.31 669 VAL A O 1
ATOM 5164 N N . VAL A 1 670 ? -4.676 11.277 6.634 1.00 91.88 670 VAL A N 1
ATOM 5165 C CA . VAL A 1 670 ? -5.633 12.238 6.079 1.00 91.88 670 VAL A CA 1
ATOM 5166 C C . VAL A 1 670 ? -6.374 12.880 7.246 1.00 91.88 670 VAL A C 1
ATOM 5168 O O . VAL A 1 670 ? -7.012 12.187 8.038 1.00 91.88 670 VAL A O 1
ATOM 5171 N N . ILE A 1 671 ? -6.271 14.202 7.376 1.00 95.75 671 ILE A N 1
ATOM 5172 C CA . ILE A 1 671 ? -7.044 14.981 8.342 1.00 95.75 671 ILE A CA 1
ATOM 5173 C C . ILE A 1 671 ? -8.286 15.502 7.621 1.00 95.75 671 ILE A C 1
ATOM 5175 O O . ILE A 1 671 ? -8.147 16.380 6.764 1.00 95.75 671 ILE A O 1
ATOM 5179 N N . PRO A 1 672 ? -9.484 14.980 7.935 1.00 94.19 672 PRO A N 1
ATOM 5180 C CA . PRO A 1 672 ? -10.674 15.327 7.184 1.00 94.19 672 PRO A CA 1
ATOM 5181 C C . PRO A 1 672 ? -11.169 16.735 7.527 1.00 94.19 672 PRO A C 1
ATOM 5183 O O . PRO A 1 672 ? -10.973 17.230 8.642 1.00 94.19 672 PRO A O 1
ATOM 5186 N N . GLY A 1 673 ? -11.857 17.369 6.577 1.00 92.69 673 GLY A N 1
ATOM 5187 C CA . GLY A 1 673 ? -12.221 18.792 6.640 1.00 92.69 673 GLY A CA 1
ATOM 5188 C C . GLY A 1 673 ? -13.145 19.178 7.804 1.00 92.69 673 GLY A C 1
ATOM 5189 O O . GLY A 1 673 ? -13.226 20.341 8.201 1.00 92.69 673 GLY A O 1
ATOM 5190 N N . ASN A 1 674 ? -13.836 18.209 8.414 1.00 95.88 674 ASN A N 1
ATOM 5191 C CA . ASN A 1 674 ? -14.645 18.439 9.614 1.00 95.88 674 ASN A CA 1
ATOM 5192 C C . ASN A 1 674 ? -13.809 18.751 10.870 1.00 95.88 674 ASN A C 1
ATOM 5194 O O . ASN A 1 674 ? -14.340 19.335 11.817 1.00 95.88 674 ASN A O 1
ATOM 5198 N N . ILE A 1 675 ? -12.515 18.417 10.885 1.00 97.88 675 ILE A N 1
ATOM 5199 C CA . ILE A 1 675 ? -11.624 18.657 12.024 1.00 97.88 675 ILE A CA 1
ATOM 5200 C C . ILE A 1 675 ? -11.185 20.114 12.049 1.00 97.88 675 ILE A C 1
ATOM 5202 O O . ILE A 1 675 ? -10.246 20.515 11.380 1.00 97.88 675 ILE A O 1
ATOM 5206 N N . LYS A 1 676 ? -11.808 20.922 12.899 1.00 97.38 676 LYS A N 1
ATOM 5207 C CA . LYS A 1 676 ? -11.467 22.337 13.071 1.00 97.38 676 LYS A CA 1
ATOM 5208 C C . LYS A 1 676 ? -10.101 22.547 13.706 1.00 97.38 676 LYS A C 1
ATOM 5210 O O . LYS A 1 676 ? -9.422 23.517 13.369 1.00 97.38 676 LYS A O 1
ATOM 5215 N N . LYS A 1 677 ? -9.676 21.648 14.594 1.00 98.19 677 LYS A N 1
ATOM 5216 C CA . LYS A 1 677 ? -8.418 21.791 15.329 1.00 98.19 677 LYS A CA 1
ATOM 5217 C C . LYS A 1 677 ? -7.679 20.470 15.502 1.00 98.19 677 LYS A C 1
ATOM 5219 O O . LYS A 1 677 ? -8.243 19.491 15.993 1.00 98.19 677 LYS A O 1
ATOM 5224 N N . VAL A 1 678 ? -6.391 20.491 15.164 1.00 98.31 678 VAL A N 1
ATOM 5225 C CA . VAL A 1 678 ? -5.425 19.425 15.446 1.00 98.31 678 VAL A CA 1
ATOM 5226 C C . VAL A 1 678 ? -4.626 19.802 16.692 1.00 98.31 678 VAL A C 1
ATOM 5228 O O . VAL A 1 678 ? -3.877 20.781 16.694 1.00 98.31 678 VAL A O 1
ATOM 5231 N N . GLY A 1 679 ? -4.816 19.041 17.770 1.00 97.88 679 GLY A N 1
ATOM 5232 C CA . GLY A 1 679 ? -4.270 19.321 19.093 1.00 97.88 679 GLY A CA 1
ATOM 5233 C C . GLY A 1 679 ? -2.753 19.171 19.229 1.00 97.88 679 GLY A C 1
ATOM 5234 O O . GLY A 1 679 ? -2.049 18.626 18.375 1.00 97.88 679 GLY A O 1
ATOM 5235 N N . LYS A 1 680 ? -2.236 19.662 20.363 1.00 98.06 680 LYS A N 1
ATOM 5236 C CA . LYS A 1 680 ? -0.803 19.649 20.685 1.00 98.06 680 LYS A CA 1
ATOM 5237 C C . LYS A 1 680 ? -0.255 18.224 20.625 1.00 98.06 680 LYS A C 1
ATOM 5239 O O . LYS A 1 680 ? -0.784 17.328 21.283 1.00 98.06 680 LYS A O 1
ATOM 5244 N N . SER A 1 681 ? 0.828 18.018 19.880 1.00 96.50 681 SER A N 1
ATOM 5245 C CA . SER A 1 681 ? 1.454 16.698 19.716 1.00 96.50 681 SER A CA 1
ATOM 5246 C C . SER A 1 681 ? 0.519 15.595 19.197 1.00 96.50 681 SER A C 1
ATOM 5248 O O . SER A 1 681 ? 0.840 14.429 19.402 1.00 96.50 681 SER A O 1
ATOM 5250 N N . ALA A 1 682 ? -0.621 15.916 18.566 1.00 97.25 682 ALA A N 1
ATOM 5251 C CA . ALA A 1 682 ? -1.643 14.932 18.188 1.00 97.25 682 ALA A CA 1
ATOM 5252 C C . ALA A 1 682 ? -1.085 13.734 17.404 1.00 97.25 682 ALA A C 1
ATOM 5254 O O . ALA A 1 682 ? -1.476 12.610 17.685 1.00 97.25 682 ALA A O 1
ATOM 5255 N N . PHE A 1 683 ? -0.126 13.966 16.512 1.00 95.69 683 PHE A N 1
ATOM 5256 C CA . PHE A 1 683 ? 0.567 12.966 15.701 1.00 95.69 683 PHE A CA 1
ATOM 5257 C C . PHE A 1 683 ? 2.091 13.035 15.884 1.00 95.69 683 PHE A C 1
ATOM 5259 O O . PHE A 1 683 ? 2.857 12.712 14.979 1.00 95.69 683 PHE A O 1
ATOM 5266 N N . GLN A 1 684 ? 2.561 13.485 17.052 1.00 92.69 684 GLN A N 1
ATOM 5267 C CA . GLN A 1 684 ? 3.990 13.471 17.354 1.00 92.69 684 GLN A CA 1
ATOM 5268 C C . GLN A 1 684 ? 4.498 12.031 17.372 1.00 92.69 684 GLN A C 1
ATOM 5270 O O . GLN A 1 684 ? 3.960 11.196 18.104 1.00 92.69 684 GLN A O 1
ATOM 5275 N N . ASN A 1 685 ? 5.575 11.758 16.648 1.00 83.00 685 ASN A N 1
ATOM 5276 C CA . ASN A 1 685 ? 6.219 10.456 16.701 1.00 83.00 685 ASN A CA 1
ATOM 5277 C C . ASN A 1 685 ? 7.493 10.504 17.546 1.00 83.00 685 ASN A C 1
ATOM 5279 O O . ASN A 1 685 ? 8.116 11.542 17.692 1.00 83.00 685 ASN A O 1
ATOM 5283 N N . THR A 1 686 ? 7.857 9.413 18.203 1.00 63.91 686 THR A N 1
ATOM 5284 C CA . THR A 1 686 ? 9.142 9.322 18.914 1.00 63.91 686 THR A CA 1
ATOM 5285 C C . THR A 1 686 ? 9.748 7.922 18.807 1.00 63.91 686 THR A C 1
ATOM 5287 O O . THR A 1 686 ? 10.647 7.614 19.583 1.00 63.91 686 THR A O 1
ATOM 5290 N N . TRP A 1 687 ? 9.216 7.063 17.928 1.00 53.69 687 TRP A N 1
ATOM 5291 C CA . TRP A 1 687 ? 9.616 5.663 17.773 1.00 53.69 687 TRP A CA 1
ATOM 5292 C C . TRP A 1 687 ? 10.409 5.485 16.473 1.00 53.69 687 TRP A C 1
ATOM 5294 O O . TRP A 1 687 ? 10.171 6.201 15.509 1.00 53.69 687 TRP A O 1
ATOM 5304 N N . HIS A 1 688 ? 11.377 4.573 16.461 1.00 49.06 688 HIS A N 1
ATOM 5305 C CA . HIS A 1 688 ? 12.484 4.566 15.497 1.00 49.06 688 HIS A CA 1
ATOM 5306 C C . HIS A 1 688 ? 12.155 3.899 14.147 1.00 49.06 688 HIS A C 1
ATOM 5308 O O . HIS A 1 688 ? 12.959 3.995 13.219 1.00 49.06 688 HIS A O 1
ATOM 5314 N N . ASP A 1 689 ? 10.964 3.299 14.006 1.00 61.28 689 ASP A N 1
ATOM 5315 C CA . ASP A 1 689 ? 10.710 2.327 12.931 1.00 61.28 689 ASP A CA 1
ATOM 5316 C C . ASP A 1 689 ? 9.544 2.711 11.996 1.00 61.28 689 ASP A C 1
ATOM 5318 O O . ASP A 1 689 ? 9.400 2.129 10.923 1.00 61.28 689 ASP A O 1
ATOM 5322 N N . CYS A 1 690 ? 8.704 3.686 12.366 1.00 63.62 690 CYS A N 1
ATOM 5323 C CA . CYS A 1 690 ? 7.572 4.143 11.553 1.00 63.62 690 CYS A CA 1
ATOM 5324 C C . CYS A 1 690 ? 7.334 5.629 11.800 1.00 63.62 690 CYS A C 1
ATOM 5326 O O . CYS A 1 690 ? 7.188 6.017 12.952 1.00 63.62 690 CYS A O 1
ATOM 5328 N N . PHE A 1 691 ? 7.270 6.445 10.747 1.00 79.25 691 PHE A N 1
ATOM 5329 C CA . PHE A 1 691 ? 7.101 7.901 10.813 1.00 79.25 691 PHE A CA 1
ATOM 5330 C C . PHE A 1 691 ? 6.090 8.347 9.767 1.00 79.25 691 PHE A C 1
ATOM 5332 O O . PHE A 1 691 ? 6.057 7.770 8.682 1.00 79.25 691 PHE A O 1
ATOM 5339 N N . ILE A 1 692 ? 5.341 9.417 10.041 1.00 87.31 692 ILE A N 1
ATOM 5340 C CA . ILE A 1 692 ? 4.456 9.987 9.025 1.00 87.31 692 ILE A CA 1
ATOM 5341 C C . ILE A 1 692 ? 5.325 10.619 7.934 1.00 87.31 692 ILE A C 1
ATOM 5343 O O . ILE A 1 692 ? 6.079 11.557 8.200 1.00 87.31 692 ILE A O 1
ATOM 5347 N N . SER A 1 693 ? 5.230 10.105 6.713 1.00 83.25 693 SER A N 1
ATOM 5348 C CA . SER A 1 693 ? 5.908 10.638 5.526 1.00 83.25 693 SER A CA 1
ATOM 5349 C C . SER A 1 693 ? 4.970 11.381 4.581 1.00 83.25 693 SER A C 1
ATOM 5351 O O . SER A 1 693 ? 5.442 12.185 3.782 1.00 83.25 693 SER A O 1
ATOM 5353 N N . SER A 1 694 ? 3.659 11.148 4.691 1.00 83.94 694 SER A N 1
ATOM 5354 C CA . SER A 1 694 ? 2.635 11.859 3.924 1.00 83.94 694 SER A CA 1
ATOM 5355 C C . SER A 1 694 ? 1.524 12.369 4.832 1.00 83.94 694 SER A C 1
ATOM 5357 O O . SER A 1 694 ? 1.004 11.642 5.682 1.00 83.94 694 SER A O 1
ATOM 5359 N N . LEU A 1 695 ? 1.143 13.626 4.631 1.00 93.06 695 LEU A N 1
ATOM 5360 C CA . LEU A 1 695 ? 0.067 14.290 5.352 1.00 93.06 695 LEU A CA 1
ATOM 5361 C C . LEU A 1 695 ? -0.831 15.003 4.344 1.00 93.06 695 LEU A C 1
ATOM 5363 O O . LEU A 1 695 ? -0.397 15.934 3.670 1.00 93.06 695 LEU A O 1
ATOM 5367 N N . THR A 1 696 ? -2.092 14.583 4.282 1.00 90.88 696 THR A N 1
ATOM 5368 C CA . THR A 1 696 ? -3.148 15.306 3.567 1.00 90.88 696 THR A CA 1
ATOM 5369 C C . THR A 1 696 ? -4.022 16.028 4.580 1.00 90.88 696 THR A C 1
ATOM 5371 O O . THR A 1 696 ? -4.485 15.425 5.548 1.00 90.88 696 THR A O 1
ATOM 5374 N N . ILE A 1 697 ? -4.253 17.319 4.362 1.00 93.12 697 ILE A N 1
ATOM 5375 C CA . ILE A 1 697 ? -5.139 18.141 5.187 1.00 93.12 697 ILE A CA 1
ATOM 5376 C C . ILE A 1 697 ? -6.254 18.639 4.275 1.00 93.12 697 ILE A C 1
ATOM 5378 O O . ILE A 1 697 ? -6.004 19.409 3.351 1.00 93.12 697 ILE A O 1
ATOM 5382 N N . GLU A 1 698 ? -7.474 18.169 4.503 1.00 92.94 698 GLU A N 1
ATOM 5383 C CA . GLU A 1 698 ? -8.627 18.577 3.705 1.00 92.94 698 GLU A CA 1
ATOM 5384 C C . GLU A 1 698 ? -9.120 19.980 4.079 1.00 92.94 698 GLU A C 1
ATOM 5386 O O . GLU A 1 698 ? -8.931 20.464 5.200 1.00 92.94 698 GLU A O 1
ATOM 5391 N N . ASP A 1 699 ? -9.806 20.627 3.136 1.00 90.62 699 ASP A N 1
ATOM 5392 C CA . ASP A 1 699 ? -10.398 21.940 3.368 1.00 90.62 699 ASP A CA 1
ATOM 5393 C C . ASP A 1 699 ? -11.494 21.888 4.437 1.00 90.62 699 ASP A C 1
ATOM 5395 O O . ASP A 1 699 ? -12.390 21.046 4.424 1.00 90.62 699 ASP A O 1
ATOM 5399 N N . GLY A 1 700 ? -11.391 22.802 5.395 1.00 92.81 700 GLY A N 1
ATOM 5400 C CA . GLY A 1 700 ? -12.223 22.896 6.590 1.00 92.81 700 GLY A CA 1
ATOM 5401 C C . GLY A 1 700 ? -11.436 22.862 7.907 1.00 92.81 700 GLY A C 1
ATOM 5402 O O . GLY A 1 700 ? -11.974 23.332 8.918 1.00 92.81 700 GLY A O 1
ATOM 5403 N N . VAL A 1 701 ? -10.171 22.412 7.888 1.00 95.38 701 VAL A N 1
ATOM 5404 C CA . VAL A 1 701 ? -9.236 22.457 9.028 1.00 95.38 701 VAL A CA 1
ATOM 5405 C C . VAL A 1 701 ? -8.750 23.880 9.291 1.00 95.38 701 VAL A C 1
ATOM 5407 O O . VAL A 1 701 ? -8.307 24.562 8.372 1.00 95.38 701 VAL A O 1
ATOM 5410 N N . GLU A 1 702 ? -8.815 24.347 10.542 1.00 94.19 702 GLU A N 1
ATOM 5411 C CA . GLU A 1 702 ? -8.575 25.762 10.873 1.00 94.19 702 GLU A CA 1
ATOM 5412 C C . GLU A 1 702 ? -7.311 25.992 11.714 1.00 94.19 702 GLU A C 1
ATOM 5414 O O . GLU A 1 702 ? -6.622 26.994 11.517 1.00 94.19 702 GLU A O 1
ATOM 5419 N N . VAL A 1 703 ? -6.994 25.101 12.660 1.00 95.50 703 VAL A N 1
ATOM 5420 C CA . VAL A 1 703 ? -5.893 25.299 13.621 1.00 95.50 703 VAL A CA 1
ATOM 5421 C C . VAL A 1 703 ? -5.006 24.061 13.741 1.00 95.50 703 VAL A C 1
ATOM 5423 O O . VAL A 1 703 ? -5.498 22.967 14.017 1.00 95.50 703 VAL A O 1
ATOM 5426 N N . ILE A 1 704 ? -3.688 24.256 13.627 1.00 96.50 704 ILE A N 1
ATOM 5427 C CA . ILE A 1 704 ? -2.658 23.244 13.908 1.00 96.50 704 ILE A CA 1
ATOM 5428 C C . ILE A 1 704 ? -1.808 23.709 15.097 1.00 96.50 704 ILE A C 1
ATOM 5430 O O . ILE A 1 704 ? -1.125 24.735 15.033 1.00 96.50 704 ILE A O 1
ATOM 5434 N N . GLU A 1 705 ? -1.871 22.964 16.202 1.00 97.44 705 GLU A N 1
ATOM 5435 C CA . GLU A 1 705 ? -1.195 23.304 17.457 1.00 97.44 705 GLU A CA 1
ATOM 5436 C C . GLU A 1 705 ? 0.283 22.879 17.513 1.00 97.44 705 GLU A C 1
ATOM 5438 O O . GLU A 1 705 ? 0.785 22.093 16.709 1.00 97.44 705 GLU A O 1
ATOM 5443 N N . ASN A 1 706 ? 0.995 23.379 18.530 1.00 95.69 706 ASN A N 1
ATOM 5444 C CA . ASN A 1 706 ? 2.413 23.079 18.745 1.00 95.69 706 ASN A CA 1
ATOM 5445 C C . ASN A 1 706 ? 2.696 21.569 18.719 1.00 95.69 706 ASN A C 1
ATOM 5447 O O . ASN A 1 706 ? 2.014 20.779 19.375 1.00 95.69 706 ASN A O 1
ATOM 5451 N N . PHE A 1 707 ? 3.764 21.183 18.022 1.00 95.44 707 PHE A N 1
ATOM 5452 C CA . PHE A 1 707 ? 4.248 19.807 17.915 1.00 95.44 707 PHE A CA 1
ATOM 5453 C C . PHE A 1 707 ? 3.272 18.807 17.283 1.00 95.44 707 PHE A C 1
ATOM 5455 O O . PHE A 1 707 ? 3.587 17.616 17.302 1.00 95.44 707 PHE A O 1
ATOM 5462 N N . ALA A 1 708 ? 2.126 19.251 16.743 1.00 96.94 708 ALA A N 1
ATOM 5463 C CA . ALA A 1 708 ? 1.075 18.388 16.203 1.00 96.94 708 ALA A CA 1
ATOM 5464 C C . ALA A 1 708 ? 1.617 17.289 15.278 1.00 96.94 708 ALA A C 1
ATOM 5466 O O . ALA A 1 708 ? 1.220 16.143 15.440 1.00 96.94 708 ALA A O 1
ATOM 5467 N N . PHE A 1 709 ? 2.582 17.614 14.416 1.00 95.44 709 PHE A N 1
ATOM 5468 C CA . PHE A 1 709 ? 3.242 16.689 13.490 1.00 95.44 709 PHE A CA 1
ATOM 5469 C C . PHE A 1 709 ? 4.762 16.636 13.695 1.00 95.44 709 PHE A C 1
ATOM 5471 O O . PHE A 1 709 ? 5.520 16.371 12.764 1.00 95.44 709 PHE A O 1
ATOM 5478 N N . SER A 1 710 ? 5.241 16.907 14.910 1.00 92.12 710 SER A N 1
ATOM 5479 C CA . SER A 1 710 ? 6.682 16.885 15.198 1.00 92.12 710 SER A CA 1
ATOM 5480 C C . SER A 1 710 ? 7.285 15.480 15.152 1.00 92.12 710 SER A C 1
ATOM 5482 O O . SER A 1 710 ? 6.583 14.500 15.405 1.00 92.12 710 SER A O 1
ATOM 5484 N N . LEU A 1 711 ? 8.602 15.416 14.921 1.00 88.12 711 LEU A N 1
ATOM 5485 C CA . LEU A 1 711 ? 9.403 14.189 14.942 1.00 88.12 711 LEU A CA 1
ATOM 5486 C C . LEU A 1 711 ? 8.909 13.137 13.931 1.00 88.12 711 LEU A C 1
ATOM 5488 O O . LEU A 1 711 ? 8.947 11.943 14.204 1.00 88.12 711 LEU A O 1
ATOM 5492 N N . ASN A 1 712 ? 8.429 13.595 12.774 1.00 87.44 712 ASN A N 1
ATOM 5493 C CA . ASN A 1 712 ? 8.001 12.765 11.647 1.00 87.44 712 ASN A CA 1
ATOM 5494 C C . ASN A 1 712 ? 8.955 12.937 10.449 1.00 87.44 712 ASN A C 1
ATOM 5496 O O . ASN A 1 712 ? 10.025 13.527 10.572 1.00 87.44 712 ASN A O 1
ATOM 5500 N N . HIS A 1 713 ? 8.597 12.400 9.284 1.00 81.38 713 HIS A N 1
ATOM 5501 C CA . HIS A 1 713 ? 9.386 12.464 8.050 1.00 81.38 713 HIS A CA 1
ATOM 5502 C C . HIS A 1 713 ? 8.697 13.312 6.967 1.00 81.38 713 HIS A C 1
ATOM 5504 O O . HIS A 1 713 ? 8.884 13.067 5.773 1.00 81.38 713 HIS A O 1
ATOM 5510 N N . LEU A 1 714 ? 7.890 14.295 7.378 1.00 83.94 714 LEU A N 1
ATOM 5511 C CA . LEU A 1 714 ? 7.187 15.182 6.458 1.00 83.94 714 LEU A CA 1
ATOM 5512 C C . LEU A 1 714 ? 8.178 16.095 5.737 1.00 83.94 714 LEU A C 1
ATOM 5514 O O . LEU A 1 714 ? 9.123 16.601 6.343 1.00 83.94 714 LEU A O 1
ATOM 5518 N N . LYS A 1 715 ? 7.941 16.293 4.440 1.00 81.00 715 LYS A N 1
ATOM 5519 C CA . LYS A 1 715 ? 8.734 17.186 3.585 1.00 81.00 715 LYS A CA 1
ATOM 5520 C C . LYS A 1 715 ? 7.851 18.271 3.004 1.00 81.00 715 LYS A C 1
ATOM 5522 O O . LYS A 1 715 ? 8.048 19.434 3.313 1.00 81.00 715 LYS A O 1
ATOM 5527 N N . ASP A 1 716 ? 6.834 17.840 2.270 1.00 82.31 716 ASP A N 1
ATOM 5528 C CA . ASP A 1 716 ? 5.902 18.698 1.557 1.00 82.31 716 ASP A CA 1
ATOM 5529 C C . ASP A 1 716 ? 4.509 18.489 2.146 1.00 82.31 716 ASP A C 1
ATOM 5531 O O . ASP A 1 716 ? 4.043 17.352 2.261 1.00 82.31 716 ASP A O 1
ATOM 5535 N N . VAL A 1 717 ? 3.839 19.573 2.525 1.00 88.38 717 VAL A N 1
ATOM 5536 C CA . VAL A 1 717 ? 2.453 19.535 3.004 1.00 88.38 717 VAL A CA 1
ATOM 5537 C C . VAL A 1 717 ? 1.669 20.625 2.294 1.00 88.38 717 VAL A C 1
ATOM 5539 O O . VAL A 1 717 ? 2.038 21.794 2.341 1.00 88.38 717 VAL A O 1
ATOM 5542 N N . TYR A 1 718 ? 0.567 20.252 1.652 1.00 85.31 718 TYR A N 1
ATOM 5543 C CA . TYR A 1 718 ? -0.332 21.215 1.023 1.00 85.31 718 TYR A CA 1
ATOM 5544 C C . TYR A 1 718 ? -1.342 21.706 2.054 1.00 85.31 718 TYR A C 1
ATOM 5546 O O . TYR A 1 718 ? -2.043 20.910 2.682 1.00 85.31 718 TYR A O 1
ATOM 5554 N N . LEU A 1 719 ? -1.392 23.021 2.244 1.00 87.94 719 LEU A N 1
ATOM 5555 C CA . LEU A 1 719 ? -2.321 23.664 3.156 1.00 87.94 719 LEU A CA 1
ATOM 5556 C C . LEU A 1 719 ? -3.620 24.018 2.423 1.00 87.94 719 LEU A C 1
ATOM 5558 O O . LEU A 1 719 ? -3.568 24.650 1.364 1.00 87.94 719 LEU A O 1
ATOM 5562 N N . PRO A 1 720 ? -4.787 23.671 2.987 1.00 86.94 720 PRO A N 1
ATOM 5563 C CA . PRO A 1 720 ? -6.060 24.146 2.471 1.00 86.94 720 PRO A CA 1
ATOM 5564 C C . PRO A 1 720 ? -6.317 25.615 2.844 1.00 86.94 720 PRO A C 1
ATOM 5566 O O . PRO A 1 720 ? -5.709 26.164 3.767 1.00 86.94 720 PRO A O 1
ATOM 5569 N N . ASN A 1 721 ? -7.283 26.239 2.162 1.00 82.81 721 ASN A N 1
ATOM 5570 C CA . ASN A 1 721 ? -7.653 27.648 2.357 1.00 82.81 721 ASN A CA 1
ATOM 5571 C C . ASN A 1 721 ? -8.261 27.932 3.734 1.00 82.81 721 ASN A C 1
ATOM 5573 O O . ASN A 1 721 ? -8.245 29.066 4.207 1.00 82.81 721 ASN A O 1
ATOM 5577 N N . SER A 1 722 ? -8.833 26.917 4.376 1.00 88.50 722 SER A N 1
ATOM 5578 C CA . SER A 1 722 ? -9.465 27.048 5.685 1.00 88.50 722 SER A CA 1
ATOM 5579 C C . SER A 1 722 ? -8.500 27.318 6.843 1.00 88.50 722 SER A C 1
ATOM 5581 O O . SER A 1 722 ? -8.965 27.680 7.929 1.00 88.50 722 SER A O 1
ATOM 5583 N N . ILE A 1 723 ? -7.186 27.131 6.660 1.00 90.19 723 ILE A N 1
ATOM 5584 C CA . ILE A 1 723 ? -6.207 27.263 7.744 1.00 90.19 723 ILE A CA 1
ATOM 5585 C C . ILE A 1 723 ? -6.143 28.716 8.228 1.00 90.19 723 ILE A C 1
ATOM 5587 O O . ILE A 1 723 ? -5.799 29.640 7.497 1.00 90.19 723 ILE A O 1
ATOM 5591 N N . LYS A 1 724 ? -6.405 28.909 9.522 1.00 88.44 724 LYS A N 1
ATOM 5592 C CA . LYS A 1 724 ? -6.333 30.203 10.213 1.00 88.44 724 LYS A CA 1
ATOM 5593 C C . LYS A 1 724 ? -5.047 30.362 11.020 1.00 88.44 724 LYS A C 1
ATOM 5595 O O . LYS A 1 724 ? -4.580 31.485 11.193 1.00 88.44 724 LYS A O 1
ATOM 5600 N N . SER A 1 725 ? -4.495 29.272 11.563 1.00 90.00 725 SER A N 1
ATOM 5601 C CA . SER A 1 725 ? -3.290 29.320 12.403 1.00 90.00 725 SER A CA 1
ATOM 5602 C C . SER A 1 725 ? -2.502 28.009 12.391 1.00 90.00 725 SER A C 1
ATOM 5604 O O . SER A 1 725 ? -3.067 26.932 12.578 1.00 90.00 725 SER A O 1
ATOM 5606 N N . ILE A 1 726 ? -1.178 28.122 12.266 1.00 92.31 726 ILE A N 1
ATOM 5607 C CA . ILE A 1 726 ? -0.210 27.038 12.473 1.00 92.31 726 ILE A CA 1
ATOM 5608 C C . ILE A 1 726 ? 0.799 27.520 13.513 1.00 92.31 726 ILE A C 1
ATOM 5610 O O . ILE A 1 726 ? 1.402 28.581 13.354 1.00 92.31 726 ILE A O 1
ATOM 5614 N N . LYS A 1 727 ? 0.990 26.773 14.604 1.00 93.69 727 LYS A N 1
ATOM 5615 C CA . LYS A 1 727 ? 1.993 27.144 15.616 1.00 93.69 727 LYS A CA 1
ATOM 5616 C C . LYS A 1 727 ? 3.411 26.886 15.107 1.00 93.69 727 LYS A C 1
ATOM 5618 O O . LYS A 1 727 ? 3.647 25.916 14.391 1.00 93.69 727 LYS A O 1
ATOM 5623 N N . SER A 1 728 ? 4.374 27.693 15.552 1.00 89.81 728 SER A N 1
ATOM 5624 C CA . SER A 1 728 ? 5.771 27.640 15.093 1.00 89.81 728 SER A CA 1
ATOM 5625 C C . SER A 1 728 ? 6.435 26.270 15.252 1.00 89.81 728 SER A C 1
ATOM 5627 O O . SER A 1 728 ? 7.245 25.891 14.423 1.00 89.81 728 SER A O 1
ATOM 5629 N N . ASN A 1 729 ? 6.080 25.490 16.277 1.00 92.12 729 ASN A N 1
ATOM 5630 C CA . ASN A 1 729 ? 6.680 24.171 16.502 1.00 92.12 729 ASN A CA 1
ATOM 5631 C C . ASN A 1 729 ? 5.863 23.003 15.928 1.00 92.12 729 ASN A C 1
ATOM 5633 O O . ASN A 1 729 ? 6.138 21.854 16.277 1.00 92.12 729 ASN A O 1
ATOM 5637 N N . SER A 1 730 ? 4.824 23.258 15.125 1.00 94.06 730 SER A N 1
ATOM 5638 C CA . SER A 1 730 ? 3.899 22.215 14.640 1.00 94.06 730 SER A CA 1
ATOM 5639 C C . SER A 1 730 ? 4.629 21.075 13.926 1.00 94.06 730 SER A C 1
ATOM 5641 O O . SER A 1 730 ? 4.308 19.912 14.162 1.00 94.06 730 SER A O 1
ATOM 5643 N N . PHE A 1 731 ? 5.669 21.415 13.161 1.00 92.25 731 PHE A N 1
ATOM 5644 C CA . PHE A 1 731 ? 6.478 20.501 12.351 1.00 92.25 731 PHE A CA 1
ATOM 5645 C C . PHE A 1 731 ? 7.913 20.310 12.882 1.00 92.25 731 PHE A C 1
ATOM 5647 O O . PHE A 1 731 ? 8.811 19.915 12.145 1.00 92.25 731 PHE A O 1
ATOM 5654 N N . ASN A 1 732 ? 8.154 20.560 14.173 1.00 88.69 732 ASN A N 1
ATOM 5655 C CA . ASN A 1 732 ? 9.486 20.450 14.784 1.00 88.69 732 ASN A CA 1
ATOM 5656 C C . ASN A 1 732 ? 10.171 19.089 14.527 1.00 88.69 732 ASN A C 1
ATOM 5658 O O . ASN A 1 732 ? 9.539 18.051 14.714 1.00 88.69 732 ASN A O 1
ATOM 5662 N N . LYS A 1 733 ? 11.471 19.096 14.192 1.00 81.56 733 LYS A N 1
ATOM 5663 C CA . LYS A 1 733 ? 12.317 17.902 13.980 1.00 81.56 733 LYS A CA 1
ATOM 5664 C C . LYS A 1 733 ? 11.745 16.913 12.951 1.00 81.56 733 LYS A C 1
ATOM 5666 O O . LYS A 1 733 ? 11.793 15.706 13.173 1.00 81.56 733 LYS A O 1
ATOM 5671 N N . ASN A 1 734 ? 11.204 17.417 11.843 1.00 81.50 734 ASN A N 1
ATOM 5672 C CA . ASN A 1 734 ? 10.929 16.581 10.676 1.00 81.50 734 ASN A CA 1
ATOM 5673 C C . ASN A 1 734 ? 12.191 16.414 9.814 1.00 81.50 734 ASN A C 1
ATOM 5675 O O . ASN A 1 734 ? 12.958 17.361 9.662 1.00 81.50 734 ASN A O 1
ATOM 5679 N N . SER A 1 735 ? 12.424 15.226 9.246 1.00 61.00 735 SER A N 1
ATOM 5680 C CA . SER A 1 735 ? 13.617 14.931 8.423 1.00 61.00 735 SER A CA 1
ATOM 5681 C C . SER A 1 735 ? 13.477 15.362 6.946 1.00 61.00 735 SER A C 1
ATOM 5683 O O . SER A 1 735 ? 13.797 14.601 6.028 1.00 61.00 735 SER A O 1
ATOM 5685 N N . GLY A 1 736 ? 12.967 16.582 6.730 1.00 55.22 736 GLY A N 1
ATOM 5686 C CA . GLY A 1 736 ? 12.725 17.216 5.426 1.00 55.22 736 GLY A CA 1
ATOM 5687 C C . GLY A 1 736 ? 13.977 17.576 4.610 1.00 55.22 736 GLY A C 1
ATOM 5688 O O . GLY A 1 736 ? 15.089 17.168 4.941 1.00 55.22 736 GLY A O 1
ATOM 5689 N N . TYR A 1 737 ? 13.797 18.336 3.523 1.00 40.91 737 TYR A N 1
ATOM 5690 C CA . TYR A 1 737 ? 14.818 18.698 2.517 1.00 40.91 737 TYR A CA 1
ATOM 5691 C C . TYR A 1 737 ? 15.853 19.743 2.989 1.00 40.91 737 TYR A C 1
ATOM 5693 O O . TYR A 1 737 ? 16.232 20.595 2.209 1.00 40.91 737 TYR A O 1
ATOM 5701 N N . ASP A 1 738 ? 16.334 19.656 4.233 1.00 50.12 738 ASP A N 1
ATOM 5702 C CA . ASP A 1 738 ? 17.186 20.641 4.960 1.00 50.12 738 ASP A CA 1
ATOM 5703 C C . ASP A 1 738 ? 16.859 20.667 6.472 1.00 50.12 738 ASP A C 1
ATOM 5705 O O . ASP A 1 738 ? 17.498 21.377 7.247 1.00 50.12 738 ASP A O 1
ATOM 5709 N N . GLY A 1 739 ? 15.874 19.875 6.912 1.00 57.44 739 GLY A N 1
ATOM 5710 C CA . GLY A 1 739 ? 15.354 19.888 8.281 1.00 57.44 739 GLY A CA 1
ATOM 5711 C C . GLY A 1 739 ? 14.115 20.773 8.472 1.00 57.44 739 GLY A C 1
ATOM 5712 O O . GLY A 1 739 ? 13.647 20.898 9.607 1.00 57.44 739 GLY A O 1
ATOM 5713 N N . LEU A 1 740 ? 13.573 21.350 7.390 1.00 69.94 740 LEU A N 1
ATOM 5714 C CA . LEU A 1 740 ? 12.321 22.108 7.346 1.00 69.94 740 LEU A CA 1
ATOM 5715 C C . LEU A 1 740 ? 11.219 21.329 6.612 1.00 69.94 740 LEU A C 1
ATOM 5717 O O . LEU A 1 740 ? 11.478 20.488 5.750 1.00 69.94 740 LEU A O 1
ATOM 5721 N N . VAL A 1 741 ? 9.965 21.621 6.964 1.00 83.12 741 VAL A N 1
ATOM 5722 C CA . VAL A 1 741 ? 8.782 21.203 6.195 1.00 83.12 741 VAL A CA 1
ATOM 5723 C C . VAL A 1 741 ? 8.315 22.359 5.313 1.00 83.12 741 VAL A C 1
ATOM 5725 O O . VAL A 1 741 ? 8.050 23.452 5.809 1.00 83.12 741 VAL A O 1
ATOM 5728 N N . HIS A 1 742 ? 8.181 22.107 4.018 1.00 81.62 742 HIS A N 1
ATOM 5729 C CA . HIS A 1 742 ? 7.661 23.043 3.031 1.00 81.62 742 HIS A CA 1
ATOM 5730 C C . HIS A 1 742 ? 6.130 22.978 3.013 1.00 81.62 742 HIS A C 1
ATOM 5732 O O . HIS A 1 742 ? 5.529 21.942 2.711 1.00 81.62 742 HIS A O 1
ATOM 5738 N N . LEU A 1 743 ? 5.487 24.081 3.398 1.00 86.62 743 LEU A N 1
ATOM 5739 C CA . LEU A 1 743 ? 4.035 24.206 3.475 1.00 86.62 743 LEU A CA 1
ATOM 5740 C C . LEU A 1 743 ? 3.517 24.975 2.260 1.00 86.62 743 LEU A C 1
ATOM 5742 O O . LEU A 1 743 ? 3.599 26.200 2.218 1.00 86.62 743 LEU A O 1
ATOM 5746 N N . TYR A 1 744 ? 2.958 24.264 1.287 1.00 81.44 744 TYR A N 1
ATOM 5747 C CA . TYR A 1 744 ? 2.478 24.854 0.041 1.00 81.44 744 TYR A CA 1
ATOM 5748 C C . TYR A 1 744 ? 1.066 25.410 0.197 1.00 81.44 744 TYR A C 1
ATOM 5750 O O . TYR A 1 744 ? 0.145 24.677 0.556 1.00 81.44 744 TYR A O 1
ATOM 5758 N N . THR A 1 745 ? 0.870 26.687 -0.122 1.00 77.50 745 THR A N 1
ATOM 5759 C CA . THR A 1 745 ? -0.446 27.341 -0.086 1.00 77.50 745 THR A CA 1
ATOM 5760 C C . THR A 1 745 ? -0.694 28.205 -1.322 1.00 77.50 745 THR A C 1
ATOM 5762 O O . THR A 1 745 ? 0.221 28.810 -1.883 1.00 77.50 745 THR A O 1
ATOM 5765 N N . ILE A 1 746 ? -1.955 28.276 -1.756 1.00 68.44 746 ILE A N 1
ATOM 5766 C CA . ILE A 1 746 ? -2.389 29.191 -2.823 1.00 68.44 746 ILE A CA 1
ATOM 5767 C C . ILE A 1 746 ? -2.628 30.626 -2.313 1.00 68.44 746 ILE A C 1
ATOM 5769 O O . ILE A 1 746 ? -2.669 31.548 -3.124 1.00 68.44 746 ILE A O 1
ATOM 5773 N N . ASP A 1 747 ? -2.715 30.842 -0.992 1.00 66.38 747 ASP A N 1
ATOM 5774 C CA . ASP A 1 747 ? -2.913 32.158 -0.348 1.00 66.38 747 ASP A CA 1
ATOM 5775 C C . ASP A 1 747 ? -1.627 32.695 0.322 1.00 66.38 747 ASP A C 1
ATOM 5777 O O . ASP A 1 747 ? -1.633 33.206 1.442 1.00 66.38 747 ASP A O 1
ATOM 5781 N N . TYR A 1 748 ? -0.474 32.576 -0.347 1.00 59.03 748 TYR A N 1
ATOM 5782 C CA . TYR A 1 748 ? 0.816 32.989 0.240 1.00 59.03 748 TYR A CA 1
ATOM 5783 C C . TYR A 1 748 ? 0.947 34.518 0.439 1.00 59.03 748 TYR A C 1
ATOM 5785 O O . TYR A 1 748 ? 1.807 34.965 1.196 1.00 59.03 748 TYR A O 1
ATOM 5793 N N . LYS A 1 749 ? 0.099 35.344 -0.206 1.00 54.91 749 LYS A N 1
ATOM 5794 C CA . LYS A 1 749 ? 0.066 36.816 -0.025 1.00 54.91 749 LYS A CA 1
ATOM 5795 C C . LYS A 1 749 ? -0.659 37.280 1.245 1.00 54.91 749 LYS A C 1
ATOM 5797 O O . LYS A 1 749 ? -0.920 38.474 1.386 1.00 54.91 749 LYS A O 1
ATOM 5802 N N . ASN A 1 750 ? -0.872 36.378 2.205 1.00 52.75 750 ASN A N 1
ATOM 5803 C CA . ASN A 1 750 ? -1.038 36.741 3.611 1.00 52.75 750 ASN A CA 1
ATOM 5804 C C . ASN A 1 750 ? -2.381 37.441 3.936 1.00 52.75 750 ASN A C 1
ATOM 5806 O O . ASN A 1 750 ? -2.411 38.569 4.429 1.00 52.75 750 ASN A O 1
ATOM 5810 N N . LYS A 1 751 ? -3.520 36.765 3.703 1.00 51.47 751 LYS A N 1
ATOM 5811 C CA . LYS A 1 751 ? -4.789 37.088 4.402 1.00 51.47 751 LYS A CA 1
ATOM 5812 C C . LYS A 1 751 ? -5.027 36.229 5.651 1.00 51.47 751 LYS A C 1
ATOM 5814 O O . LYS A 1 751 ? -5.794 36.623 6.528 1.00 51.47 751 LYS A O 1
ATOM 5819 N N . SER A 1 752 ? -4.352 35.090 5.752 1.00 50.97 752 SER A N 1
ATOM 5820 C CA . SER A 1 752 ? -4.332 34.181 6.901 1.00 50.97 752 SER A CA 1
ATOM 5821 C C . SER A 1 752 ? -2.985 34.293 7.616 1.00 50.97 752 SER A C 1
ATOM 5823 O O . SER A 1 752 ? -1.966 34.232 6.948 1.00 50.97 752 SER A O 1
ATOM 5825 N N . PHE A 1 753 ? -2.984 34.425 8.944 1.00 63.34 753 PHE A N 1
ATOM 5826 C CA . PHE A 1 753 ? -1.873 34.638 9.896 1.00 63.34 753 PHE A CA 1
ATOM 5827 C C . PHE A 1 753 ? -0.710 33.607 9.874 1.00 63.34 753 PHE A C 1
ATOM 5829 O O . PHE A 1 753 ? -0.226 33.183 10.927 1.00 63.34 753 PHE A O 1
ATOM 5836 N N . LEU A 1 754 ? -0.278 33.155 8.701 1.00 72.19 754 LEU A N 1
ATOM 5837 C CA . LEU A 1 754 ? 0.727 32.125 8.492 1.00 72.19 754 LEU A CA 1
ATOM 5838 C C . LEU A 1 754 ? 2.117 32.769 8.467 1.00 72.19 754 LEU A C 1
ATOM 5840 O O . LEU A 1 754 ? 2.367 33.721 7.734 1.00 72.19 754 LEU A O 1
ATOM 5844 N N . GLN A 1 755 ? 3.012 32.255 9.307 1.00 75.81 755 GLN A N 1
ATOM 5845 C CA . GLN A 1 755 ? 4.391 32.723 9.423 1.00 75.81 755 GLN A CA 1
ATOM 5846 C C . GLN A 1 755 ? 5.351 31.544 9.314 1.00 75.81 755 GLN A C 1
ATOM 5848 O O . GLN A 1 755 ? 5.062 30.455 9.830 1.00 75.81 755 GLN A O 1
ATOM 5853 N N . ASP A 1 756 ? 6.493 31.786 8.676 1.00 81.62 756 ASP A N 1
ATOM 5854 C CA . ASP A 1 756 ? 7.625 30.869 8.691 1.00 81.62 756 ASP A CA 1
ATOM 5855 C C . ASP A 1 756 ? 8.070 30.586 10.127 1.00 81.62 756 ASP A C 1
ATOM 5857 O O . ASP A 1 756 ? 7.817 31.344 11.071 1.00 81.62 756 ASP A O 1
ATOM 5861 N N . SER A 1 757 ? 8.767 29.473 10.304 1.00 85.06 757 SER A N 1
ATOM 5862 C CA . SER A 1 757 ? 9.392 29.121 11.566 1.00 85.06 757 SER A CA 1
ATOM 5863 C C . SER A 1 757 ? 10.755 28.477 11.338 1.00 85.06 757 SER A C 1
ATOM 5865 O O . SER A 1 757 ? 11.162 28.193 10.218 1.00 85.06 757 SER A O 1
ATOM 5867 N N . LYS A 1 758 ? 11.454 28.157 12.432 1.00 84.06 758 LYS A N 1
ATOM 5868 C CA . LYS A 1 758 ? 12.671 27.334 12.381 1.00 84.06 758 LYS A CA 1
ATOM 5869 C C . LYS A 1 758 ? 12.422 25.908 11.847 1.00 84.06 758 LYS A C 1
ATOM 5871 O O . LYS A 1 758 ? 13.379 25.177 11.630 1.00 84.06 758 LYS A O 1
ATOM 5876 N N . TYR A 1 759 ? 11.169 25.478 11.709 1.00 83.31 759 TYR A N 1
ATOM 5877 C CA . TYR A 1 759 ? 10.804 24.092 11.401 1.00 83.31 759 TYR A CA 1
ATOM 5878 C C . TYR A 1 759 ? 9.956 23.939 10.142 1.00 83.31 759 TYR A C 1
ATOM 5880 O O . TYR A 1 759 ? 9.732 22.817 9.691 1.00 83.31 759 TYR A O 1
ATOM 5888 N N . HIS A 1 760 ? 9.459 25.043 9.592 1.00 85.75 760 HIS A N 1
ATOM 5889 C CA . HIS A 1 760 ? 8.679 25.045 8.367 1.00 85.75 760 HIS A CA 1
ATOM 5890 C C . HIS A 1 760 ? 8.806 26.385 7.657 1.00 85.75 760 HIS A C 1
ATOM 5892 O O . HIS A 1 760 ? 8.963 27.420 8.305 1.00 85.75 760 HIS A O 1
ATOM 5898 N N . VAL A 1 761 ? 8.667 26.352 6.342 1.00 81.81 761 VAL A N 1
ATOM 5899 C CA . VAL A 1 761 ? 8.580 27.539 5.488 1.00 81.81 761 VAL A CA 1
ATOM 5900 C C . VAL A 1 761 ? 7.287 27.479 4.696 1.00 81.81 761 VAL A C 1
ATOM 5902 O O . VAL A 1 761 ? 6.791 26.393 4.391 1.00 81.81 761 VAL A O 1
ATOM 5905 N N . ILE A 1 762 ? 6.695 28.637 4.434 1.00 80.19 762 ILE A N 1
ATOM 5906 C CA . ILE A 1 762 ? 5.456 28.741 3.674 1.00 80.19 762 ILE A CA 1
ATOM 5907 C C . ILE A 1 762 ? 5.811 29.067 2.233 1.00 80.19 762 ILE A C 1
ATOM 5909 O O . ILE A 1 762 ? 6.267 30.166 1.920 1.00 80.19 762 ILE A O 1
ATOM 5913 N N . ASP A 1 763 ? 5.544 28.112 1.354 1.00 74.44 763 ASP A N 1
ATOM 5914 C CA . ASP A 1 763 ? 5.821 28.237 -0.065 1.00 74.44 763 ASP A CA 1
ATOM 5915 C C . ASP A 1 763 ? 4.533 28.497 -0.861 1.00 74.44 763 ASP A C 1
ATOM 5917 O O . ASP A 1 763 ? 3.456 27.981 -0.533 1.00 74.44 763 ASP A O 1
ATOM 5921 N N . PRO A 1 764 ? 4.610 29.271 -1.953 1.00 69.75 764 PRO A N 1
ATOM 5922 C CA . PRO A 1 764 ? 3.532 29.334 -2.929 1.00 69.75 764 PRO A CA 1
ATOM 5923 C C . PRO A 1 764 ? 3.335 27.966 -3.603 1.00 69.75 764 PRO A C 1
ATOM 5925 O O . PRO A 1 764 ? 4.294 27.255 -3.907 1.00 69.75 764 PRO A O 1
ATOM 5928 N N . ALA A 1 765 ? 2.083 27.586 -3.864 1.00 66.31 765 ALA A N 1
ATOM 5929 C CA . ALA A 1 765 ? 1.768 26.354 -4.593 1.00 66.31 765 ALA A CA 1
ATOM 5930 C C . ALA A 1 765 ? 2.380 26.344 -6.015 1.00 66.31 765 ALA A C 1
ATOM 5932 O O . ALA A 1 765 ? 2.458 27.385 -6.665 1.00 66.31 765 ALA A O 1
ATOM 5933 N N . LYS A 1 766 ? 2.767 25.174 -6.545 1.00 71.62 766 LYS A N 1
ATOM 5934 C CA . LYS A 1 766 ? 3.435 25.073 -7.863 1.00 71.62 766 LYS A CA 1
ATOM 5935 C C . LYS A 1 766 ? 2.570 25.476 -9.051 1.00 71.62 766 LYS A C 1
ATOM 5937 O O . LYS A 1 766 ? 1.427 25.044 -9.166 1.00 71.62 766 LYS A O 1
ATOM 5942 N N . VAL A 1 767 ? 3.180 26.212 -9.979 1.00 70.75 767 VAL A N 1
ATOM 5943 C CA . VAL A 1 767 ? 2.570 26.630 -11.244 1.00 70.75 767 VAL A CA 1
ATOM 5944 C C . VAL A 1 767 ? 2.690 25.500 -12.262 1.00 70.75 767 VAL A C 1
ATOM 5946 O O . VAL A 1 767 ? 3.782 24.987 -12.507 1.00 70.75 767 VAL A O 1
ATOM 5949 N N . VAL A 1 768 ? 1.577 25.134 -12.890 1.00 73.56 768 VAL A N 1
ATOM 5950 C CA . VAL A 1 768 ? 1.538 24.135 -13.965 1.00 73.56 768 VAL A CA 1
ATOM 5951 C C . VAL A 1 768 ? 1.472 24.844 -15.314 1.00 73.56 768 VAL A C 1
ATOM 5953 O O . VAL A 1 768 ? 0.538 25.593 -15.583 1.00 73.56 768 VAL A O 1
ATOM 5956 N N . ILE A 1 769 ? 2.435 24.606 -16.199 1.00 78.38 769 ILE A N 1
ATOM 5957 C CA . ILE A 1 769 ? 2.456 25.149 -17.560 1.00 78.38 769 ILE A CA 1
ATOM 5958 C C . ILE A 1 769 ? 1.994 24.069 -18.534 1.00 78.38 769 ILE A C 1
ATOM 5960 O O . ILE A 1 769 ? 2.633 23.026 -18.661 1.00 78.38 769 ILE A O 1
ATOM 5964 N N . ARG A 1 770 ? 0.910 24.336 -19.262 1.00 82.38 770 ARG A N 1
ATOM 5965 C CA . ARG A 1 770 ? 0.383 23.467 -20.321 1.00 82.38 770 ARG A CA 1
ATOM 5966 C C . ARG A 1 770 ? 0.638 24.075 -21.688 1.00 82.38 770 ARG A C 1
ATOM 5968 O O . ARG A 1 770 ? 0.059 25.106 -22.024 1.00 82.38 770 ARG A O 1
ATOM 5975 N N . TYR A 1 771 ? 1.462 23.404 -22.480 1.00 82.94 771 TYR A N 1
ATOM 5976 C CA . TYR A 1 771 ? 1.690 23.715 -23.886 1.00 82.94 771 TYR A CA 1
ATOM 5977 C C . TYR A 1 771 ? 0.581 23.070 -24.715 1.00 82.94 771 TYR A C 1
ATOM 5979 O O . TYR A 1 771 ? 0.387 21.858 -24.636 1.00 82.94 771 TYR A O 1
ATOM 5987 N N . ILE A 1 772 ? -0.181 23.869 -25.460 1.00 82.25 772 ILE A N 1
ATOM 5988 C CA . ILE A 1 772 ? -1.384 23.435 -26.176 1.00 82.25 772 ILE A CA 1
ATOM 5989 C C . ILE A 1 772 ? -1.361 23.870 -27.644 1.00 82.25 772 ILE A C 1
ATOM 5991 O O . ILE A 1 772 ? -1.001 25.003 -27.949 1.00 82.25 772 ILE A O 1
ATOM 5995 N N . CYS A 1 773 ? -1.814 23.011 -28.553 1.00 81.50 773 CYS A N 1
ATOM 5996 C CA . CYS A 1 773 ? -2.073 23.352 -29.956 1.00 81.50 773 CYS A CA 1
ATOM 5997 C C . CYS A 1 773 ? -3.430 22.762 -30.360 1.00 81.50 773 CYS A C 1
ATOM 5999 O O . CYS A 1 773 ? -3.624 21.560 -30.205 1.00 81.50 773 CYS A O 1
ATOM 6001 N N . ASN A 1 774 ? -4.371 23.592 -30.835 1.00 76.00 774 ASN A N 1
ATOM 6002 C CA . ASN A 1 774 ? -5.734 23.182 -31.225 1.00 76.00 774 ASN A CA 1
ATOM 6003 C C . ASN A 1 774 ? -6.386 22.204 -30.221 1.00 76.00 774 ASN A C 1
ATOM 6005 O O . ASN A 1 774 ? -6.780 21.100 -30.582 1.00 76.00 774 ASN A O 1
ATOM 6009 N N . ASP A 1 775 ? -6.415 22.598 -28.944 1.00 70.19 775 ASP A N 1
ATOM 6010 C CA . ASP A 1 775 ? -6.972 21.853 -27.798 1.00 70.19 775 ASP A CA 1
ATOM 6011 C C . ASP A 1 775 ? -6.236 20.563 -27.378 1.00 70.19 775 ASP A C 1
ATOM 6013 O O . ASP A 1 775 ? -6.555 19.978 -26.340 1.00 70.19 775 ASP A O 1
ATOM 6017 N N . LYS A 1 776 ? -5.176 20.163 -28.090 1.00 70.88 776 LYS A N 1
ATOM 6018 C CA . LYS A 1 776 ? -4.272 19.079 -27.684 1.00 70.88 776 LYS A CA 1
ATOM 6019 C C . LYS A 1 776 ? -3.188 19.599 -26.741 1.00 70.88 776 LYS A C 1
ATOM 6021 O O . LYS A 1 776 ? -2.440 20.507 -27.102 1.00 70.88 776 LYS A O 1
ATOM 6026 N N . VAL A 1 777 ? -3.057 18.995 -25.557 1.00 80.12 777 VAL A N 1
ATOM 6027 C CA . VAL A 1 777 ? -1.911 19.226 -24.660 1.00 80.12 777 VAL A CA 1
ATOM 6028 C C . VAL A 1 777 ? -0.691 18.512 -25.238 1.00 80.12 777 VAL A C 1
ATOM 6030 O O . VAL A 1 777 ? -0.671 17.288 -25.328 1.00 80.12 777 VAL A O 1
ATOM 6033 N N . LEU A 1 778 ? 0.312 19.282 -25.653 1.00 76.19 778 LEU A N 1
ATOM 6034 C CA . LEU A 1 778 ? 1.572 18.778 -26.198 1.00 76.19 778 LEU A CA 1
ATOM 6035 C C . LEU A 1 778 ? 2.546 18.388 -25.080 1.00 76.19 778 LEU A C 1
ATOM 6037 O O . LEU A 1 778 ? 3.223 17.367 -25.160 1.00 76.19 778 LEU A O 1
ATOM 6041 N N . LYS A 1 779 ? 2.601 19.204 -24.021 1.00 77.00 779 LYS A N 1
ATOM 6042 C CA . LYS A 1 779 ? 3.474 19.005 -22.861 1.00 77.00 779 LYS A CA 1
ATOM 6043 C C . LYS A 1 779 ? 2.905 19.701 -21.630 1.00 77.00 779 LYS A C 1
ATOM 6045 O O . LYS A 1 779 ? 2.355 20.797 -21.731 1.00 77.00 779 LYS A O 1
ATOM 6050 N N . GLU A 1 780 ? 3.106 19.100 -20.465 1.00 80.50 780 GLU A N 1
ATOM 6051 C CA . GLU A 1 780 ? 2.833 19.709 -19.163 1.00 80.50 780 GLU A CA 1
ATOM 6052 C C . GLU A 1 780 ? 4.136 19.805 -18.361 1.00 80.50 780 GLU A C 1
ATOM 6054 O O . GLU A 1 780 ? 4.961 18.891 -18.394 1.00 80.50 780 GLU A O 1
ATOM 6059 N N . VAL A 1 781 ? 4.362 20.939 -17.696 1.00 72.56 781 VAL A N 1
ATOM 6060 C CA . VAL A 1 781 ? 5.551 21.181 -16.870 1.00 72.56 781 VAL A CA 1
ATOM 6061 C C . VAL A 1 781 ? 5.124 21.811 -15.554 1.00 72.56 781 VAL A C 1
ATOM 6063 O O . VAL A 1 781 ? 4.477 22.853 -15.551 1.00 72.56 781 VAL A O 1
ATOM 6066 N N . GLU A 1 782 ? 5.518 21.210 -14.438 1.00 73.94 782 GLU A N 1
ATOM 6067 C CA . GLU A 1 782 ? 5.360 21.815 -13.116 1.00 73.94 782 GLU A CA 1
ATOM 6068 C C . GLU A 1 782 ? 6.600 22.638 -12.770 1.00 73.94 782 GLU A C 1
ATOM 6070 O O . GLU A 1 782 ? 7.730 22.172 -12.936 1.00 73.94 782 GLU A O 1
ATOM 6075 N N . MET A 1 783 ? 6.403 23.858 -12.276 1.00 66.69 783 MET A N 1
ATOM 6076 C CA . MET A 1 783 ? 7.491 24.760 -11.920 1.00 66.69 783 MET A CA 1
ATOM 6077 C C . MET A 1 783 ? 7.275 25.407 -10.551 1.00 66.69 783 MET A C 1
ATOM 6079 O O . MET A 1 783 ? 6.171 25.806 -10.179 1.00 66.69 783 MET A O 1
ATOM 6083 N N . TRP A 1 784 ? 8.382 25.526 -9.819 1.00 61.09 784 TRP A N 1
ATOM 6084 C CA . TRP A 1 784 ? 8.437 26.080 -8.463 1.00 61.09 784 TRP A CA 1
ATOM 6085 C C . TRP A 1 784 ? 9.356 27.291 -8.375 1.00 61.09 784 TRP A C 1
ATOM 6087 O O . TRP A 1 784 ? 9.126 28.168 -7.552 1.00 61.09 784 TRP A O 1
ATOM 6097 N N . LYS A 1 785 ? 10.397 27.321 -9.215 1.00 63.75 785 LYS A N 1
ATOM 6098 C CA . LYS A 1 785 ? 11.490 28.290 -9.193 1.00 63.75 785 LYS A CA 1
ATOM 6099 C C . LYS A 1 785 ? 11.853 28.732 -10.602 1.00 63.75 785 LYS A C 1
ATOM 6101 O O . LYS A 1 785 ? 11.760 27.934 -11.536 1.00 63.75 785 LYS A O 1
ATOM 6106 N N . ASP A 1 786 ? 12.288 29.977 -10.729 1.00 61.41 786 ASP A N 1
ATOM 6107 C CA . ASP A 1 786 ? 12.907 30.484 -11.947 1.00 61.41 786 ASP A CA 1
ATOM 6108 C C . ASP A 1 786 ? 14.327 29.918 -12.152 1.00 61.41 786 ASP A C 1
ATOM 6110 O O . ASP A 1 786 ? 14.865 29.179 -11.320 1.00 61.41 786 ASP A O 1
ATOM 6114 N N . GLU A 1 787 ? 14.959 30.286 -13.268 1.00 57.28 787 GLU A N 1
ATOM 6115 C CA . GLU A 1 787 ? 16.330 29.876 -13.615 1.00 57.28 787 GLU A CA 1
ATOM 6116 C C . GLU A 1 787 ? 17.395 30.369 -12.611 1.00 57.28 787 GLU A C 1
ATOM 6118 O O . GLU A 1 787 ? 18.529 29.897 -12.629 1.00 57.28 787 GLU A O 1
ATOM 6123 N N . LYS A 1 788 ? 17.041 31.289 -11.703 1.00 59.44 788 LYS A N 1
ATOM 6124 C CA . LYS A 1 788 ? 17.898 31.813 -10.628 1.00 59.44 788 LYS A CA 1
ATOM 6125 C C . LYS A 1 788 ? 17.572 31.190 -9.265 1.00 59.44 788 LYS A C 1
ATOM 6127 O O . LYS A 1 788 ? 18.019 31.705 -8.241 1.00 59.44 788 LYS A O 1
ATOM 6132 N N . ASN A 1 789 ? 16.826 30.078 -9.236 1.00 56.12 789 ASN A N 1
ATOM 6133 C CA . ASN A 1 789 ? 16.378 29.377 -8.027 1.00 56.12 789 ASN A CA 1
ATOM 6134 C C . ASN A 1 789 ? 15.441 30.189 -7.109 1.00 56.12 789 ASN A C 1
ATOM 6136 O O . ASN A 1 789 ? 15.227 29.806 -5.955 1.00 56.12 789 ASN A O 1
ATOM 6140 N N . LYS A 1 790 ? 14.838 31.277 -7.599 1.00 55.91 790 LYS A N 1
ATOM 6141 C CA . LYS A 1 790 ? 13.862 32.064 -6.841 1.00 55.91 790 LYS A CA 1
ATOM 6142 C C . LYS A 1 790 ? 12.467 31.473 -7.030 1.00 55.91 790 LYS A C 1
ATOM 6144 O O . LYS A 1 790 ? 12.046 31.252 -8.161 1.00 55.91 790 LYS A O 1
ATOM 6149 N N . TYR A 1 791 ? 11.747 31.223 -5.936 1.00 59.16 791 TYR A N 1
ATOM 6150 C CA . TYR A 1 791 ? 10.389 30.677 -6.007 1.00 59.16 791 TYR A CA 1
ATOM 6151 C C . TYR A 1 791 ? 9.426 31.616 -6.751 1.00 59.16 791 TYR A C 1
ATOM 6153 O O . TYR A 1 791 ? 9.494 32.837 -6.592 1.00 59.16 791 TYR A O 1
ATOM 6161 N N . PHE A 1 792 ? 8.522 31.049 -7.556 1.00 55.62 792 PHE A N 1
ATOM 6162 C CA . PHE A 1 792 ? 7.452 31.811 -8.202 1.00 55.62 792 PHE A CA 1
ATOM 6163 C C . PHE A 1 792 ? 6.364 32.157 -7.192 1.00 55.62 792 PHE A C 1
ATOM 6165 O O . PHE A 1 792 ? 5.728 31.275 -6.630 1.00 55.62 792 PHE A O 1
ATOM 6172 N N . TYR A 1 793 ? 6.093 33.443 -7.014 1.00 55.69 793 TYR A N 1
ATOM 6173 C CA . TYR A 1 793 ? 5.071 33.940 -6.102 1.00 55.69 793 TYR A CA 1
ATOM 6174 C C . TYR A 1 793 ? 3.790 34.288 -6.894 1.00 55.69 793 TYR A C 1
ATOM 6176 O O . TYR A 1 793 ? 3.726 35.305 -7.582 1.00 55.69 793 TYR A O 1
ATOM 6184 N N . ILE A 1 794 ? 2.732 33.474 -6.786 1.00 47.03 794 ILE A N 1
ATOM 6185 C CA . ILE A 1 794 ? 1.438 33.666 -7.491 1.00 47.03 794 ILE A CA 1
ATOM 6186 C C . ILE A 1 794 ? 0.693 34.975 -7.120 1.00 47.03 794 ILE A C 1
ATOM 6188 O O . ILE A 1 794 ? -0.131 35.067 -6.211 1.00 47.03 794 ILE A O 1
ATOM 6192 N N . GLY A 1 795 ? 0.913 36.025 -7.900 1.00 48.59 795 GLY A N 1
ATOM 6193 C CA . GLY A 1 795 ? 0.264 37.324 -7.709 1.00 48.59 795 GLY A CA 1
ATOM 6194 C C . GLY A 1 795 ? 1.244 38.481 -7.644 1.00 48.59 795 GLY A C 1
ATOM 6195 O O . GLY A 1 795 ? 0.820 39.621 -7.433 1.00 48.59 795 GLY A O 1
ATOM 6196 N N . ASP A 1 796 ? 2.542 38.227 -7.787 1.00 51.78 796 ASP A N 1
ATOM 6197 C CA . ASP A 1 796 ? 3.449 39.263 -8.266 1.00 51.78 796 ASP A CA 1
ATOM 6198 C C . ASP A 1 796 ? 2.977 39.677 -9.662 1.00 51.78 796 ASP A C 1
ATOM 6200 O O . ASP A 1 796 ? 2.715 38.836 -10.525 1.00 51.78 796 ASP A O 1
ATOM 6204 N N . LYS A 1 797 ? 2.751 40.980 -9.842 1.00 50.53 797 LYS A N 1
ATOM 6205 C CA . LYS A 1 797 ? 2.467 41.535 -11.167 1.00 50.53 797 LYS A CA 1
ATOM 6206 C C . LYS A 1 797 ? 3.745 41.404 -11.995 1.00 50.53 797 LYS A C 1
ATOM 6208 O O . LYS A 1 797 ? 4.828 41.522 -11.428 1.00 50.53 797 LYS A O 1
ATOM 6213 N N . ASP A 1 798 ? 3.609 41.142 -13.292 1.00 55.62 798 ASP A N 1
ATOM 6214 C CA . ASP A 1 798 ? 4.744 41.038 -14.216 1.00 55.62 798 ASP A CA 1
ATOM 6215 C C . ASP A 1 798 ? 5.705 39.854 -13.968 1.00 55.62 798 ASP A C 1
ATOM 6217 O O . ASP A 1 798 ? 6.894 39.958 -14.263 1.00 55.62 798 ASP A O 1
ATOM 6221 N N . ILE A 1 799 ? 5.229 38.697 -13.475 1.00 59.31 799 ILE A N 1
ATOM 6222 C CA . ILE A 1 799 ? 6.054 37.477 -13.564 1.00 59.31 799 ILE A CA 1
ATOM 6223 C C . ILE A 1 799 ? 6.197 37.101 -15.038 1.00 59.31 799 ILE A C 1
ATOM 6225 O O . ILE A 1 799 ? 5.214 36.801 -15.719 1.00 59.31 799 ILE A O 1
ATOM 6229 N N . GLU A 1 800 ? 7.439 37.100 -15.503 1.00 66.00 800 GLU A N 1
ATOM 6230 C CA . GLU A 1 800 ? 7.846 36.626 -16.816 1.00 66.00 800 GLU A CA 1
ATOM 6231 C C . GLU A 1 800 ? 8.242 35.155 -16.708 1.00 66.00 800 GLU A C 1
ATOM 6233 O O . GLU A 1 800 ? 9.241 34.809 -16.078 1.00 66.00 800 GLU A O 1
ATOM 6238 N N . ILE A 1 801 ? 7.436 34.275 -17.302 1.00 64.69 801 ILE A N 1
ATOM 6239 C CA . ILE A 1 801 ? 7.810 32.868 -17.438 1.00 64.69 801 ILE A CA 1
ATOM 6240 C C . ILE A 1 801 ? 8.537 32.712 -18.777 1.00 64.69 801 ILE A C 1
ATOM 6242 O O . ILE A 1 801 ? 7.909 32.964 -19.813 1.00 64.69 801 ILE A O 1
ATOM 6246 N N . PRO A 1 802 ? 9.809 32.268 -18.788 1.00 64.44 802 PRO A N 1
ATOM 6247 C CA . PRO A 1 802 ? 10.468 31.848 -20.014 1.00 64.44 802 PRO A CA 1
ATOM 6248 C C . PRO A 1 802 ? 9.759 30.589 -20.518 1.00 64.44 802 PRO A C 1
ATOM 6250 O O . PRO A 1 802 ? 9.823 29.519 -19.910 1.00 64.44 802 PRO A O 1
ATOM 6253 N N . VAL A 1 803 ? 9.013 30.732 -21.608 1.00 71.25 803 VAL A N 1
ATOM 6254 C CA . VAL A 1 803 ? 8.250 29.640 -22.210 1.00 71.25 803 VAL A CA 1
ATOM 6255 C C . VAL A 1 803 ? 8.977 29.215 -23.469 1.00 71.25 803 VAL A C 1
ATOM 6257 O O . VAL A 1 803 ? 9.016 29.922 -24.469 1.00 71.25 803 VAL A O 1
ATOM 6260 N N . LYS A 1 804 ? 9.603 28.043 -23.402 1.00 68.50 804 LYS A N 1
ATOM 6261 C CA . LYS A 1 804 ? 10.315 27.464 -24.534 1.00 68.50 804 LYS A CA 1
ATOM 6262 C C . LYS A 1 804 ? 9.825 26.042 -24.733 1.00 68.50 804 LYS A C 1
ATOM 6264 O O . LYS A 1 804 ? 10.158 25.132 -23.972 1.00 68.50 804 LYS A O 1
ATOM 6269 N N . TYR A 1 805 ? 8.995 25.870 -25.750 1.00 66.62 805 TYR A N 1
ATOM 6270 C CA . TYR A 1 805 ? 8.606 24.562 -26.246 1.00 66.62 805 TYR A CA 1
ATOM 6271 C C . TYR A 1 805 ? 8.828 24.549 -27.746 1.00 66.62 805 TYR A C 1
ATOM 6273 O O . TYR A 1 805 ? 8.252 25.345 -28.481 1.00 66.62 805 TYR A O 1
ATOM 6281 N N . GLU A 1 806 ? 9.721 23.669 -28.155 1.00 64.31 806 GLU A N 1
ATOM 6282 C CA . GLU A 1 806 ? 10.076 23.450 -29.538 1.00 64.31 806 GLU A CA 1
ATOM 6283 C C . GLU A 1 806 ? 10.385 21.964 -29.673 1.00 64.31 806 GLU A C 1
ATOM 6285 O O . GLU A 1 806 ? 11.180 21.414 -28.903 1.00 64.31 806 GLU A O 1
ATOM 6290 N N . ASP A 1 807 ? 9.705 21.320 -30.606 1.00 72.19 807 ASP A N 1
ATOM 6291 C CA . ASP A 1 807 ? 10.031 19.990 -31.097 1.00 72.19 807 ASP A CA 1
ATOM 6292 C C . ASP A 1 807 ? 10.124 20.047 -32.633 1.00 72.19 807 ASP A C 1
ATOM 6294 O O . ASP A 1 807 ? 10.057 21.123 -33.240 1.00 72.19 807 ASP A O 1
ATOM 6298 N N . ASN A 1 808 ? 10.320 18.902 -33.285 1.00 69.25 808 ASN A N 1
ATOM 6299 C CA . ASN A 1 808 ? 10.469 18.871 -34.739 1.00 69.25 808 ASN A CA 1
ATOM 6300 C C . ASN A 1 808 ? 9.184 19.264 -35.499 1.00 69.25 808 ASN A C 1
ATOM 6302 O O . ASN A 1 808 ? 9.245 19.475 -36.705 1.00 69.25 808 ASN A O 1
ATOM 6306 N N . GLN A 1 809 ? 8.021 19.324 -34.842 1.00 71.31 809 GLN A N 1
ATOM 6307 C CA . GLN A 1 809 ? 6.713 19.591 -35.447 1.00 71.31 809 GLN A CA 1
ATOM 6308 C C . GLN A 1 809 ? 6.021 20.850 -34.919 1.00 71.31 809 GLN A C 1
ATOM 6310 O O . GLN A 1 809 ? 5.144 21.359 -35.612 1.00 71.31 809 GLN A O 1
ATOM 6315 N N . TYR A 1 810 ? 6.356 21.339 -33.728 1.00 82.00 810 TYR A N 1
ATOM 6316 C CA . TYR A 1 810 ? 5.658 22.429 -33.057 1.00 82.00 810 TYR A CA 1
ATOM 6317 C C . TYR A 1 810 ? 6.630 23.389 -32.376 1.00 82.00 810 TYR A C 1
ATOM 6319 O O . TYR A 1 810 ? 7.651 22.983 -31.826 1.00 82.00 810 TYR A O 1
ATOM 6327 N N . GLU A 1 811 ? 6.274 24.668 -32.350 1.00 81.94 811 GLU A N 1
ATOM 6328 C CA . GLU A 1 811 ? 7.049 25.724 -31.700 1.00 81.94 811 GLU A CA 1
ATOM 6329 C C . GLU A 1 811 ? 6.151 26.727 -30.966 1.00 81.94 811 GLU A C 1
ATOM 6331 O O . GLU A 1 811 ? 4.942 26.822 -31.206 1.00 81.94 811 GLU A O 1
ATOM 6336 N N . VAL A 1 812 ? 6.744 27.483 -30.042 1.00 79.88 812 VAL A N 1
ATOM 6337 C CA . VAL A 1 812 ? 6.104 28.626 -29.381 1.00 79.88 812 VAL A CA 1
ATOM 6338 C C . VAL A 1 812 ? 6.669 29.908 -29.987 1.00 79.88 812 VAL A C 1
ATOM 6340 O O . VAL A 1 812 ? 7.874 30.130 -29.941 1.00 79.88 812 VAL A O 1
ATOM 6343 N N . LYS A 1 813 ? 5.797 30.776 -30.516 1.00 71.00 813 LYS A N 1
ATOM 6344 C CA . LYS A 1 813 ? 6.196 32.060 -31.126 1.00 71.00 813 LYS A CA 1
ATOM 6345 C C . LYS A 1 813 ? 6.669 33.119 -30.125 1.00 71.00 813 LYS A C 1
ATOM 6347 O O . LYS A 1 813 ? 7.432 34.007 -30.486 1.00 71.00 813 LYS A O 1
ATOM 6352 N N . GLU A 1 814 ? 6.203 33.051 -28.880 1.00 70.38 814 GLU A N 1
ATOM 6353 C CA . GLU A 1 814 ? 6.586 33.973 -27.804 1.00 70.38 814 GLU A CA 1
ATOM 6354 C C . GLU A 1 814 ? 7.572 33.283 -26.854 1.00 70.38 814 GLU A C 1
ATOM 6356 O O . GLU A 1 814 ? 7.275 32.219 -26.326 1.00 70.38 814 GLU A O 1
ATOM 6361 N N . SER A 1 815 ? 8.733 33.887 -26.600 1.00 63.81 815 SER A N 1
ATOM 6362 C CA . SER A 1 815 ? 9.769 33.318 -25.722 1.00 63.81 815 SER A CA 1
ATOM 6363 C C . SER A 1 815 ? 9.519 33.564 -24.230 1.00 63.81 815 SER A C 1
ATOM 6365 O O . SER A 1 815 ? 10.098 32.891 -23.374 1.00 63.81 815 SER A O 1
ATOM 6367 N N . ILE A 1 816 ? 8.667 34.537 -23.903 1.00 61.72 816 ILE A N 1
ATOM 6368 C CA . ILE A 1 816 ? 8.357 34.967 -22.540 1.00 61.72 816 ILE A CA 1
ATOM 6369 C C . ILE A 1 816 ? 6.868 35.296 -22.466 1.00 61.72 816 ILE A C 1
ATOM 6371 O O . ILE A 1 816 ? 6.352 36.019 -23.317 1.00 61.72 816 ILE A O 1
ATOM 6375 N N . LYS A 1 817 ? 6.179 34.808 -21.429 1.00 67.44 817 LYS A N 1
ATOM 6376 C CA . LYS A 1 817 ? 4.768 35.128 -21.182 1.00 67.44 817 LYS A CA 1
ATOM 6377 C C . LYS A 1 817 ? 4.591 35.830 -19.840 1.00 67.44 817 LYS A C 1
ATOM 6379 O O . LYS A 1 817 ? 4.979 35.288 -18.806 1.00 67.44 817 LYS A O 1
ATOM 6384 N N . LYS A 1 818 ? 3.966 37.013 -19.860 1.00 60.66 818 LYS A N 1
ATOM 6385 C CA . LYS A 1 818 ? 3.574 37.753 -18.651 1.00 60.66 818 LYS A CA 1
ATOM 6386 C C . LYS A 1 818 ? 2.261 37.224 -18.083 1.00 60.66 818 LYS A C 1
ATOM 6388 O O . LYS A 1 818 ? 1.256 37.113 -18.792 1.00 60.66 818 LYS A O 1
ATOM 6393 N N . ILE A 1 819 ? 2.262 36.885 -16.797 1.00 56.12 819 ILE A N 1
ATOM 6394 C CA . ILE A 1 819 ? 1.121 36.267 -16.111 1.00 56.12 819 ILE A CA 1
ATOM 6395 C C . ILE A 1 819 ? 0.108 37.321 -15.613 1.00 56.12 819 ILE A C 1
ATOM 6397 O O . ILE A 1 819 ? -0.191 37.408 -14.425 1.00 56.12 819 ILE A O 1
ATOM 6401 N N . ASP A 1 820 ? -0.493 38.106 -16.504 1.00 53.22 820 ASP A N 1
ATOM 6402 C CA . ASP A 1 820 ? -1.541 39.061 -16.083 1.00 53.22 820 ASP A CA 1
ATOM 6403 C C . ASP A 1 820 ? -2.943 38.415 -16.025 1.00 53.22 820 ASP A C 1
ATOM 6405 O O . ASP A 1 820 ? -3.899 38.999 -15.514 1.00 53.22 820 ASP A O 1
ATOM 6409 N N . LYS A 1 821 ? -3.077 37.179 -16.535 1.00 47.09 821 LYS A N 1
ATOM 6410 C CA . LYS A 1 821 ? -4.340 36.426 -16.681 1.00 47.09 821 LYS A CA 1
ATOM 6411 C C . LYS A 1 821 ? -4.240 34.985 -16.155 1.00 47.09 821 LYS A C 1
ATOM 6413 O O . LYS A 1 821 ? -4.656 34.050 -16.838 1.00 47.09 821 LYS A O 1
ATOM 6418 N N . LEU A 1 822 ? -3.658 34.781 -14.970 1.00 52.88 822 LEU A N 1
ATOM 6419 C CA . LEU A 1 822 ? -3.700 33.465 -14.318 1.00 52.88 822 LEU A CA 1
ATOM 6420 C C . LEU A 1 822 ? -5.151 33.122 -13.941 1.00 52.88 822 LEU A C 1
ATOM 6422 O O . LEU A 1 822 ? -5.828 33.938 -13.308 1.00 52.88 822 LEU A O 1
ATOM 6426 N N . ASP A 1 823 ? -5.613 31.910 -14.260 1.00 53.00 823 ASP A N 1
ATOM 6427 C CA . ASP A 1 823 ? -6.787 31.343 -13.589 1.00 53.00 823 ASP A CA 1
ATOM 6428 C C . ASP A 1 823 ? -6.386 31.049 -12.136 1.00 53.00 823 ASP A C 1
ATOM 6430 O O . ASP A 1 823 ? -5.786 30.016 -11.821 1.00 53.00 823 ASP A O 1
ATOM 6434 N N . LYS A 1 824 ? -6.671 32.014 -11.254 1.00 51.88 824 LYS A N 1
ATOM 6435 C CA . LYS A 1 824 ? -6.278 32.005 -9.837 1.00 51.88 824 LYS A CA 1
ATOM 6436 C C . LYS A 1 824 ? -6.806 30.791 -9.068 1.00 51.88 824 LYS A C 1
ATOM 6438 O O . LYS A 1 824 ? -6.276 30.493 -8.007 1.00 51.88 824 LYS A O 1
ATOM 6443 N N . ASN A 1 825 ? -7.803 30.083 -9.601 1.00 50.75 825 ASN A N 1
ATOM 6444 C CA . ASN A 1 825 ? -8.399 28.922 -8.947 1.00 50.75 825 ASN A CA 1
ATOM 6445 C C . ASN A 1 825 ? -7.730 27.594 -9.338 1.00 50.75 825 ASN A C 1
ATOM 6447 O O . ASN A 1 825 ? -7.972 26.591 -8.673 1.00 50.75 825 ASN A O 1
ATOM 6451 N N . LYS A 1 826 ? -6.922 27.558 -10.410 1.00 55.72 826 LYS A N 1
ATOM 6452 C CA . LYS A 1 826 ? -6.366 26.303 -10.959 1.00 55.72 826 LYS A CA 1
ATOM 6453 C C . LYS A 1 826 ? -4.846 26.225 -10.978 1.00 55.72 826 LYS A C 1
ATOM 6455 O O . LYS A 1 826 ? -4.320 25.144 -11.200 1.00 55.72 826 LYS A O 1
ATOM 6460 N N . ASN A 1 827 ? -4.152 27.343 -10.769 1.00 65.38 827 ASN A N 1
ATOM 6461 C CA . ASN A 1 827 ? -2.689 27.413 -10.803 1.00 65.38 827 ASN A CA 1
ATOM 6462 C C . ASN A 1 827 ? -2.058 26.900 -12.122 1.00 65.38 827 ASN A C 1
ATOM 6464 O O . ASN A 1 827 ? -0.958 26.350 -12.130 1.00 65.38 827 ASN A O 1
ATOM 6468 N N . ILE A 1 828 ? -2.776 27.062 -13.245 1.00 67.69 828 ILE A N 1
ATOM 6469 C CA . ILE A 1 828 ? -2.352 26.609 -14.578 1.00 67.69 828 ILE A CA 1
ATOM 6470 C C . ILE A 1 828 ? -2.129 27.810 -15.506 1.00 67.69 828 ILE A C 1
ATOM 6472 O O . ILE A 1 828 ? -2.987 28.686 -15.630 1.00 67.69 828 ILE A O 1
ATOM 6476 N N . VAL A 1 829 ? -1.002 27.807 -16.217 1.00 74.25 829 VAL A N 1
ATOM 6477 C CA . VAL A 1 829 ? -0.670 28.706 -17.327 1.00 74.25 829 VAL A CA 1
ATOM 6478 C C . VAL A 1 829 ? -0.784 27.933 -18.636 1.00 74.25 829 VAL A C 1
ATOM 6480 O O . VAL A 1 829 ? -0.110 26.927 -18.832 1.00 74.25 829 VAL A O 1
ATOM 6483 N N . PHE A 1 830 ? -1.598 28.420 -19.569 1.00 75.25 830 PHE A N 1
ATOM 6484 C CA . PHE A 1 830 ? -1.691 27.843 -20.912 1.00 75.25 830 PHE A CA 1
ATOM 6485 C C . PHE A 1 830 ? -0.771 28.587 -21.883 1.00 75.25 830 PHE A C 1
ATOM 6487 O O . PHE A 1 830 ? -0.868 29.810 -22.030 1.00 75.25 830 PHE A O 1
ATOM 6494 N N . VAL A 1 831 ? 0.091 27.857 -22.584 1.00 80.06 831 VAL A N 1
ATOM 6495 C CA . VAL A 1 831 ? 0.986 28.362 -23.633 1.00 80.06 831 VAL A CA 1
ATOM 6496 C C . VAL A 1 831 ? 0.525 27.787 -24.963 1.00 80.06 831 VAL A C 1
ATOM 6498 O O . VAL A 1 831 ? 0.397 26.576 -25.091 1.00 80.06 831 VAL A O 1
ATOM 6501 N N . LYS A 1 832 ? 0.237 28.647 -25.942 1.00 81.94 832 LYS A N 1
ATOM 6502 C CA . LYS A 1 832 ? -0.182 28.197 -27.271 1.00 81.94 832 LYS A CA 1
ATOM 6503 C C . LYS A 1 832 ? 1.050 27.881 -28.117 1.00 81.94 832 LYS A C 1
ATOM 6505 O O . LYS A 1 832 ? 1.974 28.687 -28.163 1.00 81.94 832 LYS A O 1
ATOM 6510 N N . CYS A 1 833 ? 1.020 26.736 -28.780 1.00 82.56 833 CYS A N 1
ATOM 6511 C CA . CYS A 1 833 ? 2.018 26.284 -29.738 1.00 82.56 833 CYS A CA 1
ATOM 6512 C C . CYS A 1 833 ? 1.402 26.243 -31.138 1.00 82.56 833 CYS A C 1
ATOM 6514 O O . CYS A 1 833 ? 0.201 25.998 -31.293 1.00 82.56 833 CYS A O 1
ATOM 6516 N N . GLU A 1 834 ? 2.234 26.440 -32.153 1.00 83.25 834 GLU A N 1
ATOM 6517 C CA . GLU A 1 834 ? 1.872 26.309 -33.562 1.00 83.25 834 GLU A CA 1
ATOM 6518 C C . GLU A 1 834 ? 2.662 25.176 -34.208 1.00 83.25 834 GLU A C 1
ATOM 6520 O O . GLU A 1 834 ? 3.712 24.785 -33.708 1.00 83.25 834 GLU A O 1
ATOM 6525 N N . LYS A 1 835 ? 2.138 24.627 -35.305 1.00 80.62 835 LYS A N 1
ATOM 6526 C CA . LYS A 1 835 ? 2.816 23.587 -36.078 1.00 80.62 835 LYS A CA 1
ATOM 6527 C C . LYS A 1 835 ? 3.836 24.234 -37.028 1.00 80.62 835 LYS A C 1
ATOM 6529 O O . LYS A 1 835 ? 3.467 25.166 -37.738 1.00 80.62 835 LYS A O 1
ATOM 6534 N N . LYS A 1 836 ? 5.073 23.729 -37.062 1.00 77.44 836 LYS A N 1
ATOM 6535 C CA . LYS A 1 836 ? 6.142 24.158 -37.982 1.00 77.44 836 LYS A CA 1
ATOM 6536 C C . LYS A 1 836 ? 5.755 23.878 -39.445 1.00 77.44 836 LYS A C 1
ATOM 6538 O O . LYS A 1 836 ? 5.087 22.881 -39.728 1.00 77.44 836 LYS A O 1
ATOM 6543 N N . GLU A 1 837 ? 6.191 24.738 -40.372 1.00 73.81 837 GLU A N 1
ATOM 6544 C CA . GLU A 1 837 ? 5.916 24.603 -41.818 1.00 73.81 837 GLU A CA 1
ATOM 6545 C C . GLU A 1 837 ? 6.596 23.374 -42.448 1.00 73.81 837 GLU A C 1
ATOM 6547 O O . GLU A 1 837 ? 6.026 22.737 -43.335 1.00 73.81 837 GLU A O 1
ATOM 6552 N N . VAL A 1 838 ? 7.786 23.008 -41.961 1.00 68.94 838 VAL A N 1
ATOM 6553 C CA . VAL A 1 838 ? 8.547 21.821 -42.380 1.00 68.94 838 VAL A CA 1
ATOM 6554 C C . VAL A 1 838 ? 9.025 21.094 -41.127 1.00 68.94 838 VAL A C 1
ATOM 6556 O O . VAL A 1 838 ? 9.586 21.717 -40.229 1.00 68.94 838 VAL A O 1
ATOM 6559 N N . ALA A 1 839 ? 8.781 19.784 -41.052 1.00 64.69 839 ALA A N 1
ATOM 6560 C CA . ALA A 1 839 ? 9.249 18.974 -39.933 1.00 64.69 839 ALA A CA 1
ATOM 6561 C C . ALA A 1 839 ? 10.737 18.636 -40.098 1.00 64.69 839 ALA A C 1
ATOM 6563 O O . ALA A 1 839 ? 11.149 18.176 -41.161 1.00 64.69 839 ALA A O 1
ATOM 6564 N N . GLU A 1 840 ? 11.527 18.857 -39.050 1.00 73.06 840 GLU A N 1
ATOM 6565 C CA . GLU A 1 840 ? 12.960 18.541 -39.036 1.00 73.06 840 GLU A CA 1
ATOM 6566 C C . GLU A 1 840 ? 13.216 17.037 -38.831 1.00 73.06 840 GLU A C 1
ATOM 6568 O O . GLU A 1 840 ? 12.465 16.350 -38.122 1.00 73.06 840 GLU A O 1
ATOM 6573 N N . ASP A 1 841 ? 14.313 16.534 -39.408 1.00 75.44 841 ASP A N 1
ATOM 6574 C CA . ASP A 1 841 ? 14.771 15.157 -39.206 1.00 75.44 841 ASP A CA 1
ATOM 6575 C C . ASP A 1 841 ? 15.056 14.870 -37.722 1.00 75.44 841 ASP A C 1
ATOM 6577 O O . ASP A 1 841 ? 15.563 15.705 -36.964 1.00 75.44 841 ASP A O 1
ATOM 6581 N N . ILE A 1 842 ? 14.745 13.649 -37.290 1.00 79.25 842 ILE A N 1
ATOM 6582 C CA . ILE A 1 842 ? 15.021 13.195 -35.926 1.00 79.25 842 ILE A CA 1
ATOM 6583 C C . ILE A 1 842 ? 16.516 12.879 -35.818 1.00 79.25 842 ILE A C 1
ATOM 6585 O O . ILE A 1 842 ? 16.987 11.893 -36.378 1.00 79.25 842 ILE A O 1
ATOM 6589 N N . THR A 1 843 ? 17.269 13.716 -35.102 1.00 84.25 843 THR A N 1
ATOM 6590 C CA . THR A 1 843 ? 18.732 13.589 -34.958 1.00 84.25 843 THR A CA 1
ATOM 6591 C C . THR A 1 843 ? 19.136 13.113 -33.565 1.00 84.25 843 THR A C 1
ATOM 6593 O O . THR A 1 843 ? 18.397 13.312 -32.606 1.00 84.25 843 THR A O 1
ATOM 6596 N N . ILE A 1 844 ? 20.319 12.511 -33.407 1.00 82.62 844 ILE A N 1
ATOM 6597 C CA . ILE A 1 844 ? 20.865 12.181 -32.075 1.00 82.62 844 ILE A CA 1
ATOM 6598 C C . ILE A 1 844 ? 21.240 13.472 -31.327 1.00 82.62 844 ILE A C 1
ATOM 6600 O O . ILE A 1 844 ? 22.015 14.286 -31.835 1.00 82.62 844 ILE A O 1
ATOM 6604 N N . LYS A 1 845 ? 20.745 13.644 -30.096 1.00 80.94 845 LYS A N 1
ATOM 6605 C CA . LYS A 1 845 ? 21.159 14.714 -29.168 1.00 80.94 845 LYS A CA 1
ATOM 6606 C C . LYS A 1 845 ? 22.276 14.263 -28.236 1.00 80.94 845 LYS A C 1
ATOM 6608 O O . LYS A 1 845 ? 23.213 15.021 -28.007 1.00 80.94 845 LYS A O 1
ATOM 6613 N N . SER A 1 846 ? 22.157 13.063 -27.678 1.00 78.44 846 SER A N 1
ATOM 6614 C CA . SER A 1 846 ? 23.128 12.510 -26.733 1.00 78.44 846 SER A CA 1
ATOM 6615 C C . SER A 1 846 ? 23.112 10.987 -26.750 1.00 78.44 846 SER A C 1
ATOM 6617 O O . SER A 1 846 ? 22.112 10.370 -27.118 1.00 78.44 846 SER A O 1
ATOM 6619 N N . ILE A 1 847 ? 24.219 10.395 -26.316 1.00 80.75 847 ILE A N 1
ATOM 6620 C CA . ILE A 1 847 ? 24.398 8.955 -26.131 1.00 80.75 847 ILE A CA 1
ATOM 6621 C C . ILE A 1 847 ? 24.583 8.732 -24.627 1.00 80.75 847 ILE A C 1
ATOM 6623 O O . ILE A 1 847 ? 25.210 9.556 -23.965 1.00 80.75 847 ILE A O 1
ATOM 6627 N N . GLY A 1 848 ? 23.986 7.681 -24.077 1.00 73.50 848 GLY A N 1
ATOM 6628 C CA . GLY A 1 848 ? 24.134 7.308 -22.678 1.00 73.50 848 GLY A CA 1
ATOM 6629 C C . GLY A 1 848 ? 25.540 6.797 -22.387 1.00 73.50 848 GLY A C 1
ATOM 6630 O O . GLY A 1 848 ? 26.087 6.002 -23.158 1.00 73.50 848 GLY A O 1
ATOM 6631 N N . ASP A 1 849 ? 26.118 7.223 -21.268 1.00 72.94 849 ASP A N 1
ATOM 6632 C CA . ASP A 1 849 ? 27.410 6.696 -20.833 1.00 72.94 849 ASP A CA 1
ATOM 6633 C C . ASP A 1 849 ? 27.253 5.307 -20.200 1.00 72.94 849 ASP A C 1
ATOM 6635 O O . ASP A 1 849 ? 26.187 4.930 -19.708 1.00 72.94 849 ASP A O 1
ATOM 6639 N N . VAL A 1 850 ? 28.347 4.548 -20.185 1.00 73.75 850 VAL A N 1
ATOM 6640 C CA . VAL A 1 850 ? 28.412 3.206 -19.597 1.00 73.75 850 VAL A CA 1
ATOM 6641 C C . VAL A 1 850 ? 29.305 3.238 -18.363 1.00 73.75 850 VAL A C 1
ATOM 6643 O O . VAL A 1 850 ? 30.413 3.775 -18.419 1.00 73.75 850 VAL A O 1
ATOM 6646 N N . ALA A 1 851 ? 28.845 2.649 -17.256 1.00 70.62 851 ALA A N 1
ATOM 6647 C CA . ALA A 1 851 ? 29.638 2.567 -16.030 1.00 70.62 851 ALA A CA 1
ATOM 6648 C C . ALA A 1 851 ? 30.947 1.783 -16.229 1.00 70.62 851 ALA A C 1
ATOM 6650 O O . ALA A 1 851 ? 30.963 0.821 -17.003 1.00 70.62 851 ALA A O 1
ATOM 6651 N N . PRO A 1 852 ? 32.023 2.156 -15.510 1.00 76.75 852 PRO A N 1
ATOM 6652 C CA . PRO A 1 852 ? 33.244 1.368 -15.471 1.00 76.75 852 PRO A CA 1
ATOM 6653 C C . PRO A 1 852 ? 32.996 -0.065 -14.995 1.00 76.75 852 PRO A C 1
ATOM 6655 O O . PRO A 1 852 ? 32.204 -0.293 -14.081 1.00 76.75 852 PRO A O 1
ATOM 6658 N N . LEU A 1 853 ? 33.730 -1.021 -15.563 1.00 79.19 853 LEU A N 1
ATOM 6659 C CA . LEU A 1 853 ? 33.765 -2.400 -15.084 1.00 79.19 853 LEU A CA 1
ATOM 6660 C C . LEU A 1 853 ? 34.985 -2.598 -14.181 1.00 79.19 853 LEU A C 1
ATOM 6662 O O . LEU A 1 853 ? 36.121 -2.455 -14.630 1.00 79.19 853 LEU A O 1
ATOM 6666 N N . VAL A 1 854 ? 34.765 -2.975 -12.925 1.00 79.62 854 VAL A N 1
ATOM 6667 C CA . VAL A 1 854 ? 35.851 -3.304 -11.990 1.00 79.62 854 VAL A CA 1
ATOM 6668 C C . VAL A 1 854 ? 36.067 -4.816 -11.981 1.00 79.62 854 VAL A C 1
ATOM 6670 O O . VAL A 1 854 ? 35.118 -5.567 -11.766 1.00 79.62 854 VAL A O 1
ATOM 6673 N N . VAL A 1 855 ? 37.302 -5.274 -12.202 1.00 79.81 855 VAL A N 1
ATOM 6674 C CA . VAL A 1 855 ? 37.651 -6.705 -12.261 1.00 79.81 855 VAL A CA 1
ATOM 6675 C C . VAL A 1 855 ? 38.838 -7.043 -11.373 1.00 79.81 855 VAL A C 1
ATOM 6677 O O . VAL A 1 855 ? 39.714 -6.211 -11.141 1.00 79.81 855 VAL A O 1
ATOM 6680 N N . ASP A 1 856 ? 38.893 -8.283 -10.897 1.00 81.12 856 ASP A N 1
ATOM 6681 C CA . ASP A 1 856 ? 40.009 -8.752 -10.080 1.00 81.12 856 ASP A CA 1
ATOM 6682 C C . ASP A 1 856 ? 41.311 -8.854 -10.887 1.00 81.12 856 ASP A C 1
ATOM 6684 O O . ASP A 1 856 ? 41.315 -9.033 -12.113 1.00 81.12 856 ASP A O 1
ATOM 6688 N N . PHE A 1 857 ? 42.433 -8.780 -10.173 1.00 81.81 857 PHE A N 1
ATOM 6689 C CA . PHE A 1 857 ? 43.760 -9.055 -10.714 1.00 81.81 857 PHE A CA 1
ATOM 6690 C C . PHE A 1 857 ? 43.787 -10.422 -11.426 1.00 81.81 857 PHE A C 1
ATOM 6692 O O . PHE A 1 857 ? 43.242 -11.404 -10.925 1.00 81.81 857 PHE A O 1
ATOM 6699 N N . LYS A 1 858 ? 44.443 -10.493 -12.590 1.00 87.50 858 LYS A N 1
ATOM 6700 C CA . LYS A 1 858 ? 44.499 -11.646 -13.516 1.00 87.50 858 LYS A CA 1
ATOM 6701 C C . LYS A 1 858 ? 43.199 -11.987 -14.249 1.00 87.50 858 LYS A C 1
ATOM 6703 O O . LYS A 1 858 ? 43.113 -13.055 -14.862 1.00 87.50 858 LYS A O 1
ATOM 6708 N N . THR A 1 859 ? 42.195 -11.110 -14.254 1.00 85.12 859 THR A N 1
ATOM 6709 C CA . THR A 1 859 ? 41.007 -11.334 -15.092 1.00 85.12 859 THR A CA 1
ATOM 6710 C C . THR A 1 859 ? 41.401 -11.385 -16.575 1.00 85.12 859 THR A C 1
ATOM 6712 O O . THR A 1 859 ? 42.137 -10.546 -17.080 1.00 85.12 859 THR A O 1
ATOM 6715 N N . SER A 1 860 ? 40.945 -12.407 -17.301 1.00 88.38 860 SER A N 1
ATOM 6716 C CA . SER A 1 860 ? 41.237 -12.561 -18.735 1.00 88.38 860 SER A CA 1
ATOM 6717 C C . SER A 1 860 ? 40.469 -11.542 -19.586 1.00 88.38 860 SER A C 1
ATOM 6719 O O . SER A 1 860 ? 39.315 -11.245 -19.272 1.00 88.38 860 SER A O 1
ATOM 6721 N N . LYS A 1 861 ? 41.035 -11.122 -20.727 1.00 86.25 861 LYS A N 1
ATOM 6722 C CA . LYS A 1 861 ? 40.402 -10.195 -21.688 1.00 86.25 861 LYS A CA 1
ATOM 6723 C C . LYS A 1 861 ? 38.972 -10.597 -22.078 1.00 86.25 861 LYS A C 1
ATOM 6725 O O . LYS A 1 861 ? 38.090 -9.745 -22.098 1.00 86.25 861 LYS A O 1
ATOM 6730 N N . ASP A 1 862 ? 38.728 -11.883 -22.329 1.00 79.38 862 ASP A N 1
ATOM 6731 C CA . ASP A 1 862 ? 37.399 -12.371 -22.723 1.00 79.38 862 ASP A CA 1
ATOM 6732 C C . ASP A 1 862 ? 36.369 -12.199 -21.599 1.00 79.38 862 ASP A C 1
ATOM 6734 O O . ASP A 1 862 ? 35.239 -11.786 -21.846 1.00 79.38 862 ASP A O 1
ATOM 6738 N N . LYS A 1 863 ? 36.762 -12.446 -20.342 1.00 76.38 863 LYS A N 1
ATOM 6739 C CA . LYS A 1 863 ? 35.911 -12.186 -19.167 1.00 76.38 863 LYS A CA 1
ATOM 6740 C C . LYS A 1 863 ? 35.614 -10.697 -18.996 1.00 76.38 863 LYS A C 1
ATOM 6742 O O . LYS A 1 863 ? 34.489 -10.357 -18.654 1.00 76.38 863 LYS A O 1
ATOM 6747 N N . VAL A 1 864 ? 36.584 -9.827 -19.283 1.00 83.00 864 VAL A N 1
ATOM 6748 C CA . VAL A 1 864 ? 36.387 -8.370 -19.260 1.00 83.00 864 VAL A CA 1
ATOM 6749 C C . VAL A 1 864 ? 35.384 -7.924 -20.317 1.00 83.00 864 VAL A C 1
ATOM 6751 O O . VAL A 1 864 ? 34.401 -7.279 -19.974 1.00 83.00 864 VAL A O 1
ATOM 6754 N N . ILE A 1 865 ? 35.590 -8.299 -21.583 1.00 82.00 865 ILE A N 1
ATOM 6755 C CA . ILE A 1 865 ? 34.665 -7.955 -22.678 1.00 82.00 865 ILE A CA 1
ATOM 6756 C C . ILE A 1 865 ? 33.250 -8.455 -22.363 1.00 82.00 865 ILE A C 1
ATOM 6758 O O . ILE A 1 865 ? 32.276 -7.741 -22.572 1.00 82.00 865 ILE A O 1
ATOM 6762 N N . ASN A 1 866 ? 33.141 -9.658 -21.799 1.00 70.81 866 ASN A N 1
ATOM 6763 C CA . ASN A 1 866 ? 31.865 -10.254 -21.422 1.00 70.81 866 ASN A CA 1
ATOM 6764 C C . ASN A 1 866 ? 31.174 -9.586 -20.227 1.00 70.81 866 ASN A C 1
ATOM 6766 O O . ASN A 1 866 ? 29.964 -9.748 -20.098 1.00 70.81 866 ASN A O 1
ATOM 6770 N N . GLY A 1 867 ? 31.919 -8.897 -19.360 1.00 71.31 867 GLY A N 1
ATOM 6771 C CA . GLY A 1 867 ? 31.382 -8.183 -18.200 1.00 71.31 867 GLY A CA 1
ATOM 6772 C C . GLY A 1 867 ? 30.968 -6.738 -18.493 1.00 71.31 867 GLY A C 1
ATOM 6773 O O . GLY A 1 867 ? 30.304 -6.123 -17.664 1.00 71.31 867 GLY A O 1
ATOM 6774 N N . LEU A 1 868 ? 31.353 -6.179 -19.646 1.00 78.06 868 LEU A N 1
ATOM 6775 C CA . LEU A 1 868 ? 30.960 -4.828 -20.050 1.00 78.06 868 LEU A CA 1
ATOM 6776 C C . LEU A 1 868 ? 29.481 -4.789 -20.461 1.00 78.06 868 LEU A C 1
ATOM 6778 O O . LEU A 1 868 ? 28.968 -5.723 -21.079 1.00 78.06 868 LEU A O 1
ATOM 6782 N N . SER A 1 869 ? 28.798 -3.680 -20.154 1.00 74.81 869 SER A N 1
ATOM 6783 C CA . SER A 1 869 ? 27.379 -3.508 -20.499 1.00 74.81 869 SER A CA 1
ATOM 6784 C C . SER A 1 869 ? 27.154 -3.663 -22.000 1.00 74.81 869 SER A C 1
ATOM 6786 O O . SER A 1 869 ? 27.738 -2.931 -22.793 1.00 74.81 869 SER A O 1
ATOM 6788 N N . ARG A 1 870 ? 26.255 -4.558 -22.409 1.00 75.81 870 ARG A N 1
ATOM 6789 C CA . ARG A 1 870 ? 25.944 -4.787 -23.831 1.00 75.81 870 ARG A CA 1
ATOM 6790 C C . ARG A 1 870 ? 25.067 -3.714 -24.459 1.00 75.81 870 ARG A C 1
ATOM 6792 O O . ARG A 1 870 ? 24.903 -3.718 -25.671 1.00 75.81 870 ARG A O 1
ATOM 6799 N N . LYS A 1 871 ? 24.477 -2.827 -23.659 1.00 74.81 871 LYS A N 1
ATOM 6800 C CA . LYS A 1 871 ? 23.526 -1.822 -24.134 1.00 74.81 871 LYS A CA 1
ATOM 6801 C C . LYS A 1 871 ? 23.861 -0.446 -23.595 1.00 74.81 871 LYS A C 1
ATOM 6803 O O . LYS A 1 871 ? 24.363 -0.292 -22.481 1.00 74.81 871 LYS A O 1
ATOM 6808 N N . THR A 1 872 ? 23.503 0.551 -24.387 1.00 79.50 872 THR A N 1
ATOM 6809 C CA . THR A 1 872 ? 23.292 1.924 -23.936 1.00 79.50 872 THR A CA 1
ATOM 6810 C C . THR A 1 872 ? 22.009 2.457 -24.572 1.00 79.50 872 THR A C 1
ATOM 6812 O O . THR A 1 872 ? 21.241 1.715 -25.186 1.00 79.50 872 THR A O 1
ATOM 6815 N N . PHE A 1 873 ? 21.739 3.742 -24.411 1.00 76.94 873 PHE A N 1
ATOM 6816 C CA . PHE A 1 873 ? 20.626 4.429 -25.035 1.00 76.94 873 PHE A CA 1
ATOM 6817 C C . PHE A 1 873 ? 21.104 5.661 -25.799 1.00 76.94 873 PHE A C 1
ATOM 6819 O O . PHE A 1 873 ? 22.149 6.231 -25.505 1.00 76.94 873 PHE A O 1
ATOM 6826 N N . ILE A 1 874 ? 20.304 6.116 -26.753 1.00 83.31 874 ILE A N 1
ATOM 6827 C CA . ILE A 1 874 ? 20.436 7.422 -27.388 1.00 83.31 874 ILE A CA 1
ATOM 6828 C C . ILE A 1 874 ? 19.187 8.249 -27.104 1.00 83.31 874 ILE A C 1
ATOM 6830 O O . ILE A 1 874 ? 18.077 7.718 -27.046 1.00 83.31 874 ILE A O 1
ATOM 6834 N N . VAL A 1 875 ? 19.368 9.554 -26.938 1.00 78.88 875 VAL A N 1
ATOM 6835 C CA . VAL A 1 875 ? 18.275 10.525 -26.858 1.00 78.88 875 VAL A CA 1
ATOM 6836 C C . VAL A 1 875 ? 18.229 11.274 -28.178 1.00 78.88 875 VAL A C 1
ATOM 6838 O O . VAL A 1 875 ? 19.241 11.833 -28.606 1.00 78.88 875 VAL A O 1
ATOM 6841 N N . ASP A 1 876 ? 17.074 11.279 -28.830 1.00 82.75 876 ASP A N 1
ATOM 6842 C CA . ASP A 1 876 ? 16.885 11.967 -30.104 1.00 82.75 876 ASP A CA 1
ATOM 6843 C C . ASP A 1 876 ? 16.481 13.448 -29.941 1.00 82.75 876 ASP A C 1
ATOM 6845 O O . ASP A 1 876 ? 16.304 13.955 -28.828 1.00 82.75 876 ASP A O 1
ATOM 6849 N N . SER A 1 877 ? 16.335 14.174 -31.053 1.00 79.06 877 SER A N 1
ATOM 6850 C CA . SER A 1 877 ? 16.008 15.603 -31.065 1.00 79.06 877 SER A CA 1
ATOM 6851 C C . SER A 1 877 ? 14.627 15.941 -30.508 1.00 79.06 877 SER A C 1
ATOM 6853 O O . SER A 1 877 ? 14.445 17.061 -30.029 1.00 79.06 877 SER A O 1
ATOM 6855 N N . ASN A 1 878 ? 13.724 14.960 -30.439 1.00 72.44 878 ASN A N 1
ATOM 6856 C CA . ASN A 1 878 ? 12.416 15.048 -29.788 1.00 72.44 878 ASN A CA 1
ATOM 6857 C C . ASN A 1 878 ? 12.437 14.560 -28.331 1.00 72.44 878 ASN A C 1
ATOM 6859 O O . ASN A 1 878 ? 11.395 14.531 -27.678 1.00 72.44 878 ASN A O 1
ATOM 6863 N N . LYS A 1 879 ? 13.617 14.216 -27.799 1.00 69.06 879 LYS A N 1
ATOM 6864 C CA . LYS A 1 879 ? 13.818 13.632 -26.467 1.00 69.06 879 LYS A CA 1
ATOM 6865 C C . LYS A 1 879 ? 13.233 12.226 -26.307 1.00 69.06 879 LYS A C 1
ATOM 6867 O O . LYS A 1 879 ? 13.030 11.796 -25.171 1.00 69.06 879 LYS A O 1
ATOM 6872 N N . ASN A 1 880 ? 12.988 11.495 -27.398 1.00 73.06 880 ASN A N 1
ATOM 6873 C CA . ASN A 1 880 ? 12.692 10.067 -27.287 1.00 73.06 880 ASN A CA 1
ATOM 6874 C C . ASN A 1 880 ? 13.981 9.287 -27.040 1.00 73.06 880 ASN A C 1
ATOM 6876 O O . ASN A 1 880 ? 15.064 9.686 -27.471 1.00 73.06 880 ASN A O 1
ATOM 6880 N N . ILE A 1 881 ? 13.840 8.159 -26.352 1.00 70.38 881 ILE A N 1
ATOM 6881 C CA . ILE A 1 881 ? 14.945 7.290 -25.961 1.00 70.38 881 ILE A CA 1
ATOM 6882 C C . ILE A 1 881 ? 14.910 6.040 -26.829 1.00 70.38 881 ILE A C 1
ATOM 6884 O O . ILE A 1 881 ? 13.867 5.394 -26.939 1.00 70.38 881 ILE A O 1
ATOM 6888 N N . HIS A 1 882 ? 16.059 5.668 -27.381 1.00 76.31 882 HIS A N 1
ATOM 6889 C CA . HIS A 1 882 ? 16.228 4.430 -28.134 1.00 76.31 882 HIS A CA 1
ATOM 6890 C C . HIS A 1 882 ? 17.378 3.630 -27.533 1.00 76.31 882 HIS A C 1
ATOM 6892 O O . HIS A 1 882 ? 18.476 4.158 -27.398 1.00 76.31 882 HIS A O 1
ATOM 6898 N N . TYR A 1 883 ? 17.148 2.371 -27.175 1.00 79.25 883 TYR A N 1
ATOM 6899 C CA . TYR A 1 883 ? 18.214 1.489 -26.696 1.00 79.25 883 TYR A CA 1
ATOM 6900 C C . TYR A 1 883 ? 18.986 0.904 -27.880 1.00 79.25 883 TYR A C 1
ATOM 6902 O O . TYR A 1 883 ? 18.378 0.519 -28.878 1.00 79.25 883 TYR A O 1
ATOM 6910 N N . VAL A 1 884 ? 20.312 0.862 -27.769 1.00 81.00 884 VAL A N 1
ATOM 6911 C CA . VAL A 1 884 ? 21.228 0.390 -28.813 1.00 81.00 884 VAL A CA 1
ATOM 6912 C C . VAL A 1 884 ? 22.219 -0.612 -28.230 1.00 81.00 884 VAL A C 1
ATOM 6914 O O . VAL A 1 884 ? 22.692 -0.442 -27.102 1.00 81.00 884 VAL A O 1
ATOM 6917 N N . ASP A 1 885 ? 22.524 -1.647 -29.007 1.00 81.62 885 ASP A N 1
ATOM 6918 C CA . ASP A 1 885 ? 23.507 -2.664 -28.640 1.00 81.62 885 ASP A CA 1
ATOM 6919 C C . ASP A 1 885 ? 24.929 -2.152 -28.900 1.00 81.62 885 ASP A C 1
ATOM 6921 O O . ASP A 1 885 ? 25.194 -1.499 -29.912 1.00 81.62 885 ASP A O 1
ATOM 6925 N N . LEU A 1 886 ? 25.829 -2.447 -27.964 1.00 84.25 886 LEU A N 1
ATOM 6926 C CA . LEU A 1 886 ? 27.223 -2.030 -27.962 1.00 84.25 886 LEU A CA 1
ATOM 6927 C C . LEU A 1 886 ? 28.144 -3.181 -28.361 1.00 84.25 886 LEU A C 1
ATOM 6929 O O . LEU A 1 886 ? 28.122 -4.249 -27.750 1.00 84.25 886 LEU A O 1
ATOM 6933 N N . ASP A 1 887 ? 29.014 -2.913 -29.327 1.00 84.75 887 ASP A N 1
ATOM 6934 C CA . ASP A 1 887 ? 30.124 -3.781 -29.711 1.00 84.75 887 ASP A CA 1
ATOM 6935 C C . ASP A 1 887 ? 31.442 -3.231 -29.146 1.00 84.75 887 ASP A C 1
ATOM 6937 O O . ASP A 1 887 ? 31.891 -2.149 -29.543 1.00 84.75 887 ASP A O 1
ATOM 6941 N N . TRP A 1 888 ? 32.031 -3.938 -28.175 1.00 89.38 888 TRP A N 1
ATOM 6942 C CA . TRP A 1 888 ? 33.173 -3.464 -27.390 1.00 89.38 888 TRP A CA 1
ATOM 6943 C C . TRP A 1 888 ? 34.523 -3.842 -27.982 1.00 89.38 888 TRP A C 1
ATOM 6945 O O . TRP A 1 888 ? 34.815 -5.002 -28.271 1.00 89.38 888 TRP A O 1
ATOM 6955 N N . LYS A 1 889 ? 35.426 -2.863 -27.989 1.00 87.25 889 LYS A N 1
ATOM 6956 C CA . LYS A 1 889 ? 36.837 -3.039 -28.304 1.00 87.25 889 LYS A CA 1
ATOM 6957 C C . LYS A 1 889 ? 37.712 -2.501 -27.177 1.00 87.25 889 LYS A C 1
ATOM 6959 O O . LYS A 1 889 ? 37.664 -1.317 -26.844 1.00 87.25 889 LYS A O 1
ATOM 6964 N N . ILE A 1 890 ? 38.553 -3.381 -26.627 1.00 88.38 890 ILE A N 1
ATOM 6965 C CA . ILE A 1 890 ? 39.593 -3.034 -25.652 1.00 88.38 890 ILE A CA 1
ATOM 6966 C C . ILE A 1 890 ? 40.986 -3.255 -26.250 1.00 88.38 890 ILE A C 1
ATOM 6968 O O . ILE A 1 890 ? 41.364 -4.378 -26.621 1.00 88.38 890 ILE A O 1
ATOM 6972 N N . ASP A 1 891 ? 41.749 -2.169 -26.335 1.00 82.38 891 ASP A N 1
ATOM 6973 C CA . ASP A 1 891 ? 43.123 -2.161 -26.830 1.00 82.38 891 ASP A CA 1
ATOM 6974 C C . ASP A 1 891 ? 44.100 -2.141 -25.645 1.00 82.38 891 ASP A C 1
ATOM 6976 O O . ASP A 1 891 ? 43.876 -1.449 -24.657 1.00 82.38 891 ASP A O 1
ATOM 6980 N N . LYS A 1 892 ? 45.202 -2.897 -25.748 1.00 85.25 892 LYS A N 1
ATOM 6981 C CA . LYS A 1 892 ? 46.295 -2.942 -24.748 1.00 85.25 892 LYS A CA 1
ATOM 6982 C C . LYS A 1 892 ? 45.895 -3.393 -23.328 1.00 85.25 892 LYS A C 1
ATOM 6984 O O . LYS A 1 892 ? 46.584 -3.058 -22.373 1.00 85.25 892 LYS A O 1
ATOM 6989 N N . TYR A 1 893 ? 44.816 -4.163 -23.185 1.00 90.81 893 TYR A N 1
ATOM 6990 C CA . TYR A 1 893 ? 44.440 -4.761 -21.901 1.00 90.81 893 TYR A CA 1
ATOM 6991 C C . TYR A 1 893 ? 45.424 -5.847 -21.450 1.00 90.81 893 TYR A C 1
ATOM 6993 O O . TYR A 1 893 ? 45.655 -6.801 -22.196 1.00 90.81 893 TYR A O 1
ATOM 7001 N N . ASP A 1 894 ? 45.914 -5.738 -20.215 1.00 88.56 894 ASP A N 1
ATOM 7002 C CA . ASP A 1 894 ? 46.653 -6.788 -19.513 1.00 88.56 894 ASP A CA 1
ATOM 7003 C C . ASP A 1 894 ? 46.096 -6.951 -18.091 1.00 88.56 894 ASP A C 1
ATOM 7005 O O . ASP A 1 894 ? 46.321 -6.125 -17.211 1.00 88.56 894 ASP A O 1
ATOM 7009 N N . GLY A 1 895 ? 45.377 -8.046 -17.842 1.00 85.00 895 GLY A N 1
ATOM 7010 C CA . GLY A 1 895 ? 44.808 -8.330 -16.522 1.00 85.00 895 GLY A CA 1
ATOM 7011 C C . GLY A 1 895 ? 45.851 -8.527 -15.415 1.00 85.00 895 GLY A C 1
ATOM 7012 O O . GLY A 1 895 ? 45.482 -8.555 -14.245 1.00 85.00 895 GLY A O 1
ATOM 7013 N N . ASN A 1 896 ? 47.139 -8.661 -15.749 1.00 88.12 896 ASN A N 1
ATOM 7014 C CA . ASN A 1 896 ? 48.232 -8.768 -14.779 1.00 88.12 896 ASN A CA 1
ATOM 7015 C C . ASN A 1 896 ? 48.807 -7.412 -14.349 1.00 88.12 896 ASN A C 1
ATOM 7017 O O . ASN A 1 896 ? 49.739 -7.386 -13.548 1.00 88.12 896 ASN A O 1
ATOM 7021 N N . ILE A 1 897 ? 48.300 -6.297 -14.875 1.00 87.19 897 ILE A N 1
ATOM 7022 C CA . ILE A 1 897 ? 48.746 -4.953 -14.509 1.00 87.19 897 ILE A CA 1
ATOM 7023 C C . ILE A 1 897 ? 47.535 -4.212 -13.916 1.00 87.19 897 ILE A C 1
ATOM 7025 O O . ILE A 1 897 ? 46.565 -3.964 -14.638 1.00 87.19 897 ILE A O 1
ATOM 7029 N N . PRO A 1 898 ? 47.544 -3.878 -12.612 1.00 83.38 898 PRO A N 1
ATOM 7030 C CA . PRO A 1 898 ? 46.502 -3.054 -12.012 1.00 83.38 898 PRO A CA 1
ATOM 7031 C C . PRO A 1 898 ? 46.437 -1.673 -12.663 1.00 83.38 898 PRO A C 1
ATOM 7033 O O . PRO A 1 898 ? 47.459 -1.139 -13.095 1.00 83.38 898 PRO A O 1
ATOM 7036 N N . GLY A 1 899 ? 45.247 -1.083 -12.694 1.00 83.94 899 GLY A N 1
ATOM 7037 C CA . GLY A 1 899 ? 45.031 0.246 -13.259 1.00 83.94 899 GLY A CA 1
ATOM 7038 C C . GLY A 1 899 ? 43.811 0.327 -14.167 1.00 83.94 899 GLY A C 1
ATOM 7039 O O . GLY A 1 899 ? 43.000 -0.598 -14.247 1.00 83.94 899 GLY A O 1
ATOM 7040 N N . GLU A 1 900 ? 43.678 1.467 -14.838 1.00 86.56 900 GLU A N 1
ATOM 7041 C CA . GLU A 1 900 ? 42.538 1.792 -15.692 1.00 86.56 900 GLU A CA 1
ATOM 7042 C C . GLU A 1 900 ? 42.854 1.544 -17.172 1.00 86.56 900 GLU A C 1
ATOM 7044 O O . GLU A 1 900 ? 43.855 2.021 -17.708 1.00 86.56 900 GLU A O 1
ATOM 7049 N N . TYR A 1 901 ? 41.956 0.844 -17.858 1.00 89.81 901 TYR A N 1
ATOM 7050 C CA . TYR A 1 901 ? 42.038 0.551 -19.285 1.00 89.81 901 TYR A CA 1
ATOM 7051 C C . TYR A 1 901 ? 40.845 1.169 -20.004 1.00 89.81 901 TYR A C 1
ATOM 7053 O O . TYR A 1 901 ? 39.697 0.858 -19.689 1.00 89.81 901 TYR A O 1
ATOM 7061 N N . SER A 1 902 ? 41.092 2.030 -20.991 1.00 89.56 902 SER A N 1
ATOM 7062 C CA . SER A 1 902 ? 40.015 2.618 -21.793 1.00 89.56 902 SER A CA 1
ATOM 7063 C C . SER A 1 902 ? 39.419 1.603 -22.763 1.00 89.56 902 SER A C 1
ATOM 7065 O O . SER A 1 902 ? 40.142 0.908 -23.480 1.00 89.56 902 SER A O 1
ATOM 7067 N N . VAL A 1 903 ? 38.091 1.571 -22.828 1.00 91.12 903 VAL A N 1
ATOM 7068 C CA . VAL A 1 903 ? 37.337 0.698 -23.728 1.00 91.12 903 VAL A CA 1
ATOM 7069 C C . VAL A 1 903 ? 36.367 1.518 -24.559 1.00 91.12 903 VAL A C 1
ATOM 7071 O O . VAL A 1 903 ? 35.744 2.448 -24.046 1.00 91.12 903 VAL A O 1
ATOM 7074 N N . VAL A 1 904 ? 36.241 1.172 -25.840 1.00 92.06 904 VAL A N 1
ATOM 7075 C CA . VAL A 1 904 ? 35.353 1.856 -26.784 1.00 92.06 904 VAL A CA 1
ATOM 7076 C C . VAL A 1 904 ? 34.285 0.882 -27.263 1.00 92.06 904 VAL A C 1
ATOM 7078 O O . VAL A 1 904 ? 34.615 -0.189 -27.765 1.00 92.06 904 VAL A O 1
ATOM 7081 N N . GLY A 1 905 ? 33.018 1.236 -27.083 1.00 90.25 905 GLY A N 1
ATOM 7082 C CA . GLY A 1 905 ? 31.861 0.487 -27.569 1.00 90.25 905 GLY A CA 1
ATOM 7083 C C . GLY A 1 905 ? 31.254 1.201 -28.766 1.00 90.25 905 GLY A C 1
ATOM 7084 O O . GLY A 1 905 ? 31.115 2.415 -28.717 1.00 90.25 905 GLY A O 1
ATOM 7085 N N . THR A 1 906 ? 30.893 0.498 -29.833 1.00 91.25 906 THR A N 1
ATOM 7086 C CA . THR A 1 906 ? 30.260 1.094 -31.028 1.00 91.25 906 THR A CA 1
ATOM 7087 C C . THR A 1 906 ? 28.838 0.582 -31.222 1.00 91.25 906 THR A C 1
ATOM 7089 O O . THR A 1 906 ? 28.504 -0.481 -30.709 1.00 91.25 906 THR A O 1
ATOM 7092 N N . PHE A 1 907 ? 27.983 1.332 -31.924 1.00 89.44 907 PHE A N 1
ATOM 7093 C CA . PHE A 1 907 ? 26.586 0.936 -32.156 1.00 89.44 907 PHE A CA 1
ATOM 7094 C C . PHE A 1 907 ? 26.027 1.442 -33.493 1.00 89.44 907 PHE A C 1
ATOM 7096 O O . PHE A 1 907 ? 26.596 2.318 -34.147 1.00 89.44 907 PHE A O 1
ATOM 7103 N N . VAL A 1 908 ? 24.872 0.898 -33.892 1.00 85.75 908 VAL A N 1
ATOM 7104 C CA . VAL A 1 908 ? 24.136 1.285 -35.108 1.00 85.75 908 VAL A CA 1
ATOM 7105 C C . VAL A 1 908 ? 22.917 2.135 -34.749 1.00 85.75 908 VAL A C 1
ATOM 7107 O O . VAL A 1 908 ? 22.287 1.935 -33.711 1.00 85.75 908 VAL A O 1
ATOM 7110 N N . LEU A 1 909 ? 22.575 3.098 -35.612 1.00 82.75 909 LEU A N 1
ATOM 7111 C CA . LEU A 1 909 ? 21.437 3.982 -35.381 1.00 82.75 909 LEU A CA 1
ATOM 7112 C C . LEU A 1 909 ? 20.082 3.267 -35.516 1.00 82.75 909 LEU A C 1
ATOM 7114 O O . LEU A 1 909 ? 19.890 2.509 -36.468 1.00 82.75 909 LEU A O 1
ATOM 7118 N N . PRO A 1 910 ? 19.116 3.560 -34.627 1.00 80.94 910 PRO A N 1
ATOM 7119 C CA . PRO A 1 910 ? 17.735 3.113 -34.765 1.00 80.94 910 PRO A CA 1
ATOM 7120 C C . PRO A 1 910 ? 17.065 3.649 -36.033 1.00 80.94 910 PRO A C 1
ATOM 7122 O O . PRO A 1 910 ? 17.347 4.754 -36.500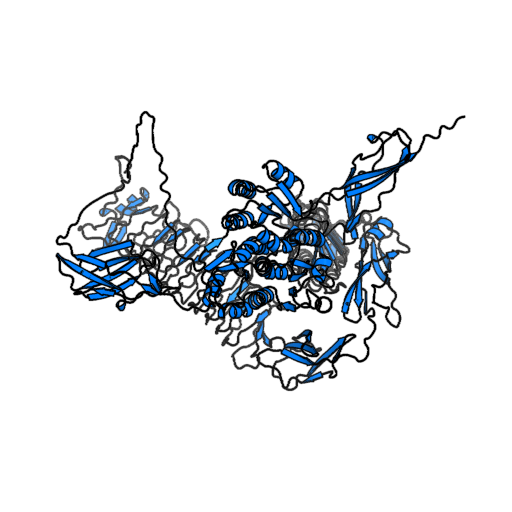 1.00 80.94 910 PRO A O 1
ATOM 7125 N N . ASN A 1 911 ? 16.104 2.884 -36.553 1.00 75.50 911 ASN A N 1
ATOM 7126 C CA . ASN A 1 911 ? 15.342 3.260 -37.742 1.00 75.50 911 ASN A CA 1
ATOM 7127 C C . ASN A 1 911 ? 14.637 4.615 -37.566 1.00 75.50 911 ASN A C 1
ATOM 7129 O O . ASN A 1 911 ? 13.862 4.809 -36.631 1.00 75.50 911 ASN A O 1
ATOM 7133 N N . GLY A 1 912 ? 14.871 5.532 -38.509 1.00 76.00 912 GLY A N 1
ATOM 7134 C CA . GLY A 1 912 ? 14.277 6.872 -38.515 1.00 76.00 912 GLY A CA 1
ATOM 7135 C C . GLY A 1 912 ? 15.040 7.924 -37.703 1.00 76.00 912 GLY A C 1
ATOM 7136 O O . GLY A 1 912 ? 14.654 9.088 -37.752 1.00 76.00 912 GLY A O 1
ATOM 7137 N N . VAL A 1 913 ? 16.121 7.548 -37.006 1.00 82.81 913 VAL A N 1
ATOM 7138 C CA . VAL A 1 913 ? 17.052 8.487 -36.364 1.00 82.81 913 VAL A CA 1
ATOM 7139 C C . VAL A 1 913 ? 18.281 8.646 -37.250 1.00 82.81 913 VAL A C 1
ATOM 7141 O O . VAL A 1 913 ? 18.944 7.670 -37.596 1.00 82.81 913 VAL A O 1
ATOM 7144 N N . VAL A 1 914 ? 18.609 9.882 -37.612 1.00 85.25 914 VAL A N 1
ATOM 7145 C CA . VAL A 1 914 ? 19.793 10.200 -38.417 1.00 85.25 914 VAL A CA 1
ATOM 7146 C C . VAL A 1 914 ? 20.884 10.837 -37.558 1.00 85.25 914 VAL A C 1
ATOM 7148 O O . VAL A 1 914 ? 20.638 11.387 -36.483 1.00 85.25 914 VAL A O 1
ATOM 7151 N N . ASN A 1 915 ? 22.133 10.737 -38.010 1.00 78.88 915 ASN A N 1
ATOM 7152 C CA . ASN A 1 915 ? 23.251 11.376 -37.321 1.00 78.88 915 ASN A CA 1
ATOM 7153 C C . ASN A 1 915 ? 23.120 12.910 -37.423 1.00 78.88 915 ASN A C 1
ATOM 7155 O O . ASN A 1 915 ? 22.609 13.427 -38.417 1.00 78.88 915 ASN A O 1
ATOM 7159 N N . ASN A 1 916 ? 23.554 13.634 -36.395 1.00 74.50 916 ASN A N 1
ATOM 7160 C CA . ASN A 1 916 ? 23.508 15.093 -36.378 1.00 74.50 916 ASN A CA 1
ATOM 7161 C C . ASN A 1 916 ? 24.585 15.709 -37.297 1.00 74.50 916 ASN A C 1
ATOM 7163 O O . ASN A 1 916 ? 25.453 15.018 -37.830 1.00 74.50 916 ASN A O 1
ATOM 7167 N N . ASN A 1 917 ? 24.506 17.022 -37.529 1.00 66.44 917 ASN A N 1
ATOM 7168 C CA . ASN A 1 917 ? 25.536 17.781 -38.239 1.00 66.44 917 ASN A CA 1
ATOM 7169 C C . ASN A 1 917 ? 26.162 18.802 -37.272 1.00 66.44 917 ASN A C 1
ATOM 7171 O O . ASN A 1 917 ? 25.435 19.683 -36.806 1.00 66.44 917 ASN A O 1
ATOM 7175 N N . PRO A 1 918 ? 27.471 18.720 -36.965 1.00 64.81 918 PRO A N 1
ATOM 7176 C CA . PRO A 1 918 ? 28.452 17.737 -37.447 1.00 64.81 918 PRO A CA 1
ATOM 7177 C C . PRO A 1 918 ? 28.196 16.323 -36.904 1.00 64.81 918 PRO A C 1
ATOM 7179 O O . PRO A 1 918 ? 27.689 16.182 -35.797 1.00 64.81 918 PRO A O 1
ATOM 7182 N N . LYS A 1 919 ? 28.571 15.292 -37.680 1.00 71.12 919 LYS A N 1
ATOM 7183 C CA . LYS A 1 919 ? 28.367 13.876 -37.323 1.00 71.12 919 LYS A CA 1
ATOM 7184 C C . LYS A 1 919 ? 29.022 13.542 -35.983 1.00 71.12 919 LYS A C 1
ATOM 7186 O O . LYS A 1 919 ? 30.240 13.662 -35.854 1.00 71.12 919 LYS A O 1
ATOM 7191 N N . LEU A 1 920 ? 28.237 13.040 -35.035 1.00 72.38 920 LEU A N 1
ATOM 7192 C CA . LEU A 1 920 ? 28.751 12.370 -33.843 1.00 72.38 920 LEU A CA 1
ATOM 7193 C C . LEU A 1 920 ? 29.364 11.016 -34.218 1.00 72.38 920 LEU A C 1
ATOM 7195 O O . LEU A 1 920 ? 28.852 10.310 -35.095 1.00 72.38 920 LEU A O 1
ATOM 7199 N N . LEU A 1 921 ? 30.444 10.633 -33.529 1.00 76.56 921 LEU A N 1
ATOM 7200 C CA . LEU A 1 921 ? 30.892 9.243 -33.546 1.00 76.56 921 LEU A CA 1
ATOM 7201 C C . LEU A 1 921 ? 29.840 8.376 -32.846 1.00 76.56 921 LEU A C 1
ATOM 7203 O O . LEU A 1 921 ? 29.384 8.706 -31.754 1.00 76.56 921 LEU A O 1
ATOM 7207 N N . LEU A 1 922 ? 29.479 7.258 -33.475 1.00 86.25 922 LEU A N 1
ATOM 7208 C CA . LEU A 1 922 ? 28.571 6.255 -32.914 1.00 86.25 922 LEU A CA 1
ATOM 7209 C C . LEU A 1 922 ? 29.343 5.320 -31.973 1.00 86.25 922 LEU A C 1
ATOM 7211 O O . LEU A 1 922 ? 29.375 4.105 -32.166 1.00 86.25 922 LEU A O 1
ATOM 7215 N N . GLU A 1 923 ? 30.031 5.920 -31.001 1.00 87.94 923 GLU A N 1
ATOM 7216 C CA . GLU A 1 923 ? 30.840 5.224 -30.007 1.00 87.94 923 GLU A CA 1
ATOM 7217 C C . GLU A 1 923 ? 30.573 5.754 -28.590 1.00 87.94 923 GLU A C 1
ATOM 7219 O O . GLU A 1 923 ? 30.259 6.929 -28.401 1.00 87.94 923 GLU A O 1
ATOM 7224 N N . VAL A 1 924 ? 30.735 4.891 -27.591 1.00 86.38 924 VAL A N 1
ATOM 7225 C CA . VAL A 1 924 ? 30.773 5.210 -26.160 1.00 86.38 924 VAL A CA 1
ATOM 7226 C C . VAL A 1 924 ? 32.122 4.807 -25.587 1.00 86.38 924 VAL A C 1
ATOM 7228 O O . VAL A 1 924 ? 32.732 3.837 -26.035 1.00 86.38 924 VAL A O 1
ATOM 7231 N N . LYS A 1 925 ? 32.598 5.541 -24.581 1.00 87.44 925 LYS A N 1
ATOM 7232 C CA . LYS A 1 925 ? 33.857 5.240 -23.889 1.00 87.44 925 LYS A CA 1
ATOM 7233 C C . LYS A 1 925 ? 33.577 4.910 -22.435 1.00 87.44 925 LYS A C 1
ATOM 7235 O O . LYS A 1 925 ? 32.800 5.604 -21.789 1.00 87.44 925 LYS A O 1
ATOM 7240 N N . THR A 1 926 ? 34.225 3.872 -21.924 1.00 84.88 926 THR A N 1
ATOM 7241 C CA . THR A 1 926 ? 34.212 3.533 -20.497 1.00 84.88 926 THR A CA 1
ATOM 7242 C C . THR A 1 926 ? 35.581 3.018 -20.051 1.00 84.88 926 THR A C 1
ATOM 7244 O O . THR A 1 926 ? 36.524 2.968 -20.847 1.00 84.88 926 THR A O 1
ATOM 7247 N N . LEU A 1 927 ? 35.705 2.674 -18.771 1.00 85.19 927 LEU A N 1
ATOM 7248 C CA . LEU A 1 927 ? 36.930 2.173 -18.160 1.00 85.19 927 LEU A CA 1
ATOM 7249 C C . LEU A 1 927 ? 36.750 0.733 -17.685 1.00 85.19 927 LEU A C 1
ATOM 7251 O O . LEU A 1 927 ? 35.701 0.357 -17.167 1.00 85.19 927 LEU A O 1
ATOM 7255 N N . VAL A 1 928 ? 37.807 -0.059 -17.810 1.00 84.62 928 VAL A N 1
ATOM 7256 C CA . VAL A 1 928 ? 37.985 -1.293 -17.047 1.00 84.62 928 VAL A CA 1
ATOM 7257 C C . VAL A 1 928 ? 39.033 -1.020 -15.986 1.00 84.62 928 VAL A C 1
ATOM 7259 O O . VAL A 1 928 ? 40.156 -0.651 -16.318 1.00 84.62 928 VAL A O 1
ATOM 7262 N N . ILE A 1 929 ? 38.668 -1.198 -14.723 1.00 83.25 929 ILE A N 1
ATOM 7263 C CA . ILE A 1 929 ? 39.554 -0.980 -13.583 1.00 83.25 929 ILE A CA 1
ATOM 7264 C C . ILE A 1 929 ? 39.999 -2.351 -13.081 1.00 83.25 929 ILE A C 1
ATOM 7266 O O . ILE A 1 929 ? 39.197 -3.110 -12.536 1.00 83.25 929 ILE A O 1
ATOM 7270 N N . VAL A 1 930 ? 41.270 -2.691 -13.287 1.00 83.88 930 VAL A N 1
ATOM 7271 C CA . VAL A 1 930 ? 41.868 -3.908 -12.725 1.00 83.88 930 VAL A CA 1
ATOM 7272 C C . VAL A 1 930 ? 42.307 -3.597 -11.300 1.00 83.88 930 VAL A C 1
ATOM 7274 O O . VAL A 1 930 ? 43.169 -2.739 -11.092 1.00 83.88 930 VAL A O 1
ATOM 7277 N N . LYS A 1 931 ? 41.708 -4.292 -10.327 1.00 78.81 931 LYS A N 1
ATOM 7278 C CA . LYS A 1 931 ? 42.048 -4.158 -8.905 1.00 78.81 931 LYS A CA 1
ATOM 7279 C C . LYS A 1 931 ? 43.533 -4.456 -8.677 1.00 78.81 931 LYS A C 1
ATOM 7281 O O . LYS A 1 931 ? 44.135 -5.290 -9.357 1.00 78.81 931 LYS A O 1
ATOM 7286 N N . GLU A 1 932 ? 44.116 -3.794 -7.685 1.00 71.69 932 GLU A N 1
ATOM 7287 C CA . GLU A 1 932 ? 45.480 -4.081 -7.237 1.00 71.69 932 GLU A CA 1
ATOM 7288 C C . GLU A 1 932 ? 45.635 -5.540 -6.785 1.00 71.69 932 GLU A C 1
ATOM 7290 O O . GLU A 1 932 ? 44.710 -6.135 -6.229 1.00 71.69 932 GLU A O 1
ATOM 7295 N N . ASN A 1 933 ? 46.820 -6.120 -7.003 1.00 66.81 933 ASN A N 1
ATOM 7296 C CA . ASN A 1 933 ? 47.138 -7.458 -6.514 1.00 66.81 933 ASN A CA 1
ATOM 7297 C C . ASN A 1 933 ? 47.178 -7.459 -4.978 1.00 66.81 933 ASN A C 1
ATOM 7299 O O . ASN A 1 933 ? 48.138 -6.991 -4.368 1.00 66.81 933 ASN A O 1
ATOM 7303 N N . MET A 1 934 ? 46.139 -8.020 -4.361 1.00 54.66 934 MET A N 1
ATOM 7304 C CA . MET A 1 934 ? 45.970 -8.066 -2.905 1.00 54.66 934 MET A CA 1
ATOM 7305 C C . MET A 1 934 ? 46.996 -8.965 -2.186 1.00 54.66 934 MET A C 1
ATOM 7307 O O . MET A 1 934 ? 47.103 -8.895 -0.969 1.00 54.66 934 MET A O 1
ATOM 7311 N N . ASN A 1 935 ? 47.779 -9.777 -2.913 1.00 52.22 935 ASN A N 1
ATOM 7312 C CA . ASN A 1 935 ? 48.766 -10.697 -2.325 1.00 52.22 935 ASN A CA 1
ATOM 7313 C C . ASN A 1 935 ? 50.177 -10.102 -2.177 1.00 52.22 935 ASN A C 1
ATOM 7315 O O . ASN A 1 935 ? 51.104 -10.812 -1.791 1.00 52.22 935 ASN A O 1
ATOM 7319 N N . SER A 1 936 ? 50.377 -8.826 -2.509 1.00 47.00 936 SER A N 1
ATOM 7320 C CA . SER A 1 936 ? 51.685 -8.178 -2.415 1.00 47.00 936 SER A CA 1
ATOM 7321 C C . SER A 1 936 ? 51.560 -6.804 -1.773 1.00 47.00 936 SER A C 1
ATOM 7323 O O . SER A 1 936 ? 51.417 -5.813 -2.479 1.00 47.00 936 SER A O 1
ATOM 7325 N N . ASN A 1 937 ? 51.561 -6.774 -0.439 1.00 43.12 937 ASN A N 1
ATOM 7326 C CA . ASN A 1 937 ? 52.331 -5.826 0.374 1.00 43.12 937 ASN A CA 1
ATOM 7327 C C . ASN A 1 937 ? 52.212 -6.222 1.854 1.00 43.12 937 ASN A C 1
ATOM 7329 O O . ASN A 1 937 ? 51.404 -5.695 2.613 1.00 43.12 937 ASN A O 1
ATOM 7333 N N . ASN A 1 938 ? 53.056 -7.181 2.237 1.00 50.59 938 ASN A N 1
ATOM 7334 C CA . ASN A 1 938 ? 53.583 -7.270 3.593 1.00 50.59 938 ASN A CA 1
ATOM 7335 C C . ASN A 1 938 ? 54.428 -6.011 3.834 1.00 50.59 938 ASN A C 1
ATOM 7337 O O . ASN A 1 938 ? 55.497 -5.945 3.236 1.00 50.59 938 ASN A O 1
ATOM 7341 N N . ASP A 1 939 ? 53.948 -5.039 4.625 1.00 48.16 939 ASP A N 1
ATOM 7342 C CA . ASP A 1 939 ? 54.821 -4.248 5.528 1.00 48.16 939 ASP A CA 1
ATOM 7343 C C . ASP A 1 939 ? 54.116 -3.230 6.456 1.00 48.16 939 ASP A C 1
ATOM 7345 O O . ASP A 1 939 ? 54.704 -2.225 6.854 1.00 48.16 939 ASP A O 1
ATOM 7349 N N . SER A 1 940 ? 52.864 -3.451 6.878 1.00 56.47 940 SER A N 1
ATOM 7350 C CA . SER A 1 940 ? 52.309 -2.607 7.948 1.00 56.47 940 SER A CA 1
ATOM 7351 C C . SER A 1 940 ? 51.359 -3.360 8.879 1.00 56.47 940 SER A C 1
ATOM 7353 O O . SER A 1 940 ? 50.137 -3.246 8.763 1.00 56.47 940 SER A O 1
ATOM 7355 N N . SER A 1 941 ? 51.907 -4.164 9.796 1.00 69.75 941 SER A N 1
ATOM 7356 C CA . SER A 1 941 ? 51.092 -4.789 10.841 1.00 69.75 941 SER A CA 1
ATOM 7357 C C . SER A 1 941 ? 50.678 -3.735 11.869 1.00 69.75 941 SER A C 1
ATOM 7359 O O . SER A 1 941 ? 51.498 -3.085 12.525 1.00 69.75 941 SER A O 1
ATOM 7361 N N . TRP A 1 942 ? 49.372 -3.519 11.958 1.00 86.62 942 TRP A N 1
ATOM 7362 C CA . TRP A 1 942 ? 48.768 -2.966 13.158 1.00 86.62 942 TRP A CA 1
ATOM 7363 C C . TRP A 1 942 ? 48.654 -4.103 14.163 1.00 86.62 942 TRP A C 1
ATOM 7365 O O . TRP A 1 942 ? 48.178 -5.187 13.822 1.00 86.62 942 TRP A O 1
ATOM 7375 N N . ASP A 1 943 ? 49.129 -3.860 15.371 1.00 90.06 943 ASP A N 1
ATOM 7376 C CA . ASP A 1 943 ? 49.178 -4.839 16.444 1.00 90.06 943 ASP A CA 1
ATOM 7377 C C . ASP A 1 943 ? 48.007 -4.589 17.396 1.00 90.06 943 ASP A C 1
ATOM 7379 O O . ASP A 1 943 ? 47.445 -3.495 17.431 1.00 90.06 943 ASP A O 1
ATOM 7383 N N . VAL A 1 944 ? 47.625 -5.591 18.189 1.00 91.81 944 VAL A N 1
ATOM 7384 C CA . VAL A 1 944 ? 46.499 -5.467 19.133 1.00 91.81 944 VAL A CA 1
ATOM 7385 C C . VAL A 1 944 ? 46.695 -4.266 20.075 1.00 91.81 944 VAL A C 1
ATOM 7387 O O . VAL A 1 944 ? 45.755 -3.511 20.298 1.00 91.81 944 VAL A O 1
ATOM 7390 N N . GLU A 1 945 ? 47.928 -4.013 20.523 1.00 92.25 945 GLU A N 1
ATOM 7391 C CA . GLU A 1 945 ? 48.292 -2.893 21.407 1.00 92.25 945 GLU A CA 1
ATOM 7392 C C . GLU A 1 945 ? 48.093 -1.496 20.780 1.00 92.25 945 GLU A C 1
ATOM 7394 O O . GLU A 1 945 ? 48.114 -0.487 21.490 1.00 92.25 945 GLU A O 1
ATOM 7399 N N . ASP A 1 946 ? 47.885 -1.393 19.462 1.00 95.38 946 ASP A N 1
ATOM 7400 C CA . ASP A 1 946 ? 47.597 -0.122 18.784 1.00 95.38 946 ASP A CA 1
ATOM 7401 C C . ASP A 1 946 ? 46.142 0.341 18.979 1.00 95.38 946 ASP A C 1
ATOM 7403 O O . ASP A 1 946 ? 45.772 1.446 18.570 1.00 95.38 946 ASP A O 1
ATOM 7407 N N . PHE A 1 947 ? 45.293 -0.479 19.600 1.00 96.31 947 PHE A N 1
ATOM 7408 C CA . PHE A 1 947 ? 43.860 -0.238 19.711 1.00 96.31 947 PHE A CA 1
ATOM 7409 C C . PHE A 1 947 ? 43.401 -0.188 21.163 1.00 96.31 947 PHE A C 1
ATOM 7411 O O . PHE A 1 947 ? 43.901 -0.891 22.031 1.00 96.31 947 PHE A O 1
ATOM 7418 N N . ASN A 1 948 ? 42.387 0.633 21.417 1.00 93.06 948 ASN A N 1
ATOM 7419 C CA . ASN A 1 948 ? 41.643 0.600 22.667 1.00 93.06 948 ASN A CA 1
ATOM 7420 C C . ASN A 1 948 ? 40.433 -0.319 22.508 1.00 93.06 948 ASN A C 1
ATOM 7422 O O . ASN A 1 948 ? 39.688 -0.189 21.532 1.00 93.06 948 ASN A O 1
ATOM 7426 N N . PHE A 1 949 ? 40.186 -1.173 23.500 1.00 93.56 949 PHE A N 1
ATOM 7427 C CA . PHE A 1 949 ? 39.062 -2.107 23.498 1.00 93.56 949 PHE A CA 1
ATOM 7428 C C . PHE A 1 949 ? 38.112 -1.887 24.675 1.00 93.56 949 PHE A C 1
ATOM 7430 O O . PHE A 1 949 ? 38.503 -1.450 25.755 1.00 93.56 949 PHE A O 1
ATOM 7437 N N . GLU A 1 950 ? 36.849 -2.244 24.467 1.00 87.56 950 GLU A N 1
ATOM 7438 C CA . GLU A 1 950 ? 35.886 -2.498 25.535 1.00 87.56 950 GLU A CA 1
ATOM 7439 C C . GLU A 1 950 ? 35.239 -3.855 25.261 1.00 87.56 950 GLU A C 1
ATOM 7441 O O . GLU A 1 950 ? 34.416 -3.991 24.352 1.00 87.56 950 GLU A O 1
ATOM 7446 N N . ASP A 1 951 ? 35.659 -4.869 26.019 1.00 90.69 951 ASP A N 1
ATOM 7447 C CA . ASP A 1 951 ? 35.347 -6.274 25.739 1.00 90.69 951 ASP A CA 1
ATOM 7448 C C . ASP A 1 951 ? 35.750 -6.659 24.296 1.00 90.69 951 ASP A C 1
ATOM 7450 O O . ASP A 1 951 ? 36.892 -6.424 23.902 1.00 90.69 951 ASP A O 1
ATOM 7454 N N . ALA A 1 952 ? 34.841 -7.215 23.491 1.00 90.00 952 ALA A N 1
ATOM 7455 C CA . ALA A 1 952 ? 35.078 -7.575 22.088 1.00 90.00 952 ALA A CA 1
ATOM 7456 C C . ALA A 1 952 ? 34.874 -6.404 21.097 1.00 90.00 952 ALA A C 1
ATOM 7458 O O . ALA A 1 952 ? 34.709 -6.624 19.893 1.00 90.00 952 ALA A O 1
ATOM 7459 N N . SER A 1 953 ? 34.832 -5.160 21.594 1.00 92.19 953 SER A N 1
ATOM 7460 C CA . SER A 1 953 ? 34.606 -3.962 20.779 1.00 92.19 953 SER A CA 1
ATOM 7461 C C . SER A 1 953 ? 35.870 -3.126 20.620 1.00 92.19 953 SER A C 1
ATOM 7463 O O . SER A 1 953 ? 36.503 -2.787 21.617 1.00 92.19 953 SER A O 1
ATOM 7465 N N . ILE A 1 954 ? 36.178 -2.690 19.399 1.00 96.12 954 ILE A N 1
ATOM 7466 C CA . ILE A 1 954 ? 37.223 -1.687 19.146 1.00 96.12 954 ILE A CA 1
ATOM 7467 C C . ILE A 1 954 ? 36.650 -0.289 19.392 1.00 96.12 954 ILE A C 1
ATOM 7469 O O . ILE A 1 954 ? 35.628 0.078 18.813 1.00 96.12 954 ILE A O 1
ATOM 7473 N N . CYS A 1 955 ? 37.318 0.502 20.229 1.00 90.69 955 CYS A N 1
ATOM 7474 C CA . CYS A 1 955 ? 36.917 1.859 20.603 1.00 90.69 955 CYS A CA 1
ATOM 7475 C C . CYS A 1 955 ? 37.671 2.953 19.830 1.00 90.69 955 CYS A C 1
ATOM 7477 O O . CYS A 1 955 ? 37.194 4.086 19.779 1.00 90.69 955 CYS A O 1
ATOM 7479 N N . GLY A 1 956 ? 38.804 2.628 19.206 1.00 91.44 956 GLY A N 1
ATOM 7480 C CA . GLY A 1 956 ? 39.666 3.553 18.463 1.00 91.44 956 GLY A CA 1
ATOM 7481 C C . GLY A 1 956 ? 41.139 3.206 18.671 1.00 91.44 956 GLY A C 1
ATOM 7482 O O . GLY A 1 956 ? 41.449 2.112 19.141 1.00 91.44 956 GLY A O 1
ATOM 7483 N N . PHE A 1 957 ? 42.046 4.128 18.351 1.00 95.94 957 PHE A N 1
ATOM 7484 C CA . PHE A 1 957 ? 43.482 3.940 18.590 1.00 95.94 957 PHE A CA 1
ATOM 7485 C C . PHE A 1 957 ? 43.859 4.112 20.068 1.00 95.94 957 PHE A C 1
ATOM 7487 O O . PHE A 1 957 ? 43.296 4.969 20.757 1.00 95.94 957 PHE A O 1
ATOM 7494 N N . SER A 1 958 ? 44.832 3.324 20.527 1.00 94.31 958 SER A N 1
ATOM 7495 C CA . SER A 1 958 ? 45.606 3.577 21.747 1.00 94.31 958 SER A CA 1
ATOM 7496 C C . SER A 1 958 ? 46.608 4.721 21.518 1.00 94.31 958 SER A C 1
ATOM 7498 O O . SER A 1 958 ? 46.721 5.251 20.409 1.00 94.31 958 SER A O 1
ATOM 7500 N N . GLU A 1 959 ? 47.364 5.118 22.546 1.00 92.25 959 GLU A N 1
ATOM 7501 C CA . GLU A 1 959 ? 48.455 6.094 22.378 1.00 92.25 959 GLU A CA 1
ATOM 7502 C C . GLU A 1 959 ? 49.494 5.615 21.346 1.00 92.25 959 GLU A C 1
ATOM 7504 O O . GLU A 1 959 ? 49.892 6.387 20.471 1.00 92.25 959 GLU A O 1
ATOM 7509 N N . ASN A 1 960 ? 49.847 4.323 21.373 1.00 90.06 960 ASN A N 1
ATOM 7510 C CA . ASN A 1 960 ? 50.749 3.704 20.397 1.00 90.06 960 ASN A CA 1
ATOM 7511 C C . ASN A 1 960 ? 50.158 3.743 18.982 1.00 90.06 960 ASN A C 1
ATOM 7513 O O . ASN A 1 960 ? 50.841 4.140 18.034 1.00 90.06 960 ASN A O 1
ATOM 7517 N N . GLY A 1 961 ? 48.867 3.427 18.847 1.00 93.38 961 GLY A N 1
ATOM 7518 C CA . GLY A 1 961 ? 48.174 3.494 17.563 1.00 93.38 961 GLY A CA 1
ATOM 7519 C C . GLY A 1 961 ? 48.129 4.905 16.978 1.00 93.38 961 GLY A C 1
ATOM 7520 O O . GLY A 1 961 ? 48.301 5.074 15.772 1.00 93.38 961 GLY A O 1
ATOM 7521 N N . PHE A 1 962 ? 47.965 5.940 17.810 1.00 91.50 962 PHE A N 1
ATOM 7522 C CA . PHE A 1 962 ? 48.015 7.335 17.356 1.00 91.50 962 PHE A CA 1
ATOM 7523 C C . PHE A 1 962 ? 49.405 7.757 16.868 1.00 91.50 962 PHE A C 1
ATOM 7525 O O . PHE A 1 962 ? 49.498 8.516 15.901 1.00 91.50 962 PHE A O 1
ATOM 7532 N N . GLU A 1 963 ? 50.481 7.278 17.494 1.00 91.62 963 GLU A N 1
ATOM 7533 C CA . GLU A 1 963 ? 51.841 7.514 16.996 1.00 91.62 963 GLU A CA 1
ATOM 7534 C C . GLU A 1 963 ? 52.086 6.775 15.674 1.00 91.62 963 GLU A C 1
ATOM 7536 O O . GLU A 1 963 ? 52.574 7.383 14.718 1.00 91.62 963 GLU A O 1
ATOM 7541 N N . LYS A 1 964 ? 51.660 5.508 15.570 1.00 92.25 964 LYS A N 1
ATOM 7542 C CA . LYS A 1 964 ? 51.753 4.715 14.332 1.00 92.25 964 LYS A CA 1
ATOM 7543 C C . LYS A 1 964 ? 50.944 5.351 13.188 1.00 92.25 964 LYS A C 1
ATOM 7545 O O . LYS A 1 964 ? 51.420 5.409 12.056 1.00 92.25 964 LYS A O 1
ATOM 7550 N N . LEU A 1 965 ? 49.783 5.945 13.483 1.00 92.31 965 LEU A N 1
ATOM 7551 C CA . LEU A 1 965 ? 48.937 6.662 12.517 1.00 92.31 965 LEU A CA 1
ATOM 7552 C C . LEU A 1 965 ? 49.637 7.861 11.846 1.00 92.31 965 LEU A C 1
ATOM 7554 O O . LEU A 1 965 ? 49.242 8.277 10.754 1.00 92.31 965 LEU A O 1
ATOM 7558 N N . LYS A 1 966 ? 50.666 8.453 12.470 1.00 90.56 966 LYS A N 1
ATOM 7559 C CA . LYS A 1 966 ? 51.407 9.579 11.869 1.00 90.56 966 LYS A CA 1
ATOM 7560 C C . LYS A 1 966 ? 52.205 9.158 10.636 1.00 90.56 966 LYS A C 1
ATOM 7562 O O . LYS A 1 966 ? 52.423 9.988 9.758 1.00 90.56 966 LYS A O 1
ATOM 7567 N N . THR A 1 967 ? 52.644 7.901 10.576 1.00 90.75 967 THR A N 1
ATOM 7568 C CA . THR A 1 967 ? 53.477 7.362 9.490 1.00 90.75 967 THR A CA 1
ATOM 7569 C C . THR A 1 967 ? 52.762 6.302 8.659 1.00 90.75 967 THR A C 1
ATOM 7571 O O . THR A 1 967 ? 53.134 6.100 7.506 1.00 90.75 967 THR A O 1
ATOM 7574 N N . ASN A 1 968 ? 51.724 5.659 9.202 1.00 89.50 968 ASN A N 1
ATOM 7575 C CA . ASN A 1 968 ? 50.929 4.657 8.508 1.00 89.50 968 ASN A CA 1
ATOM 7576 C C . ASN A 1 968 ? 49.440 5.035 8.476 1.00 89.50 968 ASN A C 1
ATOM 7578 O O . ASN A 1 968 ? 48.761 5.020 9.499 1.00 89.50 968 ASN A O 1
ATOM 7582 N N . LYS A 1 969 ? 48.913 5.324 7.283 1.00 92.50 969 LYS A N 1
ATOM 7583 C CA . LYS A 1 969 ? 47.488 5.628 7.054 1.00 92.50 969 LYS A CA 1
ATOM 7584 C C . LYS A 1 969 ? 46.684 4.432 6.526 1.00 92.50 969 LYS A C 1
ATOM 7586 O O . LYS A 1 969 ? 45.487 4.569 6.275 1.00 92.50 969 LYS A O 1
ATOM 7591 N N . ASN A 1 970 ? 47.321 3.272 6.361 1.00 90.44 970 ASN A N 1
ATOM 7592 C CA . ASN A 1 970 ? 46.713 2.050 5.840 1.00 90.44 970 ASN A CA 1
ATOM 7593 C C . ASN A 1 970 ? 46.340 1.129 6.996 1.00 90.44 970 ASN A C 1
ATOM 7595 O O . ASN A 1 970 ? 47.199 0.434 7.534 1.00 90.44 970 ASN A O 1
ATOM 7599 N N . LEU A 1 971 ? 45.075 1.158 7.411 1.00 92.31 971 LEU A N 1
ATOM 7600 C CA . LEU A 1 971 ? 44.607 0.467 8.607 1.00 92.31 971 LEU A CA 1
ATOM 7601 C C . LEU A 1 971 ? 44.294 -1.006 8.341 1.00 92.31 971 LEU A C 1
ATOM 7603 O O . LEU A 1 971 ? 43.545 -1.328 7.423 1.00 92.31 971 LEU A O 1
ATOM 7607 N N . ILE A 1 972 ? 44.792 -1.888 9.203 1.00 90.81 972 ILE A N 1
ATOM 7608 C CA . ILE A 1 972 ? 44.390 -3.296 9.271 1.00 90.81 972 ILE A CA 1
ATOM 7609 C C . ILE A 1 972 ? 43.810 -3.526 10.663 1.00 90.81 972 IL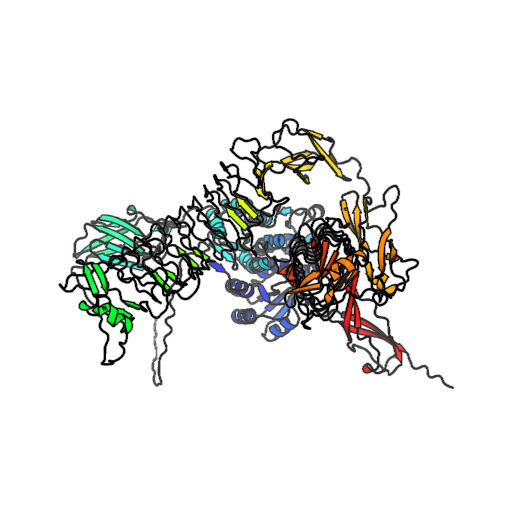E A C 1
ATOM 7611 O O . ILE A 1 972 ? 44.458 -3.200 11.653 1.00 90.81 972 ILE A O 1
ATOM 7615 N N . LEU A 1 973 ? 42.581 -4.031 10.753 1.00 92.31 973 LEU A N 1
ATOM 7616 C CA . LEU A 1 973 ? 41.984 -4.340 12.054 1.00 92.31 973 LEU A CA 1
ATOM 7617 C C . LEU A 1 973 ? 42.518 -5.674 12.597 1.00 92.31 973 LEU A C 1
ATOM 7619 O O . LEU A 1 973 ? 42.776 -6.580 11.805 1.00 92.31 973 LEU A O 1
ATOM 7623 N N . PRO A 1 974 ? 42.656 -5.825 13.924 1.00 92.38 974 PRO A N 1
ATOM 7624 C CA . PRO A 1 974 ? 43.012 -7.097 14.535 1.00 92.38 974 PRO A CA 1
ATOM 7625 C C . PRO A 1 974 ? 41.807 -8.050 14.569 1.00 92.38 974 PRO A C 1
ATOM 7627 O O . PRO A 1 974 ? 40.655 -7.614 14.630 1.00 92.38 974 PRO A O 1
ATOM 7630 N N . ASN A 1 975 ? 42.082 -9.358 14.576 1.00 89.44 975 ASN A N 1
ATOM 7631 C CA . ASN A 1 975 ? 41.047 -10.390 14.720 1.00 89.44 975 ASN A CA 1
ATOM 7632 C C . ASN A 1 975 ? 40.514 -10.505 16.153 1.00 89.44 975 ASN A C 1
ATOM 7634 O O . ASN A 1 975 ? 39.339 -10.804 16.364 1.00 89.44 975 ASN A O 1
ATOM 7638 N N . GLU A 1 976 ? 41.382 -10.271 17.134 1.00 93.12 976 GLU A N 1
ATOM 7639 C CA . GLU A 1 976 ? 41.117 -10.489 18.553 1.00 93.12 976 GLU A CA 1
ATOM 7640 C C . GLU A 1 976 ? 41.616 -9.302 19.386 1.00 93.12 976 GLU A C 1
ATOM 7642 O O . GLU A 1 976 ? 42.480 -8.539 18.949 1.00 93.12 976 GLU A O 1
ATOM 7647 N N . ASN A 1 977 ? 41.064 -9.141 20.589 1.00 92.38 977 ASN A N 1
ATOM 7648 C CA . ASN A 1 977 ? 41.575 -8.200 21.588 1.00 92.38 977 ASN A CA 1
ATOM 7649 C C . ASN A 1 977 ? 42.735 -8.811 22.408 1.00 92.38 977 ASN A C 1
ATOM 7651 O O . ASN A 1 977 ? 43.122 -9.962 22.207 1.00 92.38 977 ASN A O 1
ATOM 7655 N N . GLU A 1 978 ? 43.254 -8.065 23.389 1.00 91.19 978 GLU A N 1
ATOM 7656 C CA . GLU A 1 978 ? 44.357 -8.506 24.268 1.00 91.19 978 GLU A CA 1
ATOM 7657 C C . GLU A 1 978 ? 44.039 -9.778 25.085 1.00 91.19 978 GLU A C 1
ATOM 7659 O O . GLU A 1 978 ? 44.945 -10.470 25.544 1.00 91.19 978 GLU A O 1
ATOM 7664 N N . GLU A 1 979 ? 42.755 -10.109 25.255 1.00 90.56 979 GLU A N 1
ATOM 7665 C CA . GLU A 1 979 ? 42.271 -11.294 25.975 1.00 90.56 979 GLU A CA 1
ATOM 7666 C C . GLU A 1 979 ? 41.991 -12.496 25.046 1.00 90.56 979 GLU A C 1
ATOM 7668 O O . GLU A 1 979 ? 41.509 -13.529 25.515 1.00 90.56 979 GLU A O 1
ATOM 7673 N N . GLY A 1 980 ? 42.247 -12.373 23.737 1.00 90.38 980 GLY A N 1
ATOM 7674 C CA . GLY A 1 980 ? 41.948 -13.404 22.734 1.00 90.38 980 GLY A CA 1
ATOM 7675 C C . GLY A 1 980 ? 40.464 -13.507 22.350 1.00 90.38 980 GLY A C 1
ATOM 7676 O O . GLY A 1 980 ? 40.014 -14.533 21.841 1.00 90.38 980 GLY A O 1
ATOM 7677 N N . LYS A 1 981 ? 39.651 -12.479 22.630 1.00 91.56 981 LYS A N 1
ATOM 7678 C CA . LYS A 1 981 ? 38.241 -12.438 22.205 1.00 91.56 981 LYS A CA 1
ATOM 7679 C C . LYS A 1 981 ? 38.135 -11.897 20.785 1.00 91.56 981 LYS A C 1
ATOM 7681 O O . LYS A 1 981 ? 38.603 -10.791 20.520 1.00 91.56 981 LYS A O 1
ATOM 7686 N N . ILE A 1 982 ? 37.447 -12.639 19.916 1.00 92.88 982 ILE A N 1
ATOM 7687 C CA . ILE A 1 982 ? 37.164 -12.244 18.528 1.00 92.88 982 ILE A CA 1
ATOM 7688 C C . ILE A 1 982 ? 36.357 -10.944 18.501 1.00 92.88 982 ILE A C 1
ATOM 7690 O O . ILE A 1 982 ? 35.333 -10.827 19.181 1.00 92.88 982 ILE A O 1
ATOM 7694 N N . ILE A 1 983 ? 36.799 -9.983 17.691 1.00 94.38 983 ILE A N 1
ATOM 7695 C CA . ILE A 1 983 ? 36.147 -8.679 17.572 1.00 94.38 983 ILE A CA 1
ATOM 7696 C C . ILE A 1 983 ? 34.791 -8.812 16.874 1.00 94.38 983 ILE A C 1
ATOM 7698 O O . ILE A 1 983 ? 34.684 -9.341 15.771 1.00 94.38 983 ILE A O 1
ATOM 7702 N N . ASN A 1 984 ? 33.740 -8.279 17.497 1.00 91.81 984 ASN A N 1
ATOM 7703 C CA . ASN A 1 984 ? 32.376 -8.321 16.955 1.00 91.81 984 ASN A CA 1
ATOM 7704 C C . ASN A 1 984 ? 31.726 -6.936 16.810 1.00 91.81 984 ASN A C 1
ATOM 7706 O O . ASN A 1 984 ? 30.620 -6.821 16.275 1.00 91.81 984 ASN A O 1
ATOM 7710 N N . TYR A 1 985 ? 32.408 -5.872 17.239 1.00 92.06 985 TYR A N 1
ATOM 7711 C CA . TYR A 1 985 ? 31.893 -4.513 17.130 1.00 92.06 985 TYR A CA 1
ATOM 7712 C C . TYR A 1 985 ? 33.011 -3.485 16.939 1.00 92.06 985 TYR A C 1
ATOM 7714 O O . TYR A 1 985 ? 34.006 -3.483 17.659 1.00 92.06 985 TYR A O 1
ATOM 7722 N N . ILE A 1 986 ? 32.829 -2.553 16.006 1.00 96.50 986 ILE A N 1
ATOM 7723 C CA . ILE A 1 986 ? 33.615 -1.315 15.942 1.00 96.50 986 ILE A CA 1
ATOM 7724 C C . ILE A 1 986 ? 32.717 -0.211 16.478 1.00 96.50 986 ILE A C 1
ATOM 7726 O O . ILE A 1 986 ? 31.636 0.020 15.934 1.00 96.50 986 ILE A O 1
ATOM 7730 N N . LYS A 1 987 ? 33.124 0.461 17.557 1.00 85.44 987 LYS A N 1
ATOM 7731 C CA . LYS A 1 987 ? 32.286 1.482 18.184 1.00 85.44 987 LYS A CA 1
ATOM 7732 C C . LYS A 1 987 ? 32.079 2.694 17.284 1.00 85.44 987 LYS A C 1
ATOM 7734 O O . LYS A 1 987 ? 32.752 2.924 16.280 1.00 85.44 987 LYS A O 1
ATOM 7739 N N . SER A 1 988 ? 31.057 3.461 17.647 1.00 85.12 988 SER A N 1
ATOM 7740 C CA . SER A 1 988 ? 30.755 4.709 16.961 1.00 85.12 988 SER A CA 1
ATOM 7741 C C . SER A 1 988 ? 31.916 5.693 17.096 1.00 85.12 988 SER A C 1
ATOM 7743 O O . SER A 1 988 ? 32.551 5.758 18.145 1.00 85.12 988 SER A O 1
ATOM 7745 N N . ASP A 1 989 ? 32.182 6.431 16.019 1.00 87.81 989 ASP A N 1
ATOM 7746 C CA . ASP A 1 989 ? 33.230 7.457 15.916 1.00 87.81 989 ASP A CA 1
ATOM 7747 C C . ASP A 1 989 ? 34.691 6.970 16.118 1.00 87.81 989 ASP A C 1
ATOM 7749 O O . ASP A 1 989 ? 35.608 7.792 16.088 1.00 87.81 989 ASP A O 1
ATOM 7753 N N . SER A 1 990 ? 34.946 5.661 16.269 1.00 90.50 990 SER A N 1
ATOM 7754 C CA . SER A 1 990 ? 36.261 5.111 16.658 1.00 90.50 990 SER A CA 1
ATOM 7755 C C . SER A 1 990 ? 37.442 5.536 15.779 1.00 90.50 990 SER A C 1
ATOM 7757 O O . SER A 1 990 ? 38.526 5.819 16.291 1.00 90.50 990 SER A O 1
ATOM 7759 N N . PHE A 1 991 ? 37.239 5.627 14.467 1.00 97.75 991 PHE A N 1
ATOM 7760 C CA . PHE A 1 991 ? 38.253 6.003 13.477 1.00 97.75 991 PHE A CA 1
ATOM 7761 C C . PHE A 1 991 ? 37.821 7.200 12.623 1.00 97.75 991 PHE A C 1
ATOM 7763 O O . PHE A 1 991 ? 38.296 7.396 11.504 1.00 97.75 991 PHE A O 1
ATOM 7770 N N . LYS A 1 992 ? 36.918 8.025 13.148 1.00 96.62 992 LYS A N 1
ATOM 7771 C CA . LYS A 1 992 ? 36.446 9.238 12.487 1.00 96.62 992 LYS A CA 1
ATOM 7772 C C . LYS A 1 992 ? 37.526 10.323 12.469 1.00 96.62 992 LYS A C 1
ATOM 7774 O O . LYS A 1 992 ? 38.219 10.515 13.473 1.00 96.62 992 LYS A O 1
ATOM 7779 N N . ASP A 1 993 ? 37.631 11.063 11.364 1.00 96.69 993 ASP A N 1
ATOM 7780 C CA . ASP A 1 993 ? 38.563 12.194 11.216 1.00 96.69 993 ASP A CA 1
ATOM 7781 C C . ASP A 1 993 ? 40.036 11.790 11.483 1.00 96.69 993 ASP A C 1
ATOM 7783 O O . ASP A 1 993 ? 40.742 12.446 12.252 1.00 96.69 993 ASP A O 1
ATOM 7787 N N . LYS A 1 994 ? 40.494 10.655 10.932 1.00 96.94 994 LYS A N 1
ATOM 7788 C CA . LYS A 1 994 ? 41.857 10.109 11.142 1.00 96.94 994 LYS A CA 1
ATOM 7789 C C . LYS A 1 994 ? 42.761 10.183 9.910 1.00 96.94 994 LYS A C 1
ATOM 7791 O O . LYS A 1 994 ? 43.934 9.812 9.986 1.00 96.94 994 LYS A O 1
ATOM 7796 N N . GLU A 1 995 ? 42.234 10.704 8.802 1.00 96.50 995 GLU A N 1
ATOM 7797 C CA . GLU A 1 995 ? 42.920 10.820 7.509 1.00 96.50 995 GLU A CA 1
ATOM 7798 C C . GLU A 1 995 ? 43.391 9.463 6.952 1.00 96.50 995 GLU A C 1
ATOM 7800 O O . GLU A 1 995 ? 44.373 9.410 6.217 1.00 96.50 995 GLU A O 1
ATOM 7805 N N . LEU A 1 996 ? 42.718 8.364 7.313 1.00 96.06 996 LEU A N 1
ATOM 7806 C CA . LEU A 1 996 ? 43.046 7.025 6.813 1.00 96.06 996 LEU A CA 1
ATOM 7807 C C . LEU A 1 996 ? 42.902 6.955 5.288 1.00 96.06 996 LEU A C 1
ATOM 7809 O O . LEU A 1 996 ? 41.962 7.524 4.735 1.00 96.06 996 LEU A O 1
ATOM 7813 N N . GLU A 1 997 ? 43.804 6.231 4.629 1.00 93.69 997 GLU A N 1
ATOM 7814 C CA . GLU A 1 997 ? 43.864 6.083 3.165 1.00 93.69 997 GLU A CA 1
ATOM 7815 C C . GLU A 1 997 ? 43.331 4.724 2.701 1.00 93.69 997 GLU A C 1
ATOM 7817 O O . GLU A 1 997 ? 42.673 4.632 1.660 1.00 93.69 997 GLU A O 1
ATOM 7822 N N . SER A 1 998 ? 43.531 3.674 3.503 1.00 91.38 998 SER A N 1
ATOM 7823 C CA . SER A 1 998 ? 42.923 2.365 3.267 1.00 91.38 998 SER A CA 1
ATOM 7824 C C . SER A 1 998 ? 42.510 1.653 4.555 1.00 91.38 998 SER A C 1
ATOM 7826 O O . SER A 1 998 ? 42.990 1.979 5.642 1.00 91.38 998 SER A O 1
ATOM 7828 N N . LEU A 1 999 ? 41.590 0.695 4.424 1.00 93.44 999 LEU A N 1
ATOM 7829 C CA . LEU A 1 999 ? 41.114 -0.164 5.506 1.00 93.44 999 LEU A CA 1
ATOM 7830 C C . LEU A 1 999 ? 41.047 -1.624 5.050 1.00 93.44 999 LEU A C 1
ATOM 7832 O O . LEU A 1 999 ? 40.462 -1.928 4.010 1.00 93.44 999 LEU A O 1
ATOM 7836 N N . VAL A 1 1000 ? 41.551 -2.526 5.886 1.00 90.94 1000 VAL A N 1
ATOM 7837 C CA . VAL A 1 1000 ? 41.369 -3.971 5.763 1.00 90.94 1000 VAL A CA 1
ATOM 7838 C C . VAL A 1 1000 ? 40.659 -4.497 7.002 1.00 90.94 1000 VAL A C 1
ATOM 7840 O O . VAL A 1 1000 ? 41.176 -4.410 8.117 1.00 90.94 1000 VAL A O 1
ATOM 7843 N N . ILE A 1 1001 ? 39.470 -5.059 6.790 1.00 91.81 1001 ILE A N 1
ATOM 7844 C CA . ILE A 1 1001 ? 38.757 -5.863 7.780 1.00 91.81 1001 ILE A CA 1
ATOM 7845 C C . ILE A 1 1001 ? 39.087 -7.331 7.473 1.00 91.81 1001 ILE A C 1
ATOM 7847 O O . ILE A 1 1001 ? 38.654 -7.820 6.424 1.00 91.81 1001 ILE A O 1
ATOM 7851 N N . PRO A 1 1002 ? 39.882 -8.014 8.312 1.00 87.50 1002 PRO A N 1
ATOM 7852 C CA . PRO A 1 1002 ? 40.338 -9.383 8.054 1.00 87.50 1002 PRO A CA 1
ATOM 7853 C C . PRO A 1 1002 ? 39.209 -10.425 8.138 1.00 87.50 1002 PRO A C 1
ATOM 7855 O O . PRO A 1 1002 ? 38.121 -10.161 8.654 1.00 87.50 1002 PRO A O 1
ATOM 7858 N N . GLU A 1 1003 ? 39.476 -11.622 7.613 1.00 84.94 1003 GLU A N 1
ATOM 7859 C CA . GLU A 1 1003 ? 38.617 -12.798 7.796 1.00 84.94 1003 GLU A CA 1
ATOM 7860 C C . GLU A 1 1003 ? 38.631 -13.291 9.253 1.00 84.94 1003 GLU A C 1
ATOM 7862 O O . GLU A 1 1003 ? 39.626 -13.144 9.962 1.00 84.94 1003 GLU A O 1
ATOM 7867 N N . GLY A 1 1004 ? 37.537 -13.933 9.679 1.00 83.56 1004 GLY A N 1
ATOM 7868 C CA . GLY A 1 1004 ? 37.390 -14.512 11.024 1.00 83.56 1004 GLY A CA 1
ATOM 7869 C C . GLY A 1 1004 ? 36.604 -13.647 12.019 1.00 83.56 1004 GLY A C 1
ATOM 7870 O O . GLY A 1 1004 ? 36.405 -14.061 13.157 1.00 83.56 1004 GLY A O 1
ATOM 7871 N N . LEU A 1 1005 ? 36.121 -12.473 11.596 1.00 89.12 1005 LEU A N 1
ATOM 7872 C CA . LEU A 1 1005 ? 35.329 -11.550 12.417 1.00 89.12 1005 LEU A CA 1
ATOM 7873 C C . LEU A 1 1005 ? 33.817 -11.810 12.285 1.00 89.12 1005 LEU A C 1
ATOM 7875 O O . LEU A 1 1005 ? 33.083 -11.041 11.658 1.00 89.12 1005 LEU A O 1
ATOM 7879 N N . ASP A 1 1006 ? 33.342 -12.915 12.861 1.00 85.88 1006 ASP A N 1
ATOM 7880 C CA . ASP A 1 1006 ? 31.946 -13.353 12.745 1.00 85.88 1006 ASP A CA 1
ATOM 7881 C C . ASP A 1 1006 ? 30.950 -12.416 13.451 1.00 85.88 1006 ASP A C 1
ATOM 7883 O O . ASP A 1 1006 ? 31.066 -12.111 14.637 1.00 85.88 1006 ASP A O 1
ATOM 7887 N N . ASN A 1 1007 ? 29.882 -12.040 12.740 1.00 85.94 1007 ASN A N 1
ATOM 7888 C CA . ASN A 1 1007 ? 28.831 -11.118 13.193 1.00 85.94 1007 ASN A CA 1
ATOM 7889 C C . ASN A 1 1007 ? 29.303 -9.682 13.477 1.00 85.94 1007 ASN A C 1
ATOM 7891 O O . ASN A 1 1007 ? 28.611 -8.955 14.194 1.00 85.94 1007 ASN A O 1
ATOM 7895 N N . LEU A 1 1008 ? 30.425 -9.256 12.894 1.00 94.62 1008 LEU A N 1
ATOM 7896 C CA . LEU A 1 1008 ? 30.966 -7.918 13.102 1.00 94.62 1008 LEU A CA 1
ATOM 7897 C C . LEU A 1 1008 ? 29.977 -6.824 12.667 1.00 94.62 1008 LEU A C 1
ATOM 7899 O O . LEU A 1 1008 ? 29.468 -6.834 11.541 1.00 94.62 1008 LEU A O 1
ATOM 7903 N N . VAL A 1 1009 ? 29.742 -5.849 13.547 1.00 93.12 1009 VAL A N 1
ATOM 7904 C CA . VAL A 1 1009 ? 28.995 -4.625 13.229 1.00 93.12 1009 VAL A CA 1
ATOM 7905 C C . VAL A 1 1009 ? 29.925 -3.416 13.243 1.00 93.12 1009 VAL A C 1
ATOM 7907 O O . VAL A 1 1009 ? 30.674 -3.195 14.194 1.00 93.12 1009 VAL A O 1
ATOM 7910 N N . ILE A 1 1010 ? 29.858 -2.612 12.184 1.00 97.12 1010 ILE A N 1
ATOM 7911 C CA . ILE A 1 1010 ? 30.606 -1.359 12.058 1.00 97.12 1010 ILE A CA 1
ATOM 7912 C C . ILE A 1 1010 ? 29.711 -0.218 12.528 1.00 97.12 1010 ILE A C 1
ATOM 7914 O O . ILE A 1 1010 ? 28.720 0.076 11.867 1.00 97.12 1010 ILE A O 1
ATOM 7918 N N . GLY A 1 1011 ? 30.045 0.412 13.652 1.00 79.19 1011 GLY A N 1
ATOM 7919 C CA . GLY A 1 1011 ? 29.210 1.407 14.317 1.00 79.19 1011 GLY A CA 1
ATOM 7920 C C . GLY A 1 1011 ? 29.060 2.744 13.583 1.00 79.19 1011 GLY A C 1
ATOM 7921 O O . GLY A 1 1011 ? 29.738 3.061 12.604 1.00 79.19 1011 GLY A O 1
ATOM 7922 N N . THR A 1 1012 ? 28.150 3.570 14.104 1.00 84.25 1012 THR A N 1
ATOM 7923 C CA . THR A 1 1012 ? 27.806 4.880 13.528 1.00 84.25 1012 THR A CA 1
ATOM 7924 C C . THR A 1 1012 ? 29.030 5.799 13.391 1.00 84.25 1012 THR A C 1
ATOM 7926 O O . THR A 1 1012 ? 29.803 5.954 14.331 1.00 84.25 1012 THR A O 1
ATOM 7929 N N . ASN A 1 1013 ? 29.206 6.433 12.228 1.00 85.56 1013 ASN A N 1
ATOM 7930 C CA . ASN A 1 1013 ? 30.356 7.285 11.879 1.00 85.56 1013 ASN A CA 1
ATOM 7931 C C . ASN A 1 1013 ? 31.755 6.642 12.030 1.00 85.56 1013 ASN A C 1
ATOM 7933 O O . ASN A 1 1013 ? 32.737 7.383 12.010 1.00 85.56 1013 ASN A O 1
ATOM 7937 N N . ALA A 1 1014 ? 31.884 5.321 12.217 1.00 93.94 1014 ALA A N 1
ATOM 7938 C CA . ALA A 1 1014 ? 33.144 4.701 12.645 1.00 93.94 1014 ALA A CA 1
ATOM 7939 C C . ALA A 1 1014 ? 34.369 5.108 11.803 1.00 93.94 1014 ALA A C 1
ATOM 7941 O O . ALA A 1 1014 ? 35.426 5.325 12.375 1.00 93.94 1014 ALA A O 1
ATOM 7942 N N . PHE A 1 1015 ? 34.219 5.286 10.489 1.00 98.38 1015 PHE A N 1
ATOM 7943 C CA . PHE A 1 1015 ? 35.257 5.701 9.535 1.00 98.38 1015 PHE A CA 1
ATOM 7944 C C . PHE A 1 1015 ? 34.872 6.966 8.740 1.00 98.38 1015 PHE A C 1
ATOM 7946 O O . PHE A 1 1015 ? 35.368 7.197 7.632 1.00 98.38 1015 PHE A O 1
ATOM 7953 N N . GLN A 1 1016 ? 33.987 7.805 9.284 1.00 97.81 1016 GLN A N 1
ATOM 7954 C CA . GLN A 1 1016 ? 33.524 9.024 8.618 1.00 97.81 1016 GLN A CA 1
ATOM 7955 C C . GLN A 1 1016 ? 34.669 10.035 8.422 1.00 97.81 1016 GLN A C 1
ATOM 7957 O O . GLN A 1 1016 ? 35.514 10.200 9.303 1.00 97.81 1016 GLN A O 1
ATOM 7962 N N . ASN A 1 1017 ? 34.635 10.762 7.300 1.00 97.25 1017 ASN A N 1
ATOM 7963 C CA . ASN A 1 1017 ? 35.514 11.897 7.002 1.00 97.25 1017 ASN A CA 1
ATOM 7964 C C . ASN A 1 1017 ? 37.012 11.541 7.077 1.00 97.25 1017 ASN A C 1
ATOM 7966 O O . ASN A 1 1017 ? 37.806 12.196 7.751 1.00 97.25 1017 ASN A O 1
ATOM 7970 N N . ASN A 1 1018 ? 37.382 10.462 6.388 1.00 98.06 1018 ASN A N 1
ATOM 7971 C CA . ASN A 1 1018 ? 38.767 10.071 6.138 1.00 98.06 1018 ASN A CA 1
ATOM 7972 C C . ASN A 1 1018 ? 39.111 10.280 4.649 1.00 98.06 1018 ASN A C 1
ATOM 7974 O O . ASN A 1 1018 ? 38.349 10.883 3.893 1.00 98.06 1018 ASN A O 1
ATOM 7978 N N . ASN A 1 1019 ? 40.269 9.780 4.217 1.00 96.69 1019 ASN A N 1
ATOM 7979 C CA . ASN A 1 1019 ? 40.714 9.816 2.826 1.00 96.69 1019 ASN A CA 1
ATOM 7980 C C . ASN A 1 1019 ? 40.577 8.451 2.137 1.00 96.69 1019 ASN A C 1
ATOM 7982 O O . ASN A 1 1019 ? 41.216 8.245 1.106 1.00 96.69 1019 ASN A O 1
ATOM 7986 N N . LEU A 1 1020 ? 39.751 7.540 2.677 1.00 96.25 1020 LEU A N 1
ATOM 7987 C CA . LEU A 1 1020 ? 39.725 6.140 2.258 1.00 96.25 1020 LEU A CA 1
ATOM 7988 C C . LEU A 1 1020 ? 39.425 6.037 0.764 1.00 96.25 1020 LEU A C 1
ATOM 7990 O O . LEU A 1 1020 ? 38.338 6.407 0.320 1.00 96.25 1020 LEU A O 1
ATOM 7994 N N . SER A 1 1021 ? 40.384 5.524 0.001 1.00 90.00 1021 SER A N 1
ATOM 7995 C CA . SER A 1 1021 ? 40.226 5.169 -1.413 1.00 90.00 1021 SER A CA 1
ATOM 7996 C C . SER A 1 1021 ? 40.054 3.660 -1.600 1.00 90.00 1021 SER A C 1
ATOM 7998 O O . SER A 1 1021 ? 39.542 3.224 -2.630 1.00 90.00 1021 SER A O 1
ATOM 8000 N N . LYS A 1 1022 ? 40.416 2.867 -0.578 1.00 87.06 1022 LYS A N 1
ATOM 8001 C CA . LYS A 1 1022 ? 40.386 1.401 -0.586 1.00 87.06 1022 LYS A CA 1
ATOM 8002 C C . LYS A 1 1022 ? 39.836 0.848 0.728 1.00 87.06 1022 LYS A C 1
ATOM 8004 O O . LYS A 1 1022 ? 40.355 1.152 1.798 1.00 87.06 1022 LYS A O 1
ATOM 8009 N N . VAL A 1 1023 ? 38.810 0.003 0.650 1.00 92.38 1023 VAL A N 1
ATOM 8010 C CA . VAL A 1 1023 ? 38.240 -0.714 1.802 1.00 92.38 1023 VAL A CA 1
ATOM 8011 C C . VAL A 1 1023 ? 38.036 -2.175 1.415 1.00 92.38 1023 VAL A C 1
ATOM 8013 O O . VAL A 1 1023 ? 37.360 -2.462 0.430 1.00 92.38 1023 VAL A O 1
ATOM 8016 N N . ILE A 1 1024 ? 38.606 -3.090 2.197 1.00 87.19 1024 ILE A N 1
ATOM 8017 C CA . ILE A 1 1024 ? 38.411 -4.536 2.065 1.00 87.19 1024 ILE A CA 1
ATOM 8018 C C . ILE A 1 1024 ? 37.514 -4.998 3.209 1.00 87.19 1024 ILE A C 1
ATOM 8020 O O . ILE A 1 1024 ? 37.873 -4.849 4.378 1.00 87.19 1024 ILE A O 1
ATOM 8024 N N . ILE A 1 1025 ? 36.353 -5.554 2.863 1.00 89.88 1025 ILE A N 1
ATOM 8025 C CA . ILE A 1 1025 ? 35.384 -6.098 3.815 1.00 89.88 1025 ILE A CA 1
ATOM 8026 C C . ILE A 1 1025 ? 35.314 -7.612 3.619 1.00 89.88 1025 ILE A C 1
ATOM 8028 O O . ILE A 1 1025 ? 34.760 -8.089 2.630 1.00 89.88 1025 ILE A O 1
ATOM 8032 N N . SER A 1 1026 ? 35.873 -8.362 4.564 1.00 85.75 1026 SER A N 1
ATOM 8033 C CA . SER A 1 1026 ? 35.861 -9.827 4.526 1.00 85.75 1026 SER A CA 1
ATOM 8034 C C . SER A 1 1026 ? 34.528 -10.421 5.004 1.00 85.75 1026 SER A C 1
ATOM 8036 O O . SER A 1 1026 ? 33.707 -9.742 5.631 1.00 85.75 1026 SER A O 1
ATOM 8038 N N . ASN A 1 1027 ? 34.307 -11.712 4.720 1.00 85.56 1027 ASN A N 1
ATOM 8039 C CA . ASN A 1 1027 ? 33.170 -12.459 5.270 1.00 85.56 1027 ASN A CA 1
ATOM 8040 C C . ASN A 1 1027 ? 33.225 -12.456 6.810 1.00 85.56 1027 ASN A C 1
ATOM 8042 O O . ASN A 1 1027 ? 34.282 -12.671 7.398 1.00 85.56 1027 ASN A O 1
ATOM 8046 N N . GLY A 1 1028 ? 32.078 -12.191 7.442 1.00 86.88 1028 GLY A N 1
ATOM 8047 C CA . GLY A 1 1028 ? 31.929 -12.025 8.893 1.00 86.88 1028 GLY A CA 1
ATOM 8048 C C . GLY A 1 1028 ? 31.206 -10.725 9.264 1.00 86.88 1028 GLY A C 1
ATOM 8049 O O . GLY A 1 1028 ? 30.374 -10.709 10.175 1.00 86.88 1028 GLY A O 1
ATOM 8050 N N . VAL A 1 1029 ? 31.409 -9.658 8.477 1.00 95.31 1029 VAL A N 1
ATOM 8051 C CA . VAL A 1 1029 ? 30.686 -8.386 8.645 1.00 95.31 1029 VAL A CA 1
ATOM 8052 C C . VAL A 1 1029 ? 29.202 -8.575 8.360 1.00 95.31 1029 VAL A C 1
ATOM 8054 O O . VAL A 1 1029 ? 28.805 -9.029 7.285 1.00 95.31 1029 VAL A O 1
ATOM 8057 N N . LYS A 1 1030 ? 28.379 -8.205 9.340 1.00 92.25 1030 LYS A N 1
ATOM 8058 C CA . LYS A 1 1030 ? 26.929 -8.399 9.339 1.00 92.25 1030 LYS A CA 1
ATOM 8059 C C . LYS A 1 1030 ? 26.166 -7.100 9.129 1.00 92.25 1030 LYS A C 1
ATOM 8061 O O . LYS A 1 1030 ? 25.189 -7.092 8.381 1.00 92.25 1030 LYS A O 1
ATOM 8066 N N . GLU A 1 1031 ? 26.581 -6.007 9.763 1.00 91.81 1031 GLU A N 1
ATOM 8067 C CA . GLU A 1 1031 ? 25.898 -4.713 9.642 1.00 91.81 1031 GLU A CA 1
ATOM 8068 C C . GLU A 1 1031 ? 26.894 -3.555 9.563 1.00 91.81 1031 GLU A C 1
ATOM 8070 O O . GLU A 1 1031 ? 27.936 -3.555 10.217 1.00 91.81 1031 GLU A O 1
ATOM 8075 N N . ILE A 1 1032 ? 26.547 -2.550 8.763 1.00 97.38 1032 ILE A N 1
ATOM 8076 C CA . ILE A 1 1032 ? 27.262 -1.277 8.669 1.00 97.38 1032 ILE A CA 1
ATOM 8077 C C . ILE A 1 1032 ? 26.275 -0.187 9.065 1.00 97.38 1032 ILE A C 1
ATOM 8079 O O . ILE A 1 1032 ? 25.272 0.008 8.379 1.00 97.38 1032 ILE A O 1
ATOM 8083 N N . ASP A 1 1033 ? 26.527 0.508 10.168 1.00 82.56 1033 ASP A N 1
ATOM 8084 C CA . ASP A 1 1033 ? 25.615 1.508 10.712 1.00 82.56 1033 ASP A CA 1
ATOM 8085 C C . ASP A 1 1033 ? 25.688 2.858 9.987 1.00 82.56 1033 ASP A C 1
ATOM 8087 O O . ASP A 1 1033 ? 26.422 3.072 9.017 1.00 82.56 1033 ASP A O 1
ATOM 8091 N N . ALA A 1 1034 ? 24.836 3.784 10.431 1.00 83.75 1034 ALA A N 1
ATOM 8092 C CA . ALA A 1 1034 ? 24.669 5.075 9.793 1.00 83.75 1034 ALA A CA 1
ATOM 8093 C C . ALA A 1 1034 ? 25.992 5.855 9.699 1.00 83.75 1034 ALA A C 1
ATOM 8095 O O . ALA A 1 1034 ? 26.772 5.894 10.647 1.00 83.75 1034 ALA A O 1
ATOM 8096 N N . TYR A 1 1035 ? 26.222 6.510 8.560 1.00 88.50 1035 TYR A N 1
ATOM 8097 C CA . TYR A 1 1035 ? 27.385 7.368 8.291 1.00 88.50 1035 TYR A CA 1
ATOM 8098 C C . TYR A 1 1035 ? 28.765 6.693 8.406 1.00 88.50 1035 TYR A C 1
ATOM 8100 O O . TYR A 1 1035 ? 29.773 7.393 8.338 1.00 88.50 1035 TYR A O 1
ATOM 8108 N N . ALA A 1 1036 ? 28.840 5.367 8.584 1.00 94.38 1036 ALA A N 1
ATOM 8109 C CA . ALA A 1 1036 ? 30.079 4.663 8.920 1.00 94.38 1036 ALA A CA 1
ATOM 8110 C C . ALA A 1 1036 ? 31.259 4.988 7.988 1.00 94.38 1036 ALA A C 1
ATOM 8112 O O . ALA A 1 1036 ? 32.362 5.161 8.478 1.00 94.38 1036 ALA A O 1
ATOM 8113 N N . PHE A 1 1037 ? 31.029 5.143 6.686 1.00 98.50 1037 PHE A N 1
ATOM 8114 C CA . PHE A 1 1037 ? 32.029 5.471 5.663 1.00 98.50 1037 PHE A CA 1
ATOM 8115 C C . PHE A 1 1037 ? 31.703 6.766 4.898 1.00 98.50 1037 PHE A C 1
ATOM 8117 O O . PHE A 1 1037 ? 32.187 6.975 3.782 1.00 98.50 1037 PHE A O 1
ATOM 8124 N N . GLU A 1 1038 ? 30.885 7.660 5.461 1.00 98.00 1038 GLU A N 1
ATOM 8125 C CA . GLU A 1 1038 ? 30.526 8.914 4.792 1.00 98.00 1038 GLU A CA 1
ATOM 8126 C C . GLU A 1 1038 ? 31.756 9.828 4.586 1.00 98.00 1038 GLU A C 1
ATOM 8128 O O . GLU A 1 1038 ? 32.613 9.912 5.464 1.00 98.00 1038 GLU A O 1
ATOM 8133 N N . LYS A 1 1039 ? 31.791 10.583 3.470 1.00 97.44 1039 LYS A N 1
ATOM 8134 C CA . LYS A 1 1039 ? 32.833 11.586 3.145 1.00 97.44 1039 LYS A CA 1
ATOM 8135 C C . LYS A 1 1039 ? 34.231 10.971 3.051 1.00 97.44 1039 LYS A C 1
ATOM 8137 O O . LYS A 1 1039 ? 35.153 11.395 3.735 1.00 97.44 1039 LYS A O 1
ATOM 8142 N N . ASN A 1 1040 ? 34.367 9.967 2.196 1.00 98.19 1040 ASN A N 1
ATOM 8143 C CA . ASN A 1 1040 ? 35.644 9.355 1.838 1.00 98.19 1040 ASN A CA 1
ATOM 8144 C C . ASN A 1 1040 ? 35.882 9.484 0.317 1.00 98.19 1040 ASN A C 1
ATOM 8146 O O . ASN A 1 1040 ? 35.164 10.204 -0.381 1.00 98.19 1040 ASN A O 1
ATOM 8150 N N . ASN A 1 1041 ? 36.906 8.811 -0.211 1.00 95.69 1041 ASN A N 1
ATOM 8151 C CA . ASN A 1 1041 ? 37.302 8.844 -1.621 1.00 95.69 1041 ASN A CA 1
ATOM 8152 C C . ASN A 1 1041 ? 37.037 7.516 -2.356 1.00 95.69 1041 ASN A C 1
ATOM 8154 O O . ASN A 1 1041 ? 37.667 7.267 -3.381 1.00 95.69 1041 ASN A O 1
ATOM 8158 N N . LEU A 1 1042 ? 36.127 6.670 -1.861 1.00 93.69 1042 LEU A N 1
ATOM 8159 C CA . LEU A 1 1042 ? 35.900 5.335 -2.420 1.00 93.69 1042 LEU A CA 1
ATOM 8160 C C . LEU A 1 1042 ? 35.297 5.412 -3.823 1.00 93.69 1042 LEU A C 1
ATOM 8162 O O . LEU A 1 1042 ? 34.283 6.083 -4.016 1.00 93.69 1042 LEU A O 1
ATOM 8166 N N . GLU A 1 1043 ? 35.881 4.682 -4.772 1.00 87.56 1043 GLU A N 1
ATOM 8167 C CA . GLU A 1 1043 ? 35.383 4.559 -6.152 1.00 87.56 1043 GLU A CA 1
ATOM 8168 C C . GLU A 1 1043 ? 34.683 3.222 -6.411 1.00 87.56 1043 GLU A C 1
ATOM 8170 O O . GLU A 1 1043 ? 33.749 3.149 -7.212 1.00 87.56 1043 GLU A O 1
ATOM 8175 N N . TYR A 1 1044 ? 35.061 2.176 -5.683 1.00 86.94 1044 TYR A N 1
ATOM 8176 C CA . TYR A 1 1044 ? 34.376 0.892 -5.702 1.00 86.94 1044 TYR A CA 1
ATOM 8177 C C . TYR A 1 1044 ? 34.371 0.247 -4.319 1.00 86.94 1044 TYR A C 1
ATOM 8179 O O . TYR A 1 1044 ? 35.188 0.582 -3.460 1.00 86.94 1044 TYR A O 1
ATOM 8187 N N . ILE A 1 1045 ? 33.439 -0.681 -4.106 1.00 90.62 1045 ILE A N 1
ATOM 8188 C CA . ILE A 1 1045 ? 33.394 -1.515 -2.906 1.00 90.62 1045 ILE A CA 1
ATOM 8189 C C . ILE A 1 1045 ? 32.742 -2.865 -3.206 1.00 90.62 1045 ILE A C 1
ATOM 8191 O O . ILE A 1 1045 ? 31.746 -2.930 -3.933 1.00 90.62 1045 ILE A O 1
ATOM 8195 N N . ASP A 1 1046 ? 33.304 -3.922 -2.622 1.00 88.00 1046 ASP A N 1
ATOM 8196 C CA . ASP A 1 1046 ? 32.751 -5.273 -2.651 1.00 88.00 1046 ASP A CA 1
ATOM 8197 C C . ASP A 1 1046 ? 32.181 -5.607 -1.266 1.00 88.00 1046 ASP A C 1
ATOM 8199 O O . ASP A 1 1046 ? 32.864 -5.462 -0.250 1.00 88.00 1046 ASP A O 1
ATOM 8203 N N . PHE A 1 1047 ? 30.921 -6.040 -1.218 1.00 92.94 1047 PHE A N 1
ATOM 8204 C CA . PHE A 1 1047 ? 30.255 -6.439 0.018 1.00 92.94 1047 PHE A CA 1
ATOM 8205 C C . PHE A 1 1047 ? 30.236 -7.965 0.185 1.00 92.94 1047 PHE A C 1
ATOM 8207 O O . PHE A 1 1047 ? 29.890 -8.680 -0.765 1.00 92.94 1047 PHE A O 1
ATOM 8214 N N . PRO A 1 1048 ? 30.545 -8.476 1.394 1.00 90.12 1048 PRO A N 1
ATOM 8215 C CA . PRO A 1 1048 ? 30.580 -9.907 1.665 1.00 90.12 1048 PRO A CA 1
ATOM 8216 C C . PRO A 1 1048 ? 29.175 -10.519 1.699 1.00 90.12 1048 PRO A C 1
ATOM 8218 O O . PRO A 1 1048 ? 28.174 -9.832 1.915 1.00 90.12 1048 PRO A O 1
ATOM 8221 N N . SER A 1 1049 ? 29.110 -11.845 1.562 1.00 90.00 1049 SER A N 1
ATOM 8222 C CA . SER A 1 1049 ? 27.858 -12.623 1.609 1.00 90.00 1049 SER A CA 1
ATOM 8223 C C . SER A 1 1049 ? 27.124 -12.523 2.958 1.00 90.00 1049 SER A C 1
ATOM 8225 O O . SER A 1 1049 ? 25.899 -12.624 3.024 1.00 90.00 1049 SER A O 1
ATOM 8227 N N . THR A 1 1050 ? 27.863 -12.276 4.044 1.00 93.19 1050 THR A N 1
ATOM 8228 C CA . THR A 1 1050 ? 27.335 -12.201 5.415 1.00 93.19 1050 THR A CA 1
ATOM 8229 C C . THR A 1 1050 ? 26.592 -10.901 5.726 1.00 93.19 1050 THR A C 1
ATOM 8231 O O . THR A 1 1050 ? 25.894 -10.831 6.741 1.00 93.19 1050 THR A O 1
ATOM 8234 N N . LEU A 1 1051 ? 26.719 -9.874 4.880 1.00 95.19 1051 LEU A N 1
ATOM 8235 C CA . LEU A 1 1051 ? 26.161 -8.552 5.138 1.00 95.19 1051 LEU A CA 1
ATOM 8236 C C . LEU A 1 1051 ? 24.627 -8.569 5.052 1.00 95.19 1051 LEU A C 1
ATOM 8238 O O . LEU A 1 1051 ? 24.041 -8.974 4.052 1.00 95.19 1051 LEU A O 1
ATOM 8242 N N . LYS A 1 1052 ? 23.962 -8.077 6.099 1.00 92.75 1052 LYS A N 1
ATOM 8243 C CA . LYS A 1 1052 ? 22.496 -8.011 6.208 1.00 92.75 1052 LYS A CA 1
ATOM 8244 C C . LYS A 1 1052 ? 21.949 -6.591 6.139 1.00 92.75 1052 LYS A C 1
ATOM 8246 O O . LYS A 1 1052 ? 20.783 -6.414 5.788 1.00 92.75 1052 LYS A O 1
ATOM 8251 N N . LYS A 1 1053 ? 22.748 -5.568 6.460 1.00 91.31 1053 LYS A N 1
ATOM 8252 C CA . LYS A 1 1053 ? 22.259 -4.183 6.517 1.00 91.31 1053 LYS A CA 1
ATOM 8253 C C . LYS A 1 1053 ? 23.333 -3.138 6.225 1.00 91.31 1053 LYS A C 1
ATOM 8255 O O . LYS A 1 1053 ? 24.442 -3.220 6.748 1.00 91.31 1053 LYS A O 1
ATOM 8260 N N . ILE A 1 1054 ? 22.939 -2.109 5.473 1.00 96.69 1054 ILE A N 1
ATOM 8261 C CA . ILE A 1 1054 ? 23.672 -0.854 5.285 1.00 96.69 1054 ILE A CA 1
ATOM 8262 C C . ILE A 1 1054 ? 22.795 0.305 5.775 1.00 96.69 1054 ILE A C 1
ATOM 8264 O O . ILE A 1 1054 ? 21.717 0.563 5.236 1.00 96.69 1054 ILE A O 1
ATOM 8268 N N . GLY A 1 1055 ? 23.266 0.999 6.808 1.00 77.94 1055 GLY A N 1
ATOM 8269 C CA . GLY A 1 1055 ? 22.564 2.057 7.522 1.00 77.94 1055 GLY A CA 1
ATOM 8270 C C . GLY A 1 1055 ? 22.475 3.384 6.764 1.00 77.94 1055 GLY A C 1
ATOM 8271 O O . GLY A 1 1055 ? 22.994 3.554 5.655 1.00 77.94 1055 GLY A O 1
ATOM 8272 N N . ASN A 1 1056 ? 21.784 4.352 7.374 1.00 81.62 1056 ASN A N 1
ATOM 8273 C CA . ASN A 1 1056 ? 21.524 5.652 6.754 1.00 81.62 1056 ASN A CA 1
ATOM 8274 C C . ASN A 1 1056 ? 22.826 6.396 6.431 1.00 81.62 1056 ASN A C 1
ATOM 8276 O O . ASN A 1 1056 ? 23.670 6.542 7.307 1.00 81.62 1056 ASN A O 1
ATOM 8280 N N . ASN A 1 1057 ? 22.978 6.927 5.217 1.00 93.12 1057 ASN A N 1
ATOM 8281 C CA . ASN A 1 1057 ? 24.190 7.649 4.789 1.00 93.12 1057 ASN A CA 1
ATOM 8282 C C . ASN A 1 1057 ? 25.514 6.870 4.929 1.00 93.12 1057 ASN A C 1
ATOM 8284 O O . ASN A 1 1057 ? 26.571 7.487 4.842 1.00 93.12 1057 ASN A O 1
ATOM 8288 N N . ALA A 1 1058 ? 25.496 5.550 5.149 1.00 95.19 1058 ALA A N 1
ATOM 8289 C CA . ALA A 1 1058 ? 26.704 4.784 5.466 1.00 95.19 1058 ALA A CA 1
ATOM 8290 C C . ALA A 1 1058 ? 27.844 4.991 4.455 1.00 95.19 1058 ALA A C 1
ATOM 8292 O O . ALA A 1 1058 ? 28.980 5.135 4.871 1.00 95.19 1058 ALA A O 1
ATOM 8293 N N . PHE A 1 1059 ? 27.544 5.093 3.160 1.00 98.12 1059 PHE A N 1
ATOM 8294 C CA . PHE A 1 1059 ? 28.498 5.362 2.078 1.00 98.12 1059 PHE A CA 1
ATOM 8295 C C . PHE A 1 1059 ? 28.206 6.684 1.351 1.00 98.12 1059 PHE A C 1
ATOM 8297 O O . PHE A 1 1059 ? 28.540 6.852 0.176 1.00 98.12 1059 PHE A O 1
ATOM 8304 N N . ALA A 1 1060 ? 27.566 7.644 2.021 1.00 95.88 1060 ALA A N 1
ATOM 8305 C CA . ALA A 1 1060 ? 27.248 8.933 1.417 1.00 95.88 1060 ALA A CA 1
ATOM 8306 C C . ALA A 1 1060 ? 28.507 9.760 1.098 1.00 95.88 1060 ALA A C 1
ATOM 8308 O O . ALA A 1 1060 ? 29.527 9.648 1.777 1.00 95.88 1060 ALA A O 1
ATOM 8309 N N . ASN A 1 1061 ? 28.420 10.641 0.100 1.00 96.25 1061 ASN A N 1
ATOM 8310 C CA . ASN A 1 1061 ? 29.459 11.616 -0.243 1.00 96.25 1061 ASN A CA 1
ATOM 8311 C C . ASN A 1 1061 ? 30.831 10.974 -0.538 1.00 96.25 1061 ASN A C 1
ATOM 8313 O O . ASN A 1 1061 ? 31.854 11.452 -0.055 1.00 96.25 1061 ASN A O 1
ATOM 8317 N N . ASN A 1 1062 ? 30.834 9.884 -1.305 1.00 96.19 1062 ASN A N 1
ATOM 8318 C CA . ASN A 1 1062 ? 32.035 9.224 -1.822 1.00 96.19 1062 ASN A CA 1
ATOM 8319 C C . ASN A 1 1062 ? 32.167 9.481 -3.340 1.00 96.19 1062 ASN A C 1
ATOM 8321 O O . ASN A 1 1062 ? 31.571 10.416 -3.884 1.00 96.19 1062 ASN A O 1
ATOM 8325 N N . LYS A 1 1063 ? 32.966 8.671 -4.045 1.00 92.38 1063 LYS A N 1
ATOM 8326 C CA . LYS A 1 1063 ? 33.141 8.711 -5.505 1.00 92.38 1063 LYS A CA 1
ATOM 8327 C C . LYS A 1 1063 ? 32.679 7.411 -6.174 1.00 92.38 1063 LYS A C 1
ATOM 8329 O O . LYS A 1 1063 ? 33.106 7.136 -7.292 1.00 92.38 1063 LYS A O 1
ATOM 8334 N N . LEU A 1 1064 ? 31.809 6.633 -5.516 1.00 91.25 1064 LEU A N 1
ATOM 8335 C CA . LEU A 1 1064 ? 31.488 5.265 -5.925 1.00 91.25 1064 LEU A CA 1
ATOM 8336 C C . LEU A 1 1064 ? 30.893 5.246 -7.336 1.00 91.25 1064 LEU A C 1
ATOM 8338 O O . LEU A 1 1064 ? 29.826 5.818 -7.566 1.00 91.25 1064 LEU A O 1
ATOM 8342 N N . VAL A 1 1065 ? 31.586 4.578 -8.255 1.00 84.56 1065 VAL A N 1
ATOM 8343 C CA . VAL A 1 1065 ? 31.135 4.253 -9.614 1.00 84.56 1065 VAL A CA 1
ATOM 8344 C C . VAL A 1 1065 ? 30.660 2.805 -9.717 1.00 84.56 1065 VAL A C 1
ATOM 8346 O O . VAL A 1 1065 ? 29.855 2.501 -10.592 1.00 84.56 1065 VAL A O 1
ATOM 8349 N N . SER A 1 1066 ? 31.096 1.934 -8.798 1.00 84.00 1066 SER A N 1
ATOM 8350 C CA . SER A 1 1066 ? 30.695 0.526 -8.737 1.00 84.00 1066 SER A CA 1
ATOM 8351 C C . SER A 1 1066 ? 30.453 0.068 -7.300 1.00 84.00 1066 SER A C 1
ATOM 8353 O O . SER A 1 1066 ? 31.206 0.403 -6.389 1.00 84.00 1066 SER A O 1
ATOM 8355 N N . VAL A 1 1067 ? 29.415 -0.740 -7.099 1.00 89.94 1067 VAL A N 1
ATOM 8356 C CA . VAL A 1 1067 ? 29.148 -1.453 -5.845 1.00 89.94 1067 VAL A CA 1
ATOM 8357 C C . VAL A 1 1067 ? 28.798 -2.886 -6.208 1.00 89.94 1067 VAL A C 1
ATOM 8359 O O . VAL A 1 1067 ? 27.807 -3.116 -6.904 1.00 89.94 1067 VAL A O 1
ATOM 8362 N N . ASN A 1 1068 ? 29.585 -3.837 -5.712 1.00 86.25 1068 ASN A N 1
ATOM 8363 C CA . ASN A 1 1068 ? 29.364 -5.253 -5.961 1.00 86.25 1068 ASN A CA 1
ATOM 8364 C C . ASN A 1 1068 ? 28.836 -5.920 -4.697 1.00 86.25 1068 ASN A C 1
ATOM 8366 O O . ASN A 1 1068 ? 29.459 -5.863 -3.638 1.00 86.25 1068 ASN A O 1
ATOM 8370 N N . PHE A 1 1069 ? 27.689 -6.576 -4.814 1.00 88.50 1069 PHE A N 1
ATOM 8371 C CA . PHE A 1 1069 ? 27.183 -7.463 -3.778 1.00 88.50 1069 PHE A CA 1
ATOM 8372 C C . PHE A 1 1069 ? 27.555 -8.897 -4.145 1.00 88.50 1069 PHE A C 1
ATOM 8374 O O . PHE A 1 1069 ? 27.394 -9.292 -5.300 1.00 88.50 1069 PHE A O 1
ATOM 8381 N N . SER A 1 1070 ? 28.041 -9.670 -3.171 1.00 85.38 1070 SER A N 1
ATOM 8382 C CA . SER A 1 1070 ? 28.254 -11.109 -3.347 1.00 85.38 1070 SER A CA 1
ATOM 8383 C C . SER A 1 1070 ? 26.995 -11.786 -3.908 1.00 85.38 1070 SER A C 1
ATOM 8385 O O . SER A 1 1070 ? 25.880 -11.481 -3.482 1.00 85.38 1070 SER A O 1
ATOM 8387 N N . GLU A 1 1071 ? 27.166 -12.732 -4.838 1.00 79.25 1071 GLU A N 1
ATOM 8388 C CA . GLU A 1 1071 ? 26.049 -13.497 -5.412 1.00 79.25 1071 GLU A CA 1
ATOM 8389 C C . GLU A 1 1071 ? 25.278 -14.306 -4.357 1.00 79.25 1071 GLU A C 1
ATOM 8391 O O . GLU A 1 1071 ? 24.106 -14.625 -4.559 1.00 79.25 1071 GLU A O 1
ATOM 8396 N N . ASP A 1 1072 ? 25.923 -14.590 -3.222 1.00 82.75 1072 ASP A N 1
ATOM 8397 C CA . ASP A 1 1072 ? 25.381 -15.355 -2.101 1.00 82.75 1072 ASP A CA 1
ATOM 8398 C C . ASP A 1 1072 ? 24.787 -14.492 -0.984 1.00 82.75 1072 ASP A C 1
ATOM 8400 O O . ASP A 1 1072 ? 24.428 -15.008 0.072 1.00 82.75 1072 ASP A O 1
ATOM 8404 N N . ILE A 1 1073 ? 24.660 -13.179 -1.192 1.00 86.12 1073 ILE A N 1
ATOM 8405 C CA . ILE A 1 1073 ? 24.054 -12.301 -0.191 1.00 86.12 1073 ILE A CA 1
ATOM 8406 C C . ILE A 1 1073 ? 22.558 -12.601 -0.020 1.00 86.12 1073 ILE A C 1
ATOM 8408 O O . ILE A 1 1073 ? 21.808 -12.681 -0.987 1.00 86.12 1073 ILE A O 1
ATOM 8412 N N . GLU A 1 1074 ? 22.089 -12.713 1.219 1.00 82.81 1074 GLU A N 1
ATOM 8413 C CA . GLU A 1 1074 ? 20.680 -13.014 1.511 1.00 82.81 1074 GLU A CA 1
ATOM 8414 C C . GLU A 1 1074 ? 20.081 -11.996 2.480 1.00 82.81 1074 GLU A C 1
ATOM 8416 O O . GLU A 1 1074 ? 20.619 -11.769 3.568 1.00 82.81 1074 GLU A O 1
ATOM 8421 N N . GLY A 1 1075 ? 18.935 -11.417 2.125 1.00 81.00 1075 GLY A N 1
ATOM 8422 C CA . GLY A 1 1075 ? 18.132 -10.580 3.013 1.00 81.00 1075 GLY A CA 1
ATOM 8423 C C . GLY A 1 1075 ? 18.745 -9.208 3.299 1.00 81.00 1075 GLY A C 1
ATOM 8424 O O . GLY A 1 1075 ? 18.601 -8.695 4.410 1.00 81.00 1075 GLY A O 1
ATOM 8425 N N . ILE A 1 1076 ? 19.426 -8.610 2.316 1.00 90.44 1076 ILE A N 1
ATOM 8426 C CA . ILE A 1 1076 ? 20.087 -7.307 2.474 1.00 90.44 1076 ILE A CA 1
ATOM 8427 C C . ILE A 1 1076 ? 19.066 -6.167 2.622 1.00 90.44 1076 ILE A C 1
ATOM 8429 O O . ILE A 1 1076 ? 18.066 -6.092 1.900 1.00 90.44 1076 ILE A O 1
ATOM 8433 N N . ALA A 1 1077 ? 19.322 -5.264 3.571 1.00 88.25 1077 ALA A N 1
ATOM 8434 C CA . ALA A 1 1077 ? 18.566 -4.036 3.787 1.00 88.25 1077 ALA A CA 1
ATOM 8435 C C . ALA A 1 1077 ? 19.429 -2.791 3.521 1.00 88.25 1077 ALA A C 1
ATOM 8437 O O . ALA A 1 1077 ? 20.469 -2.606 4.151 1.00 88.25 1077 ALA A O 1
ATOM 8438 N N . LEU A 1 1078 ? 18.971 -1.912 2.629 1.00 92.38 1078 LEU A N 1
ATOM 8439 C CA . LEU A 1 1078 ? 19.576 -0.613 2.336 1.00 92.38 1078 LEU A CA 1
ATOM 8440 C C . LEU A 1 1078 ? 18.680 0.504 2.881 1.00 92.38 1078 LEU A C 1
ATOM 8442 O O . LEU A 1 1078 ? 17.537 0.682 2.444 1.00 92.38 1078 LEU A O 1
ATOM 8446 N N . ASP A 1 1079 ? 19.186 1.253 3.852 1.00 83.56 1079 ASP A N 1
ATOM 8447 C CA . ASP A 1 1079 ? 18.453 2.338 4.495 1.00 83.56 1079 ASP A CA 1
ATOM 8448 C C . ASP A 1 1079 ? 18.512 3.659 3.691 1.00 83.56 1079 ASP A C 1
ATOM 8450 O O . ASP A 1 1079 ? 18.905 3.725 2.522 1.00 83.56 1079 ASP A O 1
ATOM 8454 N N . ARG A 1 1080 ? 17.977 4.745 4.261 1.00 84.56 1080 ARG A N 1
ATOM 8455 C CA . ARG A 1 1080 ? 17.826 6.021 3.552 1.00 84.56 1080 ARG A CA 1
ATOM 8456 C C . ARG A 1 1080 ? 19.200 6.632 3.282 1.00 84.56 1080 ARG A C 1
ATOM 8458 O O . ARG A 1 1080 ? 20.032 6.706 4.179 1.00 84.56 1080 ARG A O 1
ATOM 8465 N N . PHE A 1 1081 ? 19.418 7.136 2.068 1.00 88.88 1081 PHE A N 1
ATOM 8466 C CA . PHE A 1 1081 ? 20.661 7.812 1.679 1.00 88.88 1081 PHE A CA 1
ATOM 8467 C C . PHE A 1 1081 ? 21.929 6.955 1.802 1.00 88.88 1081 PHE A C 1
ATOM 8469 O O . PHE A 1 1081 ? 23.017 7.514 1.741 1.00 88.88 1081 PHE A O 1
ATOM 8476 N N . SER A 1 1082 ? 21.831 5.628 1.965 1.00 92.75 1082 SER A N 1
ATOM 8477 C CA . SER A 1 1082 ? 22.995 4.753 2.170 1.00 92.75 1082 SER A CA 1
ATOM 8478 C C . SER A 1 1082 ? 24.120 4.973 1.156 1.00 92.75 1082 SER A C 1
ATOM 8480 O O . SER A 1 1082 ? 25.275 4.891 1.546 1.00 92.75 1082 SER A O 1
ATOM 8482 N N . PHE A 1 1083 ? 23.802 5.341 -0.088 1.00 96.62 1083 PHE A N 1
ATOM 8483 C CA . PHE A 1 1083 ? 24.754 5.681 -1.151 1.00 96.62 1083 PHE A CA 1
ATOM 8484 C C . PHE A 1 1083 ? 24.555 7.106 -1.696 1.00 96.62 1083 PHE A C 1
ATOM 8486 O O . PHE A 1 1083 ? 24.788 7.359 -2.877 1.00 96.62 1083 PHE A O 1
ATOM 8493 N N . TYR A 1 1084 ? 24.101 8.054 -0.876 1.00 93.81 1084 TYR A N 1
ATOM 8494 C CA . TYR A 1 1084 ? 23.814 9.428 -1.306 1.00 93.81 1084 TYR A CA 1
ATOM 8495 C C . TYR A 1 1084 ? 25.028 10.147 -1.909 1.00 93.81 1084 TYR A C 1
ATOM 8497 O O . TYR A 1 1084 ? 26.129 10.028 -1.384 1.00 93.81 1084 TYR A O 1
ATOM 8505 N N . ASN A 1 1085 ? 24.819 10.940 -2.965 1.00 92.12 1085 ASN A N 1
ATOM 8506 C CA . ASN A 1 1085 ? 25.858 11.770 -3.593 1.00 92.12 1085 ASN A CA 1
ATOM 8507 C C . ASN A 1 1085 ? 27.125 10.981 -3.983 1.00 92.12 1085 ASN A C 1
ATOM 8509 O O . ASN A 1 1085 ? 28.230 11.284 -3.538 1.00 92.12 1085 ASN A O 1
ATOM 8513 N N . ASN A 1 1086 ? 26.926 9.952 -4.808 1.00 92.94 1086 ASN A N 1
ATOM 8514 C CA . ASN A 1 1086 ? 27.967 9.148 -5.458 1.00 92.94 1086 ASN A CA 1
ATOM 8515 C C . ASN A 1 1086 ? 27.831 9.241 -6.998 1.00 92.94 1086 ASN A C 1
ATOM 8517 O O . ASN A 1 1086 ? 27.211 10.175 -7.516 1.00 92.94 1086 ASN A O 1
ATOM 8521 N N . LYS A 1 1087 ? 28.422 8.303 -7.750 1.00 87.75 1087 LYS A N 1
ATOM 8522 C CA . LYS A 1 1087 ? 28.406 8.248 -9.223 1.00 87.75 1087 LYS A CA 1
ATOM 8523 C C . LYS A 1 1087 ? 27.846 6.922 -9.772 1.00 87.75 1087 LYS A C 1
ATOM 8525 O O . LYS A 1 1087 ? 28.149 6.558 -10.905 1.00 87.75 1087 LYS A O 1
ATOM 8530 N N . LEU A 1 1088 ? 27.030 6.206 -8.994 1.00 86.69 1088 LEU A N 1
ATOM 8531 C CA . LEU A 1 1088 ? 26.457 4.922 -9.408 1.00 86.69 1088 LEU A CA 1
ATOM 8532 C C . LEU A 1 1088 ? 25.410 5.124 -10.511 1.00 86.69 1088 LEU A C 1
ATOM 8534 O O . LEU A 1 1088 ? 24.586 6.034 -10.429 1.00 86.69 1088 LEU A O 1
ATOM 8538 N N . THR A 1 1089 ? 25.417 4.252 -11.518 1.00 80.00 1089 THR A N 1
ATOM 8539 C CA . THR A 1 1089 ? 24.373 4.179 -12.561 1.00 80.00 1089 THR A CA 1
ATOM 8540 C C . THR A 1 1089 ? 23.534 2.914 -12.437 1.00 80.00 1089 THR A C 1
ATOM 8542 O O . THR A 1 1089 ? 22.332 2.941 -12.687 1.00 80.00 1089 THR A O 1
ATOM 8545 N N . SER A 1 1090 ? 24.143 1.817 -11.995 1.00 81.50 1090 SER A N 1
ATOM 8546 C CA . SER A 1 1090 ? 23.472 0.545 -11.767 1.00 81.50 1090 SER A CA 1
ATOM 8547 C C . SER A 1 1090 ? 24.156 -0.258 -10.671 1.00 81.50 1090 SER A C 1
ATOM 8549 O O . SER A 1 1090 ? 25.361 -0.128 -10.464 1.00 81.50 1090 SER A O 1
ATOM 8551 N N . ILE A 1 1091 ? 23.398 -1.131 -10.017 1.00 85.88 1091 ILE A N 1
ATOM 8552 C CA . ILE A 1 1091 ? 23.895 -2.158 -9.103 1.00 85.88 1091 ILE A CA 1
ATOM 8553 C C . ILE A 1 1091 ? 23.174 -3.479 -9.370 1.00 85.88 1091 ILE A C 1
ATOM 8555 O O . ILE A 1 1091 ? 22.053 -3.492 -9.878 1.00 85.88 1091 ILE A O 1
ATOM 8559 N N . THR A 1 1092 ? 23.796 -4.593 -8.993 1.00 83.94 1092 THR A N 1
ATOM 8560 C CA . THR A 1 1092 ? 23.188 -5.925 -9.109 1.00 83.94 1092 THR A CA 1
ATOM 8561 C C . THR A 1 1092 ? 23.084 -6.567 -7.727 1.00 83.94 1092 THR A C 1
ATOM 8563 O O . THR A 1 1092 ? 24.082 -6.668 -7.021 1.00 83.94 1092 THR A O 1
ATOM 8566 N N . ILE A 1 1093 ? 21.878 -6.999 -7.345 1.00 85.75 1093 ILE A N 1
ATOM 8567 C CA . ILE A 1 1093 ? 21.595 -7.783 -6.135 1.00 85.75 1093 ILE A CA 1
ATOM 8568 C C . ILE A 1 1093 ? 20.780 -9.010 -6.553 1.00 85.75 1093 ILE A C 1
ATOM 8570 O O . ILE A 1 1093 ? 19.565 -8.933 -6.742 1.00 85.75 1093 ILE A O 1
ATOM 8574 N N . LEU A 1 1094 ? 21.460 -10.141 -6.755 1.00 75.69 1094 LEU A N 1
ATOM 8575 C CA . LEU A 1 1094 ? 20.866 -11.322 -7.390 1.00 75.69 1094 LEU A CA 1
ATOM 8576 C C . LEU A 1 1094 ? 19.839 -12.044 -6.502 1.00 75.69 1094 LEU A C 1
ATOM 8578 O O . LEU A 1 1094 ? 18.813 -12.475 -7.018 1.00 75.69 1094 LEU A O 1
ATOM 8582 N N . LYS A 1 1095 ? 20.108 -12.173 -5.200 1.00 76.81 1095 LYS A N 1
ATOM 8583 C CA . LYS A 1 1095 ? 19.307 -12.937 -4.226 1.00 76.81 1095 LYS A CA 1
ATOM 8584 C C . LYS A 1 1095 ? 18.361 -12.031 -3.408 1.00 76.81 1095 LYS A C 1
ATOM 8586 O O . LYS A 1 1095 ? 18.003 -10.939 -3.844 1.00 76.81 1095 LYS A O 1
ATOM 8591 N N . GLU A 1 1096 ? 17.870 -12.508 -2.261 1.00 76.06 1096 GLU A N 1
ATOM 8592 C CA . GLU A 1 1096 ? 16.820 -11.864 -1.460 1.00 76.06 1096 GLU A CA 1
ATOM 8593 C C . GLU A 1 1096 ? 17.172 -10.432 -1.013 1.00 76.06 1096 GLU A C 1
ATOM 8595 O O . GLU A 1 1096 ? 18.172 -10.190 -0.333 1.00 76.06 1096 GLU A O 1
ATOM 8600 N N . VAL A 1 1097 ? 16.287 -9.483 -1.335 1.00 81.00 1097 VAL A N 1
ATOM 8601 C CA . VAL A 1 1097 ? 16.339 -8.090 -0.873 1.00 81.00 1097 VAL A CA 1
ATOM 8602 C C . VAL A 1 1097 ? 15.245 -7.879 0.166 1.00 81.00 1097 VAL A C 1
ATOM 8604 O O . VAL A 1 1097 ? 14.056 -7.906 -0.149 1.00 81.00 1097 VAL A O 1
ATOM 8607 N N . LYS A 1 1098 ? 15.641 -7.610 1.413 1.00 81.81 1098 LYS A N 1
ATOM 8608 C CA . LYS A 1 1098 ? 14.692 -7.357 2.503 1.00 81.81 1098 LYS A CA 1
ATOM 8609 C C . LYS A 1 1098 ? 14.060 -5.972 2.383 1.00 81.81 1098 LYS A C 1
ATOM 8611 O O . LYS A 1 1098 ? 12.860 -5.808 2.608 1.00 81.81 1098 LYS A O 1
ATOM 8616 N N . LYS A 1 1099 ? 14.884 -4.966 2.069 1.00 82.69 1099 LYS A N 1
ATOM 8617 C CA . LYS A 1 1099 ? 14.480 -3.558 1.976 1.00 82.69 1099 LYS A CA 1
ATOM 8618 C C . LYS A 1 1099 ? 15.478 -2.752 1.150 1.00 82.69 1099 LYS A C 1
ATOM 8620 O O . LYS A 1 1099 ? 16.676 -2.859 1.371 1.00 82.69 1099 LYS A O 1
ATOM 8625 N N . VAL A 1 1100 ? 14.992 -1.840 0.316 1.00 87.19 1100 VAL A N 1
ATOM 8626 C CA . VAL A 1 1100 ? 15.766 -0.688 -0.163 1.00 87.19 1100 VAL A CA 1
ATOM 8627 C C . VAL A 1 1100 ? 14.904 0.550 -0.013 1.00 87.19 1100 VAL A C 1
ATOM 8629 O O . VAL A 1 1100 ? 13.841 0.680 -0.617 1.00 87.19 1100 VAL A O 1
ATOM 8632 N N . HIS A 1 1101 ? 15.354 1.493 0.806 1.00 84.25 1101 HIS A N 1
ATOM 8633 C CA . HIS A 1 1101 ? 14.636 2.745 0.980 1.00 84.25 1101 HIS A CA 1
ATOM 8634 C C . HIS A 1 1101 ? 14.647 3.547 -0.330 1.00 84.25 1101 HIS A C 1
ATOM 8636 O O . HIS A 1 1101 ? 15.693 3.716 -0.953 1.00 84.25 1101 HIS A O 1
ATOM 8642 N N . GLY A 1 1102 ? 13.521 4.175 -0.691 1.00 80.12 1102 GLY A N 1
ATOM 8643 C CA . GLY A 1 1102 ? 13.347 4.960 -1.926 1.00 80.12 1102 GLY A CA 1
ATOM 8644 C C . GLY A 1 1102 ? 14.363 6.092 -2.175 1.00 80.12 1102 GLY A C 1
ATOM 8645 O O . GLY A 1 1102 ? 14.421 6.640 -3.269 1.00 80.12 1102 GLY A O 1
ATOM 8646 N N . GLU A 1 1103 ? 15.196 6.442 -1.195 1.00 87.50 1103 GLU A N 1
ATOM 8647 C CA . GLU A 1 1103 ? 16.218 7.493 -1.308 1.00 87.50 1103 GLU A CA 1
ATOM 8648 C C . GLU A 1 1103 ? 17.638 6.969 -1.072 1.00 87.50 1103 GLU A C 1
ATOM 8650 O O . GLU A 1 1103 ? 18.559 7.769 -0.944 1.00 87.50 1103 GLU A O 1
ATOM 8655 N N . ALA A 1 1104 ? 17.836 5.649 -1.005 1.00 89.44 1104 ALA A N 1
ATOM 8656 C CA . ALA A 1 1104 ? 19.149 5.033 -0.806 1.00 89.44 1104 ALA A CA 1
ATOM 8657 C C . ALA A 1 1104 ? 20.199 5.570 -1.797 1.00 89.44 1104 ALA A C 1
ATOM 8659 O O . ALA A 1 1104 ? 21.331 5.827 -1.405 1.00 89.44 1104 ALA A O 1
ATOM 8660 N N . PHE A 1 1105 ? 19.782 5.838 -3.038 1.00 92.69 1105 PHE A N 1
ATOM 8661 C CA . PHE A 1 1105 ? 20.631 6.288 -4.146 1.00 92.69 1105 PHE A CA 1
ATOM 8662 C C . PHE A 1 1105 ? 20.416 7.757 -4.549 1.00 92.69 1105 PHE A C 1
ATOM 8664 O O . PHE A 1 1105 ? 20.716 8.147 -5.676 1.00 92.69 1105 PHE A O 1
ATOM 8671 N N . LYS A 1 1106 ? 19.875 8.602 -3.665 1.00 88.75 1106 LYS A N 1
ATOM 8672 C CA . LYS A 1 1106 ? 19.638 10.017 -3.998 1.00 88.75 1106 LYS A CA 1
ATOM 8673 C C . LYS A 1 1106 ? 20.938 10.738 -4.395 1.00 88.75 1106 LYS A C 1
ATOM 8675 O O . LYS A 1 1106 ? 21.985 10.511 -3.800 1.00 88.75 1106 LYS A O 1
ATOM 8680 N N . ASP A 1 1107 ? 20.841 11.627 -5.382 1.00 85.19 1107 ASP A N 1
ATOM 8681 C CA . ASP A 1 1107 ? 21.936 12.461 -5.896 1.00 85.19 1107 ASP A CA 1
ATOM 8682 C C . ASP A 1 1107 ? 23.154 11.668 -6.389 1.00 85.19 1107 ASP A C 1
ATOM 8684 O O . ASP A 1 1107 ? 24.258 12.198 -6.463 1.00 85.19 1107 ASP A O 1
ATOM 8688 N N . ASN A 1 1108 ? 22.954 10.408 -6.787 1.00 86.38 1108 ASN A N 1
ATOM 8689 C CA . ASN A 1 1108 ? 23.934 9.713 -7.607 1.00 86.38 1108 ASN A CA 1
ATOM 8690 C C . ASN A 1 1108 ? 23.965 10.386 -8.978 1.00 86.38 1108 ASN A C 1
ATOM 8692 O O . ASN A 1 1108 ? 23.038 10.239 -9.769 1.00 86.38 1108 ASN A O 1
ATOM 8696 N N . LYS A 1 1109 ? 25.023 11.153 -9.246 1.00 65.69 1109 LYS A N 1
ATOM 8697 C CA . LYS A 1 1109 ? 25.197 11.912 -10.496 1.00 65.69 1109 LYS A CA 1
ATOM 8698 C C . LYS A 1 1109 ? 25.746 11.038 -11.629 1.00 65.69 1109 LYS A C 1
ATOM 8700 O O . LYS A 1 1109 ? 26.435 11.543 -12.510 1.00 65.69 1109 LYS A O 1
ATOM 8705 N N . GLY A 1 1110 ? 25.497 9.730 -11.568 1.00 59.91 1110 GLY A N 1
ATOM 8706 C CA . GLY A 1 1110 ? 25.787 8.817 -12.666 1.00 59.91 1110 GLY A CA 1
ATOM 8707 C C . GLY A 1 1110 ? 24.909 9.142 -13.879 1.00 59.91 1110 GLY A C 1
ATOM 8708 O O . GLY A 1 1110 ? 23.815 9.684 -13.746 1.00 59.91 1110 GLY A O 1
ATOM 8709 N N . CYS A 1 1111 ? 25.392 8.812 -15.071 1.00 53.91 1111 CYS A N 1
ATOM 8710 C CA . CYS A 1 1111 ? 24.851 9.243 -16.362 1.00 53.91 1111 CYS A CA 1
ATOM 8711 C C . CYS A 1 1111 ? 23.585 8.484 -16.830 1.00 53.91 1111 CYS A C 1
ATOM 8713 O O . CYS A 1 1111 ? 23.452 8.147 -18.007 1.00 53.91 1111 CYS A O 1
ATOM 8715 N N . ALA A 1 1112 ? 22.653 8.185 -15.922 1.00 54.66 1112 ALA A N 1
ATOM 8716 C CA . ALA A 1 1112 ? 21.377 7.548 -16.253 1.00 54.66 1112 ALA A CA 1
ATOM 8717 C C . ALA A 1 1112 ? 20.335 8.578 -16.739 1.00 54.66 1112 ALA A C 1
ATOM 8719 O O . ALA A 1 1112 ? 20.248 9.683 -16.207 1.00 54.66 1112 ALA A O 1
ATOM 8720 N N . ILE A 1 1113 ? 19.505 8.194 -17.719 1.00 55.81 1113 ILE A N 1
ATOM 8721 C CA . ILE A 1 1113 ? 18.467 9.011 -18.400 1.00 55.81 1113 ILE A CA 1
ATOM 8722 C C . ILE A 1 1113 ? 17.625 9.864 -17.443 1.00 55.81 1113 ILE A C 1
ATOM 8724 O O . ILE A 1 1113 ? 17.293 11.014 -17.729 1.00 55.81 1113 ILE A O 1
ATOM 8728 N N . ASP A 1 1114 ? 17.209 9.259 -16.337 1.00 60.94 1114 ASP A N 1
ATOM 8729 C CA . ASP A 1 1114 ? 16.276 9.801 -15.357 1.00 60.94 1114 ASP A CA 1
ATOM 8730 C C . ASP A 1 1114 ? 16.963 10.138 -14.024 1.00 60.94 1114 ASP A C 1
ATOM 8732 O O . ASP A 1 1114 ? 16.279 10.400 -13.033 1.00 60.94 1114 ASP A O 1
ATOM 8736 N N . ASN A 1 1115 ? 18.305 10.148 -14.001 1.00 68.00 1115 ASN A N 1
ATOM 8737 C CA . ASN A 1 1115 ? 19.137 10.239 -12.798 1.00 68.00 1115 ASN A CA 1
ATOM 8738 C C . ASN A 1 1115 ? 18.775 9.179 -11.740 1.00 68.00 1115 ASN A C 1
ATOM 8740 O O . ASN A 1 1115 ? 18.869 9.438 -10.534 1.00 68.00 1115 ASN A O 1
ATOM 8744 N N . LYS A 1 1116 ? 18.317 7.997 -12.174 1.00 82.38 1116 LYS A N 1
ATOM 8745 C CA . LYS A 1 1116 ? 18.029 6.869 -11.288 1.00 82.38 1116 LYS A CA 1
ATOM 8746 C C . LYS A 1 1116 ? 19.066 5.773 -11.429 1.00 82.38 1116 LYS A C 1
ATOM 8748 O O . LYS A 1 1116 ? 19.464 5.422 -12.532 1.00 82.38 1116 LYS A O 1
ATOM 8753 N N . VAL A 1 1117 ? 19.421 5.173 -10.300 1.00 86.19 1117 VAL A N 1
ATOM 8754 C CA . VAL A 1 1117 ? 20.231 3.954 -10.271 1.00 86.19 1117 VAL A CA 1
ATOM 8755 C C . VAL A 1 1117 ? 19.370 2.749 -10.659 1.00 86.19 1117 VAL A C 1
ATOM 8757 O O . VAL A 1 1117 ? 18.290 2.549 -10.103 1.00 86.19 1117 VAL A O 1
ATOM 8760 N N . GLU A 1 1118 ? 19.822 1.937 -11.609 1.00 85.50 1118 GLU A N 1
ATOM 8761 C CA . GLU A 1 1118 ? 19.159 0.677 -11.962 1.00 85.50 1118 GLU A CA 1
ATOM 8762 C C . GLU A 1 1118 ? 19.560 -0.420 -10.973 1.00 85.50 1118 GLU A C 1
ATOM 8764 O O . GLU A 1 1118 ? 20.742 -0.698 -10.797 1.00 85.50 1118 GLU A O 1
ATOM 8769 N N . ILE A 1 1119 ? 18.590 -1.043 -10.306 1.00 87.44 1119 ILE A N 1
ATOM 8770 C CA . ILE A 1 1119 ? 18.835 -2.158 -9.391 1.00 87.44 1119 ILE A CA 1
ATOM 8771 C C . ILE A 1 1119 ? 18.395 -3.441 -10.081 1.00 87.44 1119 ILE A C 1
ATOM 8773 O O . ILE A 1 1119 ? 17.199 -3.714 -10.192 1.00 87.44 1119 ILE A O 1
ATOM 8777 N N . PHE A 1 1120 ? 19.369 -4.213 -10.547 1.00 83.19 1120 PHE A N 1
ATOM 8778 C CA . PHE A 1 1120 ? 19.151 -5.500 -11.188 1.00 83.19 1120 PHE A CA 1
ATOM 8779 C C . PHE A 1 1120 ? 18.988 -6.607 -10.147 1.00 83.19 1120 PHE A C 1
ATOM 8781 O O . PHE A 1 1120 ? 19.823 -6.735 -9.252 1.00 83.19 1120 PHE A O 1
ATOM 8788 N N . THR A 1 1121 ? 17.940 -7.424 -10.259 1.00 82.94 1121 THR A N 1
ATOM 8789 C CA . THR A 1 1121 ? 17.697 -8.545 -9.335 1.00 82.94 1121 THR A CA 1
ATOM 8790 C C . THR A 1 1121 ? 17.094 -9.758 -10.036 1.00 82.94 1121 THR A C 1
ATOM 8792 O O . THR A 1 1121 ? 16.358 -9.589 -11.002 1.00 82.94 1121 THR A O 1
ATOM 8795 N N . LEU A 1 1122 ? 17.381 -10.980 -9.565 1.00 75.19 1122 LEU A N 1
ATOM 8796 C CA . LEU A 1 1122 ? 16.652 -12.181 -10.007 1.00 75.19 1122 LEU A CA 1
ATOM 8797 C C . LEU A 1 1122 ? 15.316 -12.322 -9.268 1.00 75.19 1122 LEU A C 1
ATOM 8799 O O . LEU A 1 1122 ? 14.445 -13.042 -9.733 1.00 75.19 1122 LEU A O 1
ATOM 8803 N N . ASN A 1 1123 ? 15.138 -11.641 -8.131 1.00 70.38 1123 ASN A N 1
ATOM 8804 C CA . ASN A 1 1123 ? 14.005 -11.849 -7.239 1.00 70.38 1123 ASN A CA 1
ATOM 8805 C C . ASN A 1 1123 ? 12.736 -11.133 -7.744 1.00 70.38 1123 ASN A C 1
ATOM 8807 O O . ASN A 1 1123 ? 12.475 -9.968 -7.431 1.00 70.38 1123 ASN A O 1
ATOM 8811 N N . GLN A 1 1124 ? 11.930 -11.861 -8.516 1.00 66.56 1124 GLN A N 1
ATOM 8812 C CA . GLN A 1 1124 ? 10.654 -11.386 -9.055 1.00 66.56 1124 GLN A CA 1
ATOM 8813 C C . GLN A 1 1124 ? 9.617 -11.091 -7.948 1.00 66.56 1124 GLN A C 1
ATOM 8815 O O . GLN A 1 1124 ? 8.805 -10.171 -8.092 1.00 66.56 1124 GLN A O 1
ATOM 8820 N N . GLU A 1 1125 ? 9.652 -11.814 -6.822 1.00 60.22 1125 GLU A N 1
ATOM 8821 C CA . GLU A 1 1125 ? 8.754 -11.592 -5.678 1.00 60.22 1125 GLU A CA 1
ATOM 8822 C C . GLU A 1 1125 ? 8.993 -10.238 -5.003 1.00 60.22 1125 GLU A C 1
ATOM 8824 O O . GLU A 1 1125 ? 8.038 -9.544 -4.640 1.00 60.22 1125 GLU A O 1
ATOM 8829 N N . ALA A 1 1126 ? 10.259 -9.825 -4.891 1.00 56.78 1126 ALA A N 1
ATOM 8830 C CA . ALA A 1 1126 ? 10.643 -8.549 -4.299 1.00 56.78 1126 ALA A CA 1
ATOM 8831 C C . ALA A 1 1126 ? 10.062 -7.352 -5.076 1.00 56.78 1126 ALA A C 1
ATOM 8833 O O . ALA A 1 1126 ? 9.777 -6.316 -4.478 1.00 56.78 1126 ALA A O 1
ATOM 8834 N N . VAL A 1 1127 ? 9.818 -7.513 -6.382 1.00 59.69 1127 VAL A N 1
ATOM 8835 C CA . VAL A 1 1127 ? 9.180 -6.501 -7.243 1.00 59.69 1127 VAL A CA 1
ATOM 8836 C C . VAL A 1 1127 ? 7.655 -6.524 -7.144 1.00 59.69 1127 VAL A C 1
ATOM 8838 O O . VAL A 1 1127 ? 7.015 -5.478 -7.234 1.00 59.69 1127 VAL A O 1
ATOM 8841 N N . ASN A 1 1128 ? 7.063 -7.701 -6.938 1.00 52.75 1128 ASN A N 1
ATOM 8842 C CA . ASN A 1 1128 ? 5.615 -7.891 -7.013 1.00 52.75 1128 ASN A CA 1
ATOM 8843 C C . ASN A 1 1128 ? 4.886 -7.721 -5.667 1.00 52.75 1128 ASN A C 1
ATOM 8845 O O . ASN A 1 1128 ? 3.686 -7.452 -5.677 1.00 52.75 1128 ASN A O 1
ATOM 8849 N N . ASN A 1 1129 ? 5.576 -7.861 -4.525 1.00 45.91 1129 ASN A N 1
ATOM 8850 C CA . ASN A 1 1129 ? 4.927 -7.984 -3.209 1.00 45.91 1129 ASN A CA 1
ATOM 8851 C C . ASN A 1 1129 ? 5.514 -7.114 -2.076 1.00 45.91 1129 ASN A C 1
ATOM 8853 O O . ASN A 1 1129 ? 4.989 -7.169 -0.963 1.00 45.91 1129 ASN A O 1
ATOM 8857 N N . ASN A 1 1130 ? 6.574 -6.323 -2.293 1.00 48.19 1130 ASN A N 1
ATOM 8858 C CA . ASN A 1 1130 ? 7.285 -5.673 -1.183 1.00 48.19 1130 ASN A CA 1
ATOM 8859 C C . ASN A 1 1130 ? 7.224 -4.130 -1.210 1.00 48.19 1130 ASN A C 1
ATOM 8861 O O . ASN A 1 1130 ? 7.963 -3.469 -1.936 1.00 48.19 1130 ASN A O 1
ATOM 8865 N N . ASN A 1 1131 ? 6.420 -3.534 -0.317 1.00 53.38 1131 ASN A N 1
ATOM 8866 C CA . ASN A 1 1131 ? 6.394 -2.079 -0.068 1.00 53.38 1131 ASN A CA 1
ATOM 8867 C C . ASN A 1 1131 ? 7.747 -1.516 0.413 1.00 53.38 1131 ASN A C 1
ATOM 8869 O O . ASN A 1 1131 ? 7.950 -0.301 0.411 1.00 53.38 1131 ASN A O 1
ATOM 8873 N N . TRP A 1 1132 ? 8.667 -2.377 0.856 1.00 51.81 1132 TRP A N 1
ATOM 8874 C CA . TRP A 1 1132 ? 9.992 -1.990 1.335 1.00 51.81 1132 TRP A CA 1
ATOM 8875 C C . TRP A 1 1132 ? 11.081 -2.060 0.264 1.00 51.81 1132 TRP A C 1
ATOM 8877 O O . TRP A 1 1132 ? 12.211 -1.684 0.564 1.00 51.81 1132 TRP A O 1
ATOM 8887 N N . PHE A 1 1133 ? 10.753 -2.452 -0.973 1.00 70.25 1133 PHE A N 1
ATOM 8888 C CA . PHE A 1 1133 ? 11.628 -2.324 -2.141 1.00 70.25 1133 PHE A CA 1
ATOM 8889 C C . PHE A 1 1133 ? 10.901 -1.646 -3.322 1.00 70.25 1133 PHE A C 1
ATOM 8891 O O . PHE A 1 1133 ? 10.660 -2.275 -4.348 1.00 70.25 1133 PHE A O 1
ATOM 8898 N N . PRO A 1 1134 ? 10.487 -0.370 -3.198 1.00 66.06 1134 PRO A N 1
ATOM 8899 C CA . PRO A 1 1134 ? 9.757 0.305 -4.262 1.00 66.06 1134 PRO A CA 1
ATOM 8900 C C . PRO A 1 1134 ? 10.705 0.939 -5.286 1.00 66.06 1134 PRO A C 1
ATOM 8902 O O . PRO A 1 1134 ? 11.685 1.585 -4.921 1.00 66.06 1134 PRO A O 1
ATOM 8905 N N . THR A 1 1135 ? 10.340 0.894 -6.570 1.00 76.88 1135 THR A N 1
ATOM 8906 C CA . THR A 1 1135 ? 10.895 1.853 -7.541 1.00 76.88 1135 THR A CA 1
ATOM 8907 C C . THR A 1 1135 ? 10.611 3.277 -7.057 1.00 76.88 1135 THR A C 1
ATOM 8909 O O . THR A 1 1135 ? 9.520 3.578 -6.572 1.00 76.88 1135 THR A O 1
ATOM 8912 N N . SER A 1 1136 ? 11.586 4.173 -7.183 1.00 80.75 1136 SER A N 1
ATOM 8913 C CA . SER A 1 1136 ? 11.499 5.530 -6.651 1.00 80.75 1136 SER A CA 1
ATOM 8914 C C . SER A 1 1136 ? 11.864 6.582 -7.701 1.00 80.75 1136 SER A C 1
ATOM 8916 O O . SER A 1 1136 ? 11.983 6.306 -8.897 1.00 80.75 1136 SER A O 1
ATOM 8918 N N . LYS A 1 1137 ? 12.032 7.834 -7.267 1.00 80.31 1137 LYS A N 1
ATOM 8919 C CA . LYS A 1 1137 ? 12.603 8.904 -8.097 1.00 80.31 1137 LYS A CA 1
ATOM 8920 C C . LYS A 1 1137 ? 14.135 8.867 -8.201 1.00 80.31 1137 LYS A C 1
ATOM 8922 O O . LYS A 1 1137 ? 14.687 9.686 -8.916 1.00 80.31 1137 LYS A O 1
ATOM 8927 N N . HIS A 1 1138 ? 14.798 7.969 -7.472 1.00 83.94 1138 HIS A N 1
ATOM 8928 C CA . HIS A 1 1138 ? 16.261 7.872 -7.369 1.00 83.94 1138 HIS A CA 1
ATOM 8929 C C . HIS A 1 1138 ? 16.813 6.510 -7.796 1.00 83.94 1138 HIS A C 1
ATOM 8931 O O . HIS A 1 1138 ? 18.010 6.379 -8.021 1.00 83.94 1138 HIS A O 1
ATOM 8937 N N . HIS A 1 1139 ? 15.966 5.489 -7.885 1.00 88.56 1139 HIS A N 1
ATOM 8938 C CA . HIS A 1 1139 ? 16.329 4.196 -8.444 1.00 88.56 1139 HIS A CA 1
ATOM 8939 C C . HIS A 1 1139 ? 15.111 3.534 -9.082 1.00 88.56 1139 HIS A C 1
ATOM 8941 O O . HIS A 1 1139 ? 13.969 3.865 -8.750 1.00 88.56 1139 HIS A O 1
ATOM 8947 N N . LYS A 1 1140 ? 15.354 2.591 -9.983 1.00 85.44 1140 LYS A N 1
ATOM 8948 C CA . LYS A 1 1140 ? 14.327 1.708 -10.537 1.00 85.44 1140 LYS A CA 1
ATOM 8949 C C . LYS A 1 1140 ? 14.790 0.269 -10.445 1.00 85.44 1140 LYS A C 1
ATOM 8951 O O . LYS A 1 1140 ? 15.987 0.004 -10.489 1.00 85.44 1140 LYS A O 1
ATOM 8956 N N . ILE A 1 1141 ? 13.839 -0.638 -10.304 1.00 83.38 1141 ILE A N 1
ATOM 8957 C CA . ILE A 1 1141 ? 14.135 -2.058 -10.152 1.00 83.38 1141 ILE A CA 1
ATOM 8958 C C . ILE A 1 1141 ? 13.940 -2.731 -11.500 1.00 83.38 1141 ILE A C 1
ATOM 8960 O O . ILE A 1 1141 ? 12.931 -2.510 -12.170 1.00 83.38 1141 ILE A O 1
ATOM 8964 N N . VAL A 1 1142 ? 14.923 -3.530 -11.895 1.00 79.81 1142 VAL A N 1
ATOM 8965 C CA . VAL A 1 1142 ? 14.929 -4.258 -13.158 1.00 79.81 1142 VAL A CA 1
ATOM 8966 C C . VAL A 1 1142 ? 15.075 -5.736 -12.836 1.00 79.81 1142 VAL A C 1
ATOM 8968 O O . VAL A 1 1142 ? 16.106 -6.166 -12.317 1.00 79.81 1142 VAL A O 1
ATOM 8971 N N . VAL A 1 1143 ? 14.036 -6.521 -13.125 1.00 80.19 1143 VAL A N 1
ATOM 8972 C CA . VAL A 1 1143 ? 14.144 -7.973 -12.975 1.00 80.19 1143 VAL A CA 1
ATOM 8973 C C . VAL A 1 1143 ? 14.982 -8.527 -14.115 1.00 80.19 1143 VAL A C 1
ATOM 8975 O O . VAL A 1 1143 ? 14.786 -8.193 -15.290 1.00 80.19 1143 VAL A O 1
ATOM 8978 N N . LEU A 1 1144 ? 15.948 -9.352 -13.741 1.00 75.12 1144 LEU A N 1
ATOM 8979 C CA . LEU A 1 1144 ? 16.822 -10.026 -14.668 1.00 75.12 1144 LEU A CA 1
ATOM 8980 C C . LEU A 1 1144 ? 16.088 -11.177 -15.339 1.00 75.12 1144 LEU A C 1
ATOM 8982 O O . LEU A 1 1144 ? 15.472 -12.009 -14.679 1.00 75.12 1144 LEU A O 1
ATOM 8986 N N . GLY A 1 1145 ? 16.179 -11.223 -16.661 1.00 73.44 1145 GLY A N 1
ATOM 8987 C CA . GLY A 1 1145 ? 15.618 -12.284 -17.488 1.00 73.44 1145 GLY A CA 1
ATOM 8988 C C . GLY A 1 1145 ? 16.662 -12.812 -18.459 1.00 73.44 1145 GLY A C 1
ATOM 8989 O O . GLY A 1 1145 ? 17.592 -12.088 -18.817 1.00 73.44 1145 GLY A O 1
ATOM 8990 N N . VAL A 1 1146 ? 16.511 -14.068 -18.882 1.00 74.06 1146 VAL A N 1
ATOM 8991 C CA . VAL A 1 1146 ? 17.367 -14.675 -19.910 1.00 74.06 1146 VAL A CA 1
ATOM 8992 C C . VAL A 1 1146 ? 17.028 -14.046 -21.259 1.00 74.06 1146 VAL A C 1
ATOM 8994 O O . VAL A 1 1146 ? 15.930 -14.225 -21.776 1.00 74.06 1146 VAL A O 1
ATOM 8997 N N . GLU A 1 1147 ? 17.969 -13.292 -21.815 1.00 74.25 1147 GLU A N 1
ATOM 8998 C CA . GLU A 1 1147 ? 17.847 -12.639 -23.118 1.00 74.25 1147 GLU A CA 1
ATOM 8999 C C . GLU A 1 1147 ? 18.260 -13.577 -24.257 1.00 74.25 1147 GLU A C 1
ATOM 9001 O O . GLU A 1 1147 ? 17.620 -13.620 -25.303 1.00 74.25 1147 GLU A O 1
ATOM 9006 N N . SER A 1 1148 ? 19.333 -14.342 -24.060 1.00 73.50 1148 SER A N 1
ATOM 9007 C CA . SER A 1 1148 ? 19.813 -15.330 -25.030 1.00 73.50 1148 SER A CA 1
ATOM 9008 C C . SER A 1 1148 ? 20.639 -16.411 -24.340 1.00 73.50 1148 SER A C 1
ATOM 9010 O O . SER A 1 1148 ? 21.000 -16.285 -23.172 1.00 73.50 1148 SER A O 1
ATOM 9012 N N . ILE A 1 1149 ? 20.967 -17.472 -25.069 1.00 81.75 1149 ILE A N 1
ATOM 9013 C CA . ILE A 1 1149 ? 21.943 -18.483 -24.653 1.00 81.75 1149 ILE A CA 1
ATOM 9014 C C . ILE A 1 1149 ? 23.139 -18.425 -25.600 1.00 81.75 1149 ILE A C 1
ATOM 9016 O O . ILE A 1 1149 ? 22.969 -18.118 -26.781 1.00 81.75 1149 ILE A O 1
ATOM 9020 N N . GLU A 1 1150 ? 24.347 -18.671 -25.097 1.00 79.62 1150 GLU A N 1
ATOM 9021 C CA . GLU A 1 1150 ? 25.508 -18.807 -25.980 1.00 79.62 1150 GLU A CA 1
ATOM 9022 C C . GLU A 1 1150 ? 25.346 -19.997 -26.928 1.00 79.62 1150 GLU A C 1
ATOM 9024 O O . GLU A 1 1150 ? 24.744 -21.017 -26.582 1.00 79.62 1150 GLU A O 1
ATOM 9029 N N . GLU A 1 1151 ? 25.878 -19.844 -28.143 1.00 77.31 1151 GLU A N 1
ATOM 9030 C CA . GLU A 1 1151 ? 25.739 -20.839 -29.199 1.00 77.31 1151 GLU A CA 1
ATOM 9031 C C . GLU A 1 1151 ? 26.322 -22.191 -28.770 1.00 77.31 1151 GLU A C 1
ATOM 9033 O O . GLU A 1 1151 ? 27.480 -22.311 -28.361 1.00 77.31 1151 GLU A O 1
ATOM 9038 N N . VAL A 1 1152 ? 25.504 -23.232 -28.909 1.00 84.06 1152 VAL A N 1
ATOM 9039 C CA . VAL A 1 1152 ? 25.890 -24.608 -28.622 1.00 84.06 1152 VAL A CA 1
ATOM 9040 C C . VAL A 1 1152 ? 26.518 -25.233 -29.865 1.00 84.06 1152 VAL A C 1
ATOM 9042 O O . VAL A 1 1152 ? 25.840 -25.464 -30.868 1.00 84.06 1152 VAL A O 1
ATOM 9045 N N . LYS A 1 1153 ? 27.820 -25.528 -29.801 1.00 83.50 1153 LYS A N 1
ATOM 9046 C CA . LYS A 1 1153 ? 28.566 -26.058 -30.951 1.00 83.50 1153 LYS A CA 1
ATOM 9047 C C . LYS A 1 1153 ? 28.112 -27.477 -31.336 1.00 83.50 1153 LYS A C 1
ATOM 9049 O O . LYS A 1 1153 ? 27.873 -28.294 -30.444 1.00 83.50 1153 LYS A O 1
ATOM 9054 N N . PRO A 1 1154 ? 28.054 -27.810 -32.641 1.00 86.75 1154 PRO A N 1
ATOM 9055 C CA . PRO A 1 1154 ? 27.796 -29.175 -33.095 1.00 86.75 1154 PRO A CA 1
ATOM 9056 C C . PRO A 1 1154 ? 28.862 -30.178 -32.628 1.00 86.75 1154 PRO A C 1
ATOM 9058 O O . PRO A 1 1154 ? 30.037 -29.828 -32.519 1.00 86.75 1154 PRO A O 1
ATOM 9061 N N . ILE A 1 1155 ? 28.466 -31.437 -32.425 1.00 89.69 1155 ILE A N 1
ATOM 9062 C CA . ILE A 1 1155 ? 29.366 -32.549 -32.069 1.00 89.69 1155 ILE A CA 1
ATOM 9063 C C . ILE A 1 1155 ? 29.380 -33.577 -33.201 1.00 89.69 1155 ILE A C 1
ATOM 9065 O O . ILE A 1 1155 ? 28.326 -34.020 -33.654 1.00 89.69 1155 ILE A O 1
ATOM 9069 N N . GLU A 1 1156 ? 30.567 -34.003 -33.631 1.00 89.19 1156 GLU A N 1
ATOM 9070 C CA . GLU A 1 1156 ? 30.723 -35.096 -34.597 1.00 89.19 1156 GLU A CA 1
ATOM 9071 C C . GLU A 1 1156 ? 31.055 -36.423 -33.892 1.00 89.19 1156 GLU A C 1
ATOM 9073 O O . GLU A 1 1156 ? 31.896 -36.462 -32.993 1.00 89.19 1156 GLU A O 1
ATOM 9078 N N . VAL A 1 1157 ? 30.410 -37.519 -34.306 1.00 88.19 1157 VAL A N 1
ATOM 9079 C CA . VAL A 1 1157 ? 30.639 -38.883 -33.789 1.00 88.19 1157 VAL A CA 1
ATOM 9080 C C . VAL A 1 1157 ? 30.675 -39.911 -34.928 1.00 88.19 1157 VAL A C 1
ATOM 9082 O O . VAL A 1 1157 ? 30.222 -39.638 -36.042 1.00 88.19 1157 VAL A O 1
ATOM 9085 N N . GLN A 1 1158 ? 31.219 -41.105 -34.673 1.00 87.88 1158 GLN A N 1
ATOM 9086 C CA . GLN A 1 1158 ? 31.284 -42.177 -35.676 1.00 87.88 1158 GLN A CA 1
ATOM 9087 C C . GLN A 1 1158 ? 30.037 -43.069 -35.666 1.00 87.88 1158 GLN A C 1
ATOM 9089 O O . GLN A 1 1158 ? 29.287 -43.144 -34.688 1.00 87.88 1158 GLN A O 1
ATOM 9094 N N . LEU A 1 1159 ? 29.815 -43.776 -36.774 1.00 84.25 1159 LEU A N 1
ATOM 9095 C CA . LEU A 1 1159 ? 28.759 -44.772 -36.884 1.00 84.25 1159 LEU A CA 1
ATOM 9096 C C . LEU A 1 1159 ? 28.923 -45.822 -35.770 1.00 84.25 1159 LEU A C 1
ATOM 9098 O O . LEU A 1 1159 ? 30.014 -46.339 -35.533 1.00 84.25 1159 LEU A O 1
ATOM 9102 N N . LYS A 1 1160 ? 27.813 -46.174 -35.118 1.00 84.12 1160 LYS A N 1
ATOM 9103 C CA . LYS A 1 1160 ? 27.704 -47.049 -3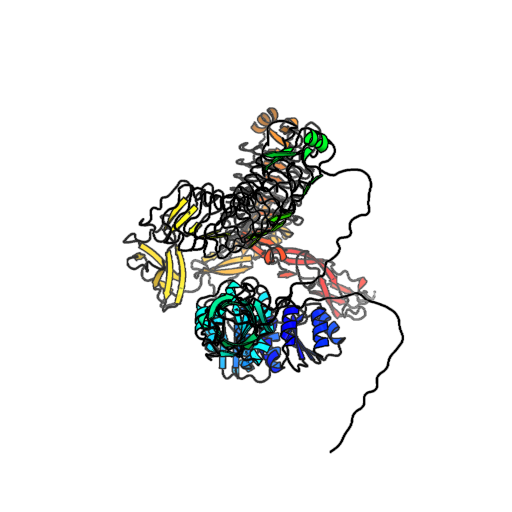3.935 1.00 84.12 1160 LYS A CA 1
ATOM 9104 C C . LYS A 1 1160 ? 28.120 -46.430 -32.590 1.00 84.12 1160 LYS A C 1
ATOM 9106 O O . LYS A 1 1160 ? 28.125 -47.156 -31.598 1.00 84.12 1160 LYS A O 1
ATOM 9111 N N . THR A 1 1161 ? 28.392 -45.124 -32.492 1.00 88.44 1161 THR A N 1
ATOM 9112 C CA . THR A 1 1161 ? 28.558 -44.464 -31.181 1.00 88.44 1161 THR A CA 1
ATOM 9113 C C . THR A 1 1161 ? 27.239 -44.487 -30.396 1.00 88.44 1161 THR A C 1
ATOM 9115 O O . THR A 1 1161 ? 26.246 -43.889 -30.815 1.00 88.44 1161 THR A O 1
ATOM 9118 N N . ASP A 1 1162 ? 27.212 -45.187 -29.257 1.00 86.75 1162 ASP A N 1
ATOM 9119 C CA . ASP A 1 1162 ? 26.056 -45.191 -28.349 1.00 86.75 1162 ASP A CA 1
ATOM 9120 C C . ASP A 1 1162 ? 25.777 -43.779 -27.808 1.00 86.75 1162 ASP A C 1
ATOM 9122 O O . ASP A 1 1162 ? 26.704 -43.004 -27.580 1.00 86.75 1162 ASP A O 1
ATOM 9126 N N . PHE A 1 1163 ? 24.502 -43.456 -27.583 1.00 86.06 1163 PHE A N 1
ATOM 9127 C CA . PHE A 1 1163 ? 24.073 -42.156 -27.064 1.00 86.06 1163 PHE A CA 1
ATOM 9128 C C . PHE A 1 1163 ? 24.759 -41.790 -25.740 1.00 86.06 1163 PHE A C 1
ATOM 9130 O O . PHE A 1 1163 ? 25.174 -40.649 -25.565 1.00 86.06 1163 PHE A O 1
ATOM 9137 N N . ASN A 1 1164 ? 24.946 -42.762 -24.841 1.00 84.81 1164 ASN A N 1
ATOM 9138 C CA . ASN A 1 1164 ? 25.588 -42.529 -23.543 1.00 84.81 1164 ASN A CA 1
ATOM 9139 C C . ASN A 1 1164 ? 27.091 -42.222 -23.659 1.00 84.81 1164 ASN A C 1
ATOM 9141 O O . ASN A 1 1164 ? 27.694 -41.753 -22.699 1.00 84.81 1164 ASN A O 1
ATOM 9145 N N . ASN A 1 1165 ? 27.689 -42.478 -24.826 1.00 86.62 1165 ASN A N 1
ATOM 9146 C CA . ASN A 1 1165 ? 29.099 -42.221 -25.106 1.00 86.62 1165 ASN A CA 1
ATOM 9147 C C . ASN A 1 1165 ? 29.317 -40.908 -25.881 1.00 86.62 1165 ASN A C 1
ATOM 9149 O O . ASN A 1 1165 ? 30.452 -40.598 -26.246 1.00 86.62 1165 ASN A O 1
ATOM 9153 N N . ILE A 1 1166 ? 28.258 -40.136 -26.156 1.00 86.88 1166 ILE A N 1
ATOM 9154 C CA . ILE A 1 1166 ? 28.369 -38.799 -26.752 1.00 86.88 1166 ILE A CA 1
ATOM 9155 C C . ILE A 1 1166 ? 28.709 -37.805 -25.639 1.00 86.88 1166 ILE A C 1
ATOM 9157 O O . ILE A 1 1166 ? 27.977 -37.691 -24.657 1.00 86.88 1166 ILE A O 1
ATOM 9161 N N . ASN A 1 1167 ? 29.800 -37.054 -25.800 1.00 87.12 1167 ASN A N 1
ATOM 9162 C CA . ASN A 1 1167 ? 30.219 -36.032 -24.838 1.00 87.12 1167 ASN A CA 1
ATOM 9163 C C . ASN A 1 1167 ? 29.355 -34.762 -24.958 1.00 87.12 1167 ASN A C 1
ATOM 9165 O O . ASN A 1 1167 ? 29.779 -33.757 -25.526 1.00 87.12 1167 ASN A O 1
ATOM 9169 N N . LEU A 1 1168 ? 28.116 -34.834 -24.475 1.00 86.94 1168 LEU A N 1
ATOM 9170 C CA . LEU A 1 1168 ? 27.185 -33.709 -24.456 1.00 86.94 1168 LEU A CA 1
ATOM 9171 C C . LEU A 1 1168 ? 27.555 -32.734 -23.332 1.00 86.94 1168 LEU A C 1
ATOM 9173 O O . LEU A 1 1168 ? 27.775 -33.141 -22.192 1.00 86.94 1168 LEU A O 1
ATOM 9177 N N . GLN A 1 1169 ? 27.581 -31.435 -23.634 1.00 85.88 1169 GLN A N 1
ATOM 9178 C CA . GLN A 1 1169 ? 27.869 -30.409 -22.630 1.00 85.88 1169 GLN A CA 1
ATOM 9179 C C . GLN A 1 1169 ? 26.815 -30.422 -21.512 1.00 85.88 1169 GLN A C 1
ATOM 9181 O O . GLN A 1 1169 ? 25.619 -30.332 -21.771 1.00 85.88 1169 GLN A O 1
ATOM 9186 N N . SER A 1 1170 ? 27.232 -30.518 -20.254 1.00 83.62 1170 SER A N 1
ATOM 9187 C CA . SER A 1 1170 ? 26.306 -30.552 -19.112 1.00 83.62 1170 SER A CA 1
ATOM 9188 C C . SER A 1 1170 ? 25.854 -29.164 -18.654 1.00 83.62 1170 SER A C 1
ATOM 9190 O O . SER A 1 1170 ? 24.941 -29.057 -17.836 1.00 83.62 1170 SER A O 1
ATOM 9192 N N . LYS A 1 1171 ? 26.470 -28.100 -19.182 1.00 87.06 1171 LYS A N 1
ATOM 9193 C CA . LYS A 1 1171 ? 26.155 -26.706 -18.868 1.00 87.06 1171 LYS A CA 1
ATOM 9194 C C . LYS A 1 1171 ? 26.099 -25.850 -20.130 1.00 87.06 1171 LYS A C 1
ATOM 9196 O O . LYS A 1 1171 ? 26.816 -26.118 -21.092 1.00 87.06 1171 LYS A O 1
ATOM 9201 N N . ILE A 1 1172 ? 25.272 -24.812 -20.093 1.00 86.94 1172 ILE A N 1
ATOM 9202 C CA . ILE A 1 1172 ? 25.240 -23.716 -21.069 1.00 86.94 1172 ILE A CA 1
ATOM 9203 C C . ILE A 1 1172 ? 25.372 -22.379 -20.353 1.00 86.94 1172 ILE A C 1
ATOM 9205 O O . ILE A 1 1172 ? 25.121 -22.282 -19.152 1.00 86.94 1172 ILE A O 1
ATOM 9209 N N . ILE A 1 1173 ? 25.727 -21.343 -21.105 1.00 82.44 1173 ILE A N 1
ATOM 9210 C CA . ILE A 1 1173 ? 25.814 -19.976 -20.603 1.00 82.44 1173 ILE A CA 1
ATOM 9211 C C . ILE A 1 1173 ? 24.559 -19.211 -21.025 1.00 82.44 1173 ILE A C 1
ATOM 9213 O O . ILE A 1 1173 ? 24.272 -19.066 -22.214 1.00 82.44 1173 ILE A O 1
ATOM 9217 N N . LEU A 1 1174 ? 23.816 -18.722 -20.036 1.00 83.31 1174 LEU A N 1
ATOM 9218 C CA . LEU A 1 1174 ? 22.678 -17.827 -20.201 1.00 83.31 1174 LEU A CA 1
ATOM 9219 C C . LEU A 1 1174 ? 23.175 -16.384 -20.184 1.00 83.31 1174 LEU A C 1
ATOM 9221 O O . LEU A 1 1174 ? 23.860 -15.984 -19.246 1.00 83.31 1174 LEU A O 1
ATOM 9225 N N . ASN A 1 1175 ? 22.800 -15.594 -21.182 1.00 75.19 1175 ASN A N 1
ATOM 9226 C CA . ASN A 1 1175 ? 22.994 -14.150 -21.191 1.00 75.19 1175 ASN A CA 1
ATOM 9227 C C . ASN A 1 1175 ? 21.735 -13.486 -20.628 1.00 75.19 1175 ASN A C 1
ATOM 9229 O O . ASN A 1 1175 ? 20.641 -13.677 -21.164 1.00 75.19 1175 ASN A O 1
ATOM 9233 N N . LEU A 1 1176 ? 21.884 -12.714 -19.557 1.00 77.12 1176 LEU A N 1
ATOM 9234 C CA . LEU A 1 1176 ? 20.809 -11.947 -18.944 1.00 77.12 1176 LEU A CA 1
ATOM 9235 C C . LEU A 1 1176 ? 20.695 -10.560 -19.592 1.00 77.12 1176 LEU A C 1
ATOM 9237 O O . LEU A 1 1176 ? 21.663 -10.030 -20.132 1.00 77.12 1176 LEU A O 1
ATOM 9241 N N . ASN A 1 1177 ? 19.516 -9.951 -19.498 1.00 65.19 1177 ASN A N 1
ATOM 9242 C CA . ASN A 1 1177 ? 19.171 -8.641 -20.072 1.00 65.19 1177 ASN A CA 1
ATOM 9243 C C . ASN A 1 1177 ? 20.005 -7.438 -19.574 1.00 65.19 1177 ASN A C 1
ATOM 9245 O O . ASN A 1 1177 ? 19.923 -6.364 -20.167 1.00 65.19 1177 ASN A O 1
ATOM 9249 N N . ASN A 1 1178 ? 20.796 -7.586 -18.510 1.00 63.81 1178 ASN A N 1
ATOM 9250 C CA . ASN A 1 1178 ? 21.777 -6.590 -18.053 1.00 63.81 1178 ASN A CA 1
ATOM 9251 C C . ASN A 1 1178 ? 23.210 -6.876 -18.544 1.00 63.81 1178 ASN A C 1
ATOM 9253 O O . ASN A 1 1178 ? 24.147 -6.201 -18.128 1.00 63.81 1178 ASN A O 1
ATOM 9257 N N . GLY A 1 1179 ? 23.394 -7.901 -19.380 1.00 59.97 1179 GLY A N 1
ATOM 9258 C CA . GLY A 1 1179 ? 24.695 -8.381 -19.843 1.00 59.97 1179 GLY A CA 1
ATOM 9259 C C . GLY A 1 1179 ? 25.358 -9.425 -18.939 1.00 59.97 1179 GLY A C 1
ATOM 9260 O O . GLY A 1 1179 ? 26.368 -9.996 -19.347 1.00 59.97 1179 GLY A O 1
ATOM 9261 N N . TYR A 1 1180 ? 24.803 -9.729 -17.758 1.00 69.38 1180 TYR A N 1
ATOM 9262 C CA . TYR A 1 1180 ? 25.363 -10.744 -16.859 1.00 69.38 1180 TYR A CA 1
ATOM 9263 C C . TYR A 1 1180 ? 25.242 -12.142 -17.468 1.00 69.38 1180 TYR A C 1
ATOM 9265 O O . TYR A 1 1180 ? 24.260 -12.457 -18.139 1.00 69.38 1180 TYR A O 1
ATOM 9273 N N . LYS A 1 1181 ? 26.225 -13.002 -17.206 1.00 72.81 1181 LYS A N 1
ATOM 9274 C CA . LYS A 1 1181 ? 26.221 -14.392 -17.668 1.00 72.81 1181 LYS A CA 1
ATOM 9275 C C . LYS A 1 1181 ? 25.991 -15.330 -16.499 1.00 72.81 1181 LYS A C 1
ATOM 9277 O O . LYS A 1 1181 ? 26.598 -15.149 -15.449 1.00 72.81 1181 LYS A O 1
ATOM 9282 N N . LYS A 1 1182 ? 25.150 -16.344 -16.682 1.00 75.25 1182 LYS A N 1
ATOM 9283 C CA . LYS A 1 1182 ? 24.910 -17.366 -15.659 1.00 75.25 1182 LYS A CA 1
ATOM 9284 C C . LYS A 1 1182 ? 24.960 -18.754 -16.270 1.00 75.25 1182 LYS A C 1
ATOM 9286 O O . LYS A 1 1182 ? 24.353 -18.995 -17.308 1.00 75.25 1182 LYS A O 1
ATOM 9291 N N . GLU A 1 1183 ? 25.697 -19.661 -15.641 1.00 82.19 1183 GLU A N 1
ATOM 9292 C CA . GLU A 1 1183 ? 25.687 -21.061 -16.055 1.00 82.19 1183 GLU A CA 1
ATOM 9293 C C . GLU A 1 1183 ? 24.354 -21.710 -15.682 1.00 82.19 1183 GLU A C 1
ATOM 9295 O O . GLU A 1 1183 ? 23.842 -21.519 -14.578 1.00 82.19 1183 GLU A O 1
ATOM 9300 N N . ALA A 1 1184 ? 23.821 -22.511 -16.597 1.00 82.81 1184 ALA A N 1
ATOM 9301 C CA . ALA A 1 1184 ? 22.659 -23.349 -16.364 1.00 82.81 1184 ALA A CA 1
ATOM 9302 C C . ALA A 1 1184 ? 22.980 -24.796 -16.711 1.00 82.81 1184 ALA A C 1
ATOM 9304 O O . ALA A 1 1184 ? 23.559 -25.084 -17.762 1.00 82.81 1184 ALA A O 1
ATOM 9305 N N . THR A 1 1185 ? 22.592 -25.711 -15.827 1.00 86.38 1185 THR A N 1
ATOM 9306 C CA . THR A 1 1185 ? 22.732 -27.147 -16.070 1.00 86.38 1185 THR A CA 1
ATOM 9307 C C . THR A 1 1185 ? 21.721 -27.580 -17.124 1.00 86.38 1185 THR A C 1
ATOM 9309 O O . THR A 1 1185 ? 20.543 -27.237 -17.029 1.00 86.38 1185 THR A O 1
ATOM 9312 N N . VAL A 1 1186 ? 22.177 -28.346 -18.117 1.00 88.12 1186 VAL A N 1
ATOM 9313 C CA . VAL A 1 1186 ? 21.352 -28.867 -19.214 1.00 88.12 1186 VAL A CA 1
ATOM 9314 C C . VAL A 1 1186 ? 21.183 -30.369 -19.082 1.00 88.12 1186 VAL A C 1
ATOM 9316 O O . VAL A 1 1186 ? 22.148 -31.113 -18.922 1.00 88.12 1186 VAL A O 1
ATOM 9319 N N . THR A 1 1187 ? 19.941 -30.824 -19.217 1.00 87.81 1187 THR A N 1
ATOM 9320 C CA . THR A 1 1187 ? 19.596 -32.238 -19.359 1.00 87.81 1187 THR A CA 1
ATOM 9321 C C . THR A 1 1187 ? 19.204 -32.516 -20.806 1.00 87.81 1187 THR A C 1
ATOM 9323 O O . THR A 1 1187 ? 18.181 -32.018 -21.277 1.00 87.81 1187 THR A O 1
ATOM 9326 N N . TRP A 1 1188 ? 20.009 -33.310 -21.513 1.00 88.25 1188 TRP A N 1
ATOM 9327 C CA . TRP A 1 1188 ? 19.770 -33.678 -22.912 1.00 88.25 1188 TRP A CA 1
ATOM 9328 C C . TRP A 1 1188 ? 18.868 -34.902 -23.045 1.00 88.25 1188 TRP A C 1
ATOM 9330 O O . TRP A 1 1188 ? 18.993 -35.868 -22.292 1.00 88.25 1188 TRP A O 1
ATOM 9340 N N . ILE A 1 1189 ? 17.993 -34.885 -24.048 1.00 86.88 1189 ILE A N 1
ATOM 9341 C CA . ILE A 1 1189 ? 17.101 -35.994 -24.381 1.00 86.88 1189 ILE A CA 1
ATOM 9342 C C . ILE A 1 1189 ? 17.562 -36.634 -25.689 1.00 86.88 1189 ILE A C 1
ATOM 9344 O O . ILE A 1 1189 ? 17.842 -35.949 -26.669 1.00 86.88 1189 ILE A O 1
ATOM 9348 N N . LYS A 1 1190 ? 17.592 -37.972 -25.716 1.00 81.44 1190 LYS A N 1
ATOM 9349 C CA . LYS A 1 1190 ? 18.057 -38.772 -26.861 1.00 81.44 1190 LYS A CA 1
ATOM 9350 C C . LYS A 1 1190 ? 17.320 -38.498 -28.178 1.00 81.44 1190 LYS A C 1
ATOM 9352 O O . LYS A 1 1190 ? 17.927 -38.627 -29.238 1.00 81.44 1190 LYS A O 1
ATOM 9357 N N . GLY A 1 1191 ? 16.040 -38.127 -28.123 1.00 81.38 1191 GLY A N 1
ATOM 9358 C CA . GLY A 1 1191 ? 15.241 -37.815 -29.312 1.00 81.38 1191 GLY A CA 1
ATOM 9359 C C . GLY A 1 1191 ? 15.302 -38.914 -30.384 1.00 81.38 1191 GLY A C 1
ATOM 9360 O O . GLY A 1 1191 ? 15.246 -40.103 -30.067 1.00 81.38 1191 GLY A O 1
ATOM 9361 N N . GLU A 1 1192 ? 15.449 -38.505 -31.648 1.00 82.50 1192 GLU A N 1
ATOM 9362 C CA . GLU A 1 1192 ? 15.533 -39.383 -32.830 1.00 82.50 1192 GLU A CA 1
ATOM 9363 C C . GLU A 1 1192 ? 16.954 -39.893 -33.142 1.00 82.50 1192 GLU A C 1
ATOM 9365 O O . GLU A 1 1192 ? 17.192 -40.464 -34.209 1.00 82.50 1192 GLU A O 1
ATOM 9370 N N . TYR A 1 1193 ? 17.923 -39.694 -32.241 1.00 88.69 1193 TYR A N 1
ATOM 9371 C CA . TYR A 1 1193 ? 19.302 -40.115 -32.482 1.00 88.69 1193 TYR A CA 1
ATOM 9372 C C . TYR A 1 1193 ? 19.408 -41.621 -32.741 1.00 88.69 1193 TYR A C 1
ATOM 9374 O O . TYR A 1 1193 ? 19.057 -42.451 -31.893 1.00 88.69 1193 TYR A O 1
ATOM 9382 N N . ASN A 1 1194 ? 19.963 -41.969 -33.904 1.00 83.56 1194 ASN A N 1
ATOM 9383 C CA . ASN A 1 1194 ? 20.149 -43.344 -34.336 1.00 83.56 1194 ASN A CA 1
ATOM 9384 C C . ASN A 1 1194 ? 21.620 -43.620 -34.659 1.00 83.56 1194 ASN A C 1
ATOM 9386 O O . ASN A 1 1194 ? 22.131 -43.255 -35.715 1.00 83.56 1194 ASN A O 1
ATOM 9390 N N . CYS A 1 1195 ? 22.287 -44.354 -33.769 1.00 84.31 1195 CYS A N 1
ATOM 9391 C CA . CYS A 1 1195 ? 23.692 -44.721 -33.929 1.00 84.31 1195 CYS A CA 1
ATOM 9392 C C . CYS A 1 1195 ? 23.963 -45.643 -35.133 1.00 84.31 1195 CYS A C 1
ATOM 9394 O O . CYS A 1 1195 ? 25.115 -45.807 -35.521 1.00 84.31 1195 CYS A O 1
ATOM 9396 N N . SER A 1 1196 ? 22.939 -46.251 -35.738 1.00 81.81 1196 SER A N 1
ATOM 9397 C CA . SER A 1 1196 ? 23.090 -47.177 -36.870 1.00 81.81 1196 SER A CA 1
ATOM 9398 C C . SER A 1 1196 ? 22.968 -46.507 -38.241 1.00 81.81 1196 SER A C 1
ATOM 9400 O O . SER A 1 1196 ? 23.115 -47.191 -39.252 1.00 81.81 1196 SER A O 1
ATOM 9402 N N . LYS A 1 1197 ? 22.692 -45.196 -38.304 1.00 84.94 1197 LYS A N 1
ATOM 9403 C CA . LYS A 1 1197 ? 22.487 -44.468 -39.562 1.00 84.94 1197 LYS A CA 1
ATOM 9404 C C . LYS A 1 1197 ? 23.326 -43.186 -39.590 1.00 84.94 1197 LYS A C 1
ATOM 9406 O O . LYS A 1 1197 ? 23.285 -42.394 -38.651 1.00 84.94 1197 LYS A O 1
ATOM 9411 N N . SER A 1 1198 ? 24.087 -42.988 -40.662 1.00 84.38 1198 SER A N 1
ATOM 9412 C CA . SER A 1 1198 ? 24.830 -41.750 -40.911 1.00 84.38 1198 SER A CA 1
ATOM 9413 C C . SER A 1 1198 ? 23.865 -40.597 -41.200 1.00 84.38 1198 SER A C 1
ATOM 9415 O O . SER A 1 1198 ? 22.795 -40.795 -41.782 1.00 84.38 1198 SER A O 1
ATOM 9417 N N . GLY A 1 1199 ? 24.211 -39.391 -40.752 1.00 86.81 1199 GLY A N 1
ATOM 9418 C CA . GLY A 1 1199 ? 23.351 -38.218 -40.906 1.00 86.81 1199 GLY A CA 1
ATOM 9419 C C . GLY A 1 1199 ? 23.497 -37.195 -39.787 1.00 86.81 1199 GLY A C 1
ATOM 9420 O O . GLY A 1 1199 ? 24.287 -37.361 -38.859 1.00 86.81 1199 GLY A O 1
ATOM 9421 N N . GLU A 1 1200 ? 22.724 -36.119 -39.898 1.00 89.38 1200 GLU A N 1
ATOM 9422 C CA . GLU A 1 1200 ? 22.653 -35.058 -38.898 1.00 89.38 1200 GLU A CA 1
ATOM 9423 C C . GLU A 1 1200 ? 21.408 -35.251 -38.031 1.00 89.38 1200 GLU A C 1
ATOM 9425 O O . GLU A 1 1200 ? 20.304 -35.429 -38.544 1.00 89.38 1200 GLU A O 1
ATOM 9430 N N . TYR A 1 1201 ? 21.591 -35.197 -36.717 1.00 88.88 1201 TYR A N 1
ATOM 9431 C CA . TYR A 1 1201 ? 20.541 -35.339 -35.718 1.00 88.88 1201 TYR A CA 1
ATOM 9432 C C . TYR A 1 1201 ? 20.491 -34.074 -34.866 1.00 88.88 1201 TYR A C 1
ATOM 9434 O O . TYR A 1 1201 ? 21.531 -33.540 -34.487 1.00 88.88 1201 TYR A O 1
ATOM 9442 N N . VAL A 1 1202 ? 19.293 -33.599 -34.538 1.00 88.19 1202 VAL A N 1
ATOM 9443 C CA . VAL A 1 1202 ? 19.105 -32.490 -33.596 1.00 88.19 1202 VAL A CA 1
ATOM 9444 C C . VAL A 1 1202 ? 18.600 -33.073 -32.286 1.00 88.19 1202 VAL A C 1
ATOM 9446 O O . VAL A 1 1202 ? 17.563 -33.733 -32.255 1.00 88.19 1202 VAL A O 1
ATOM 9449 N N . LEU A 1 1203 ? 19.351 -32.859 -31.210 1.00 89.06 1203 LEU A N 1
ATOM 9450 C CA . LEU A 1 1203 ? 18.937 -33.228 -29.863 1.00 89.06 1203 LEU A CA 1
ATOM 9451 C C . LEU A 1 1203 ? 18.318 -32.020 -29.170 1.00 89.06 1203 LEU A C 1
ATOM 9453 O O . LEU A 1 1203 ? 18.849 -30.911 -29.252 1.00 89.06 1203 LEU A O 1
ATOM 9457 N N . GLU A 1 1204 ? 17.230 -32.257 -28.442 1.00 89.81 1204 GLU A N 1
ATOM 9458 C CA . GLU A 1 1204 ? 16.663 -31.281 -27.515 1.00 89.81 1204 GLU A CA 1
ATOM 9459 C C . GLU A 1 1204 ? 17.251 -31.483 -26.113 1.00 89.81 1204 GLU A C 1
ATOM 9461 O O . GLU A 1 1204 ? 17.394 -32.610 -25.633 1.00 89.81 1204 GLU A O 1
ATOM 9466 N N . GLY A 1 1205 ? 17.558 -30.383 -25.438 1.00 87.56 1205 GLY A N 1
ATOM 9467 C CA . GLY A 1 1205 ? 17.913 -30.329 -24.028 1.00 87.56 1205 GLY A CA 1
ATOM 9468 C C . GLY A 1 1205 ? 17.058 -29.306 -23.293 1.00 87.56 1205 GLY A C 1
ATOM 9469 O O . GLY A 1 1205 ? 16.518 -28.378 -23.893 1.00 87.56 1205 GLY A O 1
ATOM 9470 N N . TYR A 1 1206 ? 16.930 -29.483 -21.984 1.00 89.44 1206 TYR A N 1
ATOM 9471 C CA . TYR A 1 1206 ? 16.208 -28.572 -21.097 1.00 89.44 1206 TYR A CA 1
ATOM 9472 C C . TYR A 1 1206 ? 17.168 -28.080 -20.034 1.00 89.44 1206 TYR A C 1
ATOM 9474 O O . TYR A 1 1206 ? 17.902 -28.891 -19.464 1.00 89.44 1206 TYR A O 1
ATOM 9482 N N . TYR A 1 1207 ? 17.157 -26.782 -19.760 1.00 86.62 1207 TYR A N 1
ATOM 9483 C CA . TYR A 1 1207 ? 18.032 -26.198 -18.754 1.00 86.62 1207 TYR A CA 1
ATOM 9484 C C . TYR A 1 1207 ? 17.257 -25.602 -17.587 1.00 86.62 1207 TYR A C 1
ATOM 9486 O O . TYR A 1 1207 ? 16.121 -25.149 -17.734 1.00 86.62 1207 TYR A O 1
ATOM 9494 N N . ASP A 1 1208 ? 17.876 -25.647 -16.412 1.00 80.56 1208 ASP A N 1
ATOM 9495 C CA . ASP A 1 1208 ? 17.337 -25.012 -15.216 1.00 80.56 1208 ASP A CA 1
ATOM 9496 C C . ASP A 1 1208 ? 17.531 -23.498 -15.295 1.00 80.56 1208 ASP A C 1
ATOM 9498 O O . ASP A 1 1208 ? 18.622 -23.013 -15.607 1.00 80.56 1208 ASP A O 1
ATOM 9502 N N . LEU A 1 1209 ? 16.468 -22.742 -15.018 1.00 74.31 1209 LEU A N 1
ATOM 9503 C CA . LEU A 1 1209 ? 16.614 -21.310 -14.802 1.00 74.31 1209 LEU A CA 1
ATOM 9504 C C . LEU A 1 1209 ? 17.403 -21.070 -13.503 1.00 74.31 1209 LEU A C 1
ATOM 9506 O O . LEU A 1 1209 ? 17.311 -21.871 -12.570 1.00 74.31 1209 LEU A O 1
ATOM 9510 N N . PRO A 1 1210 ? 18.177 -19.975 -13.430 1.00 70.69 1210 PRO A N 1
ATOM 9511 C CA . PRO A 1 1210 ? 18.780 -19.509 -12.191 1.00 70.69 1210 PRO A CA 1
ATOM 9512 C C . PRO A 1 1210 ? 17.805 -19.523 -11.009 1.00 70.69 1210 PRO A C 1
ATOM 9514 O O . PRO A 1 1210 ? 16.654 -19.125 -11.153 1.00 70.69 1210 PRO A O 1
ATOM 9517 N N . GLU A 1 1211 ? 18.287 -19.909 -9.827 1.00 66.38 1211 GLU A N 1
ATOM 9518 C CA . GLU A 1 1211 ? 17.519 -19.824 -8.579 1.00 66.38 1211 GLU A CA 1
ATOM 9519 C C . GLU A 1 1211 ? 16.900 -18.420 -8.407 1.00 66.38 1211 GLU A C 1
ATOM 9521 O O . GLU A 1 1211 ? 17.583 -17.413 -8.621 1.00 66.38 1211 GLU A O 1
ATOM 9526 N N . ASN A 1 1212 ? 15.614 -18.370 -8.037 1.00 63.94 1212 ASN A N 1
ATOM 9527 C CA . ASN A 1 1212 ? 14.742 -17.182 -7.971 1.00 63.94 1212 ASN A CA 1
ATOM 9528 C C . ASN A 1 1212 ? 14.221 -16.620 -9.310 1.00 63.94 1212 ASN A C 1
ATOM 9530 O O . ASN A 1 1212 ? 13.471 -15.647 -9.284 1.00 63.94 1212 ASN A O 1
ATOM 9534 N N . MET A 1 1213 ? 14.540 -17.227 -10.460 1.00 67.88 1213 MET A N 1
ATOM 9535 C CA . MET A 1 1213 ? 13.823 -16.970 -11.717 1.00 67.88 1213 MET A CA 1
ATOM 9536 C C . MET A 1 1213 ? 12.675 -17.971 -11.905 1.00 67.88 1213 MET A C 1
ATOM 9538 O O . MET A 1 1213 ? 12.905 -19.172 -12.047 1.00 67.88 1213 MET A O 1
ATOM 9542 N N . ASP A 1 1214 ? 11.444 -17.468 -11.985 1.00 56.38 1214 ASP A N 1
ATOM 9543 C CA . ASP A 1 1214 ? 10.259 -18.291 -12.241 1.00 56.38 1214 ASP A CA 1
ATOM 9544 C C . ASP A 1 1214 ? 10.031 -18.517 -13.745 1.00 56.38 1214 ASP A C 1
ATOM 9546 O O . ASP A 1 1214 ? 10.027 -17.578 -14.544 1.00 56.38 1214 ASP A O 1
ATOM 9550 N N . GLY A 1 1215 ? 9.786 -19.767 -14.148 1.00 57.53 1215 GLY A N 1
ATOM 9551 C CA . GLY A 1 1215 ? 9.479 -20.119 -15.537 1.00 57.53 1215 GLY A CA 1
ATOM 9552 C C . GLY A 1 1215 ? 9.511 -21.625 -15.810 1.00 57.53 1215 GLY A C 1
ATOM 9553 O O . GLY A 1 1215 ? 9.979 -22.414 -14.994 1.00 57.53 1215 GLY A O 1
ATOM 9554 N N . GLU A 1 1216 ? 8.992 -22.048 -16.968 1.00 59.22 1216 GLU A N 1
ATOM 9555 C CA . GLU A 1 1216 ? 9.215 -23.420 -17.451 1.00 59.22 1216 GLU A CA 1
ATOM 9556 C C . GLU A 1 1216 ? 10.685 -23.603 -17.845 1.00 59.22 1216 GLU A C 1
ATOM 9558 O O . GLU A 1 1216 ? 11.288 -22.664 -18.364 1.00 59.22 1216 GLU A O 1
ATOM 9563 N N . LYS A 1 1217 ? 11.249 -24.807 -17.638 1.00 70.88 1217 LYS A N 1
ATOM 9564 C CA . LYS A 1 1217 ? 12.615 -25.140 -18.080 1.00 70.88 1217 LYS A CA 1
ATOM 9565 C C . LYS A 1 1217 ? 12.743 -24.863 -19.581 1.00 70.88 1217 LYS A C 1
ATOM 9567 O O . LYS A 1 1217 ? 12.114 -25.587 -20.364 1.00 70.88 1217 LYS A O 1
ATOM 9572 N N . PRO A 1 1218 ? 13.508 -23.848 -20.009 1.00 79.00 1218 PRO A N 1
ATOM 9573 C CA . PRO A 1 1218 ? 13.540 -23.497 -21.412 1.00 79.00 1218 PRO A CA 1
ATOM 9574 C C . PRO A 1 1218 ? 14.331 -24.542 -22.206 1.00 79.00 1218 PRO A C 1
ATOM 9576 O O . PRO A 1 1218 ? 15.155 -25.289 -21.666 1.00 79.00 1218 PRO A O 1
ATOM 9579 N N . LYS A 1 1219 ? 14.038 -24.616 -23.507 1.00 85.50 1219 LYS A N 1
ATOM 9580 C CA . LYS A 1 1219 ? 14.664 -25.575 -24.419 1.00 85.50 1219 LYS A CA 1
ATOM 9581 C C . LYS A 1 1219 ? 15.958 -25.020 -25.007 1.00 85.50 1219 LYS A C 1
ATOM 9583 O O . LYS A 1 1219 ? 16.046 -23.844 -25.345 1.00 85.50 1219 LYS A O 1
ATOM 9588 N N . VAL A 1 1220 ? 16.919 -25.907 -25.222 1.00 87.81 1220 VAL A N 1
ATOM 9589 C CA . VAL A 1 1220 ? 18.128 -25.687 -26.024 1.00 87.81 1220 VAL A CA 1
ATOM 9590 C C . VAL A 1 1220 ? 18.285 -26.844 -27.008 1.00 87.81 1220 VAL A C 1
ATOM 9592 O O . VAL A 1 1220 ? 17.823 -27.951 -26.741 1.00 87.81 1220 VAL A O 1
ATOM 9595 N N . THR A 1 1221 ? 18.912 -26.611 -28.160 1.00 89.38 1221 THR A N 1
ATOM 9596 C CA . THR A 1 1221 ? 19.189 -27.673 -29.137 1.00 89.38 1221 THR A CA 1
ATOM 9597 C C . THR A 1 1221 ? 20.683 -27.803 -29.404 1.00 89.38 1221 THR A C 1
ATOM 9599 O O . THR A 1 1221 ? 21.425 -26.829 -29.297 1.00 89.38 1221 THR A O 1
ATOM 9602 N N . ILE A 1 1222 ? 21.128 -29.017 -29.728 1.00 90.25 1222 ILE A N 1
ATOM 9603 C CA . ILE A 1 1222 ? 22.485 -29.300 -30.211 1.00 90.25 1222 ILE A CA 1
ATOM 9604 C C . ILE A 1 1222 ? 22.416 -30.198 -31.438 1.00 90.25 1222 ILE A C 1
ATOM 9606 O O . ILE A 1 1222 ? 21.585 -31.103 -31.526 1.00 90.25 1222 ILE A O 1
ATOM 9610 N N . LYS A 1 1223 ? 23.314 -29.952 -32.389 1.00 90.06 1223 LYS A N 1
ATOM 9611 C CA . LYS A 1 1223 ? 23.441 -30.743 -33.610 1.00 90.06 1223 LYS A CA 1
ATOM 9612 C C . LYS A 1 1223 ? 24.502 -31.833 -33.434 1.00 90.06 1223 LYS A C 1
ATOM 9614 O O . LYS A 1 1223 ? 25.641 -31.527 -33.093 1.00 90.06 1223 LYS A O 1
ATOM 9619 N N . ILE A 1 1224 ? 24.142 -33.087 -33.699 1.00 90.38 1224 ILE A N 1
ATOM 9620 C CA . ILE A 1 1224 ? 25.035 -34.251 -33.700 1.00 90.38 1224 ILE A CA 1
ATOM 9621 C C . ILE A 1 1224 ? 25.209 -34.758 -35.130 1.00 90.38 1224 ILE A C 1
ATOM 9623 O O . ILE A 1 1224 ? 24.229 -35.059 -35.807 1.00 90.38 1224 ILE A O 1
ATOM 9627 N N . ILE A 1 1225 ? 26.448 -34.883 -35.594 1.00 89.62 1225 ILE A N 1
ATOM 9628 C CA . ILE A 1 1225 ? 26.776 -35.325 -36.953 1.00 89.62 1225 ILE A CA 1
ATOM 9629 C C . ILE A 1 1225 ? 27.396 -36.724 -36.873 1.00 89.62 1225 ILE A C 1
ATOM 9631 O O . ILE A 1 1225 ? 28.509 -36.881 -36.375 1.00 89.62 1225 ILE A O 1
ATOM 9635 N N . VAL A 1 1226 ? 26.686 -37.746 -37.362 1.00 88.25 1226 VAL A N 1
ATOM 9636 C CA . VAL A 1 1226 ? 27.163 -39.139 -37.392 1.00 88.25 1226 VAL A CA 1
ATOM 9637 C C . VAL A 1 1226 ? 27.803 -39.429 -38.748 1.00 88.25 1226 VAL A C 1
ATOM 9639 O O . VAL A 1 1226 ? 27.116 -39.462 -39.774 1.00 88.25 1226 VAL A O 1
ATOM 9642 N N . ARG A 1 1227 ? 29.119 -39.656 -38.759 1.00 86.56 1227 ARG A N 1
ATOM 9643 C CA . ARG A 1 1227 ? 29.902 -39.963 -39.968 1.00 86.56 1227 ARG A CA 1
ATOM 9644 C C . ARG A 1 1227 ? 30.025 -41.475 -40.173 1.00 86.56 1227 ARG A C 1
ATOM 9646 O O . ARG A 1 1227 ? 30.168 -42.225 -39.210 1.00 86.56 1227 ARG A O 1
ATOM 9653 N N . GLU A 1 1228 ? 29.990 -41.930 -41.426 1.00 81.19 1228 GLU A N 1
ATOM 9654 C CA . GLU A 1 1228 ? 30.281 -43.332 -41.754 1.00 81.19 1228 GLU A CA 1
ATOM 9655 C C . GLU A 1 1228 ? 31.729 -43.676 -41.406 1.00 81.19 1228 GLU A C 1
ATOM 9657 O O . GLU A 1 1228 ? 32.628 -42.846 -41.561 1.00 81.19 1228 GLU A O 1
ATOM 9662 N N . ASN A 1 1229 ? 31.955 -44.904 -40.931 1.00 63.78 1229 ASN A N 1
ATOM 9663 C CA . ASN A 1 1229 ? 33.301 -45.379 -40.643 1.00 63.78 1229 ASN A CA 1
ATOM 9664 C C . ASN A 1 1229 ? 34.113 -45.359 -41.940 1.00 63.78 1229 ASN A C 1
ATOM 9666 O O . ASN A 1 1229 ? 33.870 -46.172 -42.834 1.00 63.78 1229 ASN A O 1
ATOM 9670 N N . MET A 1 1230 ? 35.106 -44.473 -42.027 1.00 54.06 1230 MET A N 1
ATOM 9671 C CA . MET A 1 1230 ? 36.170 -44.635 -43.008 1.00 54.06 1230 MET A CA 1
ATOM 9672 C C . MET A 1 1230 ? 36.964 -45.877 -42.612 1.00 54.06 1230 MET A C 1
ATOM 9674 O O . MET A 1 1230 ? 37.837 -45.831 -41.746 1.00 54.06 1230 MET A O 1
ATOM 9678 N N . ILE A 1 1231 ? 36.636 -47.007 -43.232 1.00 50.56 1231 ILE A N 1
ATOM 9679 C CA . ILE A 1 1231 ? 37.548 -48.141 -43.285 1.00 50.56 1231 ILE A CA 1
ATOM 9680 C C . ILE A 1 1231 ? 38.719 -47.670 -44.150 1.00 50.56 1231 ILE A C 1
ATOM 9682 O O . ILE A 1 1231 ? 38.630 -47.674 -45.375 1.00 50.56 1231 ILE A O 1
ATOM 9686 N N . TYR A 1 1232 ? 39.810 -47.241 -43.514 1.00 49.59 1232 TYR A N 1
ATOM 9687 C CA . TYR A 1 1232 ? 41.117 -47.324 -44.153 1.00 49.59 1232 TYR A CA 1
ATOM 9688 C C . TYR A 1 1232 ? 41.404 -48.816 -44.342 1.00 49.59 1232 TYR A C 1
ATOM 9690 O O . TYR A 1 1232 ? 41.727 -49.528 -43.391 1.00 49.59 1232 TYR A O 1
ATOM 9698 N N . ALA A 1 1233 ? 41.196 -49.302 -45.566 1.00 42.22 1233 ALA A N 1
ATOM 9699 C CA . ALA A 1 1233 ? 41.929 -50.463 -46.040 1.00 42.22 1233 ALA A CA 1
ATOM 9700 C C . ALA A 1 1233 ? 43.414 -50.068 -46.141 1.00 42.22 1233 ALA A C 1
ATOM 9702 O O . ALA A 1 1233 ? 43.711 -48.913 -46.447 1.00 42.22 1233 ALA A O 1
ATOM 9703 N N . ALA A 1 1234 ? 44.278 -51.027 -45.799 1.00 37.69 1234 ALA A N 1
ATOM 9704 C CA . ALA A 1 1234 ? 45.734 -50.933 -45.664 1.00 37.69 1234 ALA A CA 1
ATOM 9705 C C . ALA A 1 1234 ? 46.467 -50.120 -46.742 1.00 37.69 1234 ALA A C 1
ATOM 9707 O O . ALA A 1 1234 ? 46.055 -50.187 -47.923 1.00 37.69 1234 ALA A O 1
#

Radius of gyration: 39.64 Å; chains: 1; bounding box: 119×93×109 Å

pLDDT: mean 82.54, std 16.73, range [22.03, 98.69]